Protein AF-A0A2K3DBJ4-F1 (afdb_monomer)

Organism: Chlamydomonas reinhardtii (NCBI:txid3055)

Foldseek 3Di:
DVCVVVVQVVQVVVCVVPVDHDDQVPFEDEDAPDPPDPDPDDDDDDDDDDDDDDDDDDDDDDDDDDDDDDDDDDDDDDDDDDDDDDDDDDDDDDDDDDDDDDDDDDDDDDDDDDDPDPPDDDDDDDDDDDDDDDDDDDDDDDDDDPPPQDDDPSHGYDQWDADPNFIGGYDDDPPPVVLPAQDLVQLLVQLVVVLPDPDALLRLQQCSQPPRLVVRLVVCLQSNHGWPVVNVLVLVQSQCCSFPSDRDDDDDPPPPPFFFFDDSLQCPDDLLQLGRNHDPNNLLSLLSLLVVLLLLLVCLQDDPVPDDDDPVSVVLQVLQCVQAVLDGSLLLLLWAFDPDDPTDPDTFGDRLNRGDDVSCVSSSSNSPSCNLFPHKDQQCCVLVQAALQLLLAFQASQQVADDPVHSNNGHCCVVQVLLRLQRQNTHLLLLLQLQVLLPVVVVLVVVDPPPPCDPVNQVVLLVSSCVRRCCPRSVHPDLVSHPPQCSTNNSVNVSSVVSVVSPDPSSSVNSVCLCPDVVHNNPHDDNSVSSSSSQQRIFDDDPPDTGRSSNRDSVNSSSSNSPVSSVLLLVLLVVLQCVLVVNDDGDPCLSVLLSNLSNVLVPDPDDCLLVSLLSSLSRSRDGCQVVQVVCVVVVDWDAFLQGDTQNVGPSCALCPVDPLNVLLLVVVCVVVVDRDGSCCLNSQNDDPPDDSVLSSQLSSLLSSLSVVLSVQSQVQHDPVVRHHDNVSNVVSSVSSNVSSVVSVVVSVVVCVPPVPPDPDDPPRVVVVVVVVVVPPPDDDDPPPPPPPPDDDDDQAPPPPDPDPDAPPPPDPSRAADQQPQPSPGGHNHPVSSVVVCVVPVDPRDDDDDDDDDD

Radius of gyration: 37.84 Å; Cα contacts (8 Å, |Δi|>4): 960; chains: 1; bounding box: 117×97×105 Å

Nearest PDB structures (foldseek):
  8snb-assembly1_6Q  TM=2.094E-01  e=3.112E+00  Strongylocentrotus purpuratus

Secondary structure (DSSP, 8-state):
-TTHHHHHHHHHHHHHHHS----GGG-EE---S---PPPPPPPPPP-----------------------------------------------------------------------------------------------PPPP-----EETTEEE-SEEEETTEEEE-S--S-GGGS-PPP-HHHHHHHHHHTTS---HHHHHHHIIIIIIHHHHHHHHHH-SPPHHHHHHHHHHHHHHHHHS--SPPPTT-TT-PPP-S-GGGTBS-GGGTS--B--HHHHHHHHHHHHHHHHHHGGG---TTPPPPHHHHHHHHHHHHH-TT--GGGGGTPPPPTT--SSSSS--EETTEEPPTT-HHHHHHHHGGGGSPPPEES-GGG---SGGGGG-B-TT-TTSB-TT-GGG-BGGGT-HHHHT-TT--BHHHHHHHHHHTHHHHHHHHTS-TT---HHHHHHHHHHHIIIIITTTS----GGGS-GGGSSHHHHHHHHHHHHHTS-HHHHHHHHHHHHSTTGGGGSPPHHHHHHHHHHHEEEEETTEEEEGGG--HHHHHHHT-HHHHHHHHHHHHHHHHHHTTTSPPPTTHHHHHHHHHHHHHHSSS-HHHHHHHHHHHTT-STTHHHHHHHHHTT--PBPTTS-B-TT-HHHIIIIISHHHHHHHHHHHHHHTS---HHHHHTTPPPTTS-HHHHHHHHHHHHHHHHHHHHHHHHS--TTTS---HHHHHHHHHHHHHHHHHHHHHHHHHHHH-TTTS---TTHHHHHHHHHHHSTTS--STTTTSGGG-PPPPS-S-TT-----SS-SSS-TT--EE-TTTSS-EESSHHHHHHHHHH-TTS-S--PPP----

pLDDT: mean 72.61, std 25.93, range [20.78, 98.25]

Sequence (854 aa):
MANVPGFLAAMETFRAASGQRLNLDKVELLPIGARRRATPAPTRAVAAGLAAGGAAAGNMAAHGVAATSVAAAGGMAAGGAAAGGAVAGGGPGTSHSGGGILAAGGAVPSRAGAVWAAAGVVVTGGVTAGGSAAGAGGAVAAPAPPNTVAMAHGLRVVSHSRTLGVVFYDLPLGTAAAQGAPSLSPAIGTLGTLCGLPLTAFGRGFCASSYAVSRVLYHMEFAGLPPQTVLADFLKTLVRFVDRRIIVATPQGAGRARPPGLPSDCVALPPRDGGFGLLPVVEHVRARHAVLAVRWLQHMHGSAAGTYVPPWTAAATALVQQLHTAAHPLCVLTMQRAAGGVGPAADGCAIFGQPVAATCPALVRLLGALSYLPPVTILRPAVLVPGPWCFALPLWGNPVLPCAAGLQAGGLERDFPALMALPGLLTLGTAVRCWEALAAVRQLVASKPAGALGPRLARRCTIQYKRSVLRPILRITDMARVPPALQSGPDAAAQFSALLARVPAAWRVAASATLHAPGGAASAPPAPQVWLLLAQSLGWRHGAADVPLLTLTVKQATQLQLAPAYDALRVRHLAFIQEAYSGAAPPAEAIHALRAALARLWALVWEPRHKEPLWRLAVNGFTGFGMLAAWAADGRVEKCPCGTQMTAGARVHHFWDCVVAEALRDVMREHANVDITRNQLWLVQAPPGLSQAVWDIVCLAAVAALEYGRQRLYACRDAADRTAEVAVVRKIGVEVIADFWSRLAAFKRIFAEDWKALRWTPAAPRLAYAALAADAVAAPAAHRARQRLRRPTKVCANPYCRSMDGPSALIAPSEGKTCSRCRRLTYCCGACQLEHWTETPGRHAPQQGPLGAC

Mean predicted aligned error: 17.63 Å

Solvent-accessible surface area (backbone atoms only — not comparable to full-atom values): 51925 Å² total; per-residue (Å²): 116,91,60,51,66,61,50,54,52,52,47,50,53,47,20,74,74,67,74,53,74,85,59,51,94,79,41,70,42,66,65,73,74,65,78,75,75,79,74,80,77,80,82,80,80,88,77,88,80,86,88,83,88,80,89,84,87,82,78,88,81,90,81,89,84,88,83,87,82,89,88,86,87,86,86,91,88,87,88,83,90,81,88,87,86,85,87,87,87,80,84,87,79,88,79,90,84,90,86,86,83,89,84,83,88,84,91,88,89,84,88,85,77,91,76,85,74,88,82,76,82,87,80,85,83,85,81,84,90,82,90,81,89,85,85,89,81,84,88,75,87,72,80,80,75,86,85,72,77,52,67,55,97,81,25,45,51,38,76,54,50,75,57,98,89,44,78,47,70,48,63,86,63,99,50,77,74,72,66,68,56,56,72,56,62,68,26,53,54,40,46,57,60,54,54,75,53,98,61,46,46,46,51,36,12,43,46,42,36,66,64,12,48,51,73,42,48,67,46,27,60,72,75,35,80,44,60,69,68,64,42,52,52,50,53,52,31,52,46,36,30,28,57,73,58,38,78,68,86,71,61,92,86,51,98,74,69,77,60,65,22,52,53,72,62,39,36,36,46,50,47,44,75,62,24,26,36,25,63,54,61,68,47,42,41,42,11,47,33,27,38,51,39,37,51,42,53,70,56,54,60,58,65,58,93,92,50,90,64,65,72,64,46,61,52,52,51,52,56,44,30,71,70,35,81,69,47,54,76,60,28,35,65,18,45,65,74,71,92,78,63,92,60,99,77,76,62,72,47,49,64,93,81,39,70,54,62,77,90,41,58,65,56,47,46,38,48,51,20,45,53,68,39,70,69,69,42,80,74,38,65,84,74,67,63,69,35,43,46,33,24,40,32,58,46,49,30,23,67,91,39,41,19,93,82,32,51,81,69,13,14,34,41,73,76,36,52,64,61,57,66,37,88,51,57,41,23,43,28,48,49,49,52,43,45,61,55,33,46,70,47,49,53,59,54,68,75,45,65,91,92,66,77,48,72,71,57,46,51,51,28,25,51,49,38,44,64,48,24,33,42,77,67,45,66,45,86,59,67,88,76,43,48,78,80,50,63,43,24,64,48,34,47,50,51,49,50,56,56,53,70,74,47,61,66,62,37,54,52,26,14,51,52,32,55,75,37,89,65,21,76,74,63,29,56,59,53,43,57,43,53,41,55,53,43,72,19,27,17,42,77,58,86,96,43,79,44,48,42,83,71,57,43,45,67,56,44,24,55,61,50,39,58,68,41,53,51,56,44,46,56,34,42,50,55,40,49,43,58,30,43,74,78,48,85,70,62,92,58,50,67,59,51,42,40,52,42,37,33,53,60,57,69,48,95,66,66,63,71,44,45,48,44,55,51,26,58,42,55,52,22,44,71,39,40,58,57,52,54,53,36,44,74,73,74,43,75,60,63,42,26,85,65,49,68,37,81,84,33,63,66,50,29,55,73,44,74,29,72,48,33,41,55,40,48,51,56,48,29,66,74,66,74,46,91,78,49,57,37,33,52,72,55,57,43,51,58,92,96,52,56,54,76,49,36,48,52,50,34,33,29,45,44,31,18,37,51,51,35,52,54,48,40,69,72,58,33,39,88,86,80,49,27,34,56,70,70,57,48,53,50,42,25,53,51,25,46,51,44,24,54,52,45,51,54,52,53,54,51,64,57,73,76,43,69,85,80,53,95,62,74,83,71,69,59,58,61,46,52,57,62,60,60,72,66,69,82,76,81,91,73,81,70,77,82,69,67,89,78,72,82,89,74,81,54,46,73,57,92,82,71,80,78,85,81,46,103,60,93,82,58,65,96,82,64,44,56,54,38,90,86,74,68,77,50,38,21,64,37,73,64,59,51,50,48,56,59,66,77,46,80,78,82,73,69,81,87,78,77,90,87,77,95,131

Structure (mmCIF, N/CA/C/O backbone):
data_AF-A0A2K3DBJ4-F1
#
_entry.id   AF-A0A2K3DBJ4-F1
#
loop_
_atom_site.group_PDB
_atom_site.id
_atom_site.type_symbol
_atom_site.label_atom_id
_atom_site.label_alt_id
_atom_site.label_comp_id
_atom_site.label_asym_id
_atom_site.label_entity_id
_atom_site.label_seq_id
_atom_site.pdbx_PDB_ins_code
_atom_site.Cartn_x
_atom_site.Cartn_y
_atom_site.Cartn_z
_atom_site.occupancy
_atom_site.B_iso_or_equiv
_atom_site.auth_seq_id
_atom_site.auth_comp_id
_atom_site.auth_asym_id
_atom_site.auth_atom_id
_atom_site.pdbx_PDB_model_num
ATOM 1 N N . MET A 1 1 ? -12.632 12.299 -40.012 1.00 61.47 1 MET A N 1
ATOM 2 C CA . MET A 1 1 ? -13.493 12.764 -41.122 1.00 61.47 1 MET A CA 1
ATOM 3 C C . MET A 1 1 ? -13.565 11.708 -42.221 1.00 61.47 1 MET A C 1
ATOM 5 O O . MET A 1 1 ? -14.616 11.106 -42.348 1.00 61.47 1 MET A O 1
ATOM 9 N N . ALA A 1 2 ? -12.461 11.365 -42.900 1.00 66.06 2 ALA A N 1
ATOM 10 C CA . ALA A 1 2 ? -12.450 10.370 -43.991 1.00 66.06 2 ALA A CA 1
ATOM 11 C C . ALA A 1 2 ? -13.000 8.966 -43.636 1.00 66.06 2 ALA A C 1
ATOM 13 O O . ALA A 1 2 ? -13.549 8.292 -44.497 1.00 66.06 2 ALA A O 1
ATOM 14 N N . ASN A 1 3 ? -12.910 8.542 -42.370 1.00 72.44 3 ASN A N 1
ATOM 15 C CA . ASN A 1 3 ? -13.364 7.212 -41.935 1.00 72.44 3 ASN A CA 1
ATOM 16 C C . ASN A 1 3 ? -14.857 7.147 -41.552 1.00 72.44 3 ASN A C 1
ATOM 18 O O . ASN A 1 3 ? -15.370 6.063 -41.286 1.00 72.44 3 ASN A O 1
ATOM 22 N N . VAL A 1 4 ? -15.556 8.287 -41.479 1.00 79.25 4 VAL A N 1
ATOM 23 C CA . VAL A 1 4 ? -16.956 8.344 -41.016 1.00 79.25 4 VAL A CA 1
ATOM 24 C C . VAL A 1 4 ? -17.913 7.593 -41.955 1.00 79.25 4 VAL A C 1
ATOM 26 O O . VAL A 1 4 ? -18.718 6.819 -41.440 1.00 79.25 4 VAL A O 1
ATOM 29 N N . PRO A 1 5 ? -17.809 7.707 -43.296 1.00 82.06 5 PRO A N 1
ATOM 30 C CA . PRO A 1 5 ? -18.654 6.929 -44.206 1.00 82.06 5 PRO A CA 1
ATOM 31 C C . PRO A 1 5 ? -18.510 5.412 -44.022 1.00 82.06 5 PRO A C 1
ATOM 33 O O . PRO A 1 5 ? -19.511 4.702 -43.983 1.00 82.06 5 PRO A O 1
ATOM 36 N N . GLY A 1 6 ? -17.280 4.918 -43.833 1.00 80.88 6 GLY A N 1
ATOM 37 C CA . GLY A 1 6 ? -17.023 3.494 -43.591 1.00 80.88 6 GLY A CA 1
ATOM 38 C C . GLY A 1 6 ? -17.614 2.994 -42.269 1.00 80.88 6 GLY A C 1
ATOM 39 O O . GLY A 1 6 ? -18.175 1.903 -42.215 1.00 80.88 6 GLY A O 1
ATOM 40 N N . PHE A 1 7 ? -17.557 3.810 -41.211 1.00 82.06 7 PHE A N 1
ATOM 41 C CA . PHE A 1 7 ? -18.215 3.502 -39.937 1.00 82.06 7 PHE A CA 1
ATOM 42 C C . PHE A 1 7 ? -19.743 3.444 -40.071 1.00 82.06 7 PHE A C 1
ATOM 44 O O . PHE A 1 7 ? -20.360 2.498 -39.588 1.00 82.06 7 PHE A O 1
ATOM 51 N N . LEU A 1 8 ? -20.357 4.424 -40.742 1.00 85.62 8 LEU A N 1
ATOM 52 C CA . LEU A 1 8 ? -21.807 4.443 -40.953 1.00 85.62 8 LEU A CA 1
ATOM 53 C C . LEU A 1 8 ? -22.270 3.231 -41.774 1.00 85.62 8 LEU A C 1
ATOM 55 O O . LEU A 1 8 ? -23.269 2.610 -41.422 1.00 85.62 8 LEU A O 1
ATOM 59 N N . ALA A 1 9 ? -21.502 2.835 -42.794 1.00 84.50 9 ALA A N 1
ATOM 60 C CA . ALA A 1 9 ? -21.759 1.615 -43.555 1.00 84.50 9 ALA A CA 1
ATOM 61 C C . ALA A 1 9 ? -21.688 0.356 -42.671 1.00 84.50 9 ALA A C 1
ATOM 63 O O . ALA A 1 9 ? -22.582 -0.485 -42.722 1.00 84.50 9 ALA A O 1
ATOM 64 N N . ALA A 1 10 ? -20.679 0.249 -41.798 1.00 84.12 10 ALA A N 1
ATOM 65 C CA . ALA A 1 10 ? -20.570 -0.866 -40.855 1.00 84.12 10 ALA A CA 1
ATOM 66 C C . ALA A 1 10 ? -21.744 -0.914 -39.859 1.00 84.12 10 ALA A C 1
ATOM 68 O O . ALA A 1 10 ? -22.229 -1.994 -39.520 1.00 84.12 10 ALA A O 1
ATOM 69 N N . MET A 1 11 ? -22.231 0.246 -39.412 1.00 85.62 11 MET A N 1
ATOM 70 C CA . MET A 1 11 ? -23.399 0.320 -38.536 1.00 85.62 11 MET A CA 1
ATOM 71 C C . MET A 1 11 ? -24.700 -0.055 -39.245 1.00 85.62 11 MET A C 1
ATOM 73 O O . MET A 1 11 ? -25.573 -0.642 -38.607 1.00 85.62 11 MET A O 1
ATOM 77 N N . GLU A 1 12 ? -24.823 0.211 -40.545 1.00 83.94 12 GLU A N 1
ATOM 78 C CA . GLU A 1 12 ? -25.959 -0.268 -41.338 1.00 83.94 12 GLU A CA 1
ATOM 79 C C . GLU A 1 12 ? -25.914 -1.795 -41.504 1.00 83.94 12 GLU A C 1
ATOM 81 O O . GLU A 1 12 ? -26.938 -2.458 -41.344 1.00 83.94 12 GLU A O 1
ATOM 86 N N . THR A 1 13 ? -24.728 -2.387 -41.684 1.00 85.56 13 THR A N 1
ATOM 87 C CA . THR A 1 13 ? -24.553 -3.850 -41.630 1.00 85.56 13 THR A CA 1
ATOM 88 C C . THR A 1 13 ? -24.972 -4.414 -40.269 1.00 85.56 13 THR A C 1
ATOM 90 O O . THR A 1 13 ? -25.681 -5.417 -40.196 1.00 85.56 13 THR A O 1
ATOM 93 N N . PHE A 1 14 ? -24.587 -3.756 -39.170 1.00 81.88 14 PHE A N 1
ATOM 94 C CA . PHE A 1 14 ? -24.975 -4.176 -37.820 1.00 81.88 14 PHE A CA 1
ATOM 95 C C . PHE A 1 14 ? -26.484 -4.057 -37.591 1.00 81.88 14 PHE A C 1
ATOM 97 O O . PHE A 1 14 ? -27.097 -4.928 -36.971 1.00 81.88 14 PHE A O 1
ATOM 104 N N . ARG A 1 15 ? -27.101 -3.003 -38.126 1.00 85.62 15 ARG A N 1
ATOM 105 C CA . ARG A 1 15 ? -28.551 -2.828 -38.129 1.00 85.62 15 ARG A CA 1
ATOM 106 C C . ARG A 1 15 ? -29.242 -3.940 -38.905 1.00 85.62 15 ARG A C 1
ATOM 108 O O . ARG A 1 15 ? -30.220 -4.482 -38.400 1.00 85.62 15 ARG A O 1
ATOM 115 N N . ALA A 1 16 ? -28.754 -4.279 -40.095 1.00 83.25 16 ALA A N 1
ATOM 116 C CA . ALA A 1 16 ? -29.315 -5.358 -40.901 1.00 83.25 16 ALA A CA 1
ATOM 117 C C . ALA A 1 16 ? -29.243 -6.707 -40.166 1.00 83.25 16 ALA A C 1
ATOM 119 O O . ALA A 1 16 ? -30.184 -7.490 -40.231 1.00 83.25 16 ALA A O 1
ATOM 120 N N . ALA A 1 17 ? -28.168 -6.946 -39.407 1.00 77.69 17 ALA A N 1
ATOM 121 C CA . ALA A 1 17 ? -27.976 -8.183 -38.653 1.00 77.69 17 ALA A CA 1
ATOM 122 C C . ALA A 1 17 ? -28.756 -8.250 -37.323 1.00 77.69 17 ALA A C 1
ATOM 124 O O . ALA A 1 17 ? -29.191 -9.325 -36.923 1.00 77.69 17 ALA A O 1
ATOM 125 N N . SER A 1 18 ? -28.906 -7.130 -36.606 1.00 84.88 18 SER A N 1
ATOM 126 C CA . SER A 1 18 ? -29.424 -7.113 -35.222 1.00 84.88 18 SER A CA 1
ATOM 127 C C . SER A 1 18 ? -30.773 -6.410 -35.045 1.00 84.88 18 SER A C 1
ATOM 129 O O . SER A 1 18 ? -31.349 -6.455 -33.959 1.00 84.88 18 SER A O 1
ATOM 131 N N . GLY A 1 19 ? -31.252 -5.691 -36.063 1.00 81.88 19 GLY A N 1
ATOM 132 C CA . GLY A 1 19 ? -32.410 -4.796 -35.979 1.00 81.88 19 GLY A CA 1
ATOM 133 C C . GLY A 1 19 ? -32.165 -3.505 -35.183 1.00 81.88 19 GLY A C 1
ATOM 134 O O . GLY A 1 19 ? -33.017 -2.614 -35.185 1.00 81.88 19 GLY A O 1
ATOM 135 N N . GLN A 1 20 ? -31.012 -3.355 -34.521 1.00 76.69 20 GLN A N 1
ATOM 136 C CA . GLN A 1 20 ? -30.690 -2.175 -33.718 1.00 76.69 20 GLN A CA 1
ATOM 137 C C . GLN A 1 20 ? -30.155 -1.045 -34.599 1.00 76.69 20 GLN A C 1
ATOM 139 O O . GLN A 1 20 ? -29.263 -1.247 -35.419 1.00 76.69 20 GLN A O 1
ATOM 144 N N . ARG A 1 21 ? -30.687 0.169 -34.425 1.00 80.88 21 ARG A N 1
ATOM 145 C CA . ARG A 1 21 ? -30.276 1.353 -35.194 1.00 80.88 21 ARG A CA 1
ATOM 146 C C . ARG A 1 21 ? -29.398 2.269 -34.353 1.00 80.88 21 ARG A C 1
ATOM 148 O O . ARG A 1 21 ? -29.686 2.506 -33.180 1.00 80.88 21 ARG A O 1
ATOM 155 N N . LEU A 1 22 ? -28.365 2.834 -34.973 1.00 80.75 22 LEU A N 1
ATOM 156 C CA . LEU A 1 22 ? -27.599 3.922 -34.377 1.00 80.75 22 LEU A CA 1
ATOM 157 C C . LEU A 1 22 ? -28.481 5.180 -34.316 1.00 80.75 22 LEU A C 1
ATOM 159 O O . LEU A 1 22 ? -28.971 5.642 -35.344 1.00 80.75 22 LEU A O 1
ATOM 163 N N . ASN A 1 23 ? -28.689 5.737 -33.123 1.00 80.62 23 ASN A N 1
ATOM 164 C CA . ASN A 1 23 ? -29.418 6.995 -32.963 1.00 80.62 23 ASN A CA 1
ATOM 165 C C . ASN A 1 23 ? -28.462 8.172 -33.205 1.00 80.62 23 ASN A C 1
ATOM 167 O O . ASN A 1 23 ? -27.698 8.530 -32.310 1.00 80.62 23 ASN A O 1
ATOM 171 N N . LEU A 1 24 ? -28.508 8.752 -34.405 1.00 78.12 24 LEU A N 1
ATOM 172 C CA . LEU A 1 24 ? -27.604 9.827 -34.830 1.00 78.12 24 LEU A CA 1
ATOM 173 C C . LEU A 1 24 ? -27.721 11.090 -33.959 1.00 78.12 24 LEU A C 1
ATOM 175 O O . LEU A 1 24 ? -26.712 11.750 -33.734 1.00 78.12 24 LEU A O 1
ATOM 179 N N . ASP A 1 25 ? -28.889 11.358 -33.365 1.00 75.94 25 ASP A N 1
ATOM 180 C CA . ASP A 1 25 ? -29.102 12.511 -32.474 1.00 75.94 25 ASP A CA 1
ATOM 181 C C . ASP A 1 25 ? -28.363 12.372 -31.134 1.00 75.94 25 ASP A C 1
ATOM 183 O O . ASP A 1 25 ? -28.143 13.350 -30.420 1.00 75.94 25 ASP A O 1
ATOM 187 N N . LYS A 1 26 ? -27.974 11.143 -30.774 1.00 75.75 26 LYS A N 1
ATOM 188 C CA . LYS A 1 26 ? -27.211 10.829 -29.557 1.00 75.75 26 LYS A CA 1
ATOM 189 C C . LYS A 1 26 ? -25.733 10.569 -29.826 1.00 75.75 26 LYS A C 1
ATOM 191 O O . LYS A 1 26 ? -24.999 10.263 -28.885 1.00 75.75 26 LYS A O 1
ATOM 196 N N . VAL A 1 27 ? -25.299 10.646 -31.084 1.00 80.44 27 VAL A N 1
ATOM 197 C CA . VAL A 1 27 ? -23.925 10.342 -31.487 1.00 80.44 27 VAL A CA 1
ATOM 198 C C . VAL A 1 27 ? -23.193 11.631 -31.816 1.00 80.44 27 VAL A C 1
ATOM 200 O O . VAL A 1 27 ? -23.574 12.399 -32.696 1.00 80.44 27 VAL A O 1
ATOM 203 N N . GLU A 1 28 ? -22.090 11.838 -31.111 1.00 81.94 28 GLU A N 1
ATOM 204 C CA . GLU A 1 28 ? -21.199 12.970 -31.316 1.00 81.94 28 GLU A CA 1
ATOM 205 C C . GLU A 1 28 ? -19.892 12.493 -31.960 1.00 81.94 28 GLU A C 1
ATOM 207 O O . GLU A 1 28 ? -19.337 11.454 -31.599 1.00 81.94 28 GLU A O 1
ATOM 212 N N . LEU A 1 29 ? -19.381 13.269 -32.913 1.00 80.69 29 LEU A N 1
ATOM 213 C CA . LEU A 1 29 ? -18.091 13.064 -33.551 1.00 80.69 29 LEU A CA 1
ATOM 214 C C . LEU A 1 29 ? -17.054 13.980 -32.894 1.00 80.69 29 LEU A C 1
ATOM 216 O O . LEU A 1 29 ? -17.097 15.196 -33.064 1.00 80.69 29 LEU A O 1
ATOM 220 N N . LEU A 1 30 ? -16.089 13.399 -32.186 1.00 75.88 30 LEU A N 1
ATOM 221 C CA . LEU A 1 30 ? -14.930 14.120 -31.659 1.00 75.88 30 LEU A CA 1
ATOM 222 C C . LEU A 1 30 ? -13.735 13.927 -32.611 1.00 75.88 30 LEU A C 1
ATOM 224 O O . LEU A 1 30 ? -13.261 12.796 -32.758 1.00 75.88 30 LEU A O 1
ATOM 228 N N . PRO A 1 31 ? -13.234 14.980 -33.282 1.00 67.88 31 PRO A N 1
ATOM 229 C CA . PRO A 1 31 ? -11.975 14.909 -34.019 1.00 67.88 31 PRO A CA 1
ATOM 230 C C . PRO A 1 31 ? -10.818 14.633 -33.048 1.00 67.88 31 PRO A C 1
ATOM 232 O O . PRO A 1 31 ? -10.802 15.180 -31.952 1.00 67.88 31 PRO A O 1
ATOM 235 N N . ILE A 1 32 ? -9.870 13.772 -33.427 1.00 62.72 32 ILE A N 1
ATOM 236 C CA . ILE A 1 32 ? -8.674 13.475 -32.625 1.00 62.72 32 ILE A CA 1
ATOM 237 C C . ILE A 1 32 ? -7.441 13.648 -33.515 1.00 62.72 32 ILE A C 1
ATOM 239 O O . ILE A 1 32 ? -7.362 13.045 -34.586 1.00 62.72 32 ILE A O 1
ATOM 243 N N . GLY A 1 33 ? -6.469 14.442 -33.063 1.00 54.56 33 GLY A N 1
ATOM 244 C CA . GLY A 1 33 ? -5.165 14.618 -33.705 1.00 54.56 33 GLY A CA 1
ATOM 245 C C . GLY A 1 33 ? -5.160 15.575 -34.898 1.00 54.56 33 GLY A C 1
ATOM 246 O O . GLY A 1 33 ? -4.182 15.609 -35.649 1.00 54.56 33 GLY A O 1
ATOM 247 N N . ALA A 1 34 ? -6.218 16.365 -35.100 1.00 48.16 34 ALA A N 1
ATOM 248 C CA . ALA A 1 34 ? -6.247 17.349 -36.171 1.00 48.16 34 ALA A CA 1
ATOM 249 C C . ALA A 1 34 ? -5.450 18.589 -35.741 1.00 48.16 34 ALA A C 1
ATOM 251 O O . ALA A 1 34 ? -5.960 19.459 -35.038 1.00 48.16 34 ALA A O 1
ATOM 252 N N . ARG A 1 35 ? -4.193 18.719 -36.196 1.00 42.47 35 ARG A N 1
ATOM 253 C CA . ARG A 1 35 ? -3.501 20.018 -36.161 1.00 42.47 35 ARG A CA 1
ATOM 254 C C . ARG A 1 35 ? -4.409 21.031 -36.861 1.00 42.47 35 ARG A C 1
ATOM 256 O O . ARG A 1 35 ? -4.543 20.977 -38.084 1.00 42.47 35 ARG A O 1
ATOM 263 N N . ARG A 1 36 ? -5.037 21.948 -36.116 1.00 39.59 36 ARG A N 1
ATOM 264 C CA . ARG A 1 36 ? -5.692 23.110 -36.725 1.00 39.59 36 ARG A CA 1
ATOM 265 C C . ARG A 1 36 ? -4.621 23.819 -37.552 1.00 39.59 36 ARG A C 1
ATOM 267 O O . ARG A 1 36 ? -3.653 24.327 -36.990 1.00 39.59 36 ARG A O 1
ATOM 274 N N . ARG A 1 37 ? -4.754 23.813 -38.884 1.00 32.69 37 ARG A N 1
ATOM 275 C CA . ARG A 1 37 ? -4.001 24.744 -39.731 1.00 32.69 37 ARG A CA 1
ATOM 276 C C . ARG A 1 37 ? -4.332 26.136 -39.207 1.00 32.69 37 ARG A C 1
ATOM 278 O O . ARG A 1 37 ? -5.509 26.482 -39.130 1.00 32.69 37 ARG A O 1
ATOM 285 N N . ALA A 1 38 ? -3.314 26.883 -38.791 1.00 32.03 38 ALA A N 1
ATOM 286 C CA . ALA A 1 38 ? -3.481 28.283 -38.448 1.00 32.03 38 ALA A CA 1
ATOM 287 C C . ALA A 1 38 ? -4.125 28.981 -39.652 1.00 32.03 38 ALA A C 1
ATOM 289 O O . ALA A 1 38 ? -3.584 28.947 -40.756 1.00 32.03 38 ALA A O 1
ATOM 290 N N . THR A 1 39 ? -5.314 29.543 -39.459 1.00 28.27 39 THR A N 1
ATOM 291 C CA . THR A 1 39 ? -5.908 30.474 -40.417 1.00 28.27 39 THR A CA 1
ATOM 292 C C . THR A 1 39 ? -4.963 31.669 -40.561 1.00 28.27 39 THR A C 1
ATOM 294 O O . THR A 1 39 ? -4.544 32.206 -39.531 1.00 28.27 39 THR A O 1
ATOM 297 N N . PRO A 1 40 ? -4.594 32.087 -41.786 1.00 28.36 40 PRO A N 1
ATOM 298 C CA . PRO A 1 40 ? -3.806 33.298 -41.970 1.00 28.36 40 PRO A CA 1
ATOM 299 C C . PRO A 1 40 ? -4.599 34.493 -41.430 1.00 28.36 40 PRO A C 1
ATOM 301 O O . PRO A 1 40 ? -5.813 34.581 -41.616 1.00 28.36 40 PRO A O 1
ATOM 304 N N . ALA A 1 41 ? -3.917 35.374 -40.698 1.00 27.50 41 ALA A N 1
ATOM 305 C CA . ALA A 1 41 ? -4.521 36.572 -40.130 1.00 27.50 41 ALA A CA 1
ATOM 306 C C . ALA A 1 41 ? -5.097 37.467 -41.247 1.00 27.50 41 ALA A C 1
ATOM 308 O O . ALA A 1 41 ? -4.475 37.574 -42.306 1.00 27.50 41 ALA A O 1
ATOM 309 N N . PRO A 1 42 ? -6.250 38.128 -41.034 1.00 29.86 42 PRO A N 1
ATOM 310 C CA . PRO A 1 42 ? -6.768 39.081 -42.002 1.00 29.86 42 PRO A CA 1
ATOM 311 C C . PRO A 1 42 ? -5.822 40.284 -42.097 1.00 29.86 42 PRO A C 1
ATOM 313 O O . PRO A 1 42 ? -5.420 40.871 -41.090 1.00 29.86 42 PRO A O 1
ATOM 316 N N . THR A 1 43 ? -5.462 40.638 -43.326 1.00 28.91 43 THR A N 1
ATOM 317 C CA . THR A 1 43 ? -4.745 41.860 -43.698 1.00 28.91 43 THR A CA 1
ATOM 318 C C . THR A 1 43 ? -5.444 43.084 -43.106 1.00 28.91 43 THR A C 1
ATOM 320 O O . THR A 1 43 ? -6.600 43.360 -43.423 1.00 28.91 43 THR A O 1
ATOM 323 N N . ARG A 1 44 ? -4.743 43.826 -42.237 1.00 28.95 44 ARG A N 1
ATOM 324 C CA . ARG A 1 44 ? -5.202 45.125 -41.729 1.00 28.95 44 ARG A CA 1
ATOM 325 C C . ARG A 1 44 ? -5.222 46.135 -42.876 1.00 28.95 44 ARG A C 1
ATOM 327 O O . ARG A 1 44 ? -4.174 46.463 -43.423 1.00 28.95 44 ARG A O 1
ATOM 334 N N . ALA A 1 45 ? -6.412 46.634 -43.195 1.00 27.41 45 ALA A N 1
ATOM 335 C CA . ALA A 1 45 ? -6.582 47.846 -43.978 1.00 27.41 45 ALA A CA 1
ATOM 336 C C . ALA A 1 45 ? -6.013 49.040 -43.195 1.00 27.41 45 ALA A C 1
ATOM 338 O O . ALA A 1 45 ? -6.292 49.211 -42.006 1.00 27.41 45 ALA A O 1
ATOM 339 N N . VAL A 1 46 ? -5.187 49.835 -43.869 1.00 28.56 46 VAL A N 1
ATOM 340 C CA . VAL A 1 46 ? -4.679 51.117 -43.383 1.00 28.56 46 VAL A CA 1
ATOM 341 C C . VAL A 1 46 ? -5.817 52.129 -43.469 1.00 28.56 46 VAL A C 1
ATOM 343 O O . VAL A 1 46 ? -6.338 52.373 -44.552 1.00 28.56 46 VAL A O 1
ATOM 346 N N . ALA A 1 47 ? -6.179 52.730 -42.339 1.00 27.34 47 ALA A N 1
ATOM 347 C CA . ALA A 1 47 ? -6.949 53.965 -42.301 1.00 27.34 47 ALA A CA 1
ATOM 348 C C . ALA A 1 47 ? -6.169 54.979 -41.459 1.00 27.34 47 ALA A C 1
ATOM 350 O O . ALA A 1 47 ? -5.896 54.754 -40.280 1.00 27.34 47 ALA A O 1
ATOM 351 N N . ALA A 1 48 ? -5.747 56.050 -42.123 1.00 25.56 48 ALA A N 1
ATOM 352 C CA . ALA A 1 48 ? -5.066 57.198 -41.551 1.00 25.56 48 ALA A CA 1
ATOM 353 C C . ALA A 1 48 ? -6.039 58.074 -40.743 1.00 25.56 48 ALA A C 1
ATOM 355 O O . ALA A 1 48 ? -7.209 58.186 -41.100 1.00 25.56 48 ALA A O 1
ATOM 356 N N . GLY A 1 49 ? -5.533 58.746 -39.705 1.00 25.22 49 GLY A N 1
ATOM 357 C CA . GLY A 1 49 ? -6.273 59.803 -39.014 1.00 25.22 49 GLY A CA 1
ATOM 358 C C . GLY A 1 49 ? -5.638 60.261 -37.700 1.00 25.22 49 GLY A C 1
ATOM 359 O O . GLY A 1 49 ? -5.927 59.681 -36.665 1.00 25.22 49 GLY A O 1
ATOM 360 N N . LEU A 1 50 ? -4.781 61.289 -37.797 1.00 25.78 50 LEU A N 1
ATOM 361 C CA . LEU A 1 50 ? -4.655 62.484 -36.928 1.00 25.78 50 LEU A CA 1
ATOM 362 C C . LEU A 1 50 ? -4.766 62.287 -35.394 1.00 25.78 50 LEU A C 1
ATOM 364 O O . LEU A 1 50 ? -5.823 61.964 -34.877 1.00 25.78 50 LEU A O 1
ATOM 368 N N . ALA A 1 51 ? -3.688 62.405 -34.614 1.00 25.16 51 ALA A N 1
ATOM 369 C CA . ALA A 1 51 ? -2.966 63.621 -34.195 1.00 25.16 51 ALA A CA 1
ATOM 370 C C . ALA A 1 51 ? -3.356 64.121 -32.783 1.00 25.16 51 ALA A C 1
ATOM 372 O O . ALA A 1 51 ? -4.529 64.235 -32.453 1.00 25.16 51 ALA A O 1
ATOM 373 N N . ALA A 1 52 ? -2.303 64.524 -32.057 1.00 24.56 52 ALA A N 1
ATOM 374 C CA . ALA A 1 52 ? -2.223 65.585 -31.043 1.00 24.56 52 ALA A CA 1
ATOM 375 C C . ALA A 1 52 ? -2.171 65.216 -29.542 1.00 24.56 52 ALA A C 1
ATOM 377 O O . ALA A 1 52 ? -3.137 64.741 -28.960 1.00 24.56 52 ALA A O 1
ATOM 378 N N . GLY A 1 53 ? -1.039 65.621 -28.937 1.00 24.83 53 GLY A N 1
ATOM 379 C CA . GLY A 1 53 ? -0.897 66.112 -27.556 1.00 24.83 53 GLY A CA 1
ATOM 380 C C . GLY A 1 53 ? -0.832 65.038 -26.468 1.00 24.83 53 GLY A C 1
ATOM 381 O O . GLY A 1 53 ? -1.630 64.122 -26.442 1.00 24.83 53 GLY A O 1
ATOM 382 N N . GLY A 1 54 ? 0.068 65.065 -25.494 1.00 25.44 54 GLY A N 1
ATOM 383 C CA . GLY A 1 54 ? 0.992 66.090 -25.033 1.00 25.44 54 GLY A CA 1
ATOM 384 C C . GLY A 1 54 ? 1.530 65.616 -23.679 1.00 25.44 54 GLY A C 1
ATOM 385 O O . GLY A 1 54 ? 0.806 65.016 -22.888 1.00 25.44 54 GLY A O 1
ATOM 386 N N . ALA A 1 55 ? 2.824 65.811 -23.465 1.00 24.97 55 ALA A N 1
ATOM 387 C CA . ALA A 1 55 ? 3.548 65.455 -22.254 1.00 24.97 55 ALA A CA 1
ATOM 388 C C . ALA A 1 55 ? 3.131 66.312 -21.047 1.00 24.97 55 ALA A C 1
ATOM 390 O O . ALA A 1 55 ? 2.806 67.480 -21.227 1.00 24.97 55 ALA A O 1
ATOM 391 N N . ALA A 1 56 ? 3.277 65.778 -19.832 1.00 24.97 56 ALA A N 1
ATOM 392 C CA . ALA A 1 56 ? 3.921 66.496 -18.727 1.00 24.97 56 ALA A CA 1
ATOM 393 C C . ALA A 1 56 ? 4.145 65.568 -17.528 1.00 24.97 56 ALA A C 1
ATOM 395 O O . ALA A 1 56 ? 3.233 64.913 -17.028 1.00 24.97 56 ALA A O 1
ATOM 396 N N . ALA A 1 57 ? 5.399 65.540 -17.095 1.00 24.56 57 ALA A N 1
ATOM 397 C CA . ALA A 1 57 ? 5.904 64.893 -15.901 1.00 24.56 57 ALA A CA 1
ATOM 398 C C . ALA A 1 57 ? 5.709 65.774 -14.653 1.00 24.56 57 ALA A C 1
ATOM 400 O O . ALA A 1 57 ? 5.541 66.987 -14.765 1.00 24.56 57 ALA A O 1
ATOM 401 N N . GLY A 1 58 ? 5.827 65.170 -13.468 1.00 24.28 58 GLY A N 1
ATOM 402 C CA . GLY A 1 58 ? 5.867 65.897 -12.199 1.00 24.28 58 GLY A CA 1
ATOM 403 C C . GLY A 1 58 ? 6.257 65.032 -10.999 1.00 24.28 58 GLY A C 1
ATOM 404 O O . GLY A 1 58 ? 5.380 64.556 -10.296 1.00 24.28 58 GLY A O 1
ATOM 405 N N . ASN A 1 59 ? 7.577 64.883 -10.819 1.00 24.67 59 ASN A N 1
ATOM 406 C CA . ASN A 1 59 ? 8.380 64.784 -9.581 1.00 24.67 59 ASN A CA 1
ATOM 407 C C . ASN A 1 59 ? 8.054 63.706 -8.521 1.00 24.67 59 ASN A C 1
ATOM 409 O O . ASN A 1 59 ? 6.948 63.620 -8.009 1.00 24.67 59 ASN A O 1
ATOM 413 N N . MET A 1 60 ? 8.982 62.783 -8.208 1.00 22.33 60 MET A N 1
ATOM 414 C CA . MET A 1 60 ? 10.242 62.957 -7.432 1.00 22.33 60 MET A CA 1
ATOM 415 C C . MET A 1 60 ? 9.979 63.439 -5.990 1.00 22.33 60 MET A C 1
ATOM 417 O O . MET A 1 60 ? 9.336 64.460 -5.816 1.00 22.33 60 MET A O 1
ATOM 421 N N . ALA A 1 61 ? 10.474 62.827 -4.910 1.00 25.55 61 ALA A N 1
ATOM 422 C CA . ALA A 1 61 ? 11.412 61.720 -4.730 1.00 25.55 61 ALA A CA 1
ATOM 423 C C . ALA A 1 61 ? 11.422 61.251 -3.254 1.00 25.55 61 ALA A C 1
ATOM 425 O O . ALA A 1 61 ? 11.118 62.037 -2.364 1.00 25.55 61 ALA A O 1
ATOM 426 N N . ALA A 1 62 ? 11.964 60.036 -3.066 1.00 26.02 62 ALA A N 1
ATOM 427 C CA . ALA A 1 62 ? 13.005 59.699 -2.075 1.00 26.02 62 ALA A CA 1
ATOM 428 C C . ALA A 1 62 ? 12.604 59.367 -0.616 1.00 26.02 62 ALA A C 1
ATOM 430 O O . ALA A 1 62 ? 11.823 60.077 -0.006 1.00 26.02 62 ALA A O 1
ATOM 431 N N . HIS A 1 63 ? 13.141 58.339 0.062 1.00 26.61 63 HIS A N 1
ATOM 432 C CA . HIS A 1 63 ? 14.185 57.323 -0.197 1.00 26.61 63 HIS A CA 1
ATOM 433 C C . HIS A 1 63 ? 13.878 56.109 0.717 1.00 26.61 63 HIS A C 1
ATOM 435 O O . HIS A 1 63 ? 13.346 56.297 1.803 1.00 26.61 63 HIS A O 1
ATOM 441 N N . GLY A 1 64 ? 14.040 54.852 0.282 1.00 23.77 64 GLY A N 1
ATOM 442 C CA . GLY A 1 64 ? 15.290 54.061 0.340 1.00 23.77 64 GLY A CA 1
ATOM 443 C C . GLY A 1 64 ? 15.173 53.053 1.501 1.00 23.77 64 GLY A C 1
ATOM 444 O O . GLY A 1 64 ? 14.830 53.468 2.596 1.00 23.77 64 GLY A O 1
ATOM 445 N N . VAL A 1 65 ? 15.205 51.727 1.298 1.00 26.16 65 VAL A N 1
ATOM 446 C CA . VAL A 1 65 ? 16.391 50.834 1.234 1.00 26.16 65 VAL A CA 1
ATOM 447 C C . VAL A 1 65 ? 15.976 49.549 0.463 1.00 26.16 65 VAL A C 1
ATOM 449 O O . VAL A 1 65 ? 14.994 48.920 0.843 1.00 26.16 65 VAL A O 1
ATOM 452 N N . ALA A 1 66 ? 16.457 49.308 -0.771 1.00 24.89 66 ALA A N 1
ATOM 453 C CA . ALA A 1 66 ? 17.604 48.461 -1.200 1.00 24.89 66 ALA A CA 1
ATOM 454 C C . ALA A 1 66 ? 17.399 46.929 -0.995 1.00 24.89 66 ALA A C 1
ATOM 456 O O . ALA A 1 66 ? 17.000 46.517 0.082 1.00 24.89 66 ALA A O 1
ATOM 457 N N . ALA A 1 67 ? 17.667 46.000 -1.929 1.00 24.44 67 ALA A N 1
ATOM 458 C CA . ALA A 1 67 ? 18.260 46.056 -3.267 1.00 24.44 67 ALA A CA 1
ATOM 459 C C . ALA A 1 67 ? 17.890 44.805 -4.111 1.00 24.44 67 ALA A C 1
ATOM 461 O O . ALA A 1 67 ? 17.841 43.681 -3.615 1.00 24.44 67 ALA A O 1
ATOM 462 N N . THR A 1 68 ? 17.668 45.046 -5.404 1.00 22.52 68 THR A N 1
ATOM 463 C CA . THR A 1 68 ? 17.740 44.149 -6.579 1.00 22.52 68 THR A CA 1
ATOM 464 C C . THR A 1 68 ? 19.230 43.901 -6.955 1.00 22.52 68 THR A C 1
ATOM 466 O O . THR A 1 68 ? 20.102 44.429 -6.282 1.00 22.52 68 THR A O 1
ATOM 469 N N . SER A 1 69 ? 19.677 43.140 -7.962 1.00 25.12 69 SER A N 1
ATOM 470 C CA . SER A 1 69 ? 19.242 43.072 -9.364 1.00 25.12 69 SER A CA 1
ATOM 471 C C . SER A 1 69 ? 20.102 42.093 -10.181 1.00 25.12 69 SER A C 1
ATOM 473 O O . SER A 1 69 ? 21.293 41.920 -9.935 1.00 25.12 69 SER A O 1
ATOM 475 N N . VAL A 1 70 ? 19.470 41.566 -11.231 1.00 23.38 70 VAL A N 1
ATOM 476 C CA . VAL A 1 70 ? 20.044 41.073 -12.492 1.00 23.38 70 VAL A CA 1
ATOM 477 C C . VAL A 1 70 ? 20.657 42.243 -13.280 1.00 23.38 70 VAL A C 1
ATOM 479 O O . VAL A 1 70 ? 20.084 43.330 -13.286 1.00 23.38 70 VAL A O 1
ATOM 482 N N . ALA A 1 71 ? 21.764 42.011 -13.991 1.00 23.70 71 ALA A N 1
ATOM 483 C CA . ALA A 1 71 ? 22.312 42.929 -14.992 1.00 23.70 71 ALA A CA 1
ATOM 484 C C . ALA A 1 71 ? 22.437 42.246 -16.364 1.00 23.70 71 ALA A C 1
ATOM 486 O O . ALA A 1 71 ? 22.666 41.041 -16.466 1.00 23.70 71 ALA A O 1
ATOM 487 N N . ALA A 1 72 ? 22.249 43.064 -17.397 1.00 23.92 72 ALA A N 1
ATOM 488 C CA . ALA A 1 72 ? 22.164 42.750 -18.815 1.00 23.92 72 ALA A CA 1
ATOM 489 C C . ALA A 1 72 ? 23.429 43.169 -19.590 1.00 23.92 72 ALA A C 1
ATOM 491 O O . ALA A 1 72 ? 24.195 43.992 -19.102 1.00 23.92 72 ALA A O 1
ATOM 492 N N . ALA A 1 73 ? 23.569 42.659 -20.821 1.00 23.78 73 ALA A N 1
ATOM 493 C CA . ALA A 1 73 ? 24.149 43.273 -22.038 1.00 23.78 73 ALA A CA 1
ATOM 494 C C . ALA A 1 73 ? 24.186 42.163 -23.120 1.00 23.78 73 ALA A C 1
ATOM 496 O O . ALA A 1 73 ? 24.433 41.016 -22.770 1.00 23.78 73 ALA A O 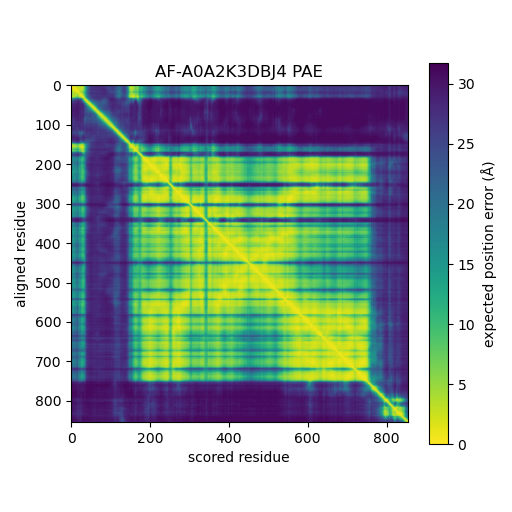1
ATOM 497 N N . GLY A 1 74 ? 23.942 42.316 -24.425 1.00 21.59 74 GLY A N 1
ATOM 498 C CA . GLY A 1 74 ? 23.798 43.450 -25.342 1.00 21.59 74 GLY A CA 1
ATOM 499 C C . GLY A 1 74 ? 24.484 43.067 -26.676 1.00 21.59 74 GLY A C 1
ATOM 500 O O . GLY A 1 74 ? 25.594 42.547 -26.625 1.00 21.59 74 GLY A O 1
ATOM 501 N N . GLY A 1 75 ? 23.867 43.308 -27.849 1.00 21.80 75 GLY A N 1
ATOM 502 C CA . GLY A 1 75 ? 24.613 43.411 -29.125 1.00 21.80 75 GLY A CA 1
ATOM 503 C C . GLY A 1 75 ? 24.060 42.744 -30.404 1.00 21.80 75 GLY A C 1
ATOM 504 O O . GLY A 1 75 ? 24.370 41.595 -30.678 1.00 21.80 75 GLY A O 1
ATOM 505 N N . MET A 1 76 ? 23.403 43.569 -31.235 1.00 22.03 76 MET A N 1
ATOM 506 C CA . MET A 1 76 ? 23.580 43.739 -32.700 1.00 22.03 76 MET A CA 1
ATOM 507 C C . MET A 1 76 ? 23.096 42.711 -33.754 1.00 22.03 76 MET A C 1
ATOM 509 O O . MET A 1 76 ? 22.864 41.537 -33.507 1.00 22.03 76 MET A O 1
ATOM 513 N N . ALA A 1 77 ? 22.879 43.269 -34.955 1.00 22.08 77 ALA A N 1
ATOM 514 C CA . ALA A 1 77 ? 21.983 42.873 -36.043 1.00 22.08 77 ALA A CA 1
ATOM 515 C C . ALA A 1 77 ? 22.686 42.370 -37.330 1.00 22.08 77 ALA A C 1
ATOM 517 O O . ALA A 1 77 ? 23.879 42.605 -37.491 1.00 22.08 77 ALA A O 1
ATOM 518 N N . ALA A 1 78 ? 21.890 41.765 -38.240 1.00 23.25 78 ALA A N 1
ATOM 519 C CA . ALA A 1 78 ? 22.021 41.525 -39.710 1.00 23.25 78 ALA A CA 1
ATOM 520 C C . ALA A 1 78 ? 21.448 40.115 -40.031 1.00 23.25 78 ALA A C 1
ATOM 522 O O . ALA A 1 78 ? 21.638 39.212 -39.230 1.00 23.25 78 ALA A O 1
ATOM 523 N N . GLY A 1 79 ? 20.708 39.763 -41.093 1.00 21.41 79 GLY A N 1
ATOM 524 C CA . GLY A 1 79 ? 20.447 40.315 -42.428 1.00 21.41 79 GLY A CA 1
ATOM 525 C C . GLY A 1 79 ? 20.608 39.180 -43.476 1.00 21.41 79 GLY A C 1
ATOM 526 O O . GLY A 1 79 ? 21.682 38.598 -43.537 1.00 21.41 79 GLY A O 1
ATOM 527 N N . GLY A 1 80 ? 19.573 38.866 -44.282 1.00 22.75 80 GLY A N 1
ATOM 528 C CA . GLY A 1 80 ? 19.609 37.956 -45.466 1.00 22.75 80 GLY A CA 1
ATOM 529 C C . GLY A 1 80 ? 18.620 36.766 -45.389 1.00 22.75 80 GLY A C 1
ATOM 530 O O . GLY A 1 80 ? 18.748 35.947 -44.490 1.00 22.75 80 GLY A O 1
ATOM 531 N N . ALA A 1 81 ? 17.502 36.679 -46.140 1.00 22.34 81 ALA A N 1
ATOM 532 C CA . ALA A 1 81 ? 17.325 36.440 -47.596 1.00 22.34 81 ALA A CA 1
ATOM 533 C C . ALA A 1 81 ? 17.944 35.093 -48.054 1.00 22.34 81 ALA A C 1
ATOM 535 O O . ALA A 1 81 ? 19.042 34.785 -47.623 1.00 22.34 81 ALA A O 1
ATOM 536 N N . ALA A 1 82 ? 17.419 34.242 -48.945 1.00 22.02 82 ALA A N 1
ATOM 537 C CA . ALA A 1 82 ? 16.162 34.010 -49.668 1.00 22.02 82 ALA A CA 1
ATOM 538 C C . ALA A 1 82 ? 16.368 32.700 -50.501 1.00 22.02 82 ALA A C 1
ATOM 540 O O . ALA A 1 82 ? 17.486 32.195 -50.552 1.00 22.02 82 ALA A O 1
ATOM 541 N N . ALA A 1 83 ? 15.326 32.244 -51.218 1.00 24.11 83 ALA A N 1
ATOM 542 C CA . ALA A 1 83 ? 15.275 31.175 -52.247 1.00 24.11 83 ALA A CA 1
ATOM 543 C C . ALA A 1 83 ? 15.153 29.720 -51.730 1.00 24.11 83 ALA A C 1
ATOM 545 O O . ALA A 1 83 ? 15.838 29.317 -50.804 1.00 24.11 83 ALA A O 1
ATOM 546 N N . GLY A 1 84 ? 14.284 28.847 -52.253 1.00 21.77 84 GLY A N 1
ATOM 547 C CA . GLY A 1 84 ? 13.506 28.868 -53.499 1.00 21.77 84 GLY A CA 1
ATOM 548 C C . GLY A 1 84 ? 13.795 27.597 -54.316 1.00 21.77 84 GLY A C 1
ATOM 549 O O . GLY A 1 84 ? 14.955 27.312 -54.579 1.00 21.77 84 GLY A O 1
ATOM 550 N N . GLY A 1 85 ? 12.754 26.852 -54.715 1.00 23.19 85 GLY A N 1
ATOM 551 C CA . GLY A 1 85 ? 12.834 25.681 -55.615 1.00 23.19 85 GLY A CA 1
ATOM 552 C C . GLY A 1 85 ? 12.137 24.442 -55.023 1.00 23.19 85 GLY A C 1
ATOM 553 O O . GLY A 1 85 ? 12.672 23.836 -54.108 1.00 23.19 85 GLY A O 1
ATOM 554 N N . ALA A 1 86 ? 10.871 24.106 -55.288 1.00 22.22 86 ALA A N 1
ATOM 555 C CA . ALA A 1 86 ? 10.152 23.825 -56.540 1.00 22.22 86 ALA A CA 1
ATOM 556 C C . ALA A 1 86 ? 10.299 22.369 -57.062 1.00 22.22 86 ALA A C 1
ATOM 558 O O . ALA A 1 86 ? 11.297 22.022 -57.673 1.00 22.22 86 ALA A O 1
ATOM 559 N N . VAL A 1 87 ? 9.197 21.617 -56.887 1.00 23.28 87 VAL A N 1
ATOM 560 C CA . VAL A 1 87 ? 8.485 20.769 -57.880 1.00 23.28 87 VAL A CA 1
ATOM 561 C C . VAL A 1 87 ? 8.986 19.344 -58.222 1.00 23.28 87 VAL A C 1
ATOM 563 O O . VAL A 1 87 ? 10.170 19.074 -58.357 1.00 23.28 87 VAL A O 1
ATOM 566 N N . ALA A 1 88 ? 7.963 18.502 -58.469 1.00 23.22 88 ALA A N 1
ATOM 567 C CA . ALA A 1 88 ? 7.886 17.170 -59.093 1.00 23.22 88 ALA A CA 1
ATOM 568 C C . ALA A 1 88 ? 8.104 15.977 -58.144 1.00 23.22 88 ALA A C 1
ATOM 570 O O . ALA A 1 88 ? 9.070 15.929 -57.403 1.00 23.22 88 ALA A O 1
ATOM 571 N N . GLY A 1 89 ? 7.245 14.958 -58.072 1.00 22.19 89 GLY A N 1
ATOM 572 C CA . GLY A 1 89 ? 6.166 14.511 -58.954 1.00 22.19 89 GLY A CA 1
ATOM 573 C C . GLY A 1 89 ? 6.251 12.981 -59.042 1.00 22.19 89 GLY A C 1
ATOM 574 O O . GLY A 1 89 ? 7.344 12.458 -59.217 1.00 22.19 89 GLY A O 1
ATOM 575 N N . GLY A 1 90 ? 5.127 12.270 -58.896 1.00 23.97 90 GLY A N 1
ATOM 576 C CA . GLY A 1 90 ? 5.041 10.834 -59.208 1.00 23.97 90 GLY A CA 1
ATOM 577 C C . GLY A 1 90 ? 4.432 9.951 -58.113 1.00 23.97 90 GLY A C 1
ATOM 578 O O . GLY A 1 90 ? 5.130 9.448 -57.242 1.00 23.97 90 GLY A O 1
ATOM 579 N N . GLY A 1 91 ? 3.123 9.705 -58.199 1.00 21.59 91 GLY A N 1
ATOM 580 C CA . GLY A 1 91 ? 2.620 8.324 -58.097 1.00 21.59 91 GLY A CA 1
ATOM 581 C C . GLY A 1 91 ? 2.445 7.770 -59.523 1.00 21.59 91 GLY A C 1
ATOM 582 O O . GLY A 1 91 ? 2.893 8.437 -60.458 1.00 21.59 91 GLY A O 1
ATOM 583 N N . PRO A 1 92 ? 1.683 6.687 -59.758 1.00 43.53 92 PRO A N 1
ATOM 584 C CA . PRO A 1 92 ? 1.212 5.620 -58.864 1.00 43.53 92 PRO A CA 1
ATOM 585 C C . PRO A 1 92 ? 1.416 4.209 -59.499 1.00 43.53 92 PRO A C 1
ATOM 587 O O . PRO A 1 92 ? 1.998 4.088 -60.570 1.00 43.53 92 PRO A O 1
ATOM 590 N N . GLY A 1 93 ? 0.902 3.137 -58.878 1.00 23.09 93 GLY A N 1
ATOM 591 C CA . GLY A 1 93 ? 0.742 1.815 -59.527 1.00 23.09 93 GLY A CA 1
ATOM 592 C C . GLY A 1 93 ? 0.731 0.651 -58.525 1.00 23.09 93 GLY A C 1
ATOM 593 O O . GLY A 1 93 ? 1.752 0.409 -57.899 1.00 23.09 93 GLY A O 1
ATOM 594 N N . THR A 1 94 ? -0.435 0.086 -58.156 1.00 23.36 94 THR A N 1
ATOM 595 C CA . THR A 1 94 ? -1.049 -1.158 -58.719 1.00 23.36 94 THR A CA 1
ATOM 596 C C . THR A 1 94 ? -0.275 -2.431 -58.315 1.00 23.36 94 THR A C 1
ATOM 598 O O . THR A 1 94 ? 0.937 -2.449 -58.431 1.00 23.36 94 THR A O 1
ATOM 601 N N . SER A 1 95 ? -0.830 -3.565 -57.869 1.00 23.27 95 SER A N 1
ATOM 602 C CA . SER A 1 95 ? -2.196 -4.116 -57.841 1.00 23.27 95 SER A CA 1
ATOM 603 C C . SER A 1 95 ? -2.135 -5.584 -57.341 1.00 23.27 95 SER A C 1
ATOM 605 O O . SER A 1 95 ? -1.112 -6.220 -57.550 1.00 23.27 95 SER A O 1
ATOM 607 N N . HIS A 1 96 ? -3.249 -6.088 -56.773 1.00 22.83 96 HIS A N 1
ATOM 608 C CA . HIS A 1 96 ? -3.783 -7.480 -56.753 1.00 22.83 96 HIS A CA 1
ATOM 609 C C . HIS A 1 96 ? -2.868 -8.667 -56.359 1.00 22.83 96 HIS A C 1
ATOM 611 O O . HIS A 1 96 ? -1.798 -8.865 -56.906 1.00 22.83 96 HIS A O 1
ATOM 617 N N . SER A 1 97 ? -3.233 -9.579 -55.453 1.00 24.08 97 SER A N 1
ATOM 618 C CA . SER A 1 97 ? -4.349 -10.558 -55.465 1.00 24.08 97 SER A CA 1
ATOM 619 C C . SER A 1 97 ? -4.157 -11.436 -54.195 1.00 24.08 97 SER A C 1
ATOM 621 O O . SER A 1 97 ? -3.040 -11.528 -53.702 1.00 24.08 97 SER A O 1
ATOM 623 N N . GLY A 1 98 ? -5.133 -12.017 -53.492 1.00 22.50 98 GLY A N 1
ATOM 624 C CA . GLY A 1 98 ? -6.336 -12.728 -53.923 1.00 22.50 98 GLY A CA 1
ATOM 625 C C . GLY A 1 98 ? -6.097 -14.242 -53.788 1.00 22.50 98 GLY A C 1
ATOM 626 O O . GLY A 1 98 ? -5.404 -14.807 -54.622 1.00 22.50 98 GLY A O 1
ATOM 627 N N . GLY A 1 99 ? -6.647 -14.897 -52.757 1.00 23.44 99 GLY A N 1
ATOM 628 C CA . GLY A 1 99 ? -6.584 -16.361 -52.624 1.00 23.44 99 GLY A CA 1
ATOM 629 C C . GLY A 1 99 ? -6.955 -16.878 -51.233 1.00 23.44 99 GLY A C 1
ATOM 630 O O . GLY A 1 99 ? -6.092 -17.022 -50.373 1.00 23.44 99 GLY A O 1
ATOM 631 N N . GLY A 1 100 ? -8.245 -17.128 -51.006 1.00 21.72 100 GLY A N 1
ATOM 632 C CA . GLY A 1 100 ? -8.743 -17.836 -49.827 1.00 21.72 100 GLY A CA 1
ATOM 633 C C . GLY A 1 100 ? -8.815 -19.345 -50.057 1.00 21.72 100 GLY A C 1
ATOM 634 O O . GLY A 1 100 ? -9.002 -19.778 -51.189 1.00 21.72 100 GLY A O 1
ATOM 635 N N . ILE A 1 101 ? -8.734 -20.127 -48.978 1.00 22.92 101 ILE A N 1
ATOM 636 C CA . ILE A 1 101 ? -9.230 -21.509 -48.923 1.00 22.92 101 ILE A CA 1
ATOM 637 C C . ILE A 1 101 ? -9.899 -21.721 -47.559 1.00 22.92 101 ILE A C 1
ATOM 639 O O . ILE A 1 101 ? -9.298 -21.501 -46.508 1.00 22.92 101 ILE A O 1
ATOM 643 N N . LEU A 1 102 ? -11.168 -22.122 -47.615 1.00 22.62 102 LEU A N 1
ATOM 644 C CA . LEU A 1 102 ? -11.976 -22.656 -46.522 1.00 22.62 102 LEU A CA 1
ATOM 645 C C . LEU A 1 102 ? -11.703 -24.160 -46.386 1.00 22.62 102 LEU A C 1
ATOM 647 O O . LEU A 1 102 ? -11.729 -24.869 -47.387 1.00 22.62 102 LEU A O 1
ATOM 651 N N . ALA A 1 103 ? -11.558 -24.654 -45.157 1.00 22.91 103 ALA A N 1
ATOM 652 C CA . ALA A 1 103 ? -11.900 -26.031 -44.805 1.00 22.91 103 ALA A CA 1
ATOM 653 C C . ALA A 1 103 ? -12.319 -26.098 -43.328 1.00 22.91 103 ALA A C 1
ATOM 655 O O . ALA A 1 103 ? -11.701 -25.487 -42.457 1.00 22.91 103 ALA A O 1
ATOM 656 N N . ALA A 1 104 ? -13.426 -26.796 -43.094 1.00 21.73 104 ALA A N 1
ATOM 657 C CA . ALA A 1 104 ? -14.202 -26.869 -41.865 1.00 21.73 104 ALA A CA 1
ATOM 658 C C . ALA A 1 104 ? -13.989 -28.196 -41.107 1.00 21.73 104 ALA A C 1
ATOM 660 O O . ALA A 1 104 ? -13.548 -29.180 -41.693 1.00 21.73 104 ALA A O 1
ATOM 661 N N . GLY A 1 105 ? -14.427 -28.222 -39.838 1.00 21.30 105 GLY A N 1
ATOM 662 C CA . GLY A 1 105 ? -14.662 -29.421 -39.011 1.00 21.30 105 GLY A CA 1
ATOM 663 C C . GLY A 1 105 ? -13.604 -29.606 -37.913 1.00 21.30 105 GLY A C 1
ATOM 664 O O . GLY A 1 105 ? -12.421 -29.588 -38.204 1.00 21.30 105 GLY A O 1
ATOM 665 N N . GLY A 1 106 ? -13.904 -29.765 -36.624 1.00 22.02 106 GLY A N 1
ATOM 666 C CA . GLY A 1 106 ? -15.158 -29.950 -35.903 1.00 22.02 106 GLY A CA 1
ATOM 667 C C . GLY A 1 106 ? -14.912 -29.749 -34.395 1.00 22.02 106 GLY A C 1
ATOM 668 O O . GLY A 1 106 ? -13.790 -29.870 -33.909 1.00 22.02 106 GLY A O 1
ATOM 669 N N . ALA A 1 107 ? -15.966 -29.359 -33.682 1.00 21.92 107 ALA A N 1
ATOM 670 C CA . ALA A 1 107 ? -15.993 -29.045 -32.251 1.00 21.92 107 ALA A CA 1
ATOM 671 C C . ALA A 1 107 ? -16.098 -30.297 -31.351 1.00 21.92 107 ALA A C 1
ATOM 673 O O . ALA A 1 107 ? -16.397 -31.364 -31.880 1.00 21.92 107 ALA A O 1
ATOM 674 N N . VAL A 1 108 ? -15.935 -30.114 -30.016 1.00 22.92 108 VAL A N 1
ATOM 675 C CA . VAL A 1 108 ? -16.625 -30.748 -28.834 1.00 22.92 108 VAL A CA 1
ATOM 676 C C . VAL A 1 108 ? -15.719 -30.601 -27.558 1.00 22.92 108 VAL A C 1
ATOM 678 O O . VAL A 1 108 ? -14.511 -30.458 -27.719 1.00 22.92 108 VAL A O 1
ATOM 681 N N . PRO A 1 109 ? -16.226 -30.423 -26.304 1.00 28.16 109 PRO A N 1
ATOM 682 C CA . PRO A 1 109 ? -16.236 -29.116 -25.627 1.00 28.16 109 PRO A CA 1
ATOM 683 C C . PRO A 1 109 ? -15.586 -29.108 -24.215 1.00 28.16 109 PRO A C 1
ATOM 685 O O . PRO A 1 109 ? -15.296 -30.144 -23.622 1.00 28.16 109 PRO A O 1
ATOM 688 N N . SER A 1 110 ? -15.443 -27.932 -23.590 1.00 23.14 110 SER A N 1
ATOM 689 C CA . SER A 1 110 ? -15.338 -27.836 -22.118 1.00 23.14 110 SER A CA 1
ATOM 690 C C . SER A 1 110 ? -15.973 -26.539 -21.590 1.00 23.14 110 SER A C 1
ATOM 692 O O . SER A 1 110 ? -15.502 -25.432 -21.833 1.00 23.14 110 SER A O 1
ATOM 694 N N . ARG A 1 111 ? -17.097 -26.712 -20.880 1.00 22.28 111 ARG A N 1
ATOM 695 C CA . ARG A 1 111 ? -17.791 -25.752 -19.994 1.00 22.28 111 ARG A CA 1
ATOM 696 C C . ARG A 1 111 ? -16.915 -25.502 -18.742 1.00 22.28 111 ARG A C 1
ATOM 698 O O . ARG A 1 111 ? -16.172 -26.395 -18.369 1.00 22.28 111 ARG A O 1
ATOM 705 N N . ALA A 1 112 ? -16.939 -24.400 -17.989 1.00 22.81 112 ALA A N 1
ATOM 706 C CA . ALA A 1 112 ? -17.792 -23.220 -17.927 1.00 22.81 112 ALA A CA 1
ATOM 707 C C . ALA A 1 112 ? -16.962 -22.036 -17.381 1.00 22.81 112 ALA A C 1
ATOM 709 O O . ALA A 1 112 ? -16.455 -22.092 -16.262 1.00 22.81 112 ALA A O 1
ATOM 710 N N . GLY A 1 113 ? -16.853 -20.954 -18.153 1.00 22.27 113 GLY A N 1
ATOM 711 C CA . GLY A 1 113 ? -16.422 -19.639 -17.679 1.00 22.27 113 GLY A CA 1
ATOM 712 C C . GLY A 1 113 ? -17.623 -18.702 -17.716 1.00 22.27 113 GLY A C 1
ATOM 713 O O . GLY A 1 113 ? -18.253 -18.554 -18.761 1.00 22.27 113 GLY A O 1
ATOM 714 N N . ALA A 1 114 ? -17.980 -18.111 -16.578 1.00 22.39 114 ALA A N 1
ATOM 715 C CA . ALA A 1 114 ? -19.081 -17.161 -16.479 1.00 22.39 114 ALA A CA 1
ATOM 716 C C . ALA A 1 114 ? -18.733 -15.868 -17.239 1.00 22.39 114 ALA A C 1
ATOM 718 O O . ALA A 1 114 ? -18.016 -15.001 -16.739 1.00 22.39 114 ALA A O 1
ATOM 719 N N . VAL A 1 115 ? -19.238 -15.761 -18.466 1.00 21.34 115 VAL A N 1
ATOM 720 C CA . VAL A 1 115 ? -19.198 -14.555 -19.294 1.00 21.34 115 VAL A CA 1
ATOM 721 C C . VAL A 1 115 ? -20.265 -13.589 -18.781 1.00 21.34 115 VAL A C 1
ATOM 723 O O . VAL A 1 115 ? -21.459 -13.854 -18.899 1.00 21.34 115 VAL A O 1
ATOM 726 N N . TRP A 1 116 ? -19.850 -12.446 -18.234 1.00 22.45 116 TRP A N 1
ATOM 727 C CA . TRP A 1 116 ? -20.734 -11.287 -18.107 1.00 22.45 116 TRP A CA 1
ATOM 728 C C . TRP A 1 116 ? -20.824 -10.611 -19.477 1.00 22.45 116 TRP A C 1
ATOM 730 O O . TRP A 1 116 ? -20.007 -9.761 -19.826 1.00 22.45 116 TRP A O 1
ATOM 740 N N . ALA A 1 117 ? -21.800 -11.039 -20.276 1.00 21.66 117 ALA A N 1
ATOM 741 C CA . ALA A 1 117 ? -22.182 -10.366 -21.506 1.00 21.66 117 ALA A CA 1
ATOM 742 C C . ALA A 1 117 ? -22.955 -9.089 -21.147 1.00 21.66 117 ALA A C 1
ATOM 744 O O . ALA A 1 117 ? -24.049 -9.143 -20.588 1.00 21.66 117 ALA A O 1
ATOM 745 N N . ALA A 1 118 ? -22.385 -7.929 -21.465 1.00 23.41 118 ALA A N 1
ATOM 746 C CA . ALA A 1 118 ? -23.096 -6.660 -21.432 1.00 23.41 118 ALA A CA 1
ATOM 747 C C . ALA A 1 118 ? -24.041 -6.580 -22.644 1.00 23.41 118 ALA A C 1
ATOM 749 O O . ALA A 1 118 ? -23.719 -5.975 -23.662 1.00 23.41 118 ALA A O 1
ATOM 750 N N . ALA A 1 119 ? -25.207 -7.215 -22.537 1.00 22.36 119 ALA A N 1
ATOM 751 C CA . ALA A 1 119 ? -26.354 -6.902 -23.377 1.00 22.36 119 ALA A CA 1
ATOM 752 C C . ALA A 1 119 ? -27.068 -5.688 -22.761 1.00 22.36 119 ALA A C 1
ATOM 754 O O . ALA A 1 119 ? -27.756 -5.803 -21.751 1.00 22.36 119 ALA A O 1
ATOM 755 N N . GLY A 1 120 ? -26.853 -4.508 -23.339 1.00 22.70 120 GLY A N 1
ATOM 756 C CA . GLY A 1 120 ? -27.532 -3.271 -22.962 1.00 22.70 120 GLY A CA 1
ATOM 757 C C . GLY A 1 120 ? -28.435 -2.797 -24.090 1.00 22.70 120 GLY A C 1
ATOM 758 O O . GLY A 1 120 ? -28.046 -1.929 -24.863 1.00 22.70 120 GLY A O 1
ATOM 759 N N . VAL A 1 121 ? -29.633 -3.375 -24.178 1.00 20.78 121 VAL A N 1
ATOM 760 C CA . VAL A 1 121 ? -30.758 -2.812 -24.933 1.00 20.78 121 VAL A CA 1
ATOM 761 C C . VAL A 1 121 ? -31.172 -1.507 -24.248 1.00 20.78 121 VAL A C 1
ATOM 763 O O . VAL A 1 121 ? -31.435 -1.477 -23.047 1.00 20.78 121 VAL A O 1
ATOM 766 N N . VAL A 1 122 ? -31.194 -0.412 -25.005 1.00 23.59 122 VAL A N 1
ATOM 767 C CA . VAL A 1 122 ? -31.588 0.916 -24.524 1.00 23.59 122 VAL A CA 1
ATOM 768 C C . VAL A 1 122 ? -33.114 1.021 -24.544 1.00 23.59 122 VAL A C 1
ATOM 770 O O . VAL A 1 122 ? -33.710 1.126 -25.611 1.00 23.59 122 VAL A O 1
ATOM 773 N N . VAL A 1 123 ? -33.737 1.054 -23.365 1.00 21.22 123 VAL A N 1
ATOM 774 C CA . VAL A 1 123 ? -35.100 1.574 -23.173 1.00 21.22 123 VAL A CA 1
ATOM 775 C C . VAL A 1 123 ? -34.975 2.955 -22.536 1.00 21.22 123 VAL A C 1
ATOM 777 O O . VAL A 1 123 ? -34.485 3.098 -21.418 1.00 21.22 123 VAL A O 1
ATOM 780 N N . THR A 1 124 ? -35.376 3.994 -23.264 1.00 27.39 124 THR A N 1
ATOM 781 C CA . THR A 1 124 ? -35.463 5.363 -22.747 1.00 27.39 124 THR A CA 1
ATOM 782 C C . THR A 1 124 ? -36.804 5.576 -22.055 1.00 27.39 124 THR A C 1
ATOM 784 O O . THR A 1 124 ? -37.830 5.634 -22.726 1.00 27.39 124 THR A O 1
ATOM 787 N N . GLY A 1 125 ? -36.796 5.734 -20.732 1.00 23.02 125 GLY A N 1
ATOM 788 C CA . GLY A 1 125 ? -37.916 6.319 -19.994 1.00 23.02 125 GLY A CA 1
ATOM 789 C C . GLY A 1 125 ? -37.804 7.842 -20.006 1.00 23.02 125 GLY A C 1
ATOM 790 O O . GLY A 1 125 ? -36.814 8.389 -19.521 1.00 23.02 125 GLY A O 1
ATOM 791 N N . GLY A 1 126 ? -38.792 8.511 -20.600 1.00 23.25 126 GLY A N 1
ATOM 792 C CA . GLY A 1 126 ? -38.949 9.961 -20.543 1.00 23.25 126 GLY A CA 1
ATOM 793 C C . GLY A 1 126 ? -39.382 10.423 -19.152 1.00 23.25 126 GLY A C 1
ATOM 794 O O . GLY A 1 126 ? -40.116 9.725 -18.457 1.00 23.25 126 GLY A O 1
ATOM 795 N N . VAL A 1 127 ? -38.936 11.615 -18.759 1.00 24.48 127 VAL A N 1
ATOM 796 C CA . VAL A 1 127 ? -39.498 12.344 -17.619 1.00 24.48 127 VAL A CA 1
ATOM 797 C C . VAL A 1 127 ? -39.885 13.730 -18.112 1.00 24.48 127 VAL A C 1
ATOM 799 O O . VAL A 1 127 ? -39.048 14.517 -18.547 1.00 24.48 127 VAL A O 1
ATOM 802 N N . THR A 1 128 ? -41.190 13.965 -18.072 1.00 24.41 128 THR A N 1
ATOM 803 C CA . THR A 1 128 ? -41.889 15.227 -18.288 1.00 24.41 128 THR A CA 1
ATOM 804 C C . THR A 1 128 ? -41.471 16.258 -17.244 1.00 24.41 128 THR A C 1
ATOM 806 O O . THR A 1 128 ? -41.471 15.976 -16.045 1.00 24.41 128 THR A O 1
ATOM 809 N N . ALA A 1 129 ? -41.138 17.461 -17.705 1.00 24.69 129 ALA A N 1
ATOM 810 C CA . ALA A 1 129 ? -40.915 18.624 -16.862 1.00 24.69 129 ALA A CA 1
ATOM 811 C C . ALA A 1 129 ? -42.249 19.136 -16.289 1.00 24.69 129 ALA A C 1
ATOM 813 O O . ALA A 1 129 ? -43.196 19.371 -17.034 1.00 24.69 129 ALA A O 1
ATOM 814 N N . GLY A 1 130 ? -42.294 19.341 -14.974 1.00 22.62 130 GLY A N 1
ATOM 815 C CA . GLY A 1 130 ? -43.310 20.121 -14.271 1.00 22.62 130 GLY A CA 1
ATOM 816 C C . GLY A 1 130 ? -42.596 20.955 -13.210 1.00 22.62 130 GLY A C 1
ATOM 817 O O . GLY A 1 130 ? -41.897 20.399 -12.364 1.00 22.62 130 GLY A O 1
ATOM 818 N N . GLY A 1 131 ? -42.669 22.280 -13.334 1.00 22.78 131 GLY A N 1
ATOM 819 C CA . GLY A 1 131 ? -41.898 23.237 -12.541 1.00 22.78 131 GLY A CA 1
ATOM 820 C C . GLY A 1 131 ? -42.636 23.829 -11.337 1.00 22.78 131 GLY A C 1
ATOM 821 O O . GLY A 1 131 ? -43.854 23.723 -11.225 1.00 22.78 131 GLY A O 1
ATOM 822 N N . SER A 1 132 ? -41.855 24.480 -10.467 1.00 23.28 132 SER A N 1
ATOM 823 C CA . SER A 1 132 ? -42.123 25.721 -9.697 1.00 23.28 132 SER A CA 1
ATOM 824 C C . SER A 1 132 ? -40.861 26.011 -8.853 1.00 23.28 132 SER A C 1
ATOM 826 O O . SER A 1 132 ? -40.398 25.119 -8.150 1.00 23.28 132 SER A O 1
ATOM 828 N N . ALA A 1 133 ? -40.077 27.059 -9.165 1.00 24.59 133 ALA A N 1
ATOM 829 C CA . ALA A 1 133 ? -40.088 28.427 -8.588 1.00 24.59 133 ALA A CA 1
ATOM 830 C C . ALA A 1 133 ? -39.713 28.450 -7.079 1.00 24.59 133 ALA A C 1
ATOM 832 O O . ALA A 1 133 ? -40.232 27.645 -6.324 1.00 24.59 133 ALA A O 1
ATOM 833 N N . ALA A 1 134 ? -38.833 29.297 -6.525 1.00 24.08 134 ALA A N 1
ATOM 834 C CA . ALA A 1 134 ? -38.264 30.584 -6.928 1.00 24.08 134 ALA A CA 1
ATOM 835 C C . ALA A 1 134 ? -36.953 30.883 -6.148 1.00 24.08 134 ALA A C 1
ATOM 837 O O . ALA A 1 134 ? -36.684 30.268 -5.118 1.00 24.08 134 ALA A O 1
ATOM 838 N N . GLY A 1 135 ? -36.177 31.871 -6.611 1.00 23.53 135 GLY A N 1
ATOM 839 C CA . GLY A 1 135 ? -35.041 32.456 -5.884 1.00 23.53 135 GLY A CA 1
ATOM 840 C C . GLY A 1 135 ? -34.138 33.287 -6.800 1.00 23.53 135 GLY A C 1
ATOM 841 O O . GLY A 1 135 ? -33.207 32.755 -7.393 1.00 23.53 135 GLY A O 1
ATOM 842 N N . ALA A 1 136 ? -34.472 34.568 -6.960 1.00 25.25 136 ALA A N 1
ATOM 843 C CA . ALA A 1 136 ? -33.903 35.511 -7.922 1.00 25.25 136 ALA A CA 1
ATOM 844 C C . ALA A 1 136 ? -32.463 35.968 -7.606 1.00 25.25 136 ALA A C 1
ATOM 846 O O . ALA A 1 136 ? -32.110 36.195 -6.451 1.00 25.25 136 ALA A O 1
ATOM 847 N N . GLY A 1 137 ? -31.674 36.195 -8.663 1.00 23.95 137 GLY A N 1
ATOM 848 C CA . GLY A 1 137 ? -30.380 36.877 -8.612 1.00 23.95 137 GLY A CA 1
ATOM 849 C C . GLY A 1 137 ? -29.816 37.162 -10.011 1.00 23.95 137 GLY A C 1
ATOM 850 O O . GLY A 1 137 ? -29.246 36.272 -10.627 1.00 23.95 137 GLY A O 1
ATOM 851 N N . GLY A 1 138 ? -30.003 38.400 -10.488 1.00 24.47 138 GLY A N 1
ATOM 852 C CA . GLY A 1 138 ? -29.181 39.114 -11.483 1.00 24.47 138 GLY A CA 1
ATOM 853 C C . GLY A 1 138 ? -28.902 38.447 -12.836 1.00 24.47 138 GLY A C 1
ATOM 854 O O . GLY A 1 138 ? -27.877 37.795 -13.012 1.00 24.47 138 GLY A O 1
ATOM 855 N N . ALA A 1 139 ? -29.753 38.706 -13.833 1.00 24.36 139 ALA A N 1
ATOM 856 C CA . ALA A 1 139 ? -29.488 38.368 -15.229 1.00 24.36 139 ALA A CA 1
ATOM 857 C C . ALA A 1 139 ? -28.440 39.318 -15.842 1.00 24.36 139 ALA A C 1
ATOM 859 O O . ALA A 1 139 ? -28.713 40.496 -16.060 1.00 24.36 139 ALA A O 1
ATOM 860 N N . VAL A 1 140 ? -27.261 38.788 -16.175 1.00 26.64 140 VAL A N 1
ATOM 861 C CA . VAL A 1 140 ? -26.396 39.351 -17.222 1.00 26.64 140 VAL A CA 1
ATOM 862 C C . VAL A 1 140 ? -26.750 38.611 -18.507 1.00 26.64 140 VAL 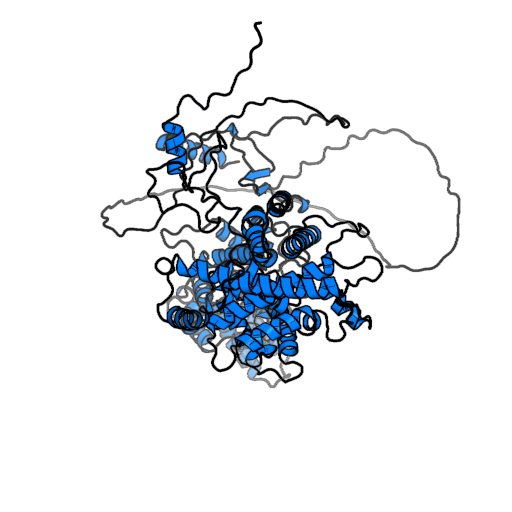A C 1
ATOM 864 O O . VAL A 1 140 ? -26.602 37.390 -18.578 1.00 26.64 140 VAL A O 1
ATOM 867 N N . ALA A 1 141 ? -27.270 39.330 -19.502 1.00 25.30 141 ALA A N 1
ATOM 868 C CA . ALA A 1 141 ? -27.590 38.769 -20.808 1.00 25.30 141 ALA A CA 1
ATOM 869 C C . ALA A 1 141 ? -26.313 38.209 -21.454 1.00 25.30 141 ALA A C 1
ATOM 871 O O . ALA A 1 141 ? -25.415 38.954 -21.845 1.00 25.30 141 ALA A O 1
ATOM 872 N N . ALA A 1 142 ? -26.222 36.881 -21.539 1.00 24.89 142 ALA A N 1
ATOM 873 C CA . ALA A 1 142 ? -25.195 36.217 -22.323 1.00 24.89 142 ALA A CA 1
ATOM 874 C C . ALA A 1 142 ? -25.432 36.533 -23.812 1.00 24.89 142 ALA A C 1
ATOM 876 O O . ALA A 1 142 ? -26.572 36.416 -24.271 1.00 24.89 142 ALA A O 1
ATOM 877 N N . PRO A 1 143 ? -24.399 36.909 -24.587 1.00 27.09 143 PRO A N 1
ATOM 878 C CA . PRO A 1 143 ? -24.546 37.017 -26.029 1.00 27.09 143 PRO A CA 1
ATOM 879 C C . PRO A 1 143 ? -24.915 35.633 -26.577 1.00 27.09 143 PRO A C 1
ATOM 881 O O . PRO A 1 143 ? -24.272 34.634 -26.245 1.00 27.09 143 PRO A O 1
ATOM 884 N N . ALA A 1 144 ? -25.977 35.565 -27.381 1.00 26.84 144 ALA A N 1
ATOM 885 C CA . ALA A 1 144 ? -26.397 34.332 -28.035 1.00 26.84 144 ALA A CA 1
ATOM 886 C C . ALA A 1 144 ? -25.221 33.755 -28.850 1.00 26.84 144 ALA A C 1
ATOM 888 O O . ALA A 1 144 ? -24.640 34.483 -29.662 1.00 26.84 144 ALA A O 1
ATOM 889 N N . PRO A 1 145 ? -24.828 32.481 -28.659 1.00 31.41 145 PRO A N 1
ATOM 890 C CA . PRO A 1 145 ? -23.790 31.897 -29.489 1.00 31.41 145 PRO A CA 1
ATOM 891 C C . PRO A 1 145 ? -24.338 31.722 -30.915 1.00 31.41 145 PRO A C 1
ATOM 893 O O . PRO A 1 145 ? -25.502 31.342 -31.077 1.00 31.41 145 PRO A O 1
ATOM 896 N N . PRO A 1 146 ? -23.532 31.947 -31.965 1.00 34.59 146 PRO A N 1
ATOM 897 C CA . PRO A 1 146 ? -23.918 31.558 -33.311 1.00 34.59 146 PRO A CA 1
ATOM 898 C C . PRO A 1 146 ? -24.013 30.025 -33.360 1.00 34.59 146 PRO A C 1
ATOM 900 O O . PRO A 1 146 ? -23.007 29.317 -33.365 1.00 34.59 146 PRO A O 1
ATOM 903 N N . ASN A 1 147 ? -25.240 29.501 -33.349 1.00 39.47 147 ASN A N 1
ATOM 904 C CA . ASN A 1 147 ? -25.534 28.077 -33.488 1.00 39.47 147 ASN A CA 1
ATOM 905 C C . ASN A 1 147 ? -25.395 27.645 -34.955 1.00 39.47 147 ASN A C 1
ATOM 907 O O . ASN A 1 147 ? -26.378 27.387 -35.641 1.00 39.47 147 ASN A O 1
ATOM 911 N N . THR A 1 148 ? -24.165 27.508 -35.438 1.00 43.69 148 THR A N 1
ATOM 912 C CA . THR A 1 148 ? -23.862 26.583 -36.535 1.00 43.69 148 THR A CA 1
ATOM 913 C C . THR A 1 148 ? -23.073 25.427 -35.945 1.00 43.69 148 THR A C 1
ATOM 915 O O . THR A 1 148 ? -21.847 25.434 -35.851 1.00 43.69 148 THR A O 1
ATOM 918 N N . VAL A 1 149 ? -23.801 24.422 -35.457 1.00 57.94 149 VAL A N 1
ATOM 919 C CA . VAL A 1 149 ? -23.184 23.185 -34.981 1.00 57.94 149 VAL A CA 1
ATOM 920 C C . VAL A 1 149 ? -22.557 22.508 -36.197 1.00 57.94 149 VAL A C 1
ATOM 922 O O . VAL A 1 149 ? -23.272 22.099 -37.107 1.00 57.94 149 VAL A O 1
ATOM 925 N N . ALA A 1 150 ? -21.226 22.431 -36.246 1.00 68.94 150 ALA A N 1
ATOM 926 C CA . ALA A 1 150 ? -20.533 21.790 -37.355 1.00 68.94 150 ALA A CA 1
ATOM 927 C C . ALA A 1 150 ? -21.018 20.336 -37.484 1.00 68.94 150 ALA A C 1
ATOM 929 O O . ALA A 1 150 ? -20.935 19.559 -36.532 1.00 68.94 150 ALA A O 1
ATOM 930 N N . MET A 1 151 ? -21.555 19.985 -38.650 1.00 75.06 151 MET A N 1
ATOM 931 C CA . MET A 1 151 ? -22.030 18.641 -38.971 1.00 75.06 151 MET A CA 1
ATOM 932 C C . MET A 1 151 ? -21.040 17.968 -39.914 1.00 75.06 151 MET A C 1
ATOM 934 O O . MET A 1 151 ? -20.549 18.590 -40.855 1.00 75.06 151 MET A O 1
ATOM 938 N N . ALA A 1 152 ? -20.771 16.685 -39.695 1.00 73.88 152 ALA A N 1
ATOM 939 C CA . ALA A 1 152 ? -20.010 15.860 -40.623 1.00 73.88 152 ALA A CA 1
ATOM 940 C C . ALA A 1 152 ? -20.763 14.558 -40.872 1.00 73.88 152 ALA A C 1
ATOM 942 O O . ALA A 1 152 ? -20.949 13.768 -39.951 1.00 73.88 152 ALA A O 1
ATOM 943 N N . HIS A 1 153 ? -21.203 14.346 -42.116 1.00 76.19 153 HIS A N 1
ATOM 944 C CA . HIS A 1 153 ? -21.992 13.172 -42.514 1.00 76.19 153 HIS A CA 1
ATOM 945 C C . HIS A 1 153 ? -23.216 12.921 -41.604 1.00 76.19 153 HIS A C 1
ATOM 947 O O . HIS A 1 153 ? -23.487 11.788 -41.222 1.00 76.19 153 HIS A O 1
ATOM 953 N N . GLY A 1 154 ? -23.925 13.988 -41.215 1.00 74.56 154 GLY A N 1
ATOM 954 C CA . GLY A 1 154 ? -25.106 13.909 -40.343 1.00 74.56 154 GLY A CA 1
ATOM 955 C C . GLY A 1 154 ? -24.811 13.731 -38.847 1.00 74.56 154 GLY A C 1
ATOM 956 O O . GLY A 1 154 ? -25.747 13.630 -38.065 1.00 74.56 154 GLY A O 1
ATOM 957 N N . LEU A 1 155 ? -23.538 13.713 -38.435 1.00 81.00 155 LEU A N 1
ATOM 958 C CA . LEU A 1 155 ? -23.134 13.635 -37.030 1.00 81.00 155 LEU A CA 1
ATOM 959 C C . LEU A 1 155 ? -22.683 14.991 -36.493 1.00 81.00 155 LEU A C 1
ATOM 961 O O . LEU A 1 155 ? -21.946 15.729 -37.158 1.00 81.00 155 LEU A O 1
ATOM 965 N N . ARG A 1 156 ? -23.063 15.268 -35.243 1.00 82.06 156 ARG A N 1
ATOM 966 C CA . ARG A 1 156 ? -22.659 16.469 -34.513 1.00 82.06 156 ARG A CA 1
ATOM 967 C C . ARG A 1 156 ? -21.171 16.442 -34.211 1.00 82.06 156 ARG A C 1
ATOM 969 O O . ARG A 1 156 ? -20.724 15.613 -33.426 1.00 82.06 156 ARG A O 1
ATOM 976 N N . VAL A 1 157 ? -20.408 17.376 -34.770 1.00 80.06 157 VAL A N 1
ATOM 977 C CA . VAL A 1 157 ? -18.986 17.518 -34.451 1.00 80.06 157 VAL A CA 1
ATOM 978 C C . VAL A 1 157 ? -18.838 18.319 -33.162 1.00 80.06 157 VAL A C 1
ATOM 980 O O . VAL A 1 157 ? -19.319 19.448 -33.061 1.00 80.06 157 VAL A O 1
ATOM 983 N N . VAL A 1 158 ? -18.162 17.738 -32.175 1.00 75.94 158 VAL A N 1
ATOM 984 C CA . VAL A 1 158 ? -17.935 18.352 -30.863 1.00 75.94 158 VAL A CA 1
ATOM 985 C C . VAL A 1 158 ? -16.450 18.578 -30.608 1.00 75.94 158 VAL A C 1
ATOM 987 O O . VAL A 1 158 ? -15.598 17.851 -31.110 1.00 75.94 158 VAL A O 1
ATOM 990 N N . SER A 1 159 ? -16.131 19.600 -29.815 1.00 69.62 159 SER A N 1
ATOM 991 C CA . SER A 1 159 ? -14.767 19.872 -29.336 1.00 69.62 159 SER A CA 1
ATOM 992 C C . SER A 1 159 ? -14.402 19.050 -28.097 1.00 69.62 159 SER A C 1
ATOM 994 O O . SER A 1 159 ? -13.221 18.866 -27.798 1.00 69.62 159 SER A O 1
ATOM 996 N N . HIS A 1 160 ? -15.413 18.550 -27.386 1.00 68.81 160 HIS A N 1
ATOM 997 C CA . HIS A 1 160 ? -15.281 17.625 -26.275 1.00 68.81 160 HIS A CA 1
ATOM 998 C C . HIS A 1 160 ? -16.503 16.702 -26.202 1.00 68.81 160 HIS A C 1
ATOM 1000 O O . HIS A 1 160 ? -17.597 17.096 -26.591 1.00 68.81 160 HIS A O 1
ATOM 1006 N N . SER A 1 161 ? -16.356 15.507 -25.638 1.00 72.19 161 SER A N 1
ATOM 1007 C CA . SER A 1 161 ? -17.484 14.599 -25.377 1.00 72.19 161 SER A CA 1
ATOM 1008 C C . SER A 1 161 ? -17.404 14.032 -23.963 1.00 72.19 161 SER A C 1
ATOM 1010 O O . SER A 1 161 ? -16.317 13.964 -23.394 1.00 72.19 161 SER A O 1
ATOM 1012 N N . ARG A 1 162 ? -18.534 13.643 -23.361 1.00 70.94 162 ARG A N 1
ATOM 1013 C CA . ARG A 1 162 ? -18.581 13.075 -22.003 1.00 70.94 162 ARG A CA 1
ATOM 1014 C C . ARG A 1 162 ? -19.230 11.698 -22.016 1.00 70.94 162 ARG A C 1
ATOM 1016 O O . ARG A 1 162 ? -20.408 11.579 -22.316 1.00 70.94 162 ARG A O 1
ATOM 1023 N N . THR A 1 163 ? -18.492 10.670 -21.603 1.00 68.00 163 THR A N 1
ATOM 1024 C CA . THR A 1 163 ? -19.004 9.294 -21.468 1.00 68.00 163 THR A CA 1
ATOM 1025 C C . THR A 1 163 ? -18.589 8.718 -20.118 1.00 68.00 163 THR A C 1
ATOM 1027 O O . THR A 1 163 ? -17.464 8.929 -19.673 1.00 68.00 163 THR A O 1
ATOM 1030 N N . LEU A 1 164 ? -19.517 8.046 -19.421 1.00 66.81 164 LEU A N 1
ATOM 1031 C CA . LEU A 1 164 ? -19.317 7.507 -18.060 1.00 66.81 164 LEU A CA 1
ATOM 1032 C C . LEU A 1 164 ? -18.782 8.549 -17.056 1.00 66.81 164 LEU A C 1
ATOM 1034 O O . LEU A 1 164 ? -18.053 8.248 -16.117 1.00 66.81 164 LEU A O 1
ATOM 1038 N N . GLY A 1 165 ? -19.136 9.819 -17.262 1.00 64.06 165 GLY A N 1
ATOM 1039 C CA . GLY A 1 165 ? -18.678 10.924 -16.427 1.00 64.06 165 GLY A CA 1
ATOM 1040 C C . GLY A 1 165 ? -17.217 11.347 -16.640 1.00 64.06 165 GLY A C 1
ATOM 1041 O O . GLY A 1 165 ? -16.762 12.218 -15.906 1.00 64.06 165 GLY A O 1
ATOM 1042 N N . VAL A 1 166 ? -16.520 10.797 -17.641 1.00 65.62 166 VAL A N 1
ATOM 1043 C CA . VAL A 1 166 ? -15.191 11.227 -18.111 1.00 65.62 166 VAL A CA 1
ATOM 1044 C C . VAL A 1 166 ? -15.355 12.109 -19.348 1.00 65.62 166 VAL A C 1
ATOM 1046 O O . VAL A 1 166 ? -16.188 11.811 -20.202 1.00 65.62 166 VAL A O 1
ATOM 1049 N N . VAL A 1 167 ? -14.587 13.198 -19.432 1.00 67.19 167 VAL A N 1
ATOM 1050 C CA . VAL A 1 167 ? -14.616 14.145 -20.558 1.00 67.19 167 VAL A CA 1
ATOM 1051 C C . VAL A 1 167 ? -13.398 13.923 -21.463 1.00 67.19 167 VAL A C 1
ATOM 1053 O O . VAL A 1 167 ? -12.277 13.817 -20.971 1.00 67.19 167 VAL A O 1
ATOM 1056 N N . PHE A 1 168 ? -13.624 13.865 -22.774 1.00 68.81 168 PHE A N 1
ATOM 1057 C CA . PHE A 1 168 ? -12.644 13.675 -23.849 1.00 68.81 168 PHE A CA 1
ATOM 1058 C C . PHE A 1 168 ? -12.540 14.955 -24.688 1.00 68.81 168 PHE A C 1
ATOM 1060 O O . PHE A 1 168 ? -13.550 15.631 -24.849 1.00 68.81 168 PHE A O 1
ATOM 1067 N N . TYR A 1 169 ? -11.366 15.279 -25.237 1.00 68.00 169 TYR A N 1
ATOM 1068 C CA . TYR A 1 169 ? -11.102 16.491 -26.036 1.00 68.00 169 TYR A CA 1
ATOM 1069 C C . TYR A 1 169 ? -10.000 16.245 -27.085 1.00 68.00 169 TYR A C 1
ATOM 1071 O O . TYR A 1 169 ? -9.201 15.321 -26.923 1.00 68.00 169 TYR A O 1
ATOM 1079 N N . ASP A 1 170 ? -9.938 17.077 -28.131 1.00 59.31 170 ASP A N 1
ATOM 1080 C CA . ASP A 1 170 ? -8.837 17.093 -29.116 1.00 59.31 170 ASP A CA 1
ATOM 1081 C C . ASP A 1 170 ? -7.652 17.945 -28.599 1.00 59.31 170 ASP A C 1
ATOM 1083 O O . ASP A 1 170 ? -7.860 19.015 -28.024 1.00 59.31 170 ASP A O 1
ATOM 1087 N N . LEU A 1 171 ? -6.405 17.483 -28.753 1.00 55.38 171 LEU A N 1
ATOM 1088 C CA . LEU A 1 171 ? -5.190 18.171 -28.262 1.00 55.38 171 LEU A CA 1
ATOM 1089 C C . LEU A 1 171 ? -4.628 19.176 -29.302 1.00 55.38 171 LEU A C 1
ATOM 1091 O O . LEU A 1 171 ? -4.792 18.944 -30.498 1.00 55.38 171 LEU A O 1
ATOM 1095 N N . PRO A 1 172 ? -3.880 20.233 -28.896 1.00 51.06 172 PRO A N 1
ATOM 1096 C CA . PRO A 1 172 ? -3.395 20.520 -27.550 1.00 51.06 172 PRO A CA 1
ATOM 1097 C C . PRO A 1 172 ? -4.025 21.799 -26.986 1.00 51.06 172 PRO A C 1
ATOM 1099 O O . PRO A 1 172 ? -3.876 22.888 -27.536 1.00 51.06 172 PRO A O 1
ATOM 1102 N N . LEU A 1 173 ? -4.692 21.697 -25.843 1.00 45.94 173 LEU A N 1
ATOM 1103 C CA . LEU A 1 173 ? -5.116 22.880 -25.109 1.00 45.94 173 LEU A CA 1
ATOM 1104 C C . LEU A 1 173 ? -4.035 23.247 -24.093 1.00 45.94 173 LEU A C 1
ATOM 1106 O O . LEU A 1 173 ? -3.722 22.463 -23.199 1.00 45.94 173 LEU A O 1
ATOM 1110 N N . GLY A 1 174 ? -3.544 24.486 -24.176 1.00 41.12 174 GLY A N 1
ATOM 1111 C CA . GLY A 1 174 ? -2.810 25.186 -23.110 1.00 41.12 174 GLY A CA 1
ATOM 1112 C C . GLY A 1 174 ? -3.627 25.387 -21.823 1.00 41.12 174 GLY A C 1
ATOM 1113 O O . GLY A 1 174 ? -3.276 26.201 -20.979 1.00 41.12 174 GLY A O 1
ATOM 1114 N N . THR A 1 175 ? -4.712 24.636 -21.651 1.00 42.50 175 THR A N 1
ATOM 1115 C CA . THR A 1 175 ? -5.521 24.537 -20.447 1.00 42.50 175 THR A CA 1
ATOM 1116 C C . THR A 1 175 ? -5.523 23.081 -19.986 1.00 42.50 175 THR A C 1
ATOM 1118 O O . THR A 1 175 ? -6.542 22.397 -19.972 1.00 42.50 175 THR A O 1
ATOM 1121 N N . ALA A 1 176 ? -4.372 22.606 -19.501 1.00 40.84 176 ALA A N 1
ATOM 1122 C CA . ALA A 1 176 ? -4.317 21.417 -18.640 1.00 40.84 176 ALA A CA 1
ATOM 1123 C C . ALA A 1 176 ? -5.305 21.508 -17.442 1.00 40.84 176 ALA A C 1
ATOM 1125 O O . ALA A 1 176 ? -5.648 20.496 -16.840 1.00 40.84 176 ALA A O 1
ATOM 1126 N N . ALA A 1 177 ? -5.834 22.707 -17.160 1.00 42.53 177 ALA A N 1
ATOM 1127 C CA . ALA A 1 177 ? -6.947 22.990 -16.256 1.00 42.53 177 ALA A CA 1
ATOM 1128 C C . ALA A 1 177 ? -8.325 22.413 -16.673 1.00 42.53 177 ALA A C 1
ATOM 1130 O O . ALA A 1 177 ? -9.237 22.406 -15.852 1.00 42.53 177 ALA A O 1
ATOM 1131 N N . ALA A 1 178 ? -8.514 21.926 -17.909 1.00 43.84 178 ALA A N 1
ATOM 1132 C CA . ALA A 1 178 ? -9.805 21.402 -18.381 1.00 43.84 178 ALA A CA 1
ATOM 1133 C C . ALA A 1 178 ? -10.056 19.914 -18.051 1.00 43.84 178 ALA A C 1
ATOM 1135 O O . ALA A 1 178 ? -11.172 19.426 -18.240 1.00 43.84 178 ALA A O 1
ATOM 1136 N N . GLN A 1 179 ? -9.078 19.191 -17.480 1.00 51.31 179 GLN A N 1
ATOM 1137 C CA . GLN A 1 179 ? -9.408 18.052 -16.616 1.00 51.31 179 GLN A CA 1
ATOM 1138 C C . GLN A 1 179 ? -9.974 18.638 -15.324 1.00 51.31 179 GLN A C 1
ATOM 1140 O O . GLN A 1 179 ? -9.243 18.843 -14.359 1.00 51.31 179 GLN A O 1
ATOM 1145 N N . GLY A 1 180 ? -11.271 18.954 -15.312 1.00 54.91 180 GLY A N 1
ATOM 1146 C CA . GLY A 1 180 ? -11.959 19.264 -14.067 1.00 54.91 180 GLY A CA 1
ATOM 1147 C C . GLY A 1 180 ? -11.683 18.119 -13.100 1.00 54.91 180 GLY A C 1
ATOM 1148 O O . GLY A 1 180 ? -12.078 16.981 -13.362 1.00 54.91 180 GLY A O 1
ATOM 1149 N N . ALA A 1 181 ? -10.926 18.403 -12.039 1.00 60.88 181 ALA A N 1
ATOM 1150 C CA . ALA A 1 181 ? -10.610 17.432 -11.007 1.00 60.88 181 ALA A CA 1
ATOM 1151 C C . ALA A 1 181 ? -11.897 16.704 -10.586 1.00 60.88 181 ALA A C 1
ATOM 1153 O O . ALA A 1 181 ? -12.961 17.336 -10.557 1.00 60.88 181 ALA A O 1
ATOM 1154 N N . PRO A 1 182 ? -11.839 15.396 -10.278 1.00 67.75 182 PRO A N 1
ATOM 1155 C CA . PRO A 1 182 ? -13.037 14.647 -9.928 1.00 67.75 182 PRO A CA 1
ATOM 1156 C C . PRO A 1 182 ? -13.785 15.375 -8.807 1.00 67.75 182 PRO A C 1
ATOM 1158 O O . PRO A 1 182 ? -13.225 15.611 -7.736 1.00 67.75 182 PRO A O 1
ATOM 1161 N N . SER A 1 183 ? -15.038 15.763 -9.066 1.00 79.12 183 SER A N 1
ATOM 1162 C CA . SER A 1 183 ? -15.852 16.447 -8.061 1.00 79.12 183 SER A CA 1
ATOM 1163 C C . SER A 1 183 ? -16.031 15.531 -6.855 1.00 79.12 183 SER A C 1
ATOM 1165 O O . SER A 1 183 ? -16.508 14.402 -6.980 1.00 79.12 183 SER A O 1
ATOM 1167 N N . LEU A 1 184 ? -15.652 16.025 -5.676 1.00 85.94 184 LEU A N 1
ATOM 1168 C CA . LEU A 1 184 ? -15.759 15.280 -4.421 1.00 85.94 184 LEU A CA 1
ATOM 1169 C C . LEU A 1 184 ? -17.117 15.472 -3.734 1.00 85.94 184 LEU A C 1
ATOM 1171 O O . LEU A 1 184 ? -17.419 14.774 -2.764 1.00 85.94 184 LEU A O 1
ATOM 1175 N N . SER A 1 185 ? -17.967 16.365 -4.252 1.00 85.62 185 SER A N 1
ATOM 1176 C CA . SER A 1 185 ? -19.283 16.682 -3.687 1.00 85.62 185 SER A CA 1
ATOM 1177 C C . SER A 1 185 ? -20.185 15.454 -3.496 1.00 85.62 185 SER A C 1
ATOM 1179 O O . SER A 1 185 ? -20.786 15.342 -2.428 1.00 85.62 185 SER A O 1
ATOM 1181 N N . PRO A 1 186 ? -20.259 14.478 -4.430 1.00 86.75 186 PRO A N 1
ATOM 1182 C CA . PRO A 1 186 ? -21.061 13.270 -4.222 1.00 86.75 186 PRO A CA 1
ATOM 1183 C C . PRO A 1 186 ? -20.584 12.422 -3.035 1.00 86.75 186 PRO A C 1
ATOM 1185 O O . PRO A 1 186 ? -21.402 11.866 -2.296 1.00 86.75 186 PRO A O 1
ATOM 1188 N N . ALA A 1 187 ? -19.265 12.330 -2.829 1.00 90.38 187 ALA A N 1
ATOM 1189 C CA . ALA A 1 187 ? -18.692 11.622 -1.689 1.00 90.38 187 ALA A CA 1
ATOM 1190 C C . ALA A 1 187 ? -18.998 12.365 -0.381 1.00 90.38 187 ALA A C 1
ATOM 1192 O O . ALA A 1 187 ? -19.489 11.751 0.564 1.00 90.38 187 ALA A O 1
ATOM 1193 N N . ILE A 1 188 ? -18.797 13.688 -0.346 1.00 89.75 188 ILE A N 1
ATOM 1194 C CA . ILE A 1 188 ? -19.078 14.530 0.829 1.00 89.75 188 ILE A CA 1
ATOM 1195 C C . ILE A 1 188 ? -20.566 14.479 1.209 1.00 89.75 188 ILE A C 1
ATOM 1197 O O . ILE A 1 188 ? -20.887 14.274 2.378 1.00 89.75 188 ILE A O 1
ATOM 1201 N N . GLY A 1 189 ? -21.477 14.573 0.235 1.00 87.81 189 GLY A N 1
ATOM 1202 C CA . GLY A 1 189 ? -22.916 14.440 0.478 1.00 87.81 189 GLY A CA 1
ATOM 1203 C C . GLY A 1 189 ? -23.283 13.082 1.083 1.00 87.81 189 GLY A C 1
ATOM 1204 O O . GLY A 1 189 ? -24.056 13.012 2.035 1.00 87.81 189 GLY A O 1
ATOM 1205 N N . THR A 1 190 ? -22.646 12.005 0.609 1.00 92.31 190 THR A N 1
ATOM 1206 C CA . THR A 1 190 ? -22.848 10.656 1.162 1.00 92.31 190 THR A CA 1
ATOM 1207 C C . THR A 1 190 ? -22.323 10.542 2.597 1.00 92.31 190 THR A C 1
ATOM 1209 O O . THR A 1 190 ? -22.985 9.943 3.442 1.00 92.31 190 THR A O 1
ATOM 1212 N N . LEU A 1 191 ? -21.176 11.157 2.918 1.00 91.56 191 LEU A N 1
ATOM 1213 C CA . LEU A 1 191 ? -20.693 11.243 4.304 1.00 91.56 191 LEU A CA 1
ATOM 1214 C C . LEU A 1 191 ? -21.688 11.993 5.202 1.00 91.56 191 LEU A C 1
ATOM 1216 O O . LEU A 1 191 ? -21.890 11.589 6.344 1.00 91.56 191 LEU A O 1
ATOM 1220 N N . GLY A 1 192 ? -22.351 13.031 4.681 1.00 88.19 192 GLY A N 1
ATOM 1221 C CA . GLY A 1 192 ? -23.426 13.743 5.377 1.00 88.19 192 GLY A CA 1
ATOM 1222 C C . GLY A 1 192 ? -24.600 12.835 5.742 1.00 88.19 192 GLY A C 1
ATOM 1223 O O . GLY A 1 192 ? -25.050 12.843 6.886 1.00 88.19 192 GLY A O 1
ATOM 1224 N N . THR A 1 193 ? -25.039 11.973 4.822 1.00 89.00 193 THR A N 1
ATOM 1225 C CA . THR A 1 193 ? -26.063 10.957 5.117 1.00 89.00 193 THR A CA 1
ATOM 1226 C C . THR A 1 193 ? -25.575 9.954 6.166 1.00 89.00 193 THR A C 1
ATOM 1228 O O . THR A 1 193 ? -26.285 9.662 7.128 1.00 89.00 193 THR A O 1
ATOM 1231 N N . LEU A 1 194 ? -24.339 9.459 6.035 1.00 90.50 194 LEU A N 1
ATOM 1232 C CA . LEU A 1 194 ? -23.758 8.502 6.982 1.00 90.50 194 LEU A CA 1
ATOM 1233 C C . LEU A 1 194 ? -23.542 9.104 8.381 1.00 90.50 194 LEU A C 1
ATOM 1235 O O . LEU A 1 194 ? -23.597 8.377 9.373 1.00 90.50 194 LEU A O 1
ATOM 1239 N N . CYS A 1 195 ? -23.356 10.424 8.494 1.00 88.00 195 CYS A N 1
ATOM 1240 C CA . CYS A 1 195 ? -23.328 11.134 9.775 1.00 88.00 195 CYS A CA 1
ATOM 1241 C C . CYS A 1 195 ? -24.632 10.966 10.565 1.00 88.00 195 CYS A C 1
ATOM 1243 O O . CYS A 1 195 ? -24.599 11.089 11.785 1.00 88.00 195 CYS A O 1
ATOM 1245 N N . GLY A 1 196 ? -25.761 10.640 9.931 1.00 82.06 196 GLY A N 1
ATOM 1246 C CA . GLY A 1 196 ? -27.021 10.332 10.614 1.00 82.06 196 GLY A CA 1
ATOM 1247 C C . GLY A 1 196 ? -27.034 8.979 11.339 1.00 82.06 196 GLY A C 1
ATOM 1248 O O . GLY A 1 196 ? -27.812 8.795 12.271 1.00 82.06 196 GLY A O 1
ATOM 1249 N N . LEU A 1 197 ? -26.122 8.059 11.008 1.00 86.56 197 LEU A N 1
ATOM 1250 C CA . LEU A 1 197 ? -26.154 6.677 11.498 1.00 86.56 197 LEU A CA 1
ATOM 1251 C C . LEU A 1 197 ? -25.322 6.466 12.781 1.00 86.56 197 LEU A C 1
ATOM 1253 O O . LEU A 1 197 ? -24.205 6.983 12.879 1.00 86.56 197 LEU A O 1
ATOM 1257 N N . PRO A 1 198 ? -25.806 5.677 13.764 1.00 87.25 198 PRO A N 1
ATOM 1258 C CA . PRO A 1 198 ? -25.109 5.393 15.023 1.00 87.25 198 PRO A CA 1
ATOM 1259 C C . PRO A 1 198 ? -23.990 4.348 14.851 1.00 87.25 198 PRO A C 1
ATOM 1261 O O . PRO A 1 198 ? -23.991 3.289 15.471 1.00 87.25 198 PRO A O 1
ATOM 1264 N N . LEU A 1 199 ? -23.023 4.642 13.984 1.00 89.88 199 LEU A N 1
ATOM 1265 C CA . LEU A 1 199 ? -21.914 3.745 13.661 1.00 89.88 199 LEU A CA 1
ATOM 1266 C C . LEU A 1 199 ? -20.730 3.945 14.612 1.00 89.88 199 LEU A C 1
ATOM 1268 O O . LEU A 1 199 ? -20.433 5.076 14.995 1.00 89.88 199 LEU A O 1
ATOM 1272 N N . THR A 1 200 ? -20.011 2.863 14.911 1.00 93.19 200 THR A N 1
ATOM 1273 C CA . THR A 1 200 ? -18.668 2.860 15.525 1.00 93.19 200 THR A CA 1
ATOM 1274 C C . THR A 1 200 ? -17.624 3.480 14.595 1.00 93.19 200 THR A C 1
ATOM 1276 O O . THR A 1 200 ? -17.891 3.660 13.407 1.00 93.19 200 THR A O 1
ATOM 1279 N N . ALA A 1 201 ? -16.414 3.777 15.079 1.00 94.00 201 ALA A N 1
ATOM 1280 C CA . ALA A 1 201 ? -15.312 4.208 14.209 1.00 94.00 201 ALA A CA 1
ATOM 1281 C C . ALA A 1 201 ? -15.025 3.185 13.098 1.00 94.00 201 ALA A C 1
ATOM 1283 O O . ALA A 1 201 ? -14.876 3.576 11.943 1.00 94.00 201 ALA A O 1
ATOM 1284 N N . PHE A 1 202 ? -15.065 1.884 13.408 1.00 94.50 202 PHE A N 1
ATOM 1285 C CA . PHE A 1 202 ? -14.957 0.828 12.396 1.00 94.50 202 PHE A CA 1
ATOM 1286 C C . PHE A 1 202 ? -16.056 0.938 11.340 1.00 94.50 202 PHE A C 1
ATOM 1288 O O . PHE A 1 202 ? -15.771 0.992 10.146 1.00 94.50 202 PHE A O 1
ATOM 1295 N N . GLY A 1 203 ? -17.320 1.016 11.775 1.00 92.75 203 GLY A N 1
ATOM 1296 C CA . GLY A 1 203 ? -18.460 1.141 10.870 1.00 92.75 203 GLY A CA 1
ATOM 1297 C C . GLY A 1 203 ? -18.351 2.386 9.992 1.00 92.75 203 GLY A C 1
ATOM 1298 O O . GLY A 1 203 ? -18.578 2.315 8.789 1.00 92.75 203 GLY A O 1
ATOM 1299 N N . ARG A 1 204 ? -17.911 3.514 10.561 1.00 94.38 204 ARG A N 1
ATOM 1300 C CA . ARG A 1 204 ? -17.649 4.747 9.810 1.00 94.38 204 ARG A CA 1
ATOM 1301 C C . ARG A 1 204 ? -16.529 4.559 8.785 1.00 94.38 204 ARG A C 1
ATOM 1303 O O . ARG A 1 204 ? -16.717 4.962 7.643 1.00 94.38 204 ARG A O 1
ATOM 1310 N N . GLY A 1 205 ? -15.415 3.919 9.143 1.00 94.25 205 GLY A N 1
ATOM 1311 C CA . GLY A 1 205 ? -14.318 3.611 8.217 1.00 94.25 205 GLY A CA 1
ATOM 1312 C C . GLY A 1 205 ? -14.777 2.762 7.028 1.00 94.25 205 GLY A C 1
ATOM 1313 O O . GLY A 1 205 ? -14.579 3.148 5.871 1.00 94.25 205 GLY A O 1
ATOM 1314 N N . PHE A 1 206 ? -15.484 1.660 7.298 1.00 92.44 206 PHE A N 1
ATOM 1315 C CA . PHE A 1 206 ? -16.019 0.774 6.261 1.00 92.44 206 PHE A CA 1
ATOM 1316 C C . PHE A 1 206 ? -17.078 1.456 5.387 1.00 92.44 206 PHE A C 1
ATOM 1318 O O . PHE A 1 206 ? -17.008 1.364 4.159 1.00 92.44 206 PHE A O 1
ATOM 1325 N N . CYS A 1 207 ? -18.041 2.166 5.984 1.00 93.06 207 CYS A N 1
ATOM 1326 C CA . CYS A 1 207 ? -19.100 2.848 5.241 1.00 93.06 207 CYS A CA 1
ATOM 1327 C C . CYS A 1 207 ? -18.562 4.022 4.415 1.00 93.06 207 CYS A C 1
ATOM 1329 O O . CYS A 1 207 ? -18.962 4.180 3.262 1.00 93.06 207 CYS A O 1
ATOM 1331 N N . ALA A 1 208 ? -17.630 4.814 4.953 1.00 94.38 208 ALA A N 1
ATOM 1332 C CA . ALA A 1 208 ? -16.977 5.880 4.197 1.00 94.38 208 ALA A CA 1
ATOM 1333 C C . ALA A 1 208 ? -16.263 5.310 2.966 1.00 94.38 208 ALA A C 1
ATOM 1335 O O . ALA A 1 208 ? -16.444 5.812 1.859 1.00 94.38 208 ALA A O 1
ATOM 1336 N N . SER A 1 209 ? -15.525 4.214 3.137 1.00 93.19 209 SER A N 1
ATOM 1337 C CA . SER A 1 209 ? -14.825 3.534 2.042 1.00 93.19 209 SER A CA 1
ATOM 1338 C C . SER A 1 209 ? -15.787 2.988 0.982 1.00 93.19 209 SER A C 1
ATOM 1340 O O . SER A 1 209 ? -15.598 3.211 -0.214 1.00 93.19 209 SER A O 1
ATOM 1342 N N . SER A 1 210 ? -16.841 2.298 1.424 1.00 89.31 210 SER A N 1
ATOM 1343 C CA . SER A 1 210 ? -17.728 1.521 0.549 1.00 89.31 210 SER A CA 1
ATOM 1344 C C . SER A 1 210 ? -18.795 2.364 -0.143 1.00 89.31 210 SER A C 1
ATOM 1346 O O . SER A 1 210 ? -19.163 2.057 -1.273 1.00 89.31 210 SER A O 1
ATOM 1348 N N . TYR A 1 211 ? -19.283 3.427 0.503 1.00 91.94 211 TYR A N 1
ATOM 1349 C CA . TYR A 1 211 ? -20.408 4.223 0.001 1.00 91.94 211 TYR A CA 1
ATOM 1350 C C . TYR A 1 211 ? -20.025 5.642 -0.411 1.00 91.94 211 TYR A C 1
ATOM 1352 O O . TYR A 1 211 ? -20.617 6.166 -1.348 1.00 91.94 211 TYR A O 1
ATOM 1360 N N . ALA A 1 212 ? -19.061 6.281 0.260 1.00 92.94 212 ALA A N 1
ATOM 1361 C CA . ALA A 1 212 ? -18.665 7.649 -0.077 1.00 92.94 212 ALA A CA 1
ATOM 1362 C C . ALA A 1 212 ? -17.485 7.675 -1.056 1.00 92.94 212 ALA A C 1
ATOM 1364 O O . ALA 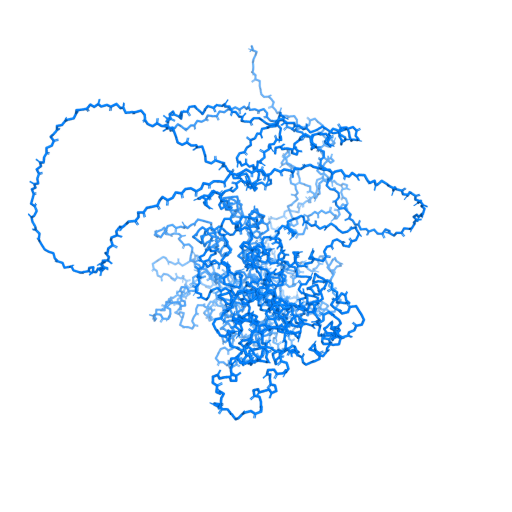A 1 212 ? -17.607 8.205 -2.159 1.00 92.94 212 ALA A O 1
ATOM 1365 N N . VAL A 1 213 ? -16.355 7.071 -0.680 1.00 92.94 213 VAL A N 1
ATOM 1366 C CA . VAL A 1 213 ? -15.125 7.062 -1.486 1.00 92.94 213 VAL A CA 1
ATOM 1367 C C . VAL A 1 213 ? -15.335 6.313 -2.804 1.00 92.94 213 VAL A C 1
ATOM 1369 O O . VAL A 1 213 ? -14.906 6.792 -3.852 1.00 92.94 213 VAL A O 1
ATOM 1372 N N . SER A 1 214 ? -16.062 5.193 -2.793 1.00 90.44 214 SER A N 1
ATOM 1373 C CA . SER A 1 214 ? -16.369 4.408 -4.000 1.00 90.44 214 SER A CA 1
ATOM 1374 C C . SER A 1 214 ? -16.994 5.227 -5.138 1.00 90.44 214 SER A C 1
ATOM 1376 O O . SER A 1 214 ? -16.701 4.954 -6.302 1.00 90.44 214 SER A O 1
ATOM 1378 N N . ARG A 1 215 ? -17.765 6.280 -4.824 1.00 88.94 215 ARG A N 1
ATOM 1379 C CA . ARG A 1 215 ? -18.399 7.171 -5.814 1.00 88.94 215 ARG A CA 1
ATOM 1380 C C . ARG A 1 215 ? -17.408 8.004 -6.619 1.00 88.94 215 ARG A C 1
ATOM 1382 O O . ARG A 1 215 ? -17.760 8.479 -7.692 1.00 88.94 215 ARG A O 1
ATOM 1389 N N . VAL A 1 216 ? -16.198 8.212 -6.102 1.00 89.56 216 VAL A N 1
ATOM 1390 C CA . VAL A 1 216 ? -15.180 9.064 -6.737 1.00 89.56 216 VAL A CA 1
ATOM 1391 C C . VAL A 1 216 ? -13.962 8.281 -7.227 1.00 89.56 216 VAL A C 1
ATOM 1393 O O . VAL A 1 216 ? -13.225 8.796 -8.064 1.00 89.56 216 VAL A O 1
ATOM 1396 N N . LEU A 1 217 ? -13.777 7.026 -6.793 1.00 89.44 217 LEU A N 1
ATOM 1397 C CA . LEU A 1 217 ? -12.635 6.194 -7.200 1.00 89.44 217 LEU A CA 1
ATOM 1398 C C . LEU A 1 217 ? -12.550 5.981 -8.714 1.00 89.44 217 LEU A C 1
ATOM 1400 O O . LEU A 1 217 ? -11.458 6.048 -9.266 1.00 89.44 217 LEU A O 1
ATOM 1404 N N . TYR A 1 218 ? -13.686 5.751 -9.381 1.00 85.62 218 TYR A N 1
ATOM 1405 C CA . TYR A 1 218 ? -13.719 5.602 -10.840 1.00 85.62 218 TYR A CA 1
ATOM 1406 C C . TYR A 1 218 ? -13.192 6.865 -11.531 1.00 85.62 218 TYR A C 1
ATOM 1408 O O . TYR A 1 218 ? -12.321 6.793 -12.390 1.00 85.62 218 TYR A O 1
ATOM 1416 N N . HIS A 1 219 ? -13.645 8.046 -11.105 1.00 83.81 219 HIS A N 1
ATOM 1417 C CA . HIS A 1 219 ? -13.177 9.299 -11.689 1.00 83.81 219 HIS A CA 1
ATOM 1418 C C . HIS A 1 219 ? -11.699 9.562 -11.383 1.00 83.81 219 HIS A C 1
ATOM 1420 O O . HIS A 1 219 ? -10.969 9.986 -12.273 1.00 83.81 219 HIS A O 1
ATOM 1426 N N . MET A 1 220 ? -11.235 9.262 -10.166 1.00 86.88 220 MET A N 1
ATOM 1427 C CA . MET A 1 220 ? -9.823 9.405 -9.791 1.00 86.88 220 MET A CA 1
ATOM 1428 C C . MET A 1 220 ? -8.897 8.443 -10.550 1.00 86.88 220 MET A C 1
ATOM 1430 O O . MET A 1 220 ? -7.742 8.772 -10.810 1.00 86.88 220 MET A O 1
ATOM 1434 N N . GLU A 1 221 ? -9.386 7.265 -10.937 1.00 85.56 221 GLU A N 1
ATOM 1435 C CA . GLU A 1 221 ? -8.633 6.318 -11.762 1.00 85.56 221 GLU A CA 1
ATOM 1436 C C . GLU A 1 221 ? -8.309 6.911 -13.140 1.00 85.56 221 GLU A C 1
ATOM 1438 O O . GLU A 1 221 ? -7.160 6.850 -13.573 1.00 85.56 221 GLU A O 1
ATOM 1443 N N . PHE A 1 222 ? -9.271 7.566 -13.795 1.00 80.38 222 PHE A N 1
ATOM 1444 C CA . PHE A 1 222 ? -9.066 8.111 -15.142 1.00 80.38 222 PHE A CA 1
ATOM 1445 C C . PHE A 1 222 ? -8.549 9.549 -15.159 1.00 80.38 222 PHE A C 1
ATOM 1447 O O . PHE A 1 222 ? -7.685 9.861 -15.976 1.00 80.38 222 PHE A O 1
ATOM 1454 N N . ALA A 1 223 ? -9.032 10.418 -14.269 1.00 78.31 223 ALA A N 1
ATOM 1455 C CA . ALA A 1 223 ? -8.631 11.825 -14.198 1.00 78.31 223 ALA A CA 1
ATOM 1456 C C . ALA A 1 223 ? -7.371 12.047 -13.343 1.00 78.31 223 ALA A C 1
ATOM 1458 O O . ALA A 1 223 ? -6.679 13.046 -13.515 1.00 78.31 223 ALA A O 1
ATOM 1459 N N . GLY A 1 224 ? -7.030 11.100 -12.466 1.00 81.88 224 GLY A N 1
ATOM 1460 C CA . GLY A 1 224 ? -5.988 11.268 -11.458 1.00 81.88 224 GLY A CA 1
ATOM 1461 C C . GLY A 1 224 ? -6.521 11.828 -10.139 1.00 81.88 224 GLY A C 1
ATOM 1462 O O . GLY A 1 224 ? -7.720 12.044 -9.950 1.00 81.88 224 GLY A O 1
ATOM 1463 N N . LEU A 1 225 ? -5.603 12.039 -9.197 1.00 85.25 225 LEU A N 1
ATOM 1464 C CA . LEU A 1 225 ? -5.925 12.659 -7.915 1.00 85.25 225 LEU A CA 1
ATOM 1465 C C . LEU A 1 225 ? -6.274 14.146 -8.110 1.00 85.25 225 LEU A C 1
ATOM 1467 O O . LEU A 1 225 ? -5.662 14.802 -8.954 1.00 85.25 225 LEU A O 1
ATOM 1471 N N . PRO A 1 226 ? -7.228 14.693 -7.334 1.00 84.38 226 PRO A N 1
ATOM 1472 C CA . PRO A 1 226 ? -7.525 16.121 -7.362 1.00 84.38 226 PRO A CA 1
ATOM 1473 C C . PRO A 1 226 ? -6.325 16.953 -6.860 1.00 84.38 226 PRO A C 1
ATOM 1475 O O . PRO A 1 226 ? -5.403 16.393 -6.257 1.00 84.38 226 PRO A O 1
ATOM 1478 N N . PRO A 1 227 ? -6.334 18.287 -7.065 1.00 83.31 227 PRO A N 1
ATOM 1479 C CA . PRO A 1 227 ? -5.309 19.187 -6.545 1.00 83.31 227 PRO A CA 1
ATOM 1480 C C . PRO A 1 227 ? -5.022 18.942 -5.062 1.00 83.31 227 PRO A C 1
ATOM 1482 O O . PRO A 1 227 ? -5.934 18.644 -4.289 1.00 83.31 227 PRO A O 1
ATOM 1485 N N . GLN A 1 228 ? -3.757 19.093 -4.660 1.00 82.88 228 GLN A N 1
ATOM 1486 C CA . GLN A 1 228 ? -3.282 18.681 -3.335 1.00 82.88 228 GLN A CA 1
ATOM 1487 C C . GLN A 1 228 ? -4.066 19.318 -2.179 1.00 82.88 228 GLN A C 1
ATOM 1489 O O . GLN A 1 228 ? -4.306 18.656 -1.174 1.00 82.88 228 GLN A O 1
ATOM 1494 N N . THR A 1 229 ? -4.498 20.572 -2.326 1.00 84.62 229 THR A N 1
ATOM 1495 C CA . THR A 1 229 ? -5.324 21.280 -1.336 1.00 84.62 229 THR A CA 1
ATOM 1496 C C . THR A 1 229 ? -6.686 20.605 -1.159 1.00 84.62 229 THR A C 1
ATOM 1498 O O . THR A 1 229 ? -7.032 20.179 -0.059 1.00 84.62 229 THR A O 1
ATOM 1501 N N . VAL A 1 230 ? -7.408 20.399 -2.264 1.00 86.88 230 VAL A N 1
ATOM 1502 C CA . VAL A 1 230 ? -8.717 19.728 -2.303 1.00 86.88 230 VAL A CA 1
ATOM 1503 C C . VAL A 1 230 ? -8.620 18.292 -1.778 1.00 86.88 230 VAL A C 1
ATOM 1505 O O . VAL A 1 230 ? -9.464 17.845 -1.000 1.00 86.88 230 VAL A O 1
ATOM 1508 N N . LEU A 1 231 ? -7.569 17.568 -2.174 1.00 88.88 231 LEU A N 1
ATOM 1509 C CA . LEU A 1 231 ? -7.301 16.215 -1.699 1.00 88.88 231 LEU A CA 1
ATOM 1510 C C . LEU A 1 231 ? -7.056 16.190 -0.187 1.00 88.88 231 LEU A C 1
ATOM 1512 O O . LEU A 1 231 ? -7.670 15.392 0.518 1.00 88.88 231 LEU A O 1
ATOM 1516 N N . ALA A 1 232 ? -6.180 17.060 0.320 1.00 89.62 232 ALA A N 1
ATOM 1517 C CA . ALA A 1 232 ? -5.846 17.119 1.738 1.00 89.62 232 ALA A CA 1
ATOM 1518 C C . ALA A 1 232 ? -7.078 17.434 2.596 1.00 89.62 232 ALA A C 1
ATOM 1520 O O . ALA A 1 232 ? -7.274 16.810 3.640 1.00 89.62 232 ALA A O 1
ATOM 1521 N N . ASP A 1 233 ? -7.939 18.345 2.148 1.00 89.75 233 ASP A N 1
ATOM 1522 C CA . ASP A 1 233 ? -9.165 18.690 2.867 1.00 89.75 233 ASP A CA 1
ATOM 1523 C C . ASP A 1 233 ? -10.176 17.541 2.870 1.00 89.75 233 ASP A C 1
ATOM 1525 O O . ASP A 1 233 ? -10.794 17.251 3.902 1.00 89.75 233 ASP A O 1
ATOM 1529 N N . PHE A 1 234 ? -10.285 16.803 1.765 1.00 91.31 234 PHE A N 1
ATOM 1530 C CA . PHE A 1 234 ? -11.102 15.595 1.709 1.00 91.31 234 PHE A CA 1
ATOM 1531 C C . PHE A 1 234 ? -10.583 14.493 2.643 1.00 91.31 234 PHE A C 1
ATOM 1533 O O . PHE A 1 234 ? -11.360 13.920 3.408 1.00 91.31 234 PHE A O 1
ATOM 1540 N N . LEU A 1 235 ? -9.271 14.235 2.660 1.00 92.81 235 LEU A N 1
ATOM 1541 C CA . LEU A 1 235 ? -8.661 13.257 3.568 1.00 92.81 235 LEU A CA 1
ATOM 1542 C C . LEU A 1 235 ? -8.860 13.647 5.041 1.00 92.81 235 LEU A C 1
ATOM 1544 O O . LEU A 1 235 ? -9.255 12.811 5.855 1.00 92.81 235 LEU A O 1
ATOM 1548 N N . LYS A 1 236 ? -8.684 14.931 5.384 1.00 91.12 236 LYS A N 1
ATOM 1549 C CA . LYS A 1 236 ? -9.000 15.457 6.725 1.00 91.12 236 LYS A CA 1
ATOM 1550 C C . LYS A 1 236 ? -10.472 15.248 7.074 1.00 91.12 236 LYS A C 1
ATOM 1552 O O . LYS A 1 236 ? -10.786 14.918 8.215 1.00 91.12 236 LYS A O 1
ATOM 1557 N N . THR A 1 237 ? -11.374 15.427 6.112 1.00 92.44 237 THR A N 1
ATOM 1558 C CA . THR A 1 237 ? -12.816 15.215 6.294 1.00 92.44 237 THR A CA 1
ATOM 1559 C C . THR A 1 237 ? -13.136 13.751 6.579 1.00 92.44 237 THR A C 1
ATOM 1561 O O . THR A 1 237 ? -13.885 13.467 7.511 1.00 92.44 237 THR A O 1
ATOM 1564 N N . LEU A 1 238 ? -12.514 12.813 5.859 1.00 94.00 238 LEU A N 1
ATOM 1565 C CA . LEU A 1 238 ? -12.655 11.380 6.128 1.00 94.00 238 LEU A CA 1
ATOM 1566 C C . LEU A 1 238 ? -12.173 11.017 7.537 1.00 94.00 238 LEU A C 1
ATOM 1568 O O . LEU A 1 238 ? -12.891 10.342 8.271 1.00 94.00 238 LEU A O 1
ATOM 1572 N N . VAL A 1 239 ? -11.006 11.515 7.952 1.00 92.62 239 VAL A N 1
ATOM 1573 C CA . VAL A 1 239 ? -10.483 11.287 9.309 1.00 92.62 239 VAL A CA 1
ATOM 1574 C C . VAL A 1 239 ? -11.425 11.870 10.367 1.00 92.62 239 VAL A C 1
ATOM 1576 O O . VAL A 1 239 ? -11.768 11.183 11.325 1.00 92.62 239 VAL A O 1
ATOM 1579 N N . ARG A 1 240 ? -11.912 13.106 10.186 1.00 91.19 240 ARG A N 1
ATOM 1580 C CA . ARG A 1 240 ? -12.891 13.744 11.090 1.00 91.19 240 ARG A CA 1
ATOM 1581 C C . ARG A 1 240 ? -14.189 12.952 11.186 1.00 91.19 240 ARG A C 1
ATOM 1583 O O . ARG A 1 240 ? -14.737 12.811 12.281 1.00 91.19 240 ARG A O 1
ATOM 1590 N N . PHE A 1 241 ? -14.662 12.424 10.063 1.00 93.06 241 PHE A N 1
ATOM 1591 C CA . PHE A 1 241 ? -15.849 11.589 10.016 1.00 93.06 241 PHE A CA 1
ATOM 1592 C C . PHE A 1 241 ? -15.630 10.298 10.809 1.00 93.06 241 PHE A C 1
ATOM 1594 O O . PHE A 1 241 ? -16.413 9.998 11.710 1.00 93.06 241 PHE A O 1
ATOM 1601 N N . VAL A 1 242 ? -14.541 9.572 10.543 1.00 93.81 242 VAL A N 1
ATOM 1602 C CA . VAL A 1 242 ? -14.243 8.312 11.235 1.00 93.81 242 VAL A CA 1
ATOM 1603 C C . VAL A 1 242 ? -13.981 8.528 12.720 1.00 93.81 242 VAL A C 1
ATOM 1605 O O . VAL A 1 242 ? -14.478 7.753 13.527 1.00 93.81 242 VAL A O 1
ATOM 1608 N N . ASP A 1 243 ? -13.295 9.592 13.116 1.00 91.88 243 ASP A N 1
ATOM 1609 C CA . ASP A 1 243 ? -12.999 9.869 14.521 1.00 91.88 243 ASP A CA 1
ATOM 1610 C C . ASP A 1 243 ? -14.225 10.386 15.292 1.00 91.88 243 ASP A C 1
ATOM 1612 O O . ASP A 1 243 ? -14.654 9.767 16.269 1.00 91.88 243 ASP A O 1
ATOM 1616 N N . ARG A 1 244 ? -14.824 11.487 14.814 1.00 86.81 244 ARG A N 1
ATOM 1617 C CA . ARG A 1 244 ? -15.771 12.333 15.568 1.00 86.81 244 ARG A CA 1
ATOM 1618 C C . ARG A 1 244 ? -17.186 12.377 15.006 1.00 86.81 244 ARG A C 1
ATOM 1620 O O . ARG A 1 244 ? -18.048 13.015 15.621 1.00 86.81 244 ARG A O 1
ATOM 1627 N N . ARG A 1 245 ? -17.430 11.728 13.860 1.00 88.62 245 ARG A N 1
ATOM 1628 C CA . ARG A 1 245 ? -18.711 11.769 13.135 1.00 88.62 245 ARG A CA 1
ATOM 1629 C C . ARG A 1 245 ? -19.075 13.198 12.696 1.00 88.62 245 ARG A C 1
ATOM 1631 O O . ARG A 1 245 ? -20.214 13.633 12.835 1.00 88.62 245 ARG A O 1
ATOM 1638 N N . ILE A 1 246 ? -18.086 13.937 12.185 1.00 84.62 246 ILE A N 1
ATOM 1639 C CA . ILE A 1 246 ? -18.221 15.323 11.705 1.00 84.62 246 ILE A CA 1
ATOM 1640 C C . ILE A 1 246 ? -17.662 15.432 10.281 1.00 84.62 246 ILE A C 1
ATOM 1642 O O . ILE A 1 246 ? -16.591 14.894 10.010 1.00 84.62 246 ILE A O 1
ATOM 1646 N N . ILE A 1 247 ? -18.356 16.166 9.403 1.00 79.12 247 ILE A N 1
ATOM 1647 C CA . ILE A 1 247 ? -17.924 16.431 8.016 1.00 79.12 247 ILE A CA 1
ATOM 1648 C C . ILE A 1 247 ? -17.563 17.899 7.732 1.00 79.12 247 ILE A C 1
ATOM 1650 O O . ILE A 1 247 ? -16.836 18.164 6.783 1.00 79.12 247 ILE A O 1
ATOM 1654 N N . VAL A 1 248 ? -18.009 18.849 8.559 1.00 71.62 248 VAL A N 1
ATOM 1655 C CA . VAL A 1 248 ? -17.689 20.283 8.419 1.00 71.62 248 VAL A CA 1
ATOM 1656 C C . VAL A 1 248 ? -16.729 20.695 9.531 1.00 71.62 248 VAL A C 1
ATOM 1658 O O . VAL A 1 248 ? -16.875 20.261 10.673 1.00 71.62 248 VAL A O 1
ATOM 1661 N N . ALA A 1 249 ? -15.730 21.525 9.224 1.00 57.19 249 ALA A N 1
ATOM 1662 C CA . ALA A 1 249 ? -14.932 22.150 10.273 1.00 57.19 249 ALA A CA 1
ATOM 1663 C C . ALA A 1 249 ? -15.851 23.038 11.125 1.00 57.19 249 ALA A C 1
ATOM 1665 O O . ALA A 1 249 ? -16.409 24.004 10.616 1.00 57.19 249 ALA A O 1
ATOM 1666 N N . THR A 1 250 ? -16.026 22.736 12.410 1.00 51.72 250 THR A N 1
ATOM 1667 C CA . THR A 1 250 ? -16.595 23.729 13.327 1.00 51.72 250 THR A CA 1
ATOM 1668 C C . THR A 1 250 ? -15.622 24.910 13.406 1.00 51.72 250 THR A C 1
ATOM 1670 O O . THR A 1 250 ? -14.431 24.649 13.616 1.00 51.72 250 THR A O 1
ATOM 1673 N N . PRO A 1 251 ? -16.080 26.165 13.244 1.00 48.88 251 PRO A N 1
ATOM 1674 C CA . PRO A 1 251 ? -15.230 27.340 13.406 1.00 48.88 251 PRO A CA 1
ATOM 1675 C C . PRO A 1 251 ? -14.481 27.297 14.741 1.00 48.88 251 PRO A C 1
ATOM 1677 O O . PRO A 1 251 ? -15.039 26.872 15.760 1.00 48.88 251 PRO A O 1
ATOM 1680 N N . GLN A 1 252 ? -13.217 27.725 14.737 1.00 40.91 252 GLN A N 1
ATOM 1681 C CA . GLN A 1 252 ? -12.483 27.978 15.976 1.00 40.91 252 GLN A CA 1
ATOM 1682 C C . GLN A 1 252 ? -13.281 29.009 16.792 1.00 40.91 252 GLN A C 1
ATOM 1684 O O . GLN A 1 252 ? -13.663 30.044 16.258 1.00 40.91 252 GLN A O 1
ATOM 1689 N N . GLY A 1 253 ? -13.609 28.690 18.047 1.00 38.41 253 GLY A N 1
ATOM 1690 C CA . GLY A 1 253 ? -14.422 29.554 18.917 1.00 38.41 253 GLY A CA 1
ATOM 1691 C C . GLY A 1 253 ? -15.894 29.151 19.075 1.00 38.41 253 GLY A C 1
ATOM 1692 O O . GLY A 1 253 ? -16.555 29.642 19.984 1.00 38.41 253 GLY A O 1
ATOM 1693 N N . ALA A 1 254 ? -16.421 28.199 18.294 1.00 46.56 254 ALA A N 1
ATOM 1694 C CA . ALA A 1 254 ? -17.717 27.602 18.618 1.00 46.56 254 ALA A CA 1
ATOM 1695 C C . ALA A 1 254 ? -17.560 26.710 19.865 1.00 46.56 254 ALA A C 1
ATOM 1697 O O . ALA A 1 254 ? -16.850 25.703 19.813 1.00 46.56 254 ALA A O 1
ATOM 1698 N N . GLY A 1 255 ? -18.242 27.034 20.970 1.00 40.25 255 GLY A N 1
ATOM 1699 C CA . GLY A 1 255 ? -18.172 26.340 22.275 1.00 40.25 255 GLY A CA 1
ATOM 1700 C C . GLY A 1 255 ? -18.562 24.847 22.297 1.00 40.25 255 GLY A C 1
ATOM 1701 O O . GLY A 1 255 ? -18.807 24.284 23.357 1.00 40.25 255 GLY A O 1
ATOM 1702 N N . ARG A 1 256 ? -18.639 24.186 21.133 1.00 49.56 256 ARG A N 1
ATOM 1703 C CA . ARG A 1 256 ? -18.950 22.762 20.927 1.00 49.56 256 ARG A CA 1
ATOM 1704 C C . ARG A 1 256 ? -17.944 22.044 20.009 1.00 49.56 256 ARG A C 1
ATOM 1706 O O . ARG A 1 256 ? -18.284 21.018 19.415 1.00 49.56 256 ARG A O 1
ATOM 1713 N N . ALA A 1 257 ? -16.721 22.554 19.847 1.00 58.28 257 ALA A N 1
ATOM 1714 C CA . ALA A 1 257 ? -15.686 21.842 19.098 1.00 58.28 257 ALA A CA 1
ATOM 1715 C C . ALA A 1 257 ? -15.367 20.497 19.783 1.00 58.28 257 ALA A C 1
ATOM 1717 O O . ALA A 1 257 ? -14.822 20.464 20.883 1.00 58.28 257 ALA A O 1
ATOM 1718 N N . ARG A 1 258 ? -15.714 19.367 19.145 1.00 70.81 258 ARG A N 1
ATOM 1719 C CA . ARG A 1 258 ? -15.351 18.032 19.655 1.00 70.81 258 ARG A CA 1
ATOM 1720 C C . ARG A 1 258 ? -13.839 17.830 19.483 1.00 70.81 258 ARG A C 1
ATOM 1722 O O . ARG A 1 258 ? -13.391 17.832 18.327 1.00 70.81 258 ARG A O 1
ATOM 1729 N N . PRO A 1 259 ? -13.055 17.651 20.564 1.00 79.81 259 PRO A N 1
ATOM 1730 C CA . PRO A 1 259 ? -11.618 17.446 20.443 1.00 79.81 259 PRO A CA 1
ATOM 1731 C C . PRO A 1 259 ? -11.321 16.174 19.636 1.00 79.81 259 PRO A C 1
ATOM 1733 O O . PRO A 1 259 ? -12.112 15.230 19.685 1.00 79.81 259 PRO A O 1
ATOM 1736 N N . PRO A 1 260 ? -10.227 16.134 18.858 1.00 85.00 260 PRO A N 1
ATOM 1737 C CA . PRO A 1 260 ? -9.826 14.919 18.156 1.00 85.00 260 PRO A CA 1
ATOM 1738 C C . PRO A 1 260 ? -9.476 13.797 19.146 1.00 85.00 260 PRO A C 1
ATOM 1740 O O . PRO A 1 260 ? -9.038 14.057 20.270 1.00 85.00 260 PRO A O 1
ATOM 1743 N N . GLY A 1 261 ? -9.688 12.556 18.716 1.00 87.50 261 GLY A N 1
ATOM 1744 C CA . GLY A 1 261 ? -9.287 11.348 19.430 1.00 87.50 261 GLY A CA 1
ATOM 1745 C C . GLY A 1 261 ? -8.334 10.501 18.599 1.00 87.50 261 GLY A C 1
ATOM 1746 O O . GLY A 1 261 ? -7.157 10.401 18.928 1.00 87.50 261 GLY A O 1
ATOM 1747 N N . LEU A 1 262 ? -8.833 9.902 17.514 1.00 90.94 262 LEU A N 1
ATOM 1748 C CA . LEU A 1 262 ? -8.045 9.011 16.663 1.00 90.94 262 LEU A CA 1
ATOM 1749 C C . LEU A 1 262 ? -6.907 9.748 15.938 1.00 90.94 262 LEU A C 1
ATOM 1751 O O . LEU A 1 262 ? -7.163 10.733 15.236 1.00 90.94 262 LEU A O 1
ATOM 1755 N N . PRO A 1 263 ? -5.675 9.222 16.008 1.00 87.88 263 PRO A N 1
ATOM 1756 C CA . PRO A 1 263 ? -4.586 9.653 15.145 1.00 87.88 263 PRO A CA 1
ATOM 1757 C C . PRO A 1 263 ? -4.880 9.377 13.665 1.00 87.88 263 PRO A C 1
ATOM 1759 O O . PRO A 1 263 ? -5.317 8.282 13.309 1.00 87.88 263 PRO A O 1
ATOM 1762 N N . SER A 1 264 ? -4.637 10.359 12.791 1.00 86.81 264 SER A N 1
ATOM 1763 C CA . SER A 1 264 ? -4.964 10.276 11.356 1.00 86.81 264 SER A CA 1
ATOM 1764 C C . SER A 1 264 ? -4.229 9.155 10.615 1.00 86.81 264 SER A C 1
ATOM 1766 O O . SER A 1 264 ? -4.776 8.574 9.682 1.00 86.81 264 SER A O 1
ATOM 1768 N N . ASP A 1 265 ? -3.004 8.859 11.044 1.00 85.06 265 ASP A N 1
ATOM 1769 C CA . ASP A 1 265 ? -2.109 7.825 10.515 1.00 85.06 265 ASP A CA 1
ATOM 1770 C C . ASP A 1 265 ? -2.599 6.391 10.792 1.00 85.06 265 ASP A C 1
ATOM 1772 O O . ASP A 1 265 ? -2.230 5.473 10.066 1.00 85.06 265 ASP A O 1
ATOM 1776 N N . CYS A 1 266 ? -3.471 6.200 11.786 1.00 85.31 266 CYS A N 1
ATOM 1777 C CA . CYS A 1 266 ? -3.964 4.881 12.209 1.00 85.31 266 CYS A CA 1
ATOM 1778 C C . CYS A 1 266 ? -5.392 4.575 11.745 1.00 85.31 266 CYS A C 1
ATOM 1780 O O . CYS A 1 266 ? -5.912 3.484 11.980 1.00 85.31 266 CYS A O 1
ATOM 1782 N N . VAL A 1 267 ? -6.070 5.549 11.129 1.00 90.12 267 VAL A N 1
ATOM 1783 C CA . VAL A 1 267 ? -7.452 5.369 10.658 1.00 90.12 267 VAL A CA 1
ATOM 1784 C C . VAL A 1 267 ? -7.485 4.464 9.428 1.00 90.12 267 VAL A C 1
ATOM 1786 O O . VAL A 1 267 ? -8.376 3.618 9.285 1.00 90.12 267 VAL A O 1
ATOM 1789 N N . ALA A 1 268 ? -6.491 4.640 8.555 1.00 84.50 268 ALA A N 1
ATOM 1790 C CA . ALA A 1 268 ? -6.158 3.670 7.529 1.00 84.50 268 ALA A CA 1
ATOM 1791 C C . ALA A 1 268 ? -5.542 2.430 8.195 1.00 84.50 268 ALA A C 1
ATOM 1793 O O . ALA A 1 268 ? -4.935 2.552 9.249 1.00 84.50 268 ALA A O 1
ATOM 1794 N N . LEU A 1 269 ? -5.688 1.263 7.564 1.00 90.25 269 LEU A N 1
ATOM 1795 C CA . LEU A 1 269 ? -5.333 -0.095 8.025 1.00 90.25 269 LEU A CA 1
ATOM 1796 C C . LEU A 1 269 ? -6.532 -0.933 8.520 1.00 90.25 269 LEU A C 1
ATOM 1798 O O . LEU A 1 269 ? -7.490 -0.397 9.085 1.00 90.25 269 LEU A O 1
ATOM 1802 N N . PRO A 1 270 ? -6.521 -2.262 8.292 1.00 90.62 270 PRO A N 1
ATOM 1803 C CA . PRO A 1 270 ? -7.596 -3.153 8.725 1.00 90.62 270 PRO A CA 1
ATOM 1804 C C . PRO A 1 270 ? -7.685 -3.283 10.256 1.00 90.62 270 PRO A C 1
ATOM 1806 O O . PRO A 1 270 ? -6.650 -3.335 10.919 1.00 90.62 270 PRO A O 1
ATOM 1809 N N . PRO A 1 271 ? -8.891 -3.468 10.827 1.00 93.81 271 PRO A N 1
ATOM 1810 C CA . PRO A 1 271 ? -9.048 -3.681 12.267 1.00 93.81 271 PRO A CA 1
ATOM 1811 C C . PRO A 1 271 ? -8.299 -4.892 12.818 1.00 93.81 271 PRO A C 1
ATOM 1813 O O . PRO A 1 271 ? -7.707 -4.795 13.886 1.00 93.81 271 PRO A O 1
ATOM 1816 N N . ARG A 1 272 ? -8.219 -6.000 12.069 1.00 92.62 272 ARG A N 1
ATOM 1817 C CA . ARG A 1 272 ? -7.409 -7.165 12.475 1.00 92.62 272 ARG A CA 1
ATOM 1818 C C . ARG A 1 272 ? -5.926 -6.840 12.713 1.00 92.62 272 ARG A C 1
ATOM 1820 O O . ARG A 1 272 ? -5.272 -7.558 13.453 1.00 92.62 272 ARG A O 1
ATOM 1827 N N . ASP A 1 273 ? -5.423 -5.770 12.098 1.00 90.62 273 ASP A N 1
ATOM 1828 C CA . ASP A 1 273 ? -4.025 -5.354 12.177 1.00 90.62 273 ASP A CA 1
ATOM 1829 C C . ASP A 1 273 ? -3.842 -4.192 13.187 1.00 90.62 273 ASP A C 1
ATOM 1831 O O . ASP A 1 273 ? -2.714 -3.785 13.452 1.00 90.62 273 ASP A O 1
ATOM 1835 N N . GLY A 1 274 ? -4.939 -3.679 13.770 1.00 91.81 274 GLY A N 1
ATOM 1836 C CA . GLY A 1 274 ? -4.974 -2.570 14.738 1.00 91.81 274 GLY A CA 1
ATOM 1837 C C . GLY A 1 274 ? -5.513 -1.233 14.207 1.00 91.81 274 GLY A C 1
ATOM 1838 O O . GLY A 1 274 ? -5.593 -0.274 14.968 1.00 91.81 274 GLY A O 1
ATOM 1839 N N . GLY A 1 275 ? -5.912 -1.152 12.931 1.00 93.81 275 GLY A N 1
ATOM 1840 C CA . GLY A 1 275 ? -6.478 0.067 12.327 1.00 93.81 275 GLY A CA 1
ATOM 1841 C C . GLY A 1 275 ? -8.002 0.203 12.456 1.00 93.81 275 GLY A C 1
ATOM 1842 O O . GLY A 1 275 ? -8.652 -0.549 13.180 1.00 93.81 275 GLY A O 1
ATOM 1843 N N . PHE A 1 276 ? -8.604 1.142 11.710 1.00 94.75 276 PHE A N 1
ATOM 1844 C CA . PHE A 1 276 ? -10.056 1.416 11.752 1.00 94.75 276 PHE A CA 1
ATOM 1845 C C . PHE A 1 276 ? -10.806 1.160 10.434 1.00 94.75 276 PHE A C 1
ATOM 1847 O O . PHE A 1 276 ? -12.005 1.419 10.339 1.00 94.75 276 PHE A O 1
ATOM 1854 N N . GLY A 1 277 ? -10.140 0.596 9.424 1.00 92.00 277 GLY A N 1
ATOM 1855 C CA . GLY A 1 277 ? -10.783 0.122 8.196 1.00 92.00 277 GLY A CA 1
ATOM 1856 C C . GLY A 1 277 ? -11.147 1.214 7.187 1.00 92.00 277 GLY A C 1
ATOM 1857 O O . GLY A 1 277 ? -11.936 0.952 6.279 1.00 92.00 277 GLY A O 1
ATOM 1858 N N . LEU A 1 278 ? -10.591 2.424 7.314 1.00 94.75 278 LEU A N 1
ATOM 1859 C CA . LEU A 1 278 ? -10.708 3.438 6.267 1.00 94.75 278 LEU A CA 1
ATOM 1860 C C . LEU A 1 278 ? -9.788 3.089 5.087 1.00 94.75 278 LEU A C 1
ATOM 1862 O O . LEU A 1 278 ? -8.628 2.719 5.270 1.00 94.75 278 LEU A O 1
ATOM 1866 N N . LEU A 1 279 ? -10.301 3.225 3.865 1.00 93.56 279 LEU A N 1
ATOM 1867 C CA . LEU A 1 279 ? -9.532 3.022 2.647 1.00 93.56 279 LEU A CA 1
ATOM 1868 C C . LEU A 1 279 ? -8.486 4.144 2.488 1.00 93.56 279 LEU A C 1
ATOM 1870 O O . LEU A 1 279 ? -8.869 5.316 2.436 1.00 93.56 279 LEU A O 1
ATOM 1874 N N . PRO A 1 280 ? -7.189 3.814 2.352 1.00 93.25 280 PRO A N 1
ATOM 1875 C CA . PRO A 1 280 ? -6.141 4.785 2.046 1.00 93.25 280 PRO A CA 1
ATOM 1876 C C . PRO A 1 280 ? -6.297 5.264 0.591 1.00 93.25 280 PRO A C 1
ATOM 1878 O O . PRO A 1 280 ? -5.875 4.597 -0.352 1.00 93.25 280 PRO A O 1
ATOM 1881 N N . VAL A 1 281 ? -7.021 6.373 0.393 1.00 93.06 281 VAL A N 1
ATOM 1882 C CA . VAL A 1 281 ? -7.515 6.813 -0.929 1.00 93.06 281 VAL A CA 1
ATOM 1883 C C . VAL A 1 281 ? -6.377 7.037 -1.925 1.00 93.06 281 VAL A C 1
ATOM 1885 O O . VA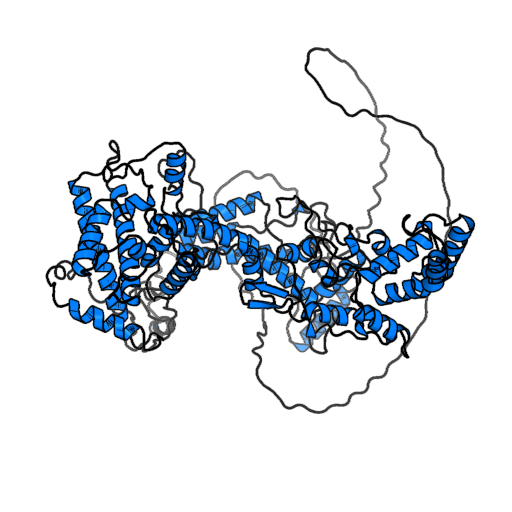L A 1 281 ? -6.478 6.614 -3.075 1.00 93.06 281 VAL A O 1
ATOM 1888 N N . VAL A 1 282 ? -5.296 7.684 -1.489 1.00 92.06 282 VAL A N 1
ATOM 1889 C CA . VAL A 1 282 ? -4.163 8.050 -2.350 1.00 92.06 282 VAL A CA 1
ATOM 1890 C C . VAL A 1 282 ? -3.445 6.800 -2.839 1.00 92.06 282 VAL A C 1
ATOM 1892 O O . VAL A 1 282 ? -3.259 6.612 -4.042 1.00 92.06 282 VAL A O 1
ATOM 1895 N N . GLU A 1 283 ? -3.104 5.920 -1.907 1.00 93.38 283 GLU A N 1
ATOM 1896 C CA . GLU A 1 283 ? -2.420 4.657 -2.139 1.00 93.38 283 GLU A CA 1
ATOM 1897 C C . GLU A 1 283 ? -3.280 3.734 -3.005 1.00 93.38 283 GLU A C 1
ATOM 1899 O O . GLU A 1 283 ? -2.776 3.092 -3.925 1.00 93.38 283 GLU A O 1
ATOM 1904 N N . HIS A 1 284 ? -4.596 3.712 -2.774 1.00 94.50 284 HIS A N 1
ATOM 1905 C CA . HIS A 1 284 ? -5.528 2.901 -3.550 1.00 94.50 284 HIS A CA 1
ATOM 1906 C C . HIS A 1 284 ? -5.678 3.386 -4.998 1.00 94.50 284 HIS A C 1
ATOM 1908 O O . HIS A 1 284 ? -5.715 2.572 -5.920 1.00 94.50 284 HIS A O 1
ATOM 1914 N N . VAL A 1 285 ? -5.743 4.700 -5.234 1.00 92.88 285 VAL A N 1
ATOM 1915 C CA . VAL A 1 285 ? -5.792 5.258 -6.598 1.00 92.88 285 VAL A CA 1
ATOM 1916 C C . VAL A 1 285 ? -4.476 4.995 -7.334 1.00 92.88 285 VAL A C 1
ATOM 1918 O O . VAL A 1 285 ? -4.500 4.505 -8.461 1.00 92.88 285 VAL A O 1
ATOM 1921 N N . ARG A 1 286 ? -3.328 5.211 -6.680 1.00 92.75 286 ARG A N 1
ATOM 1922 C CA . ARG A 1 286 ? -2.008 4.867 -7.239 1.00 92.75 286 ARG A CA 1
ATOM 1923 C C . ARG A 1 286 ? -1.887 3.376 -7.545 1.00 92.75 286 ARG A C 1
ATOM 1925 O O . ARG A 1 286 ? -1.389 3.005 -8.601 1.00 92.75 286 ARG A O 1
ATOM 1932 N N . ALA A 1 287 ? -2.418 2.520 -6.674 1.00 94.94 287 ALA A N 1
ATOM 1933 C CA . ALA A 1 287 ? -2.470 1.078 -6.890 1.00 94.94 287 ALA A CA 1
ATOM 1934 C C . ALA A 1 287 ? -3.303 0.699 -8.125 1.00 94.94 287 ALA A C 1
ATOM 1936 O O . ALA A 1 287 ? -2.934 -0.222 -8.851 1.00 94.94 287 ALA A O 1
ATOM 1937 N N . ARG A 1 288 ? -4.401 1.413 -8.407 1.00 94.44 288 ARG A N 1
ATOM 1938 C CA . ARG A 1 288 ? -5.164 1.229 -9.654 1.00 94.44 288 ARG A CA 1
ATOM 1939 C C . ARG A 1 288 ? -4.329 1.597 -10.877 1.00 94.44 288 ARG A C 1
ATOM 1941 O O . ARG A 1 288 ? -4.283 0.818 -11.825 1.00 94.44 288 ARG A O 1
ATOM 1948 N N . HIS A 1 289 ? -3.611 2.721 -10.837 1.00 92.44 289 HIS A N 1
ATOM 1949 C CA . HIS A 1 289 ? -2.687 3.101 -11.914 1.00 92.44 289 HIS A CA 1
ATOM 1950 C C . HIS A 1 289 ? -1.563 2.075 -12.097 1.00 92.44 289 HIS A C 1
ATOM 1952 O O . HIS A 1 289 ? -1.238 1.727 -13.229 1.00 92.44 289 HIS A O 1
ATOM 1958 N N . ALA A 1 290 ? -1.020 1.528 -11.007 1.00 93.88 290 ALA A N 1
ATOM 1959 C CA . ALA A 1 290 ? 0.017 0.498 -11.049 1.00 93.88 290 ALA A CA 1
ATOM 1960 C C . ALA A 1 290 ? -0.491 -0.785 -11.722 1.00 93.88 290 ALA A C 1
ATOM 1962 O O . ALA A 1 290 ? 0.195 -1.366 -12.558 1.00 93.88 290 ALA A O 1
ATOM 1963 N N . VAL A 1 291 ? -1.726 -1.195 -11.424 1.00 94.44 291 VAL A N 1
ATOM 1964 C CA . VAL A 1 291 ? -2.366 -2.338 -12.091 1.00 94.44 291 VAL A CA 1
ATOM 1965 C C . VAL A 1 291 ? -2.615 -2.061 -13.575 1.00 94.44 291 VAL A C 1
ATOM 1967 O O . VAL A 1 291 ? -2.473 -2.974 -14.384 1.00 94.44 291 VAL A O 1
ATOM 1970 N N . LEU A 1 292 ? -2.932 -0.823 -13.972 1.00 91.12 292 LEU A N 1
ATOM 1971 C CA . LEU A 1 292 ? -2.985 -0.456 -15.392 1.00 91.12 292 LEU A CA 1
ATOM 1972 C C . LEU A 1 292 ? -1.603 -0.575 -16.054 1.00 91.12 292 LEU A C 1
ATOM 1974 O O . LEU A 1 292 ? -1.512 -1.145 -17.137 1.00 91.12 292 LEU A O 1
ATOM 1978 N N . ALA A 1 293 ? -0.527 -0.140 -15.394 1.00 91.88 293 ALA A N 1
ATOM 1979 C CA . ALA A 1 293 ? 0.837 -0.329 -15.897 1.00 91.88 293 ALA A CA 1
ATOM 1980 C C . ALA A 1 293 ? 1.198 -1.820 -16.033 1.00 91.88 293 ALA A C 1
ATOM 1982 O O . ALA A 1 293 ? 1.728 -2.235 -17.057 1.00 91.88 293 ALA A O 1
ATOM 1983 N N . VAL A 1 294 ? 0.822 -2.665 -15.068 1.00 92.06 294 VAL A N 1
ATOM 1984 C CA . VAL A 1 294 ? 1.001 -4.124 -15.176 1.00 92.06 294 VAL A CA 1
ATOM 1985 C C . VAL A 1 294 ? 0.171 -4.721 -16.311 1.00 92.06 294 VAL A C 1
ATOM 1987 O O . VAL A 1 294 ? 0.668 -5.570 -17.045 1.00 92.06 294 VAL A O 1
ATOM 1990 N N . ARG A 1 295 ? -1.069 -4.266 -16.520 1.00 89.25 295 ARG A N 1
ATOM 1991 C CA . ARG A 1 295 ? -1.872 -4.692 -17.678 1.00 89.25 295 ARG A CA 1
ATOM 1992 C C . ARG A 1 295 ? -1.199 -4.310 -18.987 1.00 89.25 295 ARG A C 1
ATOM 1994 O O . ARG A 1 295 ? -1.209 -5.106 -19.917 1.00 89.25 295 ARG A O 1
ATOM 2001 N N . TRP A 1 296 ? -0.578 -3.139 -19.067 1.00 88.56 296 TRP A N 1
ATOM 2002 C CA . TRP A 1 296 ? 0.224 -2.778 -20.232 1.00 88.56 296 TRP A CA 1
ATOM 2003 C C . TRP A 1 296 ? 1.380 -3.767 -20.447 1.00 88.56 296 TRP A C 1
ATOM 2005 O O . TRP A 1 296 ? 1.539 -4.257 -21.564 1.00 88.56 296 TRP A O 1
ATOM 2015 N N . LEU A 1 297 ? 2.090 -4.154 -19.378 1.00 88.31 297 LEU A N 1
ATOM 2016 C CA . LEU A 1 297 ? 3.147 -5.174 -19.426 1.00 88.31 297 LEU A CA 1
ATOM 2017 C C . LEU A 1 297 ? 2.637 -6.552 -19.895 1.00 88.31 297 LEU A C 1
ATOM 2019 O O . LEU A 1 297 ? 3.295 -7.221 -20.689 1.00 88.31 297 LEU A O 1
ATOM 2023 N N . GLN A 1 298 ? 1.457 -6.978 -19.443 1.00 86.00 298 GLN A N 1
ATOM 2024 C CA . GLN A 1 298 ? 0.865 -8.263 -19.837 1.00 86.00 298 GLN A CA 1
ATOM 2025 C C . GLN A 1 298 ? 0.568 -8.336 -21.340 1.00 86.00 298 GLN A C 1
ATOM 2027 O O . GLN A 1 298 ? 0.765 -9.378 -21.952 1.00 86.00 298 GLN A O 1
ATOM 2032 N N . HIS A 1 299 ? 0.126 -7.232 -21.945 1.00 82.38 299 HIS A N 1
ATOM 2033 C CA . HIS A 1 299 ? -0.309 -7.207 -23.345 1.00 82.38 299 HIS A CA 1
ATOM 2034 C C . HIS A 1 299 ? 0.798 -6.765 -24.320 1.00 82.38 299 HIS A C 1
ATOM 2036 O O . HIS A 1 299 ? 0.513 -6.453 -25.476 1.00 82.38 299 HIS A O 1
ATOM 2042 N N . MET A 1 300 ? 2.061 -6.727 -23.876 1.00 74.06 300 MET A N 1
ATOM 2043 C CA . MET A 1 300 ? 3.202 -6.327 -24.711 1.00 74.06 300 MET A CA 1
ATOM 2044 C C . MET A 1 300 ? 3.481 -7.283 -25.870 1.00 74.06 300 MET A C 1
ATOM 2046 O O . MET A 1 300 ? 3.966 -6.846 -26.908 1.00 74.06 300 MET A O 1
ATOM 2050 N N . HIS A 1 301 ? 3.210 -8.577 -25.693 1.00 64.88 301 HIS A N 1
ATOM 2051 C CA . HIS A 1 301 ? 3.649 -9.630 -26.612 1.00 64.88 301 HIS A CA 1
ATOM 2052 C C . HIS A 1 301 ? 2.760 -9.804 -27.859 1.00 64.88 301 HIS A C 1
ATOM 2054 O O . HIS A 1 301 ? 3.006 -10.708 -28.654 1.00 64.88 301 HIS A O 1
ATOM 2060 N N . GLY A 1 302 ? 1.745 -8.951 -28.044 1.00 55.34 302 GLY A N 1
ATOM 2061 C CA . GLY A 1 302 ? 0.729 -9.120 -29.087 1.00 55.34 302 GLY A CA 1
ATOM 2062 C C . GLY A 1 302 ? -0.258 -10.249 -28.764 1.00 55.34 302 GLY A C 1
ATOM 2063 O O . GLY A 1 302 ? 0.001 -11.098 -27.920 1.00 55.34 302 GLY A O 1
ATOM 2064 N N . SER A 1 303 ? -1.432 -10.233 -29.394 1.00 46.97 303 SER A N 1
ATOM 2065 C CA . SER A 1 303 ? -2.512 -11.196 -29.135 1.00 46.97 303 SER A CA 1
ATOM 2066 C C . SER A 1 303 ? -2.027 -12.633 -29.370 1.00 46.97 303 SER A C 1
ATOM 2068 O O . SER A 1 303 ? -1.694 -12.996 -30.496 1.00 46.97 303 SER A O 1
ATOM 2070 N N . ALA A 1 304 ? -2.009 -13.472 -28.329 1.00 48.41 304 ALA A N 1
ATOM 2071 C CA . ALA A 1 304 ? -2.166 -14.902 -28.570 1.00 48.41 304 ALA A CA 1
ATOM 2072 C C . ALA A 1 304 ? -3.544 -15.074 -29.220 1.00 48.41 304 ALA A C 1
ATOM 2074 O O . ALA A 1 304 ? -4.502 -14.467 -28.734 1.00 48.41 304 ALA A O 1
ATOM 2075 N N . ALA A 1 305 ? -3.647 -15.831 -30.314 1.00 41.75 305 ALA A N 1
ATOM 2076 C CA . ALA A 1 305 ? -4.893 -15.968 -31.068 1.00 41.75 305 ALA A CA 1
ATOM 2077 C C . ALA A 1 305 ? -6.091 -16.207 -30.122 1.00 41.75 305 ALA A C 1
ATOM 2079 O O . ALA A 1 305 ? -6.111 -17.181 -29.375 1.00 41.75 305 ALA A O 1
ATOM 2080 N N . GLY A 1 306 ? -7.048 -15.269 -30.101 1.00 52.19 306 GLY A N 1
ATOM 2081 C CA . GLY A 1 306 ? -8.224 -15.313 -29.218 1.00 52.19 306 GLY A CA 1
ATOM 2082 C C . GLY A 1 306 ? -8.162 -14.460 -27.939 1.00 52.19 306 GLY A C 1
ATOM 2083 O O . GLY A 1 306 ? -9.156 -14.399 -27.220 1.00 52.19 306 GLY A O 1
ATOM 2084 N N . THR A 1 307 ? -7.059 -13.757 -27.648 1.00 61.59 307 THR A N 1
ATOM 2085 C CA . THR A 1 307 ? -6.964 -12.845 -26.487 1.00 61.59 307 THR A CA 1
ATOM 2086 C C . THR A 1 307 ? -7.141 -11.380 -26.884 1.00 61.59 307 THR A C 1
ATOM 2088 O O . THR A 1 307 ? -6.412 -10.845 -27.722 1.00 61.59 307 THR A O 1
ATOM 2091 N N . TYR A 1 308 ? -8.120 -10.711 -26.271 1.00 70.56 308 TYR A N 1
ATOM 2092 C CA . TYR A 1 308 ? -8.365 -9.283 -26.466 1.00 70.56 308 TYR A CA 1
ATOM 2093 C C . TYR A 1 308 ? -7.181 -8.459 -25.944 1.00 70.56 308 TYR A C 1
ATOM 2095 O O . TYR A 1 308 ? -6.893 -8.465 -24.748 1.00 70.56 308 TYR A O 1
ATOM 2103 N N . VAL A 1 309 ? -6.521 -7.720 -26.838 1.00 72.62 309 VAL A N 1
ATOM 2104 C CA . VAL A 1 309 ? -5.506 -6.723 -26.482 1.00 72.62 309 VAL A CA 1
ATOM 2105 C C . VAL A 1 309 ? -6.157 -5.341 -26.493 1.00 72.62 309 VAL A C 1
ATOM 2107 O O . VAL A 1 309 ? -6.633 -4.909 -27.544 1.00 72.62 309 VAL A O 1
ATOM 2110 N N . PRO A 1 310 ? -6.183 -4.616 -25.361 1.00 81.06 310 PRO A N 1
ATOM 2111 C CA . PRO A 1 310 ? -6.757 -3.279 -25.331 1.00 81.06 310 PRO A CA 1
ATOM 2112 C C . PRO A 1 310 ? -5.990 -2.319 -26.261 1.00 81.06 310 PRO A C 1
ATOM 2114 O O . PRO A 1 310 ? -4.784 -2.166 -26.087 1.00 81.06 310 PRO A O 1
ATOM 2117 N N . PRO A 1 311 ? -6.644 -1.589 -27.186 1.00 79.81 311 PRO A N 1
ATOM 2118 C CA . PRO A 1 311 ? -5.950 -0.728 -28.157 1.00 79.81 311 PRO A CA 1
ATOM 2119 C C . PRO A 1 311 ? -5.025 0.333 -27.537 1.00 79.81 311 PRO A C 1
ATOM 2121 O O . PRO A 1 311 ? -4.030 0.740 -28.137 1.00 79.81 311 PRO A O 1
ATOM 2124 N N . TRP A 1 312 ? -5.328 0.773 -26.312 1.00 84.06 312 TRP A N 1
ATOM 2125 C CA . TRP A 1 312 ? -4.532 1.773 -25.603 1.00 84.06 312 TRP A CA 1
ATOM 2126 C C . TRP A 1 312 ? -3.124 1.279 -25.233 1.00 84.06 312 TRP A C 1
ATOM 2128 O O . TRP A 1 312 ? -2.231 2.109 -25.085 1.00 84.06 312 TRP A O 1
ATOM 2138 N N . THR A 1 313 ? -2.891 -0.035 -25.104 1.00 85.56 313 THR A N 1
ATOM 2139 C CA . THR A 1 313 ? -1.563 -0.576 -24.760 1.00 85.56 313 THR A CA 1
ATOM 2140 C C . THR A 1 313 ? -0.585 -0.410 -25.919 1.00 85.56 313 THR A C 1
ATOM 2142 O O . THR A 1 313 ? 0.553 0.007 -25.708 1.00 85.56 313 THR A O 1
ATOM 2145 N N . ALA A 1 314 ? -1.040 -0.651 -27.151 1.00 81.19 314 ALA A N 1
ATOM 2146 C CA . ALA A 1 314 ? -0.261 -0.408 -28.361 1.00 81.19 314 ALA A CA 1
ATOM 2147 C C . ALA A 1 314 ? 0.044 1.089 -28.536 1.00 81.19 314 ALA A C 1
ATOM 2149 O O . ALA A 1 314 ? 1.185 1.459 -28.814 1.00 81.19 314 ALA A O 1
ATOM 2150 N N . ALA A 1 315 ? -0.949 1.952 -28.293 1.00 83.31 315 ALA A N 1
ATOM 2151 C CA . ALA A 1 315 ? -0.762 3.401 -28.328 1.00 83.31 315 ALA A CA 1
ATOM 2152 C C . ALA A 1 315 ? 0.251 3.883 -27.273 1.00 83.31 315 ALA A C 1
ATOM 2154 O O . ALA A 1 315 ? 1.125 4.684 -27.592 1.00 83.31 315 ALA A O 1
ATOM 2155 N N . ALA A 1 316 ? 0.181 3.368 -26.040 1.00 85.94 316 ALA A N 1
ATOM 2156 C CA . ALA A 1 316 ? 1.135 3.696 -24.981 1.00 85.94 316 ALA A CA 1
ATOM 2157 C C . ALA A 1 316 ? 2.570 3.292 -25.355 1.00 85.94 316 ALA A C 1
ATOM 2159 O O . ALA A 1 316 ? 3.488 4.097 -25.201 1.00 85.94 316 ALA A O 1
ATOM 2160 N N . THR A 1 317 ? 2.763 2.091 -25.914 1.00 85.38 317 THR A N 1
ATOM 2161 C CA . THR A 1 317 ? 4.073 1.637 -26.411 1.00 85.38 317 THR A CA 1
ATOM 2162 C C . THR A 1 317 ? 4.609 2.548 -27.510 1.00 85.38 317 THR A C 1
ATOM 2164 O O . THR A 1 317 ? 5.751 2.992 -27.419 1.00 85.38 317 THR A O 1
ATOM 2167 N N . ALA A 1 318 ? 3.784 2.885 -28.504 1.00 83.50 318 ALA A N 1
ATOM 2168 C CA . ALA A 1 318 ? 4.190 3.765 -29.596 1.00 83.50 318 ALA A CA 1
ATOM 2169 C C . ALA A 1 318 ? 4.569 5.171 -29.098 1.00 83.50 318 ALA A C 1
ATOM 2171 O O . ALA A 1 318 ? 5.589 5.714 -29.512 1.00 83.50 318 ALA A O 1
ATOM 2172 N N . LEU A 1 319 ? 3.792 5.746 -28.172 1.00 84.69 319 LEU A N 1
ATOM 2173 C CA . LEU A 1 319 ? 4.083 7.057 -27.581 1.00 84.69 319 LEU A CA 1
ATOM 2174 C C . LEU A 1 319 ? 5.400 7.058 -26.799 1.00 84.69 319 LEU A C 1
ATOM 2176 O O . LEU A 1 319 ? 6.169 8.008 -26.881 1.00 84.69 31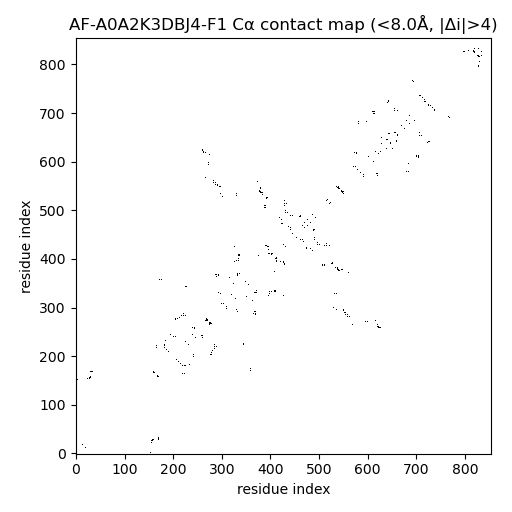9 LEU A O 1
ATOM 2180 N N . VAL A 1 320 ? 5.686 5.989 -26.060 1.00 86.50 320 VAL A N 1
ATOM 2181 C CA . VAL A 1 320 ? 6.934 5.866 -25.298 1.00 86.50 320 VAL A CA 1
ATOM 2182 C C . VAL A 1 320 ? 8.138 5.689 -26.222 1.00 86.50 320 VAL A C 1
ATOM 2184 O O . VAL A 1 320 ? 9.169 6.319 -26.006 1.00 86.50 320 VAL A O 1
ATOM 2187 N N . GLN A 1 321 ? 7.989 4.926 -27.304 1.00 85.81 321 GLN A N 1
ATOM 2188 C CA . GLN A 1 321 ? 9.021 4.781 -28.334 1.00 85.81 321 GLN A CA 1
ATOM 2189 C C . GLN A 1 321 ? 9.277 6.077 -29.119 1.00 85.81 321 GLN A C 1
ATOM 2191 O O . GLN A 1 321 ? 10.393 6.297 -29.585 1.00 85.81 321 GLN A O 1
ATOM 2196 N N . GLN A 1 322 ? 8.274 6.956 -29.239 1.00 85.06 322 GLN A N 1
ATOM 2197 C CA . GLN A 1 322 ? 8.460 8.303 -29.790 1.00 85.06 322 GLN A CA 1
ATOM 2198 C C . GLN A 1 322 ? 9.288 9.207 -28.868 1.00 85.06 322 GLN A C 1
ATOM 2200 O O . GLN A 1 322 ? 9.980 10.090 -29.369 1.00 85.06 322 GLN A O 1
ATOM 2205 N N . LEU A 1 323 ? 9.235 8.998 -27.546 1.00 83.38 323 LEU A N 1
ATOM 2206 C CA . LEU A 1 323 ? 10.074 9.740 -26.597 1.00 83.38 323 LEU A CA 1
ATOM 2207 C C . LEU A 1 323 ? 11.534 9.298 -26.689 1.00 83.38 323 LEU A C 1
ATOM 2209 O O . LEU A 1 323 ? 12.434 10.133 -26.671 1.00 83.38 323 LEU A O 1
ATOM 2213 N N . HIS A 1 324 ? 11.776 7.989 -26.780 1.00 86.50 324 HIS A N 1
ATOM 2214 C CA . HIS A 1 324 ? 13.119 7.452 -26.944 1.00 86.50 324 HIS A CA 1
ATOM 2215 C C . HIS A 1 324 ? 13.096 6.080 -27.630 1.00 86.50 324 HIS A C 1
ATOM 2217 O O . HIS A 1 324 ? 12.316 5.206 -27.261 1.00 86.50 324 HIS A O 1
ATOM 2223 N N . THR A 1 325 ? 14.009 5.839 -28.576 1.00 86.62 325 THR A N 1
ATOM 2224 C CA . THR A 1 325 ? 14.037 4.602 -29.386 1.00 86.62 325 THR A CA 1
ATOM 2225 C C . THR A 1 325 ? 14.288 3.336 -28.567 1.00 86.62 325 THR A C 1
ATOM 2227 O O . THR A 1 325 ? 13.778 2.271 -28.902 1.00 86.62 325 THR A O 1
ATOM 2230 N N . ALA A 1 326 ? 15.057 3.445 -27.481 1.00 88.75 326 ALA A N 1
ATOM 2231 C CA . ALA A 1 326 ? 15.286 2.350 -26.536 1.00 88.75 326 ALA A CA 1
ATOM 2232 C C . ALA A 1 326 ? 14.130 2.112 -25.556 1.00 88.75 326 ALA A C 1
ATOM 2234 O O . ALA A 1 326 ? 14.180 1.156 -24.785 1.00 88.75 326 ALA A O 1
ATOM 2235 N N . ALA A 1 327 ? 13.128 2.992 -25.525 1.00 89.50 327 ALA A N 1
ATOM 2236 C CA . ALA A 1 327 ? 12.080 2.894 -24.532 1.00 89.50 327 ALA A CA 1
ATOM 2237 C C . ALA A 1 327 ? 11.129 1.740 -24.846 1.00 89.50 327 ALA A C 1
ATOM 2239 O O . ALA A 1 327 ? 10.636 1.562 -25.961 1.00 89.50 327 ALA A O 1
ATOM 2240 N N . HIS A 1 328 ? 10.857 0.960 -23.814 1.00 88.62 328 HIS A N 1
ATOM 2241 C CA . HIS A 1 328 ? 9.940 -0.161 -23.839 1.00 88.62 328 HIS A CA 1
ATOM 2242 C C . HIS A 1 328 ? 9.167 -0.191 -22.521 1.00 88.62 328 HIS A C 1
ATOM 2244 O O . HIS A 1 328 ? 9.548 0.475 -21.555 1.00 88.62 328 HIS A O 1
ATOM 2250 N N . PRO A 1 329 ? 8.098 -0.984 -22.405 1.00 88.81 329 PRO A N 1
ATOM 2251 C CA . PRO A 1 329 ? 7.240 -0.851 -21.237 1.00 88.81 329 PRO A CA 1
ATOM 2252 C C . PRO A 1 329 ? 7.921 -1.268 -19.922 1.00 88.81 329 PRO A C 1
ATOM 2254 O O . PRO A 1 329 ? 7.637 -0.663 -18.899 1.00 88.81 329 PRO A O 1
ATOM 2257 N N . LEU A 1 330 ? 8.898 -2.193 -19.918 1.00 90.56 330 LEU A N 1
ATOM 2258 C CA . LEU A 1 330 ? 9.657 -2.501 -18.686 1.00 90.56 330 LEU A CA 1
ATOM 2259 C C . LEU A 1 330 ? 10.414 -1.296 -18.095 1.00 90.56 330 LEU A C 1
ATOM 2261 O O . LEU A 1 330 ? 10.704 -1.326 -16.901 1.00 90.56 330 LEU A O 1
ATOM 2265 N N . CYS A 1 331 ? 10.677 -0.230 -18.865 1.00 88.44 331 CYS A N 1
ATOM 2266 C CA . CYS A 1 331 ? 11.352 0.960 -18.346 1.00 88.44 331 CYS A CA 1
ATOM 2267 C C . CYS A 1 331 ? 10.583 1.586 -17.175 1.00 88.44 331 CYS A C 1
ATOM 2269 O O . CYS A 1 331 ? 11.212 2.172 -16.303 1.00 88.44 331 CYS A O 1
ATOM 2271 N N . VAL A 1 332 ? 9.253 1.410 -17.084 1.00 87.81 332 VAL A N 1
ATOM 2272 C CA . VAL A 1 332 ? 8.463 1.919 -15.943 1.00 87.81 332 VAL A CA 1
ATOM 2273 C C . VAL A 1 332 ? 8.870 1.325 -14.592 1.00 87.81 332 VAL A C 1
ATOM 2275 O O . VAL A 1 332 ? 8.540 1.891 -13.555 1.00 87.81 332 VAL A O 1
ATOM 2278 N N . LEU A 1 333 ? 9.591 0.199 -14.592 1.00 89.88 333 LEU A N 1
ATOM 2279 C CA . LEU A 1 333 ? 10.103 -0.459 -13.388 1.00 89.88 333 LEU A CA 1
ATOM 2280 C C . LEU A 1 333 ? 11.452 0.100 -12.922 1.00 89.88 333 LEU A C 1
ATOM 2282 O O . LEU A 1 333 ? 11.837 -0.146 -11.782 1.00 89.88 333 LEU A O 1
ATOM 2286 N N . THR A 1 334 ? 12.168 0.823 -13.785 1.00 84.81 334 THR A N 1
ATOM 2287 C CA . THR A 1 334 ? 13.446 1.478 -13.458 1.00 84.81 334 THR A CA 1
ATOM 2288 C C . THR A 1 334 ? 13.310 2.996 -13.343 1.00 84.81 334 THR A C 1
ATOM 2290 O O . THR A 1 334 ? 14.284 3.675 -13.016 1.00 84.81 334 THR A O 1
ATOM 2293 N N . MET A 1 335 ? 12.119 3.547 -13.611 1.00 77.38 335 MET A N 1
ATOM 2294 C CA . MET A 1 335 ? 11.874 4.983 -13.508 1.00 77.38 335 MET A CA 1
ATOM 2295 C C . MET A 1 335 ? 12.003 5.464 -12.067 1.00 77.38 335 MET A C 1
ATOM 2297 O O . MET A 1 335 ? 11.345 4.962 -11.156 1.00 77.38 335 MET A O 1
ATOM 2301 N N . GLN A 1 336 ? 12.804 6.509 -11.889 1.00 64.50 336 GLN A N 1
ATOM 2302 C CA . GLN A 1 336 ? 12.927 7.207 -10.620 1.00 64.50 336 GLN A CA 1
ATOM 2303 C C . GLN A 1 336 ? 11.901 8.339 -10.520 1.00 64.50 336 GLN A C 1
ATOM 2305 O O . GLN A 1 336 ? 11.593 9.002 -11.514 1.00 64.50 336 GLN A O 1
ATOM 2310 N N . ARG A 1 337 ? 11.436 8.636 -9.301 1.00 60.50 337 ARG A N 1
ATOM 2311 C CA . ARG A 1 337 ? 10.963 9.996 -9.001 1.00 60.50 337 ARG A CA 1
ATOM 2312 C C . ARG A 1 337 ? 12.177 10.918 -8.950 1.00 60.50 337 ARG A C 1
ATOM 2314 O O . ARG A 1 337 ? 13.192 10.547 -8.362 1.00 60.50 337 ARG A O 1
ATOM 2321 N N . ALA A 1 338 ? 12.053 12.129 -9.488 1.00 49.81 338 ALA A N 1
ATOM 2322 C CA . ALA A 1 338 ? 12.969 13.195 -9.108 1.00 49.81 338 ALA A CA 1
ATOM 2323 C C . ALA A 1 338 ? 12.925 13.334 -7.574 1.00 49.81 338 ALA A C 1
ATOM 2325 O O . ALA A 1 338 ? 11.851 13.363 -6.966 1.00 49.81 338 ALA A O 1
ATOM 2326 N N . ALA A 1 339 ? 14.089 13.309 -6.932 1.00 36.09 339 ALA A N 1
ATOM 2327 C CA . ALA A 1 339 ? 14.181 13.443 -5.487 1.00 36.09 339 ALA A CA 1
ATOM 2328 C C . ALA A 1 339 ? 13.795 14.882 -5.103 1.00 36.09 339 ALA A C 1
ATOM 2330 O O . ALA A 1 339 ? 14.578 15.796 -5.333 1.00 36.09 339 ALA A O 1
ATOM 2331 N N . GLY A 1 340 ? 12.594 15.093 -4.549 1.00 39.16 340 GLY A N 1
ATOM 2332 C CA . GLY A 1 340 ? 12.242 16.375 -3.918 1.00 39.16 340 GLY A CA 1
ATOM 2333 C C . GLY A 1 340 ? 10.787 16.855 -3.994 1.00 39.16 340 GLY A C 1
ATOM 2334 O O . GLY A 1 340 ? 10.402 17.669 -3.160 1.00 39.16 340 GLY A O 1
ATOM 2335 N N . GLY A 1 341 ? 9.936 16.385 -4.912 1.00 32.59 341 GLY A N 1
ATOM 2336 C CA . GLY A 1 341 ? 8.595 16.965 -5.051 1.00 32.59 341 GLY A CA 1
ATOM 2337 C C . GLY A 1 341 ? 7.547 16.370 -4.111 1.00 32.59 341 GLY A C 1
ATOM 2338 O O . GLY A 1 341 ? 7.004 15.289 -4.359 1.00 32.59 341 GLY A O 1
ATOM 2339 N N . VAL A 1 342 ? 7.169 17.116 -3.071 1.00 30.06 342 VAL A N 1
ATOM 2340 C CA . VAL A 1 342 ? 5.910 16.918 -2.335 1.00 30.06 342 VAL A CA 1
ATOM 2341 C C . VAL A 1 342 ? 4.758 17.431 -3.209 1.00 30.06 342 VAL A C 1
ATOM 2343 O O . VAL A 1 342 ? 4.372 18.592 -3.145 1.00 30.06 342 VAL A O 1
ATOM 2346 N N . GLY A 1 343 ? 4.204 16.573 -4.068 1.00 34.91 343 GLY A N 1
ATOM 2347 C CA . GLY A 1 343 ? 3.001 16.903 -4.839 1.00 34.91 343 GLY A CA 1
ATOM 2348 C C . GLY A 1 343 ? 2.687 15.922 -5.978 1.00 34.91 343 GLY A C 1
ATOM 2349 O O . GLY A 1 343 ? 3.596 15.273 -6.500 1.00 34.91 343 GLY A O 1
ATOM 2350 N N . PRO A 1 344 ? 1.407 15.787 -6.385 1.00 36.81 344 PRO A N 1
ATOM 2351 C CA . PRO A 1 344 ? 0.983 14.878 -7.453 1.00 36.81 344 PRO A CA 1
ATOM 2352 C C . PRO A 1 344 ? 1.177 15.412 -8.890 1.00 36.81 344 PRO A C 1
ATOM 2354 O O . PRO A 1 344 ? 0.695 14.770 -9.818 1.00 36.81 344 PRO A O 1
ATOM 2357 N N . ALA A 1 345 ? 1.870 16.540 -9.108 1.00 38.78 345 ALA A N 1
ATOM 2358 C CA . ALA A 1 345 ? 2.030 17.118 -10.454 1.00 38.78 345 ALA A CA 1
ATOM 2359 C C . ALA A 1 345 ? 3.325 17.923 -10.721 1.00 38.78 345 ALA A C 1
ATOM 2361 O O . ALA A 1 345 ? 3.486 18.405 -11.836 1.00 38.78 345 ALA A O 1
ATOM 2362 N N . ALA A 1 346 ? 4.229 18.106 -9.748 1.00 37.72 346 ALA A N 1
ATOM 2363 C CA . ALA A 1 346 ? 5.356 19.041 -9.908 1.00 37.72 346 ALA A CA 1
ATOM 2364 C C . ALA A 1 346 ? 6.627 18.418 -10.519 1.00 37.72 346 ALA A C 1
ATOM 2366 O O . ALA A 1 346 ? 7.364 19.116 -11.209 1.00 37.72 346 ALA A O 1
ATOM 2367 N N . ASP A 1 347 ? 6.847 17.112 -10.350 1.00 46.41 347 ASP A N 1
ATOM 2368 C CA . ASP A 1 347 ? 7.994 16.425 -10.947 1.00 46.41 347 ASP A CA 1
ATOM 2369 C C . ASP A 1 347 ? 7.535 15.711 -12.219 1.00 46.41 347 ASP A C 1
ATOM 2371 O O . ASP A 1 347 ? 6.820 14.705 -12.166 1.00 46.41 347 ASP A O 1
ATOM 2375 N N . GLY A 1 348 ? 7.903 16.256 -13.376 1.00 58.09 348 GLY A N 1
ATOM 2376 C CA . GLY A 1 348 ? 7.666 15.607 -14.660 1.00 58.09 348 GLY A CA 1
ATOM 2377 C C . GLY A 1 348 ? 8.249 14.191 -14.672 1.00 58.09 348 GLY A C 1
ATOM 2378 O O . GLY A 1 348 ? 9.358 13.946 -14.202 1.00 58.09 348 GLY A O 1
ATOM 2379 N N . CYS A 1 349 ? 7.494 13.241 -15.216 1.00 69.81 349 CYS A N 1
ATOM 2380 C CA . CYS A 1 349 ? 8.013 11.911 -15.504 1.00 69.81 349 CYS A CA 1
ATOM 2381 C C . CYS A 1 349 ? 8.996 12.024 -16.680 1.00 69.81 349 CYS A C 1
ATOM 2383 O O . CYS A 1 349 ? 8.668 12.683 -17.667 1.00 69.81 349 CYS A O 1
ATOM 2385 N N . ALA A 1 350 ? 10.182 11.417 -16.593 1.00 77.50 350 ALA A N 1
ATOM 2386 C CA . ALA A 1 350 ? 11.174 11.465 -17.667 1.00 77.50 350 ALA A CA 1
ATOM 2387 C C . ALA A 1 350 ? 11.713 10.072 -17.986 1.00 77.50 350 ALA A C 1
ATOM 2389 O O . ALA A 1 350 ? 12.253 9.401 -17.110 1.00 77.50 350 ALA A O 1
ATOM 2390 N N . ILE A 1 351 ? 11.594 9.644 -19.242 1.00 81.94 351 ILE A N 1
ATOM 2391 C CA . ILE A 1 351 ? 12.157 8.377 -19.714 1.00 81.94 351 ILE A CA 1
ATOM 2392 C C . ILE A 1 351 ? 13.548 8.665 -20.256 1.00 81.94 351 ILE A C 1
ATOM 2394 O O . ILE A 1 351 ? 13.691 9.397 -21.231 1.00 81.94 351 ILE A O 1
ATOM 2398 N N . PHE A 1 352 ? 14.574 8.110 -19.611 1.00 84.25 352 PHE A N 1
ATOM 2399 C CA . PHE A 1 352 ? 15.973 8.312 -19.997 1.00 84.25 352 PHE A CA 1
ATOM 2400 C C . PHE A 1 352 ? 16.365 9.794 -20.156 1.00 84.25 352 PHE A C 1
ATOM 2402 O O . PHE A 1 352 ? 17.025 10.189 -21.115 1.00 84.25 352 PHE A O 1
ATOM 2409 N N . GLY A 1 353 ? 15.894 10.641 -19.237 1.00 77.62 353 GLY A N 1
ATOM 2410 C CA . GLY A 1 353 ? 16.125 12.088 -19.273 1.00 77.62 353 GLY A CA 1
ATOM 2411 C C . GLY A 1 353 ? 15.224 12.866 -20.240 1.00 77.62 353 GLY A C 1
ATOM 2412 O O . GLY A 1 353 ? 15.235 14.092 -20.195 1.00 77.62 353 GLY A O 1
ATOM 2413 N N . GLN A 1 354 ? 14.405 12.197 -21.061 1.00 79.31 354 GLN A N 1
ATOM 2414 C CA . GLN A 1 354 ? 13.426 12.853 -21.932 1.00 79.31 354 GLN A CA 1
ATOM 2415 C C . GLN A 1 354 ? 12.121 13.111 -21.167 1.00 79.31 354 GLN A C 1
ATOM 2417 O O . GLN A 1 354 ? 11.465 12.147 -20.755 1.00 79.31 354 GLN A O 1
ATOM 2422 N N . PRO A 1 355 ? 11.719 14.378 -20.956 1.00 77.88 355 PRO A N 1
ATOM 2423 C CA . PRO A 1 355 ? 10.503 14.694 -20.224 1.00 77.88 355 PRO A CA 1
ATOM 2424 C C . PRO A 1 355 ? 9.267 14.243 -21.005 1.00 77.88 355 PRO A C 1
ATOM 2426 O O . PRO A 1 355 ? 9.123 14.488 -22.203 1.00 77.88 355 PRO A O 1
ATOM 2429 N N . VAL A 1 356 ? 8.334 13.609 -20.307 1.00 73.75 356 VAL A N 1
ATOM 2430 C CA . VAL A 1 356 ? 7.029 13.249 -20.855 1.00 73.75 356 VAL A CA 1
ATOM 2431 C C . VAL A 1 356 ? 6.171 14.509 -20.873 1.00 73.75 356 VAL A C 1
ATOM 2433 O O . VAL A 1 356 ? 5.920 15.117 -19.831 1.00 73.75 356 VAL A O 1
ATOM 2436 N N . ALA A 1 357 ? 5.702 14.905 -22.057 1.00 67.56 357 ALA A N 1
ATOM 2437 C CA . ALA A 1 357 ? 4.901 16.113 -22.211 1.00 67.56 357 ALA A CA 1
ATOM 2438 C C . ALA A 1 357 ? 3.639 16.075 -21.325 1.00 67.56 357 ALA A C 1
ATOM 2440 O O . ALA A 1 357 ? 2.812 15.162 -21.421 1.00 67.56 357 ALA A O 1
ATOM 2441 N N . ALA A 1 358 ? 3.448 17.118 -20.507 1.00 64.62 358 ALA A N 1
ATOM 2442 C CA . ALA A 1 358 ? 2.297 17.263 -19.607 1.00 64.62 358 ALA A CA 1
ATOM 2443 C C . ALA A 1 358 ? 0.941 17.279 -20.341 1.00 64.62 358 ALA A C 1
ATOM 2445 O O . ALA A 1 358 ? -0.103 17.031 -19.742 1.00 64.62 358 ALA A O 1
ATOM 2446 N N . THR A 1 359 ? 0.956 17.505 -21.657 1.00 62.97 359 THR A N 1
ATOM 2447 C CA . THR A 1 359 ? -0.197 17.393 -22.560 1.00 62.97 359 THR A CA 1
ATOM 2448 C C . THR A 1 359 ? -0.797 15.985 -22.623 1.00 62.97 359 THR A C 1
ATOM 2450 O O . THR A 1 359 ? -1.917 15.837 -23.105 1.00 62.97 359 THR A O 1
ATOM 2453 N N . CYS A 1 360 ? -0.109 14.950 -22.118 1.00 71.31 360 CYS A N 1
ATOM 2454 C CA . CYS A 1 360 ? -0.662 13.601 -21.970 1.00 71.31 360 CYS A CA 1
ATOM 2455 C C . CYS A 1 360 ? -0.677 13.131 -20.496 1.00 71.31 360 CYS A C 1
ATOM 2457 O O . CYS A 1 360 ? 0.107 12.259 -20.109 1.00 71.31 360 CYS A O 1
ATOM 2459 N N . PRO A 1 361 ? -1.595 13.644 -19.648 1.00 74.94 361 PRO A N 1
ATOM 2460 C CA . PRO A 1 361 ? -1.634 13.299 -18.223 1.00 74.94 361 PRO A CA 1
ATOM 2461 C C . PRO A 1 361 ? -1.840 11.803 -17.952 1.00 74.94 361 PRO A C 1
ATOM 2463 O O . PRO A 1 361 ? -1.345 11.277 -16.959 1.00 74.94 361 PRO A O 1
ATOM 2466 N N . ALA A 1 362 ? -2.559 11.102 -18.835 1.00 79.19 362 ALA A N 1
ATOM 2467 C CA . ALA A 1 362 ? -2.776 9.662 -18.716 1.00 79.19 362 ALA A CA 1
ATOM 2468 C C . ALA A 1 362 ? -1.469 8.869 -18.856 1.00 79.19 362 ALA A C 1
ATOM 2470 O O . ALA A 1 362 ? -1.237 7.945 -18.079 1.00 79.19 362 ALA A O 1
ATOM 2471 N N . LEU A 1 363 ? -0.599 9.267 -19.792 1.00 80.88 363 LEU A N 1
ATOM 2472 C CA . LEU A 1 363 ? 0.708 8.644 -19.972 1.00 80.88 363 LEU A CA 1
ATOM 2473 C C . LEU A 1 363 ? 1.627 8.947 -18.785 1.00 80.88 363 LEU A C 1
ATOM 2475 O O . LEU A 1 363 ? 2.229 8.028 -18.245 1.00 80.88 363 LEU A O 1
ATOM 2479 N N . VAL A 1 364 ? 1.665 10.196 -18.306 1.00 80.62 364 VAL A N 1
ATOM 2480 C CA . VAL A 1 364 ? 2.435 10.566 -17.101 1.00 80.62 364 VAL A CA 1
ATOM 2481 C C . VAL A 1 364 ? 2.012 9.721 -15.893 1.00 80.62 364 VAL A C 1
ATOM 2483 O O . VAL A 1 364 ? 2.864 9.187 -15.182 1.00 80.62 364 VAL A O 1
ATOM 2486 N N . ARG A 1 365 ? 0.699 9.543 -15.683 1.00 83.94 365 ARG A N 1
ATOM 2487 C CA . ARG A 1 365 ? 0.168 8.683 -14.613 1.00 83.94 365 ARG A CA 1
ATOM 2488 C C . ARG A 1 365 ? 0.584 7.229 -14.786 1.00 83.94 365 ARG A C 1
ATOM 2490 O O . ARG A 1 365 ? 1.020 6.625 -13.815 1.00 83.94 365 ARG A O 1
ATOM 2497 N N . LEU A 1 366 ? 0.451 6.683 -15.995 1.00 86.06 366 LEU A N 1
ATOM 2498 C CA . LEU A 1 366 ? 0.808 5.298 -16.304 1.00 86.06 366 LEU A CA 1
ATOM 2499 C C . LEU A 1 366 ? 2.297 5.029 -16.040 1.00 86.06 366 LEU A C 1
ATOM 2501 O O . LEU A 1 366 ? 2.630 4.043 -15.388 1.00 86.06 366 LEU A O 1
ATOM 2505 N N . LEU A 1 367 ? 3.173 5.923 -16.503 1.00 85.62 367 LEU A N 1
ATOM 2506 C CA . LEU A 1 367 ? 4.625 5.786 -16.390 1.00 85.62 367 LEU A CA 1
ATOM 2507 C C . LEU A 1 367 ? 5.122 5.938 -14.948 1.00 85.62 367 LEU A C 1
ATOM 2509 O O . LEU A 1 367 ? 5.969 5.172 -14.501 1.00 85.62 367 LEU A O 1
ATOM 2513 N N . GLY A 1 368 ? 4.556 6.882 -14.191 1.00 83.69 368 GLY A N 1
ATOM 2514 C CA . GLY A 1 368 ? 4.909 7.086 -12.786 1.00 83.69 368 GLY A CA 1
ATOM 2515 C C . GLY A 1 368 ? 4.269 6.084 -11.819 1.00 83.69 368 GLY A C 1
ATOM 2516 O O . GLY A 1 368 ? 4.625 6.073 -10.642 1.00 83.69 368 GLY A O 1
ATOM 2517 N N . ALA A 1 369 ? 3.324 5.253 -12.262 1.00 87.62 369 ALA A N 1
ATOM 2518 C CA . ALA A 1 369 ? 2.477 4.472 -11.363 1.00 87.62 369 ALA A CA 1
ATOM 2519 C C . ALA A 1 369 ? 3.242 3.459 -10.498 1.00 87.62 369 ALA A C 1
ATOM 2521 O O . ALA A 1 369 ? 2.950 3.320 -9.310 1.00 87.62 369 ALA A O 1
ATOM 2522 N N . LEU A 1 370 ? 4.216 2.757 -11.083 1.00 90.00 370 LEU A N 1
ATOM 2523 C CA . LEU A 1 370 ? 4.990 1.733 -10.373 1.00 90.00 370 LEU A CA 1
ATOM 2524 C C . LEU A 1 370 ? 6.069 2.328 -9.464 1.00 90.00 370 LEU A C 1
ATOM 2526 O O . LEU A 1 370 ? 6.469 1.663 -8.516 1.00 90.00 370 LEU A O 1
ATOM 2530 N N . SER A 1 371 ? 6.447 3.598 -9.661 1.00 86.69 371 SER A N 1
ATOM 2531 C CA . SER A 1 371 ? 7.401 4.304 -8.787 1.00 86.69 371 SER A CA 1
ATOM 2532 C C . SER A 1 371 ? 6.886 4.532 -7.359 1.00 86.69 371 SER A C 1
ATOM 2534 O O . SER A 1 371 ? 7.660 4.862 -6.466 1.00 86.69 371 SER A O 1
ATOM 2536 N N . TYR A 1 372 ? 5.577 4.367 -7.128 1.00 86.31 372 TYR A N 1
ATOM 2537 C CA . TYR A 1 372 ? 4.978 4.426 -5.792 1.00 86.31 372 TYR A CA 1
ATOM 2538 C C . TYR A 1 372 ? 5.091 3.107 -5.022 1.00 86.31 372 TYR A C 1
ATOM 2540 O O . TYR A 1 372 ? 4.804 3.081 -3.828 1.00 86.31 372 TYR A O 1
ATOM 2548 N N . LEU A 1 373 ? 5.462 2.014 -5.688 1.00 90.50 373 LEU A N 1
ATOM 2549 C CA . LEU A 1 373 ? 5.692 0.720 -5.057 1.00 90.50 373 LEU A CA 1
ATOM 2550 C C . LEU A 1 373 ? 7.180 0.581 -4.695 1.00 90.50 373 LEU A C 1
ATOM 2552 O O . LEU A 1 373 ? 8.018 1.279 -5.267 1.00 90.50 373 LEU A O 1
ATOM 2556 N N . PRO A 1 374 ? 7.543 -0.335 -3.780 1.00 89.81 374 PRO A N 1
ATOM 2557 C CA . PRO A 1 374 ? 8.938 -0.730 -3.613 1.00 89.81 374 PRO A CA 1
ATOM 2558 C C . PRO A 1 374 ? 9.532 -1.228 -4.949 1.00 89.81 374 PRO A C 1
ATOM 2560 O O . PRO A 1 374 ? 8.778 -1.622 -5.839 1.00 89.81 374 PRO A O 1
ATOM 2563 N N . PRO A 1 375 ? 10.861 -1.279 -5.118 1.00 89.62 375 PRO A N 1
ATOM 2564 C CA . PRO A 1 375 ? 11.482 -1.864 -6.298 1.00 89.62 375 PRO A CA 1
ATOM 2565 C C . PRO A 1 375 ? 11.099 -3.321 -6.442 1.00 89.62 375 PRO A C 1
ATOM 2567 O O . PRO A 1 375 ? 10.980 -4.051 -5.453 1.00 89.62 375 PRO A O 1
ATOM 2570 N N . VAL A 1 376 ? 10.970 -3.747 -7.691 1.00 93.25 376 VAL A N 1
ATOM 2571 C CA . VAL A 1 376 ? 10.824 -5.165 -7.995 1.00 93.25 376 VAL A CA 1
ATOM 2572 C C . VAL A 1 376 ? 12.101 -5.927 -7.651 1.00 93.25 376 VAL A C 1
ATOM 2574 O O . VAL A 1 376 ? 13.213 -5.411 -7.738 1.00 93.25 376 VAL A O 1
ATOM 2577 N N . THR A 1 377 ? 11.937 -7.189 -7.287 1.00 93.12 377 THR A N 1
ATOM 2578 C CA . THR A 1 377 ? 13.019 -8.148 -7.088 1.00 93.12 377 THR A CA 1
ATOM 2579 C C . THR A 1 377 ? 12.817 -9.347 -8.008 1.00 93.12 377 THR A C 1
ATOM 2581 O O . THR A 1 377 ? 11.723 -9.584 -8.528 1.00 93.12 377 THR A O 1
ATOM 2584 N N . ILE A 1 378 ? 13.887 -10.110 -8.231 1.00 94.50 378 ILE A N 1
ATOM 2585 C CA . ILE A 1 378 ? 13.818 -11.371 -8.973 1.00 94.50 378 ILE A CA 1
ATOM 2586 C C . ILE A 1 378 ? 13.265 -12.438 -8.022 1.00 94.50 378 ILE A C 1
ATOM 2588 O O . ILE A 1 378 ? 13.944 -12.854 -7.084 1.00 94.50 378 ILE A O 1
ATOM 2592 N N . LEU A 1 379 ? 12.026 -12.870 -8.259 1.00 94.31 379 LEU A N 1
ATOM 2593 C CA . LEU A 1 379 ? 11.357 -13.915 -7.476 1.00 94.31 379 LEU A CA 1
ATOM 2594 C C . LEU A 1 379 ? 11.605 -15.312 -8.052 1.00 94.31 379 LEU A C 1
ATOM 2596 O O . LEU A 1 379 ? 11.685 -16.282 -7.305 1.00 94.31 379 LEU A O 1
ATOM 2600 N N . ARG A 1 380 ? 11.733 -15.425 -9.381 1.00 91.44 380 ARG A N 1
ATOM 2601 C CA . ARG A 1 380 ? 11.879 -16.711 -10.084 1.00 91.44 380 ARG A CA 1
ATOM 2602 C C . ARG A 1 380 ? 13.150 -16.731 -10.939 1.00 91.44 380 ARG A C 1
ATOM 2604 O O . ARG A 1 380 ? 13.056 -16.637 -12.163 1.00 91.44 380 ARG A O 1
ATOM 2611 N N . PRO A 1 381 ? 14.343 -16.866 -10.331 1.00 90.69 381 PRO A N 1
ATOM 2612 C CA . PRO A 1 381 ? 15.606 -16.873 -11.073 1.00 90.69 381 PRO A CA 1
ATOM 2613 C C . PRO A 1 381 ? 15.709 -18.042 -12.064 1.00 90.69 381 PRO A C 1
ATOM 2615 O O . PRO A 1 381 ? 16.341 -17.897 -13.104 1.00 90.69 381 PRO A O 1
ATOM 2618 N N . ALA A 1 382 ? 15.021 -19.160 -11.803 1.00 88.69 382 ALA A N 1
ATOM 2619 C CA . ALA A 1 382 ? 14.963 -20.318 -12.699 1.00 88.69 382 ALA A CA 1
ATOM 2620 C C . ALA A 1 382 ? 14.305 -20.028 -14.065 1.00 88.69 382 ALA A C 1
ATOM 2622 O O . ALA A 1 382 ? 14.484 -20.798 -14.998 1.00 88.69 382 ALA A O 1
ATOM 2623 N N . VAL A 1 383 ? 13.561 -18.924 -14.209 1.00 88.44 383 VAL A N 1
ATOM 2624 C CA . VAL A 1 383 ? 13.021 -18.485 -15.511 1.00 88.44 383 VAL A CA 1
ATOM 2625 C C . VAL A 1 383 ? 14.114 -17.834 -16.373 1.00 88.44 383 VAL A C 1
ATOM 2627 O O . VAL A 1 383 ? 14.018 -17.823 -17.596 1.00 88.44 383 VAL A O 1
ATOM 2630 N N . LEU A 1 384 ? 15.180 -17.318 -15.754 1.00 92.31 384 LEU A N 1
ATOM 2631 C CA . LEU A 1 384 ? 16.252 -16.562 -16.410 1.00 92.31 384 LEU A CA 1
ATOM 2632 C C . LEU A 1 384 ? 17.453 -17.446 -16.788 1.00 92.31 384 LEU A C 1
ATOM 2634 O O . LEU A 1 384 ? 18.607 -17.016 -16.692 1.00 92.31 384 LEU A O 1
ATOM 2638 N N . VAL A 1 385 ? 17.193 -18.685 -17.218 1.00 93.56 385 VAL A N 1
ATOM 2639 C CA . VAL A 1 385 ? 18.243 -19.576 -17.735 1.00 93.56 385 VAL A CA 1
ATOM 2640 C C . VAL A 1 385 ? 18.821 -18.968 -19.022 1.00 93.56 385 VAL A C 1
ATOM 2642 O O . VAL A 1 385 ? 18.045 -18.613 -19.913 1.00 93.56 385 VAL A O 1
ATOM 2645 N N . PRO A 1 386 ? 20.154 -18.814 -19.142 1.00 95.62 386 PRO A N 1
ATOM 2646 C CA . PRO A 1 386 ? 20.781 -18.229 -20.326 1.00 95.62 386 PRO A CA 1
ATOM 2647 C C . PRO A 1 386 ? 20.397 -18.969 -21.617 1.00 95.62 386 PRO A C 1
ATOM 2649 O O . PRO A 1 386 ? 20.396 -20.196 -21.654 1.00 95.62 386 PRO A O 1
ATOM 2652 N N . GLY A 1 387 ? 20.108 -18.227 -22.688 1.00 94.19 387 GLY A N 1
ATOM 2653 C CA . GLY A 1 387 ? 19.728 -18.792 -23.987 1.00 94.19 387 GLY A CA 1
ATOM 2654 C C . GLY A 1 387 ? 19.649 -17.731 -25.093 1.00 94.19 387 GLY A C 1
ATOM 2655 O O . GLY A 1 387 ? 20.088 -16.599 -24.872 1.00 94.19 387 GLY A O 1
ATOM 2656 N N . PRO A 1 388 ? 19.056 -18.043 -26.263 1.00 94.19 388 PRO A N 1
ATOM 2657 C CA . PRO A 1 388 ? 18.990 -17.118 -27.404 1.00 94.19 388 PRO A CA 1
ATOM 2658 C C . PRO A 1 388 ? 18.337 -15.763 -27.096 1.00 94.19 388 PRO A C 1
ATOM 2660 O O . PRO A 1 388 ? 18.683 -14.738 -27.683 1.00 94.19 388 PRO A O 1
ATOM 2663 N N . TRP A 1 389 ? 17.433 -15.722 -26.112 1.00 94.75 389 TRP A N 1
ATOM 2664 C CA . TRP A 1 389 ? 16.813 -14.485 -25.630 1.00 94.75 389 TRP A CA 1
ATOM 2665 C C . TRP A 1 389 ? 17.827 -13.471 -25.084 1.00 94.75 389 TRP A C 1
ATOM 2667 O O . TRP A 1 389 ? 17.564 -12.270 -25.148 1.00 94.75 389 TRP A O 1
ATOM 2677 N N . CYS A 1 390 ? 18.998 -13.914 -24.600 1.00 96.62 390 CYS A N 1
ATOM 2678 C CA . CYS A 1 390 ? 20.053 -13.022 -24.122 1.00 96.62 390 CYS A CA 1
ATOM 2679 C C . CYS A 1 390 ? 20.539 -12.075 -25.228 1.00 96.62 390 CYS A C 1
ATOM 2681 O O . CYS A 1 390 ? 20.931 -10.953 -24.931 1.00 96.62 390 CYS A O 1
ATOM 2683 N N . PHE A 1 391 ? 20.468 -12.467 -26.505 1.00 96.06 391 PHE A N 1
ATOM 2684 C CA . PHE A 1 391 ? 20.828 -11.587 -27.619 1.00 96.06 391 PHE A CA 1
ATOM 2685 C C . PHE A 1 391 ? 19.854 -10.401 -27.772 1.00 96.06 391 PHE A C 1
ATOM 2687 O O . PHE A 1 391 ? 20.270 -9.270 -28.035 1.00 96.06 391 PHE A O 1
ATOM 2694 N N . ALA A 1 392 ? 18.557 -10.633 -27.555 1.00 95.25 392 ALA A N 1
ATOM 2695 C CA . ALA A 1 392 ? 17.500 -9.620 -27.635 1.00 95.25 392 ALA A CA 1
ATOM 2696 C C . ALA A 1 392 ? 17.200 -8.928 -26.286 1.00 95.25 392 ALA A C 1
ATOM 2698 O O . ALA A 1 392 ? 16.283 -8.111 -26.198 1.00 95.25 392 ALA A O 1
ATOM 2699 N N . LEU A 1 393 ? 17.986 -9.215 -25.241 1.00 96.12 393 LEU A N 1
ATOM 2700 C CA . LEU A 1 393 ? 17.864 -8.606 -23.917 1.00 96.12 393 LEU A CA 1
ATOM 2701 C C . LEU A 1 393 ? 18.038 -7.078 -23.993 1.00 96.12 393 LEU A C 1
ATOM 2703 O O . LEU A 1 393 ? 19.108 -6.636 -24.421 1.00 96.12 393 LEU A O 1
ATOM 2707 N N . PRO A 1 394 ? 17.055 -6.261 -23.566 1.00 95.44 394 PRO A N 1
ATOM 2708 C CA . PRO A 1 394 ? 17.232 -4.812 -23.504 1.00 95.44 394 PRO A CA 1
ATOM 2709 C C . PRO A 1 394 ? 18.320 -4.423 -22.496 1.00 95.44 394 PRO A C 1
ATOM 2711 O O . PRO A 1 394 ? 18.384 -4.976 -21.396 1.00 95.44 394 PRO A O 1
ATOM 2714 N N . LEU A 1 395 ? 19.168 -3.463 -22.866 1.00 94.94 395 LEU A N 1
ATOM 2715 C CA . LEU A 1 395 ? 20.211 -2.935 -21.977 1.00 94.94 395 LEU A CA 1
ATOM 2716 C C . LEU A 1 395 ? 19.669 -1.871 -21.024 1.00 94.94 395 LEU A C 1
ATOM 2718 O O . LEU A 1 395 ? 19.967 -1.892 -19.833 1.00 94.94 395 LEU A O 1
ATOM 2722 N N . TRP A 1 396 ? 18.886 -0.941 -21.567 1.00 93.56 396 TRP A N 1
ATOM 2723 C CA . TRP A 1 396 ? 18.440 0.264 -20.871 1.00 93.56 396 TRP A CA 1
ATOM 2724 C C . TRP A 1 396 ? 17.046 0.076 -20.298 1.00 93.56 396 TRP A C 1
ATOM 2726 O O . TRP A 1 396 ? 16.203 -0.575 -20.908 1.00 93.56 396 TRP A O 1
ATOM 2736 N N . GLY A 1 397 ? 16.792 0.648 -19.124 1.00 90.69 397 GLY A N 1
ATOM 2737 C CA . GLY A 1 397 ? 15.506 0.525 -18.444 1.00 90.69 397 GLY A CA 1
ATOM 2738 C C . GLY A 1 397 ? 15.136 -0.919 -18.101 1.00 90.69 397 GLY A C 1
ATOM 2739 O O . GLY A 1 397 ? 13.957 -1.272 -18.029 1.00 90.69 397 GLY A O 1
ATOM 2740 N N . ASN A 1 398 ? 16.149 -1.772 -17.939 1.00 94.00 398 ASN A N 1
ATOM 2741 C CA . ASN A 1 398 ? 15.986 -3.180 -17.641 1.00 94.00 398 ASN A CA 1
ATOM 2742 C C . ASN A 1 398 ? 16.135 -3.428 -16.126 1.00 94.00 398 ASN A C 1
ATOM 2744 O O . ASN A 1 398 ? 17.241 -3.300 -15.598 1.00 94.00 398 ASN A O 1
ATOM 2748 N N . PRO A 1 399 ? 15.071 -3.840 -15.413 1.00 92.88 399 PRO A N 1
ATOM 2749 C CA . PRO A 1 399 ? 15.119 -4.032 -13.963 1.00 92.88 399 PRO A CA 1
ATOM 2750 C C . PRO A 1 399 ? 16.019 -5.190 -13.504 1.00 92.88 399 PRO A C 1
ATOM 2752 O O . PRO A 1 399 ? 16.402 -5.217 -12.337 1.00 92.88 399 PRO A O 1
ATOM 2755 N N . VAL A 1 400 ? 16.384 -6.133 -14.387 1.00 94.00 400 VAL A N 1
ATOM 2756 C CA . VAL A 1 400 ? 17.350 -7.200 -14.048 1.00 94.00 400 VAL A CA 1
ATOM 2757 C C . VAL A 1 400 ? 18.810 -6.773 -14.240 1.00 94.00 400 VAL A C 1
ATOM 2759 O O . VAL A 1 400 ? 19.715 -7.509 -13.858 1.00 94.00 400 VAL A O 1
ATOM 2762 N N . LEU A 1 401 ? 19.044 -5.582 -14.802 1.00 93.44 401 LEU A N 1
ATOM 2763 C CA . LEU A 1 401 ? 20.357 -4.954 -14.945 1.00 93.44 401 LEU A CA 1
ATOM 2764 C C . LEU A 1 401 ? 20.347 -3.580 -14.238 1.00 93.44 401 LEU A C 1
ATOM 2766 O O . LEU A 1 401 ? 20.302 -2.537 -14.897 1.00 93.44 401 LEU A O 1
ATOM 2770 N N . PRO A 1 402 ? 20.337 -3.545 -12.892 1.00 89.56 402 PRO A N 1
ATOM 2771 C CA . PRO A 1 402 ? 20.314 -2.291 -12.148 1.00 89.56 402 PRO A CA 1
ATOM 2772 C C . PRO A 1 402 ? 21.644 -1.530 -12.255 1.00 89.56 402 PRO A C 1
ATOM 2774 O O . PRO A 1 402 ? 22.708 -2.111 -12.507 1.00 89.56 402 PRO A O 1
ATOM 2777 N N . CYS A 1 403 ? 21.600 -0.223 -11.993 1.00 90.00 403 CYS A N 1
ATOM 2778 C CA . CYS A 1 403 ? 22.817 0.569 -11.823 1.00 90.00 403 CYS A CA 1
ATOM 2779 C C . CYS A 1 403 ? 23.629 0.122 -10.591 1.00 90.00 403 CYS A C 1
ATOM 2781 O O . CYS A 1 403 ? 23.161 -0.660 -9.756 1.00 90.00 403 CYS A O 1
ATOM 2783 N N . ALA A 1 404 ? 24.859 0.617 -10.453 1.00 89.12 404 ALA A N 1
ATOM 2784 C CA . ALA A 1 404 ? 25.757 0.264 -9.354 1.00 89.12 404 ALA A CA 1
ATOM 2785 C C . ALA A 1 404 ? 25.180 0.617 -7.973 1.00 89.12 404 ALA A C 1
ATOM 2787 O O . ALA A 1 404 ? 25.387 -0.126 -7.018 1.00 89.12 404 ALA A O 1
ATOM 2788 N N . ALA A 1 405 ? 24.390 1.690 -7.888 1.00 86.50 405 ALA A N 1
ATOM 2789 C CA . ALA A 1 405 ? 23.688 2.107 -6.673 1.00 86.50 405 ALA A CA 1
ATOM 2790 C C . ALA A 1 405 ? 22.379 1.322 -6.403 1.00 86.50 405 ALA A C 1
ATOM 2792 O O . ALA A 1 405 ? 21.640 1.643 -5.472 1.00 86.50 405 ALA A O 1
ATOM 2793 N N . GLY A 1 406 ? 22.086 0.283 -7.193 1.00 87.00 406 GLY A N 1
ATOM 2794 C CA . GLY A 1 406 ? 20.914 -0.582 -7.053 1.00 87.00 406 GLY A CA 1
ATOM 2795 C C . GLY A 1 406 ? 19.696 -0.113 -7.854 1.00 87.00 406 GLY A C 1
ATOM 2796 O O . GLY A 1 406 ? 19.664 0.981 -8.408 1.00 87.00 406 GLY A O 1
ATOM 2797 N N . LEU A 1 407 ? 18.654 -0.948 -7.913 1.00 86.06 407 LEU A N 1
ATOM 2798 C CA . LEU A 1 407 ? 17.483 -0.694 -8.767 1.00 86.06 407 LEU A CA 1
ATOM 2799 C C . LEU A 1 407 ? 16.699 0.571 -8.376 1.00 86.06 407 LEU A C 1
ATOM 2801 O O . LEU A 1 407 ? 16.156 1.247 -9.243 1.00 86.06 407 LEU A O 1
ATOM 2805 N N . GLN A 1 408 ? 16.696 0.936 -7.088 1.00 81.25 408 GLN A N 1
ATOM 2806 C CA . GLN A 1 408 ? 16.144 2.214 -6.605 1.00 81.25 408 GLN A CA 1
ATOM 2807 C C . GLN A 1 408 ? 16.784 3.422 -7.290 1.00 81.25 408 GLN A C 1
ATOM 2809 O O . GLN A 1 408 ? 16.143 4.454 -7.487 1.00 81.25 408 GLN A O 1
ATOM 2814 N N . ALA A 1 409 ? 18.071 3.295 -7.620 1.00 80.88 409 ALA A N 1
ATOM 2815 C CA . ALA A 1 409 ? 18.850 4.326 -8.268 1.00 80.88 409 ALA A CA 1
ATOM 2816 C C . ALA A 1 409 ? 18.689 4.320 -9.808 1.00 80.88 409 ALA A C 1
ATOM 2818 O O . ALA A 1 409 ? 19.159 5.249 -10.456 1.00 80.88 409 ALA A O 1
ATOM 2819 N N . GLY A 1 410 ? 17.980 3.349 -10.396 1.00 84.31 410 GLY A N 1
ATOM 2820 C CA . GLY A 1 410 ? 17.727 3.234 -11.840 1.00 84.31 410 GLY A CA 1
ATOM 2821 C C . GLY A 1 410 ? 18.417 2.030 -12.497 1.00 84.31 410 GLY A C 1
ATOM 2822 O O . GLY A 1 410 ? 18.985 1.168 -11.817 1.00 84.31 410 GLY A O 1
ATOM 2823 N N . GLY A 1 411 ? 18.348 1.953 -13.831 1.00 89.25 411 GLY A N 1
ATOM 2824 C CA . GLY A 1 411 ? 19.007 0.919 -14.640 1.00 89.25 411 GLY A CA 1
ATOM 2825 C C . GLY A 1 411 ? 20.421 1.300 -15.098 1.00 89.25 411 GLY A C 1
ATOM 2826 O O . GLY A 1 411 ? 20.944 2.358 -14.738 1.00 89.25 411 GLY A O 1
ATOM 2827 N N . LEU A 1 412 ? 21.043 0.449 -15.924 1.00 92.75 412 LEU A N 1
ATOM 2828 C CA . LEU A 1 412 ? 22.391 0.671 -16.482 1.00 92.75 412 LEU A CA 1
ATOM 2829 C C . LEU A 1 412 ? 22.581 2.032 -17.167 1.00 92.75 412 LEU A C 1
ATOM 2831 O O . LEU A 1 412 ? 23.705 2.527 -17.223 1.00 92.75 412 LEU A O 1
ATOM 2835 N N . GLU A 1 413 ? 21.512 2.656 -17.665 1.00 91.62 413 GLU A N 1
ATOM 2836 C CA . GLU A 1 413 ? 21.548 3.990 -18.268 1.00 91.62 413 GLU A CA 1
ATOM 2837 C C . GLU A 1 413 ? 22.178 5.057 -17.358 1.00 91.62 413 GLU A C 1
ATOM 2839 O O . GLU A 1 413 ? 22.755 6.020 -17.860 1.00 91.62 413 GLU A O 1
ATOM 2844 N N . ARG A 1 414 ? 22.109 4.878 -16.031 1.00 90.12 414 ARG A N 1
ATOM 2845 C CA . ARG A 1 414 ? 22.695 5.803 -15.053 1.00 90.12 414 ARG A CA 1
ATOM 2846 C C . ARG A 1 414 ? 24.214 5.691 -14.966 1.00 90.12 414 ARG A C 1
ATOM 2848 O O . ARG A 1 414 ? 24.883 6.705 -14.792 1.00 90.12 414 ARG A O 1
ATOM 2855 N N . ASP A 1 415 ? 24.744 4.479 -15.093 1.00 93.12 415 ASP A N 1
ATOM 2856 C CA . ASP A 1 415 ? 26.187 4.224 -15.033 1.00 93.12 415 ASP A CA 1
ATOM 2857 C C . ASP A 1 415 ? 26.858 4.513 -16.388 1.00 93.12 415 ASP A C 1
ATOM 2859 O O . ASP A 1 415 ? 28.027 4.892 -16.437 1.00 93.12 415 ASP A O 1
ATOM 2863 N N . PHE A 1 416 ? 26.115 4.363 -17.494 1.00 94.81 416 PHE A N 1
ATOM 2864 C CA . PHE A 1 416 ? 26.631 4.501 -18.861 1.00 94.81 416 PHE A CA 1
ATOM 2865 C C . PHE A 1 416 ? 25.823 5.488 -19.727 1.00 94.81 416 PHE A C 1
ATOM 2867 O O . PHE A 1 416 ? 25.374 5.118 -20.819 1.00 94.81 416 PHE A O 1
ATOM 2874 N N . PRO A 1 417 ? 25.676 6.763 -19.319 1.00 92.44 417 PRO A N 1
ATOM 2875 C CA . PRO A 1 417 ? 24.858 7.738 -20.048 1.00 92.44 417 PRO A CA 1
ATOM 2876 C C . PRO A 1 417 ? 25.361 7.989 -21.480 1.00 92.44 417 PRO A C 1
ATOM 2878 O O . PRO A 1 417 ? 24.568 8.169 -22.401 1.00 92.44 417 PRO A O 1
ATOM 2881 N N . ALA A 1 418 ? 26.681 7.936 -21.703 1.00 93.94 418 ALA A N 1
ATOM 2882 C CA . ALA A 1 418 ? 27.262 8.104 -23.035 1.00 93.94 418 ALA A CA 1
ATOM 2883 C C . ALA A 1 418 ? 26.923 6.936 -23.980 1.00 93.94 418 ALA A C 1
ATOM 2885 O O . ALA A 1 418 ? 26.644 7.156 -25.154 1.00 93.94 418 ALA A O 1
ATOM 2886 N N . LEU A 1 419 ? 26.926 5.691 -23.490 1.00 95.06 419 LEU A N 1
ATOM 2887 C CA . LEU A 1 419 ? 26.551 4.532 -24.310 1.00 95.06 419 LEU A CA 1
ATOM 2888 C C . LEU A 1 419 ? 25.042 4.504 -24.566 1.00 95.06 419 LEU A C 1
ATOM 2890 O O . LEU A 1 419 ? 24.622 4.163 -25.668 1.00 95.06 419 LEU A O 1
ATOM 2894 N N . MET A 1 420 ? 24.241 4.912 -23.581 1.00 92.62 420 MET A N 1
ATOM 2895 C CA . MET A 1 420 ? 22.788 5.011 -23.703 1.00 92.62 420 MET A CA 1
ATOM 2896 C C . MET A 1 420 ? 22.349 6.011 -24.785 1.00 92.62 420 MET A C 1
ATOM 2898 O O . MET A 1 420 ? 21.390 5.748 -25.510 1.00 92.62 420 MET A O 1
ATOM 2902 N N . ALA A 1 421 ? 23.096 7.103 -24.971 1.00 90.81 421 ALA A N 1
ATOM 2903 C CA . ALA A 1 421 ? 22.835 8.089 -26.019 1.00 90.81 421 ALA A CA 1
ATOM 2904 C C . ALA A 1 421 ? 23.074 7.570 -27.457 1.00 90.81 421 ALA A C 1
ATOM 2906 O O . ALA A 1 421 ? 22.742 8.262 -28.422 1.00 90.81 421 ALA A O 1
ATOM 2907 N N . LEU A 1 422 ? 23.647 6.371 -27.639 1.00 91.56 422 LEU A N 1
ATOM 2908 C CA . LEU A 1 422 ? 23.854 5.782 -28.962 1.00 91.56 422 LEU A CA 1
ATOM 2909 C C . LEU A 1 422 ? 22.556 5.126 -29.477 1.00 91.56 422 LEU A C 1
ATOM 2911 O O . LEU A 1 422 ? 22.139 4.094 -28.948 1.00 91.56 422 LEU A O 1
ATOM 2915 N N . PRO A 1 423 ? 21.954 5.615 -30.579 1.00 84.38 423 PRO A N 1
ATOM 2916 C CA . PRO A 1 423 ? 20.613 5.200 -31.007 1.00 84.38 423 PRO A CA 1
ATOM 2917 C C . PRO A 1 423 ? 20.499 3.723 -31.415 1.00 84.38 423 PRO A C 1
ATOM 2919 O O . PRO A 1 423 ? 19.407 3.163 -31.383 1.00 84.38 423 PRO A O 1
ATOM 2922 N N . GLY A 1 424 ? 21.607 3.093 -31.820 1.00 87.25 424 GLY A N 1
ATOM 2923 C CA . GLY A 1 424 ? 21.639 1.688 -32.237 1.00 87.25 424 GLY A CA 1
ATOM 2924 C C . GLY A 1 424 ? 21.938 0.695 -31.110 1.00 87.25 424 GLY A C 1
ATOM 2925 O O . GLY A 1 424 ? 21.763 -0.508 -31.300 1.00 87.25 424 GLY A O 1
ATOM 2926 N N . LEU A 1 425 ? 22.395 1.158 -29.943 1.00 94.31 425 LEU A N 1
ATOM 2927 C CA . LEU A 1 425 ? 22.837 0.287 -28.857 1.00 94.31 425 LEU A CA 1
ATOM 2928 C C . LEU A 1 425 ? 21.660 -0.056 -27.940 1.00 94.31 425 LEU A C 1
ATOM 2930 O O . LEU A 1 425 ? 21.545 0.488 -26.855 1.00 94.31 425 LEU A O 1
ATOM 2934 N N . LEU A 1 426 ? 20.753 -0.921 -28.394 1.00 93.38 426 LEU A N 1
ATOM 2935 C CA . LEU A 1 426 ? 19.490 -1.189 -27.686 1.00 93.38 426 LEU A CA 1
ATOM 2936 C C . LEU A 1 426 ? 19.512 -2.482 -26.857 1.00 93.38 426 LEU A C 1
ATOM 2938 O O . LEU A 1 426 ? 18.913 -2.548 -25.782 1.00 93.38 426 LEU A O 1
ATOM 2942 N N . THR A 1 427 ? 20.200 -3.511 -27.354 1.00 96.19 427 THR A N 1
ATOM 2943 C CA . THR A 1 427 ? 20.201 -4.857 -26.769 1.00 96.19 427 THR A CA 1
ATOM 2944 C C . THR A 1 427 ? 21.606 -5.347 -26.449 1.00 96.19 427 THR A C 1
ATOM 2946 O O . THR A 1 427 ? 22.599 -4.868 -27.011 1.00 96.19 427 THR A O 1
ATOM 2949 N N . LEU A 1 428 ? 21.692 -6.351 -25.573 1.00 97.19 428 LEU A N 1
ATOM 2950 C CA . LEU A 1 428 ? 22.945 -7.023 -25.245 1.00 97.19 428 LEU A CA 1
ATOM 2951 C C . LEU A 1 428 ? 23.616 -7.606 -26.493 1.00 97.19 428 LEU A C 1
ATOM 2953 O O . LEU A 1 428 ? 24.829 -7.487 -26.627 1.00 97.19 428 LEU A O 1
ATOM 2957 N N . GLY A 1 429 ? 22.852 -8.158 -27.439 1.00 96.19 429 GLY A N 1
ATOM 2958 C CA . GLY A 1 429 ? 23.383 -8.647 -28.711 1.00 96.19 429 GLY A CA 1
ATOM 2959 C C . GLY A 1 429 ? 24.126 -7.563 -29.493 1.00 96.19 429 GLY A C 1
ATOM 2960 O O . GLY A 1 429 ? 25.237 -7.799 -29.969 1.00 96.19 429 GLY A O 1
ATOM 2961 N N . THR A 1 430 ? 23.588 -6.339 -29.561 1.00 95.81 430 THR A N 1
ATOM 2962 C CA . THR A 1 430 ? 24.304 -5.222 -30.196 1.00 95.81 430 THR A CA 1
ATOM 2963 C C . THR A 1 430 ? 25.558 -4.829 -29.415 1.00 95.81 430 THR A C 1
ATOM 2965 O O . THR A 1 430 ? 26.596 -4.599 -30.033 1.00 95.81 430 THR A O 1
ATOM 2968 N N . ALA A 1 431 ? 25.510 -4.802 -28.078 1.00 97.25 431 ALA A N 1
ATOM 2969 C CA . ALA A 1 431 ? 26.699 -4.530 -27.263 1.00 97.25 431 ALA A CA 1
ATOM 2970 C C . ALA A 1 431 ? 27.801 -5.580 -27.462 1.00 97.25 431 ALA A C 1
ATOM 2972 O O . ALA A 1 431 ? 28.962 -5.209 -27.626 1.00 97.25 431 ALA A O 1
ATOM 2973 N N . VAL A 1 432 ? 27.445 -6.868 -27.504 1.00 97.00 432 VAL A N 1
ATOM 2974 C CA . VAL A 1 432 ? 28.379 -7.973 -27.769 1.00 97.00 432 VAL A CA 1
ATOM 2975 C C . VAL A 1 432 ? 28.985 -7.840 -29.163 1.00 97.00 432 VAL A C 1
ATOM 2977 O O . VAL A 1 432 ? 30.203 -7.896 -29.286 1.00 97.00 432 VAL A O 1
ATOM 2980 N N . ARG A 1 433 ? 28.184 -7.543 -30.197 1.00 95.62 433 ARG A N 1
ATOM 2981 C CA . ARG A 1 433 ? 28.695 -7.284 -31.556 1.00 95.62 433 ARG A CA 1
ATOM 2982 C C . ARG A 1 433 ? 29.694 -6.127 -31.596 1.00 95.62 433 ARG A C 1
ATOM 2984 O O . ARG A 1 433 ? 30.764 -6.266 -32.183 1.00 95.62 433 ARG A O 1
ATOM 2991 N N . CYS A 1 434 ? 29.363 -4.993 -30.973 1.00 96.56 434 CYS A N 1
ATOM 2992 C CA . CYS A 1 434 ? 30.270 -3.846 -30.875 1.00 96.56 434 CYS A CA 1
ATOM 2993 C C . CYS A 1 434 ? 31.569 -4.224 -30.154 1.00 96.56 434 CYS A C 1
ATOM 2995 O O . CYS A 1 434 ? 32.658 -3.842 -30.580 1.00 96.56 434 CYS A O 1
ATOM 2997 N N . TRP A 1 435 ? 31.457 -4.988 -29.068 1.00 96.38 435 TRP A N 1
ATOM 2998 C CA . TRP A 1 435 ? 32.592 -5.418 -28.268 1.00 96.38 435 TRP A CA 1
ATOM 2999 C C . TRP A 1 435 ? 33.479 -6.420 -29.019 1.00 96.38 435 TRP A C 1
ATOM 3001 O O . TRP A 1 435 ? 34.695 -6.262 -28.996 1.00 96.38 435 TRP A O 1
ATOM 3011 N N . GLU A 1 436 ? 32.936 -7.413 -29.720 1.00 95.38 436 GLU A N 1
ATOM 3012 C CA . GLU A 1 436 ? 33.730 -8.344 -30.539 1.00 95.38 436 GLU A CA 1
ATOM 3013 C C . GLU A 1 436 ? 34.437 -7.616 -31.694 1.00 95.38 436 GLU A C 1
ATOM 3015 O O . GLU A 1 436 ? 35.638 -7.792 -31.893 1.00 95.38 436 GLU A O 1
ATOM 3020 N N . ALA A 1 437 ? 33.751 -6.690 -32.371 1.00 95.00 437 ALA A N 1
ATOM 3021 C CA . ALA A 1 437 ? 34.336 -5.869 -33.435 1.00 95.00 437 ALA A CA 1
ATOM 3022 C C . ALA A 1 437 ? 35.469 -4.932 -32.955 1.00 95.00 437 ALA A C 1
ATOM 3024 O O . ALA A 1 437 ? 36.287 -4.476 -33.759 1.00 95.00 437 ALA A O 1
ATOM 3025 N N . LEU A 1 438 ? 35.546 -4.660 -31.646 1.00 95.50 438 LEU A N 1
ATOM 3026 C CA . LEU A 1 438 ? 36.613 -3.886 -31.001 1.00 95.50 438 LEU A CA 1
ATOM 3027 C C . LEU A 1 438 ? 37.795 -4.738 -30.513 1.00 95.50 438 LEU A C 1
ATOM 3029 O O . LEU A 1 438 ? 38.719 -4.180 -29.921 1.00 95.50 438 LEU A O 1
ATOM 3033 N N . ALA A 1 439 ? 37.824 -6.052 -30.769 1.00 93.88 439 ALA A N 1
ATOM 3034 C CA . ALA A 1 439 ? 38.898 -6.934 -30.300 1.00 93.88 439 ALA A CA 1
ATOM 3035 C C . ALA A 1 439 ? 40.301 -6.448 -30.711 1.00 93.88 439 ALA A C 1
ATOM 3037 O O . ALA A 1 439 ? 41.177 -6.332 -29.855 1.00 93.88 439 ALA A O 1
ATOM 3038 N N . ALA A 1 440 ? 40.487 -6.062 -31.978 1.00 89.12 440 ALA A N 1
ATOM 3039 C CA . ALA A 1 440 ? 41.763 -5.536 -32.473 1.00 89.12 440 ALA A CA 1
ATOM 3040 C C . ALA A 1 440 ? 42.170 -4.221 -31.781 1.00 89.12 440 ALA A C 1
ATOM 3042 O O . ALA A 1 440 ? 43.338 -4.017 -31.463 1.00 89.12 440 ALA A O 1
ATOM 3043 N N . VAL A 1 441 ? 41.205 -3.335 -31.497 1.00 90.56 441 VAL A N 1
ATOM 3044 C CA . VAL A 1 441 ? 41.460 -2.088 -30.756 1.00 90.56 441 VAL A CA 1
ATOM 3045 C C . VAL A 1 441 ? 41.886 -2.400 -29.324 1.00 90.56 441 VAL A C 1
ATOM 3047 O O . VAL A 1 441 ? 42.879 -1.851 -28.856 1.00 90.56 441 VAL A O 1
ATOM 3050 N N . ARG A 1 442 ? 41.191 -3.319 -28.641 1.00 92.69 442 ARG A N 1
ATOM 3051 C CA . ARG A 1 442 ? 41.554 -3.746 -27.282 1.00 92.69 442 ARG A CA 1
ATOM 3052 C C . ARG A 1 442 ? 42.943 -4.372 -27.216 1.00 92.69 442 ARG A C 1
ATOM 3054 O O . ARG A 1 442 ? 43.696 -4.025 -26.318 1.00 92.69 442 ARG A O 1
ATOM 3061 N N . GLN A 1 443 ? 43.292 -5.251 -28.156 1.00 90.19 443 GLN A N 1
ATOM 3062 C CA . GLN A 1 443 ? 44.621 -5.872 -28.216 1.00 90.19 443 GLN A CA 1
ATOM 3063 C C . GLN A 1 443 ? 45.725 -4.824 -28.412 1.00 90.19 443 GLN A C 1
ATOM 3065 O O . GLN A 1 443 ? 46.731 -4.845 -27.707 1.00 90.19 443 GLN A O 1
ATOM 3070 N N . LEU A 1 444 ? 45.510 -3.859 -29.314 1.00 85.69 444 LEU A N 1
ATOM 3071 C CA . LEU A 1 444 ? 46.451 -2.760 -29.545 1.00 85.69 444 LEU A CA 1
ATOM 3072 C C . LEU A 1 444 ? 46.643 -1.891 -28.297 1.00 85.69 444 LEU A C 1
ATOM 3074 O O . LEU A 1 444 ? 47.774 -1.528 -27.980 1.00 85.69 444 LEU A O 1
ATOM 3078 N N . VAL A 1 445 ? 45.562 -1.578 -27.579 1.00 86.62 445 VAL A N 1
ATOM 3079 C CA . VAL A 1 445 ? 45.613 -0.811 -26.324 1.00 86.62 445 VAL A CA 1
ATOM 3080 C C . VAL A 1 445 ? 46.320 -1.607 -25.220 1.00 86.62 445 VAL A C 1
ATOM 3082 O O . VAL A 1 445 ? 47.207 -1.066 -24.571 1.00 86.62 445 VAL A O 1
ATOM 3085 N N . ALA A 1 446 ? 45.992 -2.891 -25.051 1.00 86.06 446 ALA A N 1
ATOM 3086 C CA . ALA A 1 446 ? 46.581 -3.762 -24.029 1.00 86.06 446 ALA A CA 1
ATOM 3087 C C . ALA A 1 446 ? 48.081 -4.030 -24.245 1.00 86.06 446 ALA A C 1
ATOM 3089 O O . ALA A 1 446 ? 48.804 -4.287 -23.290 1.00 86.06 446 ALA A O 1
ATOM 3090 N N . SER A 1 447 ? 48.564 -3.935 -25.489 1.00 84.56 447 SER A N 1
ATOM 3091 C CA . SER A 1 447 ? 49.990 -4.072 -25.823 1.00 84.56 447 SER A CA 1
ATOM 3092 C C . SER A 1 447 ? 50.865 -2.897 -25.357 1.00 84.56 447 SER A C 1
ATOM 3094 O O . SER A 1 447 ? 52.081 -2.913 -25.563 1.00 84.56 447 SER A O 1
ATOM 3096 N N . LYS A 1 448 ? 50.266 -1.844 -24.781 1.00 82.62 448 LYS A N 1
ATOM 3097 C CA . LYS A 1 448 ? 50.956 -0.631 -24.333 1.00 82.62 448 LYS A CA 1
ATOM 3098 C C . LYS A 1 448 ? 50.782 -0.418 -22.824 1.00 82.62 448 LYS A C 1
ATOM 3100 O O . LYS A 1 448 ? 49.701 -0.679 -22.301 1.00 82.62 448 LYS A O 1
ATOM 3105 N N . PRO A 1 449 ? 51.811 0.095 -22.124 1.00 77.06 449 PRO A N 1
ATOM 3106 C CA . PRO A 1 449 ? 51.684 0.457 -20.717 1.00 77.06 449 PRO A CA 1
ATOM 3107 C C . PRO A 1 449 ? 50.697 1.621 -20.524 1.00 77.06 449 PRO A C 1
ATOM 3109 O O . PRO A 1 449 ? 50.510 2.456 -21.417 1.00 77.06 449 PRO A O 1
ATOM 3112 N N . ALA A 1 450 ? 50.052 1.671 -19.355 1.00 68.31 450 ALA A N 1
ATOM 3113 C CA . ALA A 1 450 ? 49.060 2.691 -19.020 1.00 68.31 450 ALA A CA 1
ATOM 3114 C C . ALA A 1 450 ? 49.646 4.110 -19.173 1.00 68.31 450 ALA A C 1
ATOM 3116 O O . ALA A 1 450 ? 50.744 4.389 -18.700 1.00 68.31 450 ALA A O 1
ATOM 3117 N N . GLY A 1 451 ? 48.930 4.999 -19.869 1.00 65.69 451 GLY A N 1
ATOM 3118 C CA . GLY A 1 451 ? 49.375 6.375 -20.141 1.00 65.69 451 GLY A CA 1
ATOM 3119 C C . GLY A 1 451 ? 50.296 6.555 -21.360 1.00 65.69 451 GLY A C 1
ATOM 3120 O O . GLY A 1 451 ? 50.511 7.685 -21.784 1.00 65.69 451 GLY A O 1
ATOM 3121 N N . ALA A 1 452 ? 50.779 5.481 -21.998 1.00 68.00 452 ALA A N 1
ATOM 3122 C CA . ALA A 1 452 ? 51.723 5.556 -23.126 1.00 68.00 452 ALA A CA 1
ATOM 3123 C C . ALA A 1 452 ? 51.063 5.590 -24.524 1.00 68.00 452 ALA A C 1
ATOM 3125 O O . ALA A 1 452 ? 51.692 5.269 -25.541 1.00 68.00 452 ALA A O 1
ATOM 3126 N N . LEU A 1 453 ? 49.775 5.931 -24.611 1.00 78.19 453 LEU A N 1
ATOM 3127 C CA . LEU A 1 453 ? 49.014 5.849 -25.859 1.00 78.19 453 LEU A CA 1
ATOM 3128 C C . LEU A 1 453 ? 49.243 7.092 -26.731 1.00 78.19 453 LEU A C 1
ATOM 3130 O O . LEU A 1 453 ? 48.538 8.092 -26.636 1.00 78.19 453 LEU A O 1
ATOM 3134 N N . GLY A 1 454 ? 50.253 7.027 -27.602 1.00 83.69 454 GLY A N 1
ATOM 3135 C CA . GLY A 1 454 ? 50.611 8.143 -28.481 1.00 83.69 454 GLY A CA 1
ATOM 3136 C C . GLY A 1 454 ? 49.500 8.540 -29.481 1.00 83.69 454 GLY A C 1
ATOM 3137 O O . GLY A 1 454 ? 48.729 7.678 -29.927 1.00 83.69 454 GLY A O 1
ATOM 3138 N N . PRO A 1 455 ? 49.457 9.809 -29.947 1.00 85.44 455 PRO A N 1
ATOM 3139 C CA . PRO A 1 455 ? 48.377 10.336 -30.798 1.00 85.44 455 PRO A CA 1
ATOM 3140 C C . PRO A 1 455 ? 48.144 9.551 -32.098 1.00 85.44 455 PRO A C 1
ATOM 3142 O O . PRO A 1 455 ? 47.010 9.372 -32.547 1.00 85.44 455 PRO A O 1
ATOM 3145 N N . ARG A 1 456 ? 49.220 9.033 -32.709 1.00 87.06 456 ARG A N 1
ATOM 3146 C CA . ARG A 1 456 ? 49.147 8.234 -33.945 1.00 87.06 456 ARG A CA 1
ATOM 3147 C C . ARG A 1 456 ? 48.409 6.911 -33.729 1.00 87.06 456 ARG A C 1
ATOM 3149 O O . ARG A 1 456 ? 47.622 6.508 -34.586 1.00 87.06 456 ARG A O 1
ATOM 3156 N N . LEU A 1 457 ? 48.646 6.246 -32.597 1.00 86.06 457 LEU A N 1
ATOM 3157 C CA . LEU A 1 457 ? 47.999 4.979 -32.260 1.00 86.06 457 LEU A CA 1
ATOM 3158 C C . LEU A 1 457 ? 46.535 5.202 -31.875 1.00 86.06 457 LEU A C 1
ATOM 3160 O O . LEU A 1 457 ? 45.667 4.505 -32.394 1.00 86.06 457 LEU A O 1
ATOM 3164 N N . ALA A 1 458 ? 46.249 6.231 -31.071 1.00 86.75 458 ALA A N 1
ATOM 3165 C CA . ALA A 1 458 ? 44.880 6.630 -30.750 1.00 86.75 458 ALA A CA 1
ATOM 3166 C C . ALA A 1 458 ? 44.065 6.915 -32.026 1.00 86.75 458 ALA A C 1
ATOM 3168 O O . ALA A 1 458 ? 42.964 6.391 -32.193 1.00 86.75 458 ALA A O 1
ATOM 3169 N N . ARG A 1 459 ? 44.644 7.642 -32.997 1.00 90.19 459 ARG A N 1
ATOM 3170 C CA . ARG A 1 459 ? 44.015 7.890 -34.305 1.00 90.19 459 ARG A CA 1
ATOM 3171 C C . ARG A 1 459 ? 43.738 6.598 -35.080 1.00 90.19 459 ARG A C 1
ATOM 3173 O O . ARG A 1 459 ? 42.650 6.463 -35.639 1.00 90.19 459 ARG A O 1
ATOM 3180 N N . ARG A 1 460 ? 44.680 5.645 -35.109 1.00 90.62 460 ARG A N 1
ATOM 3181 C CA . ARG A 1 460 ? 44.480 4.328 -35.750 1.00 90.62 460 ARG A CA 1
ATOM 3182 C C . ARG A 1 460 ? 43.340 3.547 -35.091 1.00 90.62 460 ARG A C 1
ATOM 3184 O O . ARG A 1 460 ? 42.452 3.077 -35.799 1.00 90.62 460 ARG A O 1
ATOM 3191 N N . CYS A 1 461 ? 43.313 3.481 -33.760 1.00 91.75 461 CYS A N 1
ATOM 3192 C CA . CYS A 1 461 ? 42.233 2.844 -33.004 1.00 91.75 461 CYS A CA 1
ATOM 3193 C C . CYS A 1 461 ? 40.871 3.491 -33.297 1.00 91.75 461 CYS A C 1
ATOM 3195 O O . CYS A 1 461 ? 39.887 2.790 -33.522 1.00 91.75 461 CYS A O 1
ATOM 3197 N N . THR A 1 462 ? 40.812 4.821 -33.377 1.00 92.31 462 THR A N 1
ATOM 3198 C CA . THR A 1 462 ? 39.589 5.556 -33.729 1.00 92.31 462 THR A CA 1
ATOM 3199 C C . THR A 1 462 ? 39.132 5.287 -35.167 1.00 92.31 462 THR A C 1
ATOM 3201 O O . THR A 1 462 ? 37.936 5.143 -35.414 1.00 92.31 462 THR A O 1
ATOM 3204 N N . ILE A 1 463 ? 40.051 5.169 -36.134 1.00 92.44 463 ILE A N 1
ATOM 3205 C CA . ILE A 1 463 ? 39.710 4.778 -37.516 1.00 92.44 463 ILE A CA 1
ATOM 3206 C C . ILE A 1 463 ? 39.119 3.364 -37.544 1.00 92.44 463 ILE A C 1
ATOM 3208 O O . ILE A 1 463 ? 38.102 3.144 -38.207 1.00 92.44 463 ILE A O 1
ATOM 3212 N N . GLN A 1 464 ? 39.715 2.429 -36.802 1.00 92.56 464 GLN A N 1
ATOM 3213 C CA . GLN A 1 464 ? 39.218 1.058 -36.707 1.00 92.56 464 GLN A CA 1
ATOM 3214 C C . GLN A 1 464 ? 37.830 1.009 -36.060 1.00 92.56 464 GLN A C 1
ATOM 3216 O O . GLN A 1 464 ? 36.923 0.390 -36.604 1.00 92.56 464 GLN A O 1
ATOM 3221 N N . TYR A 1 465 ? 37.617 1.738 -34.964 1.00 94.31 465 TYR A N 1
ATOM 3222 C CA . TYR A 1 465 ? 36.306 1.866 -34.326 1.00 94.31 465 TYR A CA 1
ATOM 3223 C C . TYR A 1 465 ? 35.228 2.393 -35.292 1.00 94.31 465 TYR A C 1
ATOM 3225 O O . TYR A 1 465 ? 34.138 1.820 -35.387 1.00 94.31 465 TYR A O 1
ATOM 3233 N N . LYS A 1 466 ? 35.544 3.428 -36.084 1.00 92.69 466 LYS A N 1
ATOM 3234 C CA . LYS A 1 466 ? 34.629 3.960 -37.112 1.00 92.69 466 LYS A CA 1
ATOM 3235 C C . LYS A 1 466 ? 34.255 2.911 -38.162 1.00 92.69 466 LYS A C 1
ATOM 3237 O O . LYS A 1 466 ? 33.089 2.826 -38.551 1.00 92.69 466 LYS A O 1
ATOM 3242 N N . ARG A 1 467 ? 35.242 2.141 -38.634 1.00 93.62 467 ARG A N 1
ATOM 3243 C CA . ARG A 1 467 ? 35.076 1.133 -39.693 1.00 93.62 467 ARG A CA 1
ATOM 3244 C C . ARG A 1 467 ? 34.360 -0.125 -39.211 1.00 93.62 467 ARG A C 1
ATOM 3246 O O . ARG A 1 467 ? 33.548 -0.648 -39.962 1.00 93.62 467 ARG A O 1
ATOM 3253 N N . SER A 1 468 ? 34.627 -0.569 -37.986 1.00 93.12 468 SER A N 1
ATOM 3254 C CA . SER A 1 468 ? 34.164 -1.867 -37.482 1.00 93.12 468 SER A CA 1
ATOM 3255 C C . SER A 1 468 ? 32.912 -1.789 -36.609 1.00 93.12 468 SER A C 1
ATOM 3257 O O . SER A 1 468 ? 32.203 -2.783 -36.501 1.00 93.12 468 SER A O 1
ATOM 3259 N N . VAL A 1 469 ? 32.608 -0.633 -36.003 1.00 94.31 469 VAL A N 1
ATOM 3260 C CA . VAL A 1 469 ? 31.452 -0.481 -35.099 1.00 94.31 469 VAL A CA 1
ATOM 3261 C C . VAL A 1 469 ? 30.484 0.594 -35.565 1.00 94.31 469 VAL A C 1
ATOM 3263 O O . VAL A 1 469 ? 29.325 0.285 -35.846 1.00 94.31 469 VAL A O 1
ATOM 3266 N N . LEU A 1 470 ? 30.935 1.851 -35.654 1.00 92.69 470 LEU A N 1
ATOM 3267 C CA . LEU A 1 470 ? 30.016 2.979 -35.845 1.00 92.69 470 LEU A CA 1
ATOM 3268 C C . LEU A 1 470 ? 29.209 2.848 -37.135 1.00 92.69 470 LEU A C 1
ATOM 3270 O O . LEU A 1 470 ? 27.985 2.903 -37.085 1.00 92.69 470 LEU A O 1
ATOM 3274 N N . ARG A 1 471 ? 29.871 2.602 -38.271 1.00 91.50 471 ARG A N 1
ATOM 3275 C CA . ARG A 1 471 ? 29.193 2.458 -39.567 1.00 91.50 471 ARG A CA 1
ATOM 3276 C C . ARG A 1 471 ? 28.425 1.133 -39.714 1.00 91.50 471 ARG A C 1
ATOM 3278 O O . ARG A 1 471 ? 27.229 1.202 -39.988 1.00 91.50 471 ARG A O 1
ATOM 3285 N N . PRO A 1 472 ? 29.040 -0.056 -39.542 1.00 93.56 472 PRO A N 1
ATOM 3286 C CA . PRO A 1 472 ? 28.371 -1.320 -39.868 1.00 93.56 472 PRO A CA 1
ATOM 3287 C C . PRO A 1 472 ? 27.382 -1.806 -38.800 1.00 93.56 472 PRO A C 1
ATOM 3289 O O . PRO A 1 472 ? 26.416 -2.491 -39.134 1.00 93.56 472 PRO A O 1
ATOM 3292 N N . ILE A 1 473 ? 27.606 -1.486 -37.520 1.00 93.94 473 ILE A N 1
ATOM 3293 C CA . ILE A 1 473 ? 26.784 -1.999 -36.413 1.00 93.94 473 ILE A CA 1
ATOM 3294 C C . ILE A 1 473 ? 25.789 -0.936 -35.955 1.00 93.94 473 ILE A C 1
ATOM 3296 O O . ILE A 1 473 ? 24.586 -1.185 -35.971 1.00 93.94 473 ILE A O 1
ATOM 3300 N N . LEU A 1 474 ? 26.278 0.251 -35.582 1.00 92.62 474 LEU A N 1
ATOM 3301 C CA . LEU A 1 474 ? 25.441 1.317 -35.016 1.00 92.62 474 LEU A CA 1
ATOM 3302 C C . LEU A 1 474 ? 24.816 2.241 -36.072 1.00 92.62 474 LEU A C 1
ATOM 3304 O O . LEU A 1 474 ? 23.947 3.039 -35.731 1.00 92.62 474 LEU A O 1
ATOM 3308 N N . ARG A 1 475 ? 25.230 2.123 -37.342 1.00 93.06 475 ARG A N 1
ATOM 3309 C CA . ARG A 1 475 ? 24.768 2.942 -38.480 1.00 93.06 475 ARG A CA 1
ATOM 3310 C C . ARG A 1 475 ? 24.946 4.452 -38.266 1.00 93.06 475 ARG A C 1
ATOM 3312 O O . ARG A 1 475 ? 24.168 5.260 -38.764 1.00 93.06 475 ARG A O 1
ATOM 3319 N N . ILE A 1 476 ? 25.997 4.835 -37.544 1.00 91.25 476 ILE A N 1
ATOM 3320 C CA . ILE A 1 476 ? 26.397 6.221 -37.304 1.00 91.25 476 ILE A CA 1
ATOM 3321 C C . ILE A 1 476 ? 27.492 6.588 -38.308 1.00 91.25 476 ILE A C 1
ATOM 3323 O O . ILE A 1 476 ? 28.596 6.040 -38.288 1.00 91.25 476 ILE A O 1
ATOM 3327 N N . THR A 1 477 ? 27.175 7.515 -39.206 1.00 87.44 477 THR A N 1
ATOM 3328 C CA . THR A 1 477 ? 28.099 8.017 -40.235 1.00 87.44 477 THR A CA 1
ATOM 3329 C C . THR A 1 477 ? 28.804 9.303 -39.811 1.00 87.44 477 THR A C 1
ATOM 3331 O O . THR A 1 477 ? 29.964 9.501 -40.175 1.00 87.44 477 THR A O 1
ATOM 3334 N N . ASP A 1 478 ? 28.129 10.128 -39.010 1.00 87.75 478 ASP A N 1
ATOM 3335 C CA . ASP A 1 478 ? 28.619 11.405 -38.502 1.00 87.75 478 ASP A CA 1
ATOM 3336 C C . ASP A 1 478 ? 29.104 11.288 -37.048 1.00 87.75 478 ASP A C 1
ATOM 3338 O O . ASP A 1 478 ? 28.357 10.903 -36.147 1.00 87.75 478 ASP A O 1
ATOM 3342 N N . MET A 1 479 ? 30.368 11.652 -36.823 1.00 84.19 479 MET A N 1
ATOM 3343 C CA . MET A 1 479 ? 31.000 11.629 -35.503 1.00 84.19 479 MET A CA 1
ATOM 3344 C C . MET A 1 479 ? 30.479 12.703 -34.557 1.00 84.19 479 MET A C 1
ATOM 3346 O O . MET A 1 479 ? 30.569 12.501 -33.350 1.00 84.19 479 MET A O 1
ATOM 3350 N N . ALA A 1 480 ? 29.923 13.806 -35.066 1.00 86.19 480 ALA A N 1
ATOM 3351 C CA . ALA A 1 480 ? 29.344 14.847 -34.218 1.00 86.19 480 ALA A CA 1
ATOM 3352 C C . ALA A 1 480 ? 28.143 14.327 -33.408 1.00 86.19 480 ALA A C 1
ATOM 3354 O O . ALA A 1 480 ? 27.828 14.851 -32.344 1.00 86.19 480 ALA A O 1
ATOM 3355 N N . ARG A 1 481 ? 27.506 13.246 -33.879 1.00 85.69 481 ARG A N 1
ATOM 3356 C CA . ARG A 1 481 ? 26.398 12.564 -33.195 1.00 85.69 481 ARG A CA 1
ATOM 3357 C C . ARG A 1 481 ? 26.865 11.570 -32.125 1.00 85.69 481 ARG A C 1
ATOM 3359 O O . ARG A 1 481 ? 26.029 11.016 -31.417 1.00 85.69 481 ARG A O 1
ATOM 3366 N N . VAL A 1 482 ? 28.171 11.311 -32.020 1.00 91.06 482 VAL A N 1
ATOM 3367 C CA . VAL A 1 482 ? 28.754 10.427 -31.003 1.00 91.06 482 VAL A CA 1
ATOM 3368 C C . VAL A 1 482 ? 29.122 11.262 -29.772 1.00 91.06 482 VAL A C 1
ATOM 3370 O O . VAL A 1 482 ? 29.845 12.254 -29.914 1.00 91.06 482 VAL A O 1
ATOM 3373 N N . PRO A 1 483 ? 28.687 10.864 -28.562 1.00 93.50 483 PRO A N 1
ATOM 3374 C CA . PRO A 1 483 ? 29.041 11.566 -27.332 1.00 93.50 483 PRO A CA 1
ATOM 3375 C C . PRO A 1 483 ? 30.560 11.736 -27.179 1.00 93.50 483 PRO A C 1
ATOM 3377 O O . PRO A 1 483 ? 31.290 10.796 -27.505 1.00 93.50 483 PRO A O 1
ATOM 3380 N N . PRO A 1 484 ? 31.056 12.871 -26.645 1.00 92.75 484 PRO A N 1
ATOM 3381 C CA . PRO A 1 484 ? 32.492 13.167 -26.566 1.00 92.75 484 PRO A CA 1
ATOM 3382 C C . PRO A 1 484 ? 33.329 12.042 -25.942 1.00 92.75 484 PRO A C 1
ATOM 3384 O O . PRO A 1 484 ? 34.361 11.661 -26.489 1.00 92.75 484 PRO A O 1
ATOM 3387 N N . ALA A 1 485 ? 32.820 11.427 -24.870 1.00 90.94 485 ALA A N 1
ATOM 3388 C CA . ALA A 1 485 ? 33.464 10.314 -24.167 1.00 90.94 485 ALA A CA 1
ATOM 3389 C C . ALA A 1 485 ? 33.643 9.032 -25.012 1.00 90.94 485 ALA A C 1
ATOM 3391 O O . ALA A 1 485 ? 34.351 8.119 -24.600 1.00 90.94 485 ALA A O 1
ATOM 3392 N N . LEU A 1 486 ? 32.995 8.938 -26.178 1.00 93.25 486 LEU A N 1
ATOM 3393 C CA . LEU A 1 486 ? 33.023 7.779 -27.075 1.00 93.25 486 LEU A CA 1
ATOM 3394 C C . LEU A 1 486 ? 33.594 8.108 -28.459 1.00 93.25 486 LEU A C 1
ATOM 3396 O O . LEU A 1 486 ? 33.546 7.265 -29.354 1.00 93.25 486 LEU A O 1
ATOM 3400 N N . GLN A 1 487 ? 34.116 9.319 -28.675 1.00 91.81 487 GLN A N 1
ATOM 3401 C CA . GLN A 1 487 ? 34.687 9.700 -29.973 1.00 91.81 487 GLN A CA 1
ATOM 3402 C C . GLN A 1 487 ? 36.052 9.043 -30.234 1.00 91.81 487 GLN A C 1
ATOM 3404 O O . GLN A 1 487 ? 36.459 8.876 -31.388 1.00 91.81 487 GLN A O 1
ATOM 3409 N N . SER A 1 488 ? 36.738 8.652 -29.162 1.00 91.06 488 SER A N 1
ATOM 3410 C CA . SER A 1 488 ? 38.031 7.975 -29.151 1.00 91.06 488 SER A CA 1
ATOM 3411 C C . SER A 1 488 ? 37.845 6.455 -29.156 1.00 91.06 488 SER A C 1
ATOM 3413 O O . SER A 1 488 ? 37.083 5.906 -28.363 1.00 91.06 488 SER A O 1
ATOM 3415 N N . GLY A 1 489 ? 38.538 5.756 -30.061 1.00 90.69 489 GLY A N 1
ATOM 3416 C CA . GLY A 1 489 ? 38.470 4.294 -30.172 1.00 90.69 489 GLY A CA 1
ATOM 3417 C C . GLY A 1 489 ? 38.898 3.550 -28.895 1.00 90.69 489 GLY A C 1
ATOM 3418 O O . GLY A 1 489 ? 38.178 2.639 -28.484 1.00 90.69 489 GLY A O 1
ATOM 3419 N N . PRO A 1 490 ? 40.027 3.913 -28.252 1.00 91.50 490 PRO A N 1
ATOM 3420 C CA . PRO A 1 490 ? 40.431 3.343 -26.965 1.00 91.50 490 PRO A CA 1
ATOM 3421 C C . PRO A 1 490 ? 39.390 3.545 -25.855 1.00 91.50 490 PRO A C 1
ATOM 3423 O O . PRO A 1 490 ? 39.033 2.580 -25.181 1.00 91.50 490 PRO A O 1
ATOM 3426 N N . ASP A 1 491 ? 38.847 4.758 -25.717 1.00 91.75 491 ASP A N 1
ATOM 3427 C CA . ASP A 1 491 ? 37.868 5.076 -24.667 1.00 91.75 491 ASP A CA 1
ATOM 3428 C C . ASP A 1 491 ? 36.541 4.352 -24.905 1.00 91.75 491 ASP A C 1
ATOM 3430 O O . ASP A 1 491 ? 35.971 3.770 -23.983 1.00 91.75 491 ASP A O 1
ATOM 3434 N N . ALA A 1 492 ? 36.093 4.278 -26.163 1.00 93.69 492 ALA A N 1
ATOM 3435 C CA . ALA A 1 492 ? 34.944 3.464 -26.539 1.00 93.69 492 ALA A CA 1
ATOM 3436 C C . ALA A 1 492 ? 35.168 1.984 -26.181 1.00 93.69 492 ALA A C 1
ATOM 3438 O O . ALA A 1 492 ? 34.294 1.354 -25.587 1.00 93.69 492 ALA A O 1
ATOM 3439 N N . ALA A 1 493 ? 36.345 1.420 -26.476 1.00 94.19 493 ALA A N 1
ATOM 3440 C CA . ALA A 1 493 ? 36.668 0.034 -26.137 1.00 94.19 493 ALA A CA 1
ATOM 3441 C C . ALA A 1 493 ? 36.680 -0.228 -24.620 1.00 94.19 493 ALA A C 1
ATOM 3443 O O . ALA A 1 493 ? 36.210 -1.286 -24.184 1.00 94.19 493 ALA A O 1
ATOM 3444 N N . ALA A 1 494 ? 37.158 0.731 -23.822 1.00 93.75 494 ALA A N 1
ATOM 3445 C CA . ALA A 1 494 ? 37.094 0.673 -22.365 1.00 93.75 494 ALA A CA 1
ATOM 3446 C C . ALA A 1 494 ? 35.639 0.721 -21.866 1.00 93.75 494 ALA A C 1
ATOM 3448 O O . ALA A 1 494 ? 35.229 -0.151 -21.102 1.00 93.75 494 ALA A O 1
ATOM 3449 N N . GLN A 1 495 ? 34.830 1.657 -22.371 1.00 95.75 495 GLN A N 1
ATOM 3450 C CA . GLN A 1 495 ? 33.417 1.821 -22.007 1.00 95.75 495 GLN A CA 1
ATOM 3451 C C . GLN A 1 495 ? 32.568 0.588 -22.358 1.00 95.75 495 GLN A C 1
ATOM 3453 O O . GLN A 1 495 ? 31.820 0.097 -21.515 1.00 95.75 495 GLN A O 1
ATOM 3458 N N . PHE A 1 496 ? 32.721 0.012 -23.558 1.00 96.50 496 PHE A N 1
ATOM 3459 C CA . PHE A 1 496 ? 32.035 -1.238 -23.924 1.00 96.50 496 PHE A CA 1
ATOM 3460 C C . PHE A 1 496 ? 32.470 -2.419 -23.044 1.00 96.50 496 PHE A C 1
ATOM 3462 O O . PHE A 1 496 ? 31.651 -3.279 -22.719 1.00 96.50 496 PHE A O 1
ATOM 3469 N N . SER A 1 497 ? 33.745 -2.475 -22.646 1.00 96.12 497 SER A N 1
ATOM 3470 C CA . SER A 1 497 ? 34.238 -3.526 -21.745 1.00 96.12 497 SER A CA 1
ATOM 3471 C C . SER A 1 497 ? 33.679 -3.363 -20.332 1.00 96.12 497 SER A C 1
ATOM 3473 O O . SER A 1 497 ? 33.242 -4.349 -19.742 1.00 96.12 497 SER A O 1
ATOM 3475 N N . ALA A 1 498 ? 33.611 -2.128 -19.828 1.00 96.69 498 ALA A N 1
ATOM 3476 C CA . ALA A 1 498 ? 32.990 -1.805 -18.549 1.00 96.69 498 ALA A CA 1
ATOM 3477 C C . ALA A 1 498 ? 31.486 -2.133 -18.546 1.00 96.69 498 ALA A C 1
ATOM 3479 O O . ALA A 1 498 ? 31.007 -2.757 -17.603 1.00 96.69 498 ALA A O 1
ATOM 3480 N N . LEU A 1 499 ? 30.757 -1.811 -19.624 1.00 96.81 499 LEU A N 1
ATOM 3481 C CA . LEU A 1 499 ? 29.346 -2.178 -19.778 1.00 96.81 499 LEU A CA 1
ATOM 3482 C C . LEU A 1 499 ? 29.150 -3.697 -19.717 1.00 96.81 499 LEU A C 1
ATOM 3484 O O . LEU A 1 499 ? 28.323 -4.186 -18.952 1.00 96.81 499 LEU A O 1
ATOM 3488 N N . LEU A 1 500 ? 29.916 -4.467 -20.497 1.00 96.50 500 LEU A N 1
ATOM 3489 C CA . LEU A 1 500 ? 29.777 -5.924 -20.499 1.00 96.50 500 LEU A CA 1
ATOM 3490 C C . LEU A 1 500 ? 30.208 -6.562 -19.173 1.00 96.50 500 LEU A C 1
ATOM 3492 O O . LEU A 1 500 ? 29.642 -7.581 -18.787 1.00 96.50 500 LEU A O 1
ATOM 3496 N N . ALA A 1 501 ? 31.145 -5.966 -18.436 1.00 95.81 501 ALA A N 1
ATOM 3497 C CA . ALA A 1 501 ? 31.498 -6.437 -17.097 1.00 95.81 501 ALA A CA 1
ATOM 3498 C C . ALA A 1 501 ? 30.318 -6.359 -16.106 1.00 95.81 501 ALA A C 1
ATOM 3500 O O . ALA A 1 501 ? 30.277 -7.126 -15.148 1.00 95.81 501 ALA A O 1
ATOM 3501 N N . ARG A 1 502 ? 29.330 -5.486 -16.355 1.00 96.06 502 ARG A N 1
ATOM 3502 C CA . ARG A 1 502 ? 28.104 -5.363 -15.546 1.00 96.06 502 ARG A CA 1
ATOM 3503 C C . ARG A 1 502 ? 27.043 -6.416 -15.873 1.00 96.06 502 ARG A C 1
ATOM 3505 O O . ARG A 1 502 ? 26.062 -6.530 -15.144 1.00 96.06 502 ARG A O 1
ATOM 3512 N N . VAL A 1 503 ? 27.217 -7.182 -16.950 1.00 96.25 503 VAL A N 1
ATOM 3513 C CA . VAL A 1 503 ? 26.267 -8.209 -17.398 1.00 96.25 503 VAL A CA 1
ATOM 3514 C C . VAL A 1 503 ? 26.769 -9.603 -16.992 1.00 96.25 503 VAL A C 1
ATOM 3516 O O . VAL A 1 503 ? 27.948 -9.910 -17.225 1.00 96.25 503 VAL A O 1
ATOM 3519 N N . PRO A 1 504 ? 25.900 -10.490 -16.452 1.00 95.62 504 PRO A N 1
ATOM 3520 C CA . PRO A 1 504 ? 26.277 -11.857 -16.098 1.00 95.62 504 PRO A CA 1
ATOM 3521 C C . PRO A 1 504 ? 27.028 -12.574 -17.224 1.00 95.62 504 PRO A C 1
ATOM 3523 O O . PRO A 1 504 ? 26.604 -12.560 -18.382 1.00 95.62 504 PRO A O 1
ATOM 3526 N N . ALA A 1 505 ? 28.147 -13.224 -16.889 1.00 95.88 505 ALA A N 1
ATOM 3527 C CA . ALA A 1 505 ? 29.021 -13.862 -17.876 1.00 95.88 505 ALA A CA 1
ATOM 3528 C C . ALA A 1 505 ? 28.273 -14.888 -18.742 1.00 95.88 505 ALA A C 1
ATOM 3530 O O . ALA A 1 505 ? 28.411 -14.875 -19.962 1.00 95.88 505 ALA A O 1
ATOM 3531 N N . ALA A 1 506 ? 27.406 -15.701 -18.131 1.00 96.56 506 ALA A N 1
ATOM 3532 C CA . ALA A 1 506 ? 26.611 -16.695 -18.845 1.00 96.56 506 ALA A CA 1
ATOM 3533 C C . ALA A 1 506 ? 25.668 -16.071 -19.894 1.00 96.56 506 ALA A C 1
ATOM 3535 O O . ALA A 1 506 ? 25.487 -16.633 -20.970 1.00 96.56 506 ALA A O 1
ATOM 3536 N N . TRP A 1 507 ? 25.114 -14.881 -19.630 1.00 97.19 507 TRP A N 1
ATOM 3537 C CA . TRP A 1 507 ? 24.259 -14.172 -20.592 1.00 97.19 507 TRP A CA 1
ATOM 3538 C C . TRP A 1 507 ? 25.069 -13.606 -21.757 1.00 97.19 507 TRP A C 1
ATOM 3540 O O . TRP A 1 507 ? 24.616 -13.643 -22.899 1.00 97.19 507 TRP A O 1
ATOM 3550 N N . ARG A 1 508 ? 26.291 -13.126 -21.488 1.00 96.62 508 ARG A N 1
ATOM 3551 C CA . ARG A 1 508 ? 27.221 -12.678 -22.536 1.00 96.62 508 ARG A CA 1
ATOM 3552 C C . ARG A 1 508 ? 27.632 -13.824 -23.453 1.00 96.62 508 ARG A C 1
ATOM 3554 O O . ARG A 1 508 ? 27.612 -13.655 -24.668 1.00 96.62 508 ARG A O 1
ATOM 3561 N N . VAL A 1 509 ? 27.953 -14.982 -22.874 1.00 96.81 509 VAL A N 1
ATOM 3562 C CA . VAL A 1 509 ? 28.292 -16.199 -23.626 1.00 96.81 509 VAL A CA 1
ATOM 3563 C C . VAL A 1 509 ? 27.107 -16.651 -24.478 1.00 96.81 509 VAL A C 1
ATOM 3565 O O . VAL A 1 509 ? 27.282 -16.871 -25.670 1.00 96.81 509 VAL A O 1
ATOM 3568 N N . ALA A 1 510 ? 25.894 -16.704 -23.920 1.00 96.62 510 ALA A N 1
ATOM 3569 C CA . ALA A 1 510 ? 24.696 -17.075 -24.676 1.00 96.62 510 ALA A CA 1
ATOM 3570 C C . ALA A 1 510 ? 24.395 -16.099 -25.831 1.00 96.62 510 ALA A C 1
ATOM 3572 O O . ALA A 1 510 ? 24.069 -16.524 -26.941 1.00 96.62 510 ALA A O 1
ATOM 3573 N N . ALA A 1 511 ? 24.549 -14.789 -25.606 1.00 96.75 511 ALA A N 1
ATOM 3574 C CA . ALA A 1 511 ? 24.392 -13.787 -26.658 1.00 96.75 511 ALA A CA 1
ATOM 3575 C C . ALA A 1 511 ? 25.456 -13.934 -27.765 1.00 96.75 511 ALA A C 1
ATOM 3577 O O . ALA A 1 511 ? 25.110 -13.877 -28.942 1.00 96.75 511 ALA A O 1
ATOM 3578 N N . SER A 1 512 ? 26.725 -14.174 -27.416 1.00 95.75 512 SER A N 1
ATOM 3579 C CA . SER A 1 512 ? 27.793 -14.438 -28.396 1.00 95.75 512 SER A CA 1
ATOM 3580 C C . SER A 1 512 ? 27.542 -15.739 -29.171 1.00 95.75 512 SER A C 1
ATOM 3582 O O . SER A 1 512 ? 27.609 -15.750 -30.396 1.00 95.75 512 SER A O 1
ATOM 3584 N N . ALA A 1 513 ? 27.117 -16.814 -28.501 1.00 95.50 513 ALA A N 1
ATOM 3585 C CA . ALA A 1 513 ? 26.744 -18.065 -29.164 1.00 95.50 513 ALA A CA 1
ATOM 3586 C C . ALA A 1 513 ? 25.606 -17.866 -30.183 1.00 95.50 513 ALA A C 1
ATOM 3588 O O . ALA A 1 513 ? 25.661 -18.403 -31.283 1.00 95.50 513 ALA A O 1
ATOM 3589 N N . THR A 1 514 ? 24.613 -17.034 -29.853 1.00 95.56 514 THR A N 1
ATOM 3590 C CA . THR A 1 514 ? 23.502 -16.684 -30.760 1.00 95.56 514 THR A CA 1
ATOM 3591 C C . THR A 1 514 ? 23.983 -15.887 -31.976 1.00 95.56 514 THR A C 1
ATOM 3593 O O . THR A 1 514 ? 23.481 -16.073 -33.081 1.00 95.56 514 THR A O 1
ATOM 3596 N N . LEU A 1 515 ? 24.973 -15.006 -31.795 1.00 93.00 515 LEU A N 1
ATOM 3597 C CA . LEU A 1 515 ? 25.569 -14.231 -32.885 1.00 93.00 515 LEU A CA 1
ATOM 3598 C C . LEU A 1 515 ? 26.244 -15.130 -33.932 1.00 93.00 515 LEU A C 1
ATOM 3600 O O . LEU A 1 515 ? 26.121 -14.852 -35.124 1.00 93.00 515 LEU A O 1
ATOM 3604 N N . HIS A 1 516 ? 26.930 -16.183 -33.480 1.00 93.38 516 HIS A N 1
ATOM 3605 C CA . HIS A 1 516 ? 27.695 -17.108 -34.328 1.00 93.38 516 HIS A CA 1
ATOM 3606 C C . HIS A 1 516 ? 26.894 -18.338 -34.786 1.00 93.38 516 HIS A C 1
ATOM 3608 O O . HIS A 1 516 ? 27.392 -19.134 -35.580 1.00 93.38 516 HIS A O 1
ATOM 3614 N N . ALA A 1 517 ? 25.658 -18.506 -34.310 1.00 90.56 517 ALA A N 1
ATOM 3615 C CA . ALA A 1 517 ? 24.780 -19.601 -34.709 1.00 90.56 517 ALA A CA 1
ATOM 3616 C C . ALA A 1 517 ? 24.242 -19.431 -36.148 1.00 90.56 517 ALA A C 1
ATOM 3618 O O . ALA A 1 517 ? 24.115 -18.303 -36.640 1.00 90.56 517 ALA A O 1
ATOM 3619 N N . PRO A 1 518 ? 23.840 -20.526 -36.825 1.00 82.62 518 PRO A N 1
ATOM 3620 C CA . PRO A 1 518 ? 23.118 -20.452 -38.094 1.00 82.62 518 PRO A CA 1
ATOM 3621 C C . PRO A 1 518 ? 21.849 -19.595 -37.955 1.00 82.62 518 PRO A C 1
ATOM 3623 O O . PRO A 1 518 ? 21.030 -19.820 -37.067 1.00 82.62 518 PRO A O 1
ATOM 3626 N N . GLY A 1 519 ? 21.694 -18.582 -38.813 1.00 80.00 519 GLY A N 1
ATOM 3627 C CA . GLY A 1 519 ? 20.611 -17.589 -38.720 1.00 80.00 519 GLY A CA 1
ATOM 3628 C C . GLY A 1 519 ? 20.937 -16.350 -37.871 1.00 80.00 519 GLY A C 1
ATOM 3629 O O . GLY A 1 519 ? 20.201 -15.363 -37.933 1.00 80.00 519 GLY A O 1
ATOM 3630 N N . GLY A 1 520 ? 22.054 -16.346 -37.132 1.00 85.38 520 GLY A N 1
ATOM 3631 C CA . GLY A 1 520 ? 22.581 -15.193 -36.396 1.00 85.38 520 GLY A CA 1
ATOM 3632 C C . GLY A 1 520 ? 21.523 -14.487 -35.543 1.00 85.38 520 GLY A C 1
ATOM 3633 O O . GLY A 1 520 ? 20.763 -15.116 -34.809 1.00 85.38 520 GLY A O 1
ATOM 3634 N N . ALA A 1 521 ? 21.409 -13.164 -35.693 1.00 83.00 521 ALA A N 1
ATOM 3635 C CA . ALA A 1 521 ? 20.437 -12.345 -34.961 1.00 83.00 521 ALA A CA 1
ATOM 3636 C C . ALA A 1 521 ? 18.963 -12.758 -35.165 1.00 83.00 521 ALA A C 1
ATOM 3638 O O . ALA A 1 521 ? 18.143 -12.470 -34.297 1.00 83.00 521 ALA A O 1
ATOM 3639 N N . ALA A 1 522 ? 18.618 -13.421 -36.276 1.00 85.56 522 ALA A N 1
ATOM 3640 C CA . ALA A 1 522 ? 17.249 -13.866 -36.549 1.00 85.56 522 ALA A CA 1
ATOM 3641 C C . ALA A 1 522 ? 16.837 -15.089 -35.711 1.00 85.56 522 ALA A C 1
ATOM 3643 O O . ALA A 1 522 ? 15.648 -15.369 -35.592 1.00 85.56 522 ALA A O 1
ATOM 3644 N N . SER A 1 523 ? 17.802 -15.795 -35.109 1.00 85.88 523 SER A N 1
ATOM 3645 C CA . SER A 1 523 ? 17.537 -16.900 -34.177 1.00 85.88 523 SER A CA 1
ATOM 3646 C C . SER A 1 523 ? 17.088 -16.425 -32.786 1.00 85.88 523 SER A C 1
ATOM 3648 O O . SER A 1 523 ? 16.573 -17.214 -31.992 1.00 85.88 523 SER A O 1
ATOM 3650 N N . ALA A 1 524 ? 17.261 -15.134 -32.477 1.00 90.25 524 ALA A N 1
ATOM 3651 C CA . ALA A 1 524 ? 16.819 -14.557 -31.218 1.00 90.25 524 ALA A CA 1
ATOM 3652 C C . ALA A 1 524 ? 15.295 -14.326 -31.224 1.00 90.25 524 ALA A C 1
ATOM 3654 O O . ALA A 1 524 ? 14.745 -13.855 -32.223 1.00 90.25 524 ALA A O 1
ATOM 3655 N N . PRO A 1 525 ? 14.597 -14.588 -30.104 1.00 91.19 525 PRO A N 1
ATOM 3656 C CA . PRO A 1 525 ? 13.176 -14.293 -30.000 1.00 91.19 525 PRO A CA 1
ATOM 3657 C C . PRO A 1 525 ? 12.913 -12.782 -30.123 1.00 91.19 525 PRO A C 1
ATOM 3659 O O . PRO A 1 525 ? 13.751 -11.964 -29.723 1.00 91.19 525 PRO A O 1
ATOM 3662 N N . PRO A 1 526 ? 11.735 -12.382 -30.630 1.00 89.31 526 PRO A N 1
ATOM 3663 C CA . PRO A 1 526 ? 11.372 -10.979 -30.756 1.00 89.31 526 PRO A CA 1
ATOM 3664 C C . PRO A 1 526 ? 11.329 -10.291 -29.384 1.00 89.31 526 PRO A C 1
ATOM 3666 O O . PRO A 1 526 ? 10.909 -10.877 -28.383 1.00 89.31 526 PRO A O 1
ATOM 3669 N N . ALA A 1 527 ? 11.714 -9.011 -29.346 1.00 87.56 527 ALA A N 1
ATOM 3670 C CA . ALA A 1 527 ? 11.863 -8.244 -28.105 1.00 87.56 527 ALA A CA 1
ATOM 3671 C C . ALA A 1 527 ? 10.652 -8.326 -27.144 1.00 87.56 527 ALA A C 1
ATOM 3673 O O . ALA A 1 527 ? 10.878 -8.527 -25.950 1.00 87.56 527 ALA A O 1
ATOM 3674 N N . PRO A 1 528 ? 9.383 -8.280 -27.606 1.00 86.88 528 PRO A N 1
ATOM 3675 C CA . PRO A 1 528 ? 8.234 -8.417 -26.711 1.00 86.88 528 PRO A CA 1
ATOM 3676 C C . PRO A 1 528 ? 8.158 -9.742 -25.942 1.00 86.88 528 PRO A C 1
ATOM 3678 O O . PRO A 1 528 ? 7.700 -9.755 -24.799 1.00 86.88 528 PRO A O 1
ATOM 3681 N N . GLN A 1 529 ? 8.629 -10.848 -26.529 1.00 88.69 529 GLN A N 1
ATOM 3682 C CA . GLN A 1 529 ? 8.699 -12.137 -25.831 1.00 88.69 529 GLN A CA 1
ATOM 3683 C C . GLN A 1 529 ? 9.758 -12.104 -24.727 1.00 88.69 529 GLN A C 1
ATOM 3685 O O . GLN A 1 529 ? 9.516 -12.591 -23.624 1.00 88.69 529 GLN A O 1
ATOM 3690 N N . VAL A 1 530 ? 10.902 -11.462 -24.988 1.00 92.00 530 VAL A N 1
ATOM 3691 C CA . VAL A 1 530 ? 11.949 -11.268 -23.977 1.00 92.00 530 VAL A CA 1
ATOM 3692 C C . VAL A 1 530 ? 11.443 -10.391 -22.835 1.00 92.00 530 VAL A C 1
ATOM 3694 O O . VAL A 1 530 ? 11.654 -10.720 -21.672 1.00 92.00 530 VAL A O 1
ATOM 3697 N N . TRP A 1 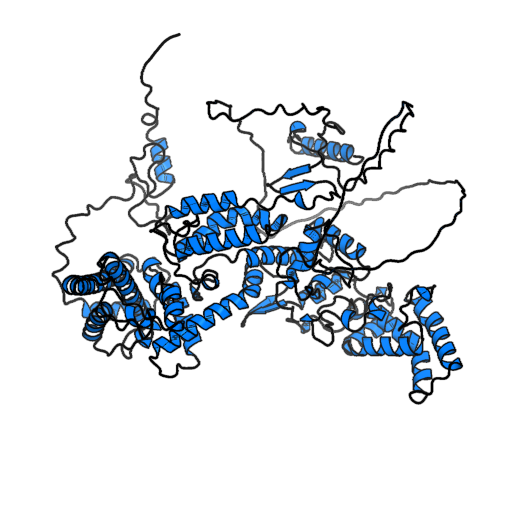531 ? 10.714 -9.310 -23.130 1.00 90.56 531 TRP A N 1
ATOM 3698 C CA . TRP A 1 531 ? 10.153 -8.448 -22.086 1.00 90.56 531 TRP A CA 1
ATOM 3699 C C . TRP A 1 531 ? 9.181 -9.197 -21.171 1.00 90.56 531 TRP A C 1
ATOM 3701 O O . TRP A 1 531 ? 9.203 -8.997 -19.955 1.00 90.56 531 TRP A O 1
ATOM 3711 N N . LEU A 1 532 ? 8.351 -10.077 -21.738 1.00 89.19 532 LEU A N 1
ATOM 3712 C CA . LEU A 1 532 ? 7.438 -10.916 -20.968 1.00 89.19 532 LEU A CA 1
ATOM 3713 C C . LEU A 1 532 ? 8.194 -11.919 -20.088 1.00 89.19 532 LEU A C 1
ATOM 3715 O O . LEU A 1 532 ? 7.865 -12.045 -18.911 1.00 89.19 532 LEU A O 1
ATOM 3719 N N . LEU A 1 533 ? 9.218 -12.585 -20.631 1.00 91.94 533 LEU A N 1
ATOM 3720 C CA . LEU A 1 533 ? 10.077 -13.508 -19.882 1.00 91.94 533 LEU A CA 1
ATOM 3721 C C . LEU A 1 533 ? 10.699 -12.814 -18.663 1.00 91.94 533 LEU A C 1
ATOM 3723 O O . LEU A 1 533 ? 10.639 -13.335 -17.548 1.00 91.94 533 LEU A O 1
ATOM 3727 N N . LEU A 1 534 ? 11.219 -11.596 -18.845 1.00 94.38 534 LEU A N 1
ATOM 3728 C CA . LEU A 1 534 ? 11.736 -10.795 -17.735 1.00 94.38 534 LEU A CA 1
ATOM 3729 C C . LEU A 1 534 ? 10.624 -10.472 -16.733 1.00 94.38 534 LEU A C 1
ATOM 3731 O O . LEU A 1 534 ? 10.788 -10.735 -15.543 1.00 94.38 534 LEU A O 1
ATOM 3735 N N . ALA A 1 535 ? 9.469 -9.982 -17.191 1.00 93.06 535 ALA A N 1
ATOM 3736 C CA . ALA A 1 535 ? 8.346 -9.642 -16.319 1.00 93.06 535 ALA A CA 1
ATOM 3737 C C . ALA A 1 535 ? 7.832 -10.835 -15.486 1.00 93.06 535 ALA A C 1
ATOM 3739 O O . ALA A 1 535 ? 7.446 -10.652 -14.333 1.00 93.06 535 ALA A O 1
ATOM 3740 N N . GLN A 1 536 ? 7.859 -12.055 -16.034 1.00 93.00 536 GLN A N 1
ATOM 3741 C CA . GLN A 1 536 ? 7.464 -13.291 -15.341 1.00 93.00 536 GLN A CA 1
ATOM 3742 C C . GLN A 1 536 ? 8.392 -13.659 -14.176 1.00 93.00 536 GLN A C 1
ATOM 3744 O O . GLN A 1 536 ? 7.967 -14.354 -13.248 1.00 93.00 536 GLN A O 1
ATOM 3749 N N . SER A 1 537 ? 9.648 -13.207 -14.223 1.00 94.50 537 SER A N 1
ATOM 3750 C CA . SER A 1 537 ? 10.639 -13.445 -13.168 1.00 94.50 537 SER A CA 1
ATOM 3751 C C . SER A 1 537 ? 10.554 -12.448 -12.005 1.00 94.50 537 SER A C 1
ATOM 3753 O O . SER A 1 537 ? 11.106 -12.710 -10.934 1.00 94.50 537 SER A O 1
ATOM 3755 N N . LEU A 1 538 ? 9.855 -11.326 -12.203 1.00 95.75 538 LEU A N 1
ATOM 3756 C CA . LEU A 1 538 ? 9.855 -10.170 -11.308 1.00 95.75 538 LEU A CA 1
ATOM 3757 C C . LEU A 1 538 ? 8.632 -10.132 -10.384 1.00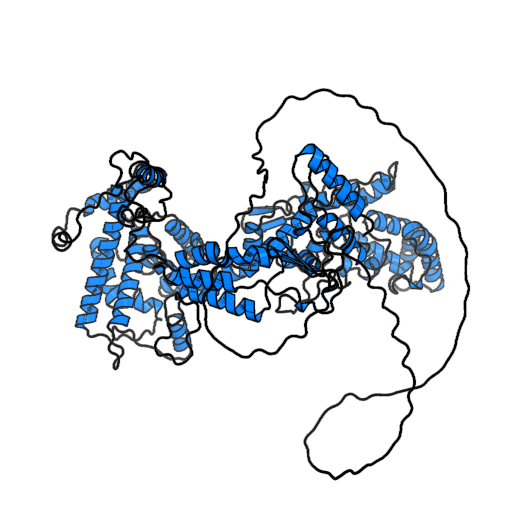 95.75 538 LEU A C 1
ATOM 3759 O O . LEU A 1 538 ? 7.553 -10.639 -10.701 1.00 95.75 538 LEU A O 1
ATOM 3763 N N . GLY A 1 539 ? 8.781 -9.455 -9.249 1.00 95.62 539 GLY A N 1
ATOM 3764 C CA . GLY A 1 539 ? 7.680 -9.136 -8.345 1.00 95.62 539 GLY A CA 1
ATOM 3765 C C . GLY A 1 539 ? 8.161 -8.475 -7.061 1.00 95.62 539 GLY A C 1
ATOM 3766 O O . GLY A 1 539 ? 9.221 -7.858 -7.041 1.00 95.62 539 GLY A O 1
ATOM 3767 N N . TRP A 1 540 ? 7.385 -8.609 -5.991 1.00 95.25 540 TRP A N 1
ATOM 3768 C CA . TRP A 1 540 ? 7.703 -8.063 -4.673 1.00 95.25 540 TRP A CA 1
ATOM 3769 C C . TRP A 1 540 ? 7.626 -9.137 -3.600 1.00 95.25 540 TRP A C 1
ATOM 3771 O O . TRP A 1 540 ? 6.792 -10.037 -3.678 1.00 95.25 540 TRP A O 1
ATOM 3781 N N . ARG A 1 541 ? 8.440 -8.987 -2.554 1.00 90.25 541 ARG A N 1
ATOM 3782 C CA . ARG A 1 541 ? 8.283 -9.732 -1.301 1.00 90.25 541 ARG A CA 1
ATOM 3783 C C . ARG A 1 541 ? 7.546 -8.860 -0.294 1.00 90.25 541 ARG A C 1
ATOM 3785 O O . ARG A 1 541 ? 7.961 -7.732 -0.041 1.00 90.25 541 ARG A O 1
ATOM 3792 N N . HIS A 1 542 ? 6.461 -9.371 0.275 1.00 83.19 542 HIS A N 1
ATOM 3793 C CA . HIS A 1 542 ? 5.680 -8.677 1.294 1.00 83.19 542 HIS A CA 1
ATOM 3794 C C . HIS A 1 542 ? 5.436 -9.611 2.484 1.00 83.19 542 HIS A C 1
ATOM 3796 O O . HIS A 1 542 ? 4.541 -10.461 2.468 1.00 83.19 542 HIS A O 1
ATOM 3802 N N . GLY A 1 543 ? 6.256 -9.459 3.527 1.00 78.81 543 GLY A N 1
ATOM 3803 C CA . GLY A 1 543 ? 6.337 -10.441 4.608 1.00 78.81 543 GLY A CA 1
ATOM 3804 C C . GLY A 1 543 ? 6.830 -11.786 4.069 1.00 78.81 543 GLY A C 1
ATOM 3805 O O . GLY A 1 543 ? 7.822 -11.831 3.349 1.00 78.81 543 GLY A O 1
ATOM 3806 N N . ALA A 1 544 ? 6.113 -12.866 4.383 1.00 78.56 544 ALA A N 1
ATOM 3807 C CA . ALA A 1 544 ? 6.405 -14.212 3.879 1.00 78.56 544 ALA A CA 1
ATOM 3808 C C . ALA A 1 544 ? 5.791 -14.513 2.495 1.00 78.56 544 ALA A C 1
ATOM 3810 O O . ALA A 1 544 ? 5.976 -15.609 1.974 1.00 78.56 544 ALA A O 1
ATOM 3811 N N . ALA A 1 545 ? 5.022 -13.583 1.916 1.00 87.06 545 ALA A N 1
ATOM 3812 C CA . ALA A 1 545 ? 4.310 -13.804 0.663 1.00 87.06 545 ALA A CA 1
ATOM 3813 C C . ALA A 1 545 ? 5.020 -13.144 -0.524 1.00 87.06 545 ALA A C 1
ATOM 3815 O O . ALA A 1 545 ? 5.409 -11.973 -0.468 1.00 87.06 545 ALA A O 1
ATOM 3816 N N . ASP A 1 546 ? 5.082 -13.882 -1.628 1.00 93.62 546 ASP A N 1
ATOM 3817 C CA . ASP A 1 546 ? 5.501 -13.371 -2.925 1.00 93.62 546 ASP A CA 1
ATOM 3818 C C . ASP A 1 546 ? 4.310 -12.757 -3.670 1.00 93.62 546 ASP A C 1
ATOM 3820 O O . ASP A 1 546 ? 3.214 -13.320 -3.732 1.00 93.62 546 ASP A O 1
ATOM 3824 N N . VAL A 1 547 ? 4.535 -11.593 -4.275 1.00 95.44 547 VAL A N 1
ATOM 3825 C CA . VAL A 1 547 ? 3.581 -10.893 -5.138 1.00 95.44 547 VAL A CA 1
ATOM 3826 C C . VAL A 1 547 ? 4.185 -10.816 -6.541 1.00 95.44 547 VAL A C 1
ATOM 3828 O O . VAL A 1 547 ? 4.951 -9.891 -6.820 1.00 95.44 547 VAL A O 1
ATOM 3831 N N . PRO A 1 548 ? 3.878 -11.769 -7.440 1.00 95.56 548 PRO A N 1
ATOM 3832 C CA . PRO A 1 548 ? 4.388 -11.735 -8.807 1.00 95.56 548 PRO A CA 1
ATOM 3833 C C . PRO A 1 548 ? 3.891 -10.499 -9.563 1.00 95.56 548 PRO A C 1
ATOM 3835 O O . PRO A 1 548 ? 2.713 -10.138 -9.467 1.00 95.56 548 PRO A O 1
ATOM 3838 N N . LEU A 1 549 ? 4.773 -9.885 -10.358 1.00 95.00 549 LEU A N 1
ATOM 3839 C CA . LEU A 1 549 ? 4.502 -8.649 -11.098 1.00 95.00 549 LEU A CA 1
ATOM 3840 C C . LEU A 1 549 ? 3.246 -8.768 -11.964 1.00 95.00 549 LEU A C 1
ATOM 3842 O O . LEU A 1 549 ? 2.341 -7.943 -11.875 1.00 95.00 549 LEU A O 1
ATOM 3846 N N . LEU A 1 550 ? 3.168 -9.831 -12.765 1.00 92.44 550 LEU A N 1
ATOM 3847 C CA . LEU A 1 550 ? 2.079 -10.050 -13.718 1.00 92.44 550 LEU A CA 1
ATOM 3848 C C . LEU A 1 550 ? 0.757 -10.477 -13.067 1.00 92.44 550 LEU A C 1
ATOM 3850 O O . LEU A 1 550 ? -0.240 -10.582 -13.768 1.00 92.44 550 LEU A O 1
ATOM 3854 N N . THR A 1 551 ? 0.710 -10.721 -11.757 1.00 91.81 551 THR A N 1
ATOM 3855 C CA . THR A 1 551 ? -0.531 -11.051 -11.032 1.00 91.81 551 THR A CA 1
ATOM 3856 C C . THR A 1 551 ? -0.899 -9.982 -10.007 1.00 91.81 551 THR A C 1
ATOM 3858 O O . THR A 1 551 ? -1.709 -10.233 -9.116 1.00 91.81 551 THR A O 1
ATOM 3861 N N . LEU A 1 552 ? -0.292 -8.795 -10.106 1.00 95.25 552 LEU A N 1
ATOM 3862 C CA . LEU A 1 552 ? -0.512 -7.705 -9.169 1.00 95.25 552 LEU A CA 1
ATOM 3863 C C . LEU A 1 552 ? -1.985 -7.284 -9.147 1.00 95.25 552 LEU A C 1
ATOM 3865 O O . LEU A 1 552 ? -2.562 -6.871 -10.153 1.00 95.25 552 LEU A O 1
ATOM 3869 N N . THR A 1 553 ? -2.584 -7.333 -7.962 1.00 95.50 553 THR A N 1
ATOM 3870 C CA . THR A 1 553 ? -3.929 -6.809 -7.712 1.00 95.50 553 THR A CA 1
ATOM 3871 C C . THR A 1 553 ? -3.872 -5.427 -7.071 1.00 95.50 553 THR A C 1
ATOM 3873 O O . THR A 1 553 ? -2.906 -5.074 -6.395 1.00 95.50 553 THR A O 1
ATOM 3876 N N . VAL A 1 554 ? -4.961 -4.657 -7.189 1.00 95.56 554 VAL A N 1
ATOM 3877 C CA . VAL A 1 554 ? -5.070 -3.337 -6.540 1.00 95.56 554 VAL A CA 1
ATOM 3878 C C . VAL A 1 554 ? -4.891 -3.465 -5.025 1.00 95.56 554 VAL A C 1
ATOM 3880 O O . VAL A 1 554 ? -4.260 -2.616 -4.405 1.00 95.56 554 VAL A O 1
ATOM 3883 N N . LYS A 1 555 ? -5.395 -4.547 -4.417 1.00 93.25 555 LYS A N 1
ATOM 3884 C CA . LYS A 1 555 ? -5.231 -4.819 -2.984 1.00 93.25 555 LYS A CA 1
ATOM 3885 C C . LYS A 1 555 ? -3.757 -4.996 -2.610 1.00 93.25 555 LYS A C 1
ATOM 3887 O O . LYS A 1 555 ? -3.304 -4.329 -1.686 1.00 93.25 555 LYS A O 1
ATOM 3892 N N . GLN A 1 556 ? -3.022 -5.839 -3.337 1.00 94.81 556 GLN A N 1
ATOM 3893 C CA . GLN A 1 556 ? -1.591 -6.062 -3.095 1.00 94.81 556 GLN A CA 1
ATOM 3894 C C . GLN A 1 556 ? -0.777 -4.784 -3.329 1.00 94.81 556 GLN A C 1
ATOM 3896 O O . GLN A 1 556 ? 0.005 -4.395 -2.469 1.00 94.81 556 GLN A O 1
ATOM 3901 N N . ALA A 1 557 ? -1.022 -4.075 -4.434 1.00 95.62 557 ALA A N 1
ATOM 3902 C CA . ALA A 1 557 ? -0.366 -2.801 -4.730 1.00 95.62 557 ALA A CA 1
ATOM 3903 C C . ALA A 1 557 ? -0.679 -1.717 -3.684 1.00 95.62 557 ALA A C 1
ATOM 3905 O O . ALA A 1 557 ? 0.184 -0.908 -3.357 1.00 95.62 557 ALA A O 1
ATOM 3906 N N . THR A 1 558 ? -1.895 -1.704 -3.123 1.00 94.19 558 THR A N 1
ATOM 3907 C CA . THR A 1 558 ? -2.231 -0.810 -2.004 1.00 94.19 558 THR A CA 1
ATOM 3908 C C . THR A 1 558 ? -1.411 -1.202 -0.775 1.00 94.19 558 THR A C 1
ATOM 3910 O O . THR A 1 558 ? -0.785 -0.343 -0.177 1.00 94.19 558 THR A O 1
ATOM 3913 N N . GLN A 1 559 ? -1.358 -2.490 -0.417 1.00 91.75 559 GLN A N 1
ATOM 3914 C CA . GLN A 1 559 ? -0.616 -2.977 0.756 1.00 91.75 559 GLN A CA 1
ATOM 3915 C C . GLN A 1 559 ? 0.884 -2.669 0.691 1.00 91.75 559 GLN A C 1
ATOM 3917 O O . GLN A 1 559 ? 1.444 -2.227 1.690 1.00 91.75 559 GLN A O 1
ATOM 3922 N N . LEU A 1 560 ? 1.504 -2.816 -0.483 1.00 93.00 560 LEU A N 1
ATOM 3923 C CA . LEU A 1 560 ? 2.918 -2.494 -0.709 1.00 93.00 560 LEU A CA 1
ATOM 3924 C C . LEU A 1 560 ? 3.268 -1.020 -0.428 1.00 93.00 560 LEU A C 1
ATOM 3926 O O . LEU A 1 560 ? 4.428 -0.714 -0.175 1.00 93.00 560 LEU A O 1
ATOM 3930 N N . GLN A 1 561 ? 2.281 -0.117 -0.435 1.00 92.38 561 GLN A N 1
ATOM 3931 C CA . GLN A 1 561 ? 2.460 1.308 -0.129 1.00 92.38 561 GLN A CA 1
ATOM 3932 C C . GLN A 1 561 ? 2.264 1.645 1.359 1.00 92.38 561 GLN A C 1
ATOM 3934 O O . GLN A 1 561 ? 2.569 2.758 1.775 1.00 92.38 561 GLN A O 1
ATOM 3939 N N . LEU A 1 562 ? 1.746 0.718 2.176 1.00 90.94 562 LEU A N 1
ATOM 3940 C CA . LEU A 1 562 ? 1.307 1.011 3.548 1.00 90.94 562 LEU A CA 1
ATOM 3941 C C . LEU A 1 562 ? 2.387 0.830 4.617 1.00 90.94 562 LEU A C 1
ATOM 3943 O O . LEU A 1 562 ? 2.073 0.962 5.799 1.00 90.94 562 LEU A O 1
ATOM 3947 N N . ALA A 1 563 ? 3.644 0.572 4.241 1.00 89.25 563 ALA A N 1
ATOM 3948 C CA . ALA A 1 563 ? 4.745 0.466 5.201 1.00 89.25 563 ALA A CA 1
ATOM 3949 C C . ALA A 1 563 ? 4.820 1.673 6.168 1.00 89.25 563 ALA A C 1
ATOM 3951 O O . ALA A 1 563 ? 4.811 1.433 7.375 1.00 89.25 563 ALA A O 1
ATOM 3952 N N . PRO A 1 564 ? 4.724 2.945 5.712 1.00 89.12 564 PRO A N 1
ATOM 3953 C CA . PRO A 1 564 ? 4.739 4.094 6.624 1.00 89.12 564 PRO A CA 1
ATOM 3954 C C . PRO A 1 564 ? 3.577 4.103 7.632 1.00 89.12 564 PRO A C 1
ATOM 3956 O O . PRO A 1 564 ? 3.758 4.479 8.788 1.00 89.12 564 PRO A O 1
ATOM 3959 N N . ALA A 1 565 ? 2.383 3.659 7.222 1.00 90.75 565 ALA A N 1
ATOM 3960 C CA . ALA A 1 565 ? 1.229 3.565 8.118 1.00 90.75 565 ALA A CA 1
ATOM 3961 C C . ALA A 1 565 ? 1.418 2.454 9.166 1.00 90.75 565 ALA A C 1
ATOM 3963 O O . ALA A 1 565 ? 1.087 2.640 10.337 1.00 90.75 565 ALA A O 1
ATOM 3964 N N . TYR A 1 566 ? 1.991 1.311 8.772 1.00 91.06 566 TYR A N 1
ATOM 3965 C CA . TYR A 1 566 ? 2.336 0.239 9.710 1.00 91.06 566 TYR A CA 1
ATOM 3966 C C . TYR A 1 566 ? 3.433 0.646 10.696 1.00 91.06 566 TYR A C 1
ATOM 3968 O O . TYR A 1 566 ? 3.372 0.229 11.854 1.00 91.06 566 TYR A O 1
ATOM 3976 N N . ASP A 1 567 ? 4.403 1.459 10.273 1.00 91.75 567 ASP A N 1
ATOM 3977 C CA . ASP A 1 567 ? 5.431 2.007 11.160 1.00 91.75 567 ASP A CA 1
ATOM 3978 C C . ASP A 1 567 ? 4.837 2.981 12.180 1.00 91.75 567 ASP A C 1
ATOM 3980 O O . ASP A 1 567 ? 5.107 2.856 13.376 1.00 91.75 567 ASP A O 1
ATOM 3984 N N . ALA A 1 568 ? 3.954 3.882 11.745 1.00 91.44 568 ALA A N 1
ATOM 3985 C CA . ALA A 1 568 ? 3.239 4.782 12.647 1.00 91.44 568 ALA A CA 1
ATOM 3986 C C . ALA A 1 568 ? 2.386 4.013 13.675 1.00 91.44 568 ALA A C 1
ATOM 3988 O O . ALA A 1 568 ? 2.433 4.297 14.875 1.00 91.44 568 ALA A O 1
ATOM 3989 N N . LEU A 1 569 ? 1.663 2.978 13.230 1.00 93.56 569 LEU A N 1
ATOM 3990 C CA . LEU A 1 569 ? 0.894 2.106 14.120 1.00 93.56 569 LEU A CA 1
ATOM 3991 C C . LEU A 1 569 ? 1.804 1.346 15.098 1.00 93.56 569 LEU A C 1
ATOM 3993 O O . LEU A 1 569 ? 1.489 1.232 16.283 1.00 93.56 569 LEU A O 1
ATOM 3997 N N . ARG A 1 570 ? 2.958 0.857 14.624 1.00 93.56 570 ARG A N 1
ATOM 3998 C CA . ARG A 1 570 ? 3.960 0.166 15.446 1.00 93.56 570 ARG A CA 1
ATOM 3999 C C . ARG A 1 570 ? 4.467 1.048 16.582 1.00 93.56 570 ARG A C 1
ATOM 4001 O O . ARG A 1 570 ? 4.514 0.569 17.710 1.00 93.56 570 ARG A O 1
ATOM 4008 N N . VAL A 1 571 ? 4.803 2.311 16.312 1.00 93.81 571 VAL A N 1
ATOM 4009 C CA . VAL A 1 571 ? 5.253 3.262 17.346 1.00 93.81 571 VAL A CA 1
ATOM 4010 C C . VAL A 1 571 ? 4.215 3.385 18.466 1.00 93.81 571 VAL A C 1
ATOM 4012 O O . VAL A 1 571 ? 4.560 3.325 19.645 1.00 93.81 571 VAL A O 1
ATOM 4015 N N . ARG A 1 572 ? 2.929 3.478 18.115 1.00 93.44 572 ARG A N 1
ATOM 4016 C CA . ARG A 1 572 ? 1.844 3.597 19.102 1.00 93.44 572 ARG A CA 1
ATOM 4017 C C . ARG A 1 572 ? 1.620 2.316 19.893 1.00 93.44 572 ARG A C 1
ATOM 4019 O O . ARG A 1 572 ? 1.484 2.377 21.110 1.00 93.44 572 ARG A O 1
ATOM 4026 N N . HIS A 1 573 ? 1.636 1.165 19.224 1.00 95.62 573 HIS A N 1
ATOM 4027 C CA . HIS A 1 573 ? 1.532 -0.130 19.894 1.00 95.62 573 HIS A CA 1
ATOM 4028 C C . HIS A 1 573 ? 2.688 -0.362 20.874 1.00 95.62 573 HIS A C 1
ATOM 4030 O O . HIS A 1 573 ? 2.452 -0.873 21.962 1.00 95.62 573 HIS A O 1
ATOM 4036 N N . LEU A 1 574 ? 3.916 0.044 20.534 1.00 95.12 574 LEU A N 1
ATOM 4037 C CA . LEU A 1 574 ? 5.055 -0.045 21.452 1.00 95.12 574 LEU A CA 1
ATOM 4038 C C . LEU A 1 574 ? 4.868 0.852 22.682 1.00 95.12 574 LEU A C 1
ATOM 4040 O O . LEU A 1 574 ? 5.083 0.387 23.796 1.00 95.12 574 LEU A O 1
ATOM 4044 N N . ALA A 1 575 ? 4.393 2.089 22.507 1.00 93.00 575 ALA A N 1
ATOM 4045 C CA . ALA A 1 575 ? 4.072 2.969 23.635 1.00 93.00 575 ALA A CA 1
ATOM 4046 C C . ALA A 1 575 ? 2.958 2.389 24.530 1.00 93.00 575 ALA A C 1
ATOM 4048 O O . ALA A 1 575 ? 3.035 2.449 25.755 1.00 93.00 575 ALA A O 1
ATOM 4049 N N . PHE A 1 576 ? 1.934 1.778 23.927 1.00 95.75 576 PHE A N 1
ATOM 4050 C CA . PHE A 1 576 ? 0.871 1.086 24.655 1.00 95.75 576 PHE A CA 1
ATOM 4051 C C . PHE A 1 576 ? 1.388 -0.124 25.445 1.00 95.75 576 PHE A C 1
ATOM 4053 O O . PHE A 1 576 ? 1.042 -0.278 26.614 1.00 95.75 576 PHE A O 1
ATOM 4060 N N . ILE A 1 577 ? 2.249 -0.946 24.837 1.00 96.69 577 ILE A N 1
ATOM 4061 C CA . ILE A 1 577 ? 2.889 -2.094 25.491 1.00 96.69 577 ILE A CA 1
ATOM 4062 C C . ILE A 1 577 ? 3.761 -1.631 26.661 1.00 96.69 577 ILE A C 1
ATOM 4064 O O . ILE A 1 577 ? 3.648 -2.188 27.748 1.00 96.69 577 ILE A O 1
ATOM 4068 N N . GLN A 1 578 ? 4.584 -0.598 26.467 1.00 94.12 578 GLN A N 1
ATOM 4069 C CA . GLN A 1 578 ? 5.462 -0.080 27.516 1.00 94.12 578 GLN A CA 1
ATOM 4070 C C . GLN A 1 578 ? 4.670 0.374 28.745 1.00 94.12 578 GLN A C 1
ATOM 4072 O O . GLN A 1 578 ? 5.015 0.037 29.877 1.00 94.12 578 GLN A O 1
ATOM 4077 N N . GLU A 1 579 ? 3.569 1.096 28.530 1.00 94.06 579 GLU A N 1
ATOM 4078 C CA . GLU A 1 579 ? 2.676 1.458 29.625 1.00 94.06 579 GLU A CA 1
ATOM 4079 C C . GLU A 1 579 ? 2.027 0.220 30.246 1.00 94.06 579 GLU A C 1
ATOM 4081 O O . GLU A 1 579 ? 1.967 0.122 31.466 1.00 94.06 579 GLU A O 1
ATOM 4086 N N . ALA A 1 580 ? 1.596 -0.770 29.464 1.00 95.88 580 ALA A N 1
ATOM 4087 C CA . ALA A 1 580 ? 0.960 -1.970 30.001 1.00 95.88 580 ALA A CA 1
ATOM 4088 C C . ALA A 1 580 ? 1.844 -2.738 31.011 1.00 95.88 580 ALA A C 1
ATOM 4090 O O . ALA A 1 580 ? 1.310 -3.304 31.962 1.00 95.88 580 ALA A O 1
ATOM 4091 N N . TYR A 1 581 ? 3.173 -2.703 30.856 1.00 94.31 581 TYR A N 1
ATOM 4092 C CA . TYR A 1 581 ? 4.143 -3.343 31.760 1.00 94.31 581 TYR A CA 1
ATOM 4093 C C . TYR A 1 581 ? 4.576 -2.487 32.966 1.00 94.31 581 TYR A C 1
ATOM 4095 O O . TYR A 1 581 ? 5.412 -2.921 33.753 1.00 94.31 581 TYR A O 1
ATOM 4103 N N . SER A 1 582 ? 4.009 -1.292 33.158 1.00 86.38 582 SER A N 1
ATOM 4104 C CA . SER A 1 582 ? 4.233 -0.466 34.364 1.00 86.38 582 SER A CA 1
ATOM 4105 C C . SER A 1 582 ? 5.703 -0.180 34.698 1.00 86.38 582 SER A C 1
ATOM 4107 O O . SER A 1 582 ? 6.066 -0.097 35.865 1.00 86.38 582 SER A O 1
ATOM 4109 N N . GLY A 1 583 ? 6.545 -0.009 33.676 1.00 76.00 583 GLY A N 1
ATOM 4110 C CA . GLY A 1 583 ? 7.978 0.262 33.841 1.00 76.00 583 GLY A CA 1
ATOM 4111 C C . GLY A 1 583 ? 8.872 -0.979 33.771 1.00 76.00 583 GLY A C 1
ATOM 4112 O O . GLY A 1 583 ? 10.077 -0.826 33.590 1.00 76.00 583 GLY A O 1
ATOM 4113 N N . ALA A 1 584 ? 8.311 -2.192 33.821 1.00 86.62 584 ALA A N 1
ATOM 4114 C CA . ALA A 1 584 ? 9.057 -3.404 33.494 1.00 86.62 584 ALA A CA 1
ATOM 4115 C C . ALA A 1 584 ? 9.382 -3.461 31.991 1.00 86.62 584 ALA A C 1
ATOM 4117 O O . ALA A 1 584 ? 8.627 -2.955 31.154 1.00 86.62 584 ALA A O 1
ATOM 4118 N N . ALA A 1 585 ? 10.507 -4.088 31.643 1.00 89.06 585 ALA A N 1
ATOM 4119 C CA . ALA A 1 585 ? 10.897 -4.277 30.251 1.00 89.06 585 ALA A CA 1
ATOM 4120 C C . ALA A 1 585 ? 9.927 -5.259 29.560 1.00 89.06 585 ALA A C 1
ATOM 4122 O O . ALA A 1 585 ? 9.779 -6.392 30.029 1.00 89.06 585 ALA A O 1
ATOM 4123 N N . PRO A 1 586 ? 9.256 -4.862 28.462 1.00 91.88 586 PRO A N 1
ATOM 4124 C CA . PRO A 1 586 ? 8.384 -5.768 27.731 1.00 91.88 586 PRO A CA 1
ATOM 4125 C C . PRO A 1 586 ? 9.208 -6.835 26.990 1.00 91.88 586 PRO A C 1
ATOM 4127 O O . PRO A 1 586 ? 10.307 -6.540 26.513 1.00 91.88 586 PRO A O 1
ATOM 4130 N N . PRO A 1 587 ? 8.679 -8.060 26.826 1.00 92.06 587 PRO A N 1
ATOM 4131 C CA . PRO A 1 587 ? 9.344 -9.094 26.042 1.00 92.06 587 PRO A CA 1
ATOM 4132 C C . PRO A 1 587 ? 9.422 -8.693 24.561 1.00 92.06 587 PRO A C 1
ATOM 4134 O O . PRO A 1 587 ? 8.549 -7.984 24.048 1.00 92.06 587 PRO A O 1
ATOM 4137 N N . ALA A 1 588 ? 10.443 -9.176 23.847 1.00 89.19 588 ALA A N 1
ATOM 4138 C CA . ALA A 1 588 ? 10.690 -8.812 22.446 1.00 89.19 588 ALA A CA 1
ATOM 4139 C C . ALA A 1 588 ? 9.502 -9.169 21.525 1.00 89.19 588 ALA A C 1
ATOM 4141 O O . ALA A 1 588 ? 9.152 -8.438 20.594 1.00 89.19 588 ALA A O 1
ATOM 4142 N N . GLU A 1 589 ? 8.822 -10.272 21.824 1.00 92.94 589 GLU A N 1
ATOM 4143 C CA . GLU A 1 589 ? 7.644 -10.778 21.125 1.00 92.94 589 GLU A CA 1
ATOM 4144 C C . GLU A 1 589 ? 6.331 -10.047 21.463 1.00 92.94 589 GLU A C 1
ATOM 4146 O O . GLU A 1 589 ? 5.324 -10.288 20.791 1.00 92.94 589 GLU A O 1
ATOM 4151 N N . ALA A 1 590 ? 6.311 -9.110 22.421 1.00 93.25 590 ALA A N 1
ATOM 4152 C CA . ALA A 1 590 ? 5.084 -8.442 22.880 1.00 93.25 590 ALA A CA 1
ATOM 4153 C C . ALA A 1 590 ? 4.284 -7.788 21.743 1.00 93.25 590 ALA A C 1
ATOM 4155 O O . ALA A 1 590 ? 3.053 -7.845 21.717 1.00 93.25 590 ALA A O 1
ATOM 4156 N N . ILE A 1 591 ? 4.969 -7.196 20.760 1.00 93.75 591 ILE A N 1
ATOM 4157 C CA . ILE A 1 591 ? 4.303 -6.574 19.612 1.00 93.75 591 ILE A CA 1
ATOM 4158 C C . ILE A 1 591 ? 3.621 -7.598 18.699 1.00 93.75 591 ILE A C 1
ATOM 4160 O O . ILE A 1 591 ? 2.529 -7.343 18.180 1.00 93.75 591 ILE A O 1
ATOM 4164 N N . HIS A 1 592 ? 4.241 -8.763 18.511 1.00 92.69 592 HIS A N 1
ATOM 4165 C CA . HIS A 1 592 ? 3.664 -9.859 17.742 1.00 92.69 592 HIS A CA 1
ATOM 4166 C C . HIS A 1 592 ? 2.467 -10.452 18.492 1.00 92.69 592 HIS A C 1
ATOM 4168 O O . HIS A 1 592 ? 1.419 -10.665 17.881 1.00 92.69 592 HIS A O 1
ATOM 4174 N N . ALA A 1 593 ? 2.579 -10.608 19.815 1.00 94.69 593 ALA A N 1
ATOM 4175 C CA . ALA A 1 593 ? 1.493 -11.060 20.679 1.00 94.69 593 ALA A CA 1
ATOM 4176 C C . ALA A 1 593 ? 0.286 -10.106 20.651 1.00 94.69 593 ALA A C 1
ATOM 4178 O O . ALA A 1 593 ? -0.843 -10.561 20.477 1.00 94.69 593 ALA A O 1
ATOM 4179 N N . LEU A 1 594 ? 0.504 -8.786 20.724 1.00 96.12 594 LEU A N 1
ATOM 4180 C CA . LEU A 1 594 ? -0.571 -7.793 20.621 1.00 96.12 594 LEU A CA 1
ATOM 4181 C C . LEU A 1 594 ? -1.270 -7.850 19.256 1.00 96.12 594 LEU A C 1
ATOM 4183 O O . LEU A 1 594 ? -2.498 -7.845 19.189 1.00 96.12 594 LEU A O 1
ATOM 4187 N N . ARG A 1 595 ? -0.512 -7.941 18.154 1.00 93.81 595 ARG A N 1
ATOM 4188 C CA . ARG A 1 595 ? -1.095 -8.085 16.807 1.00 93.81 595 ARG A CA 1
ATOM 4189 C C . ARG A 1 595 ? -1.921 -9.367 16.686 1.00 93.81 595 ARG A C 1
ATOM 4191 O O . ARG A 1 595 ? -3.026 -9.327 16.150 1.00 93.81 595 ARG A O 1
ATOM 4198 N N . ALA A 1 596 ? -1.426 -10.481 17.226 1.00 95.19 596 ALA A N 1
ATOM 4199 C CA . ALA A 1 596 ? -2.162 -11.741 17.268 1.00 95.19 596 ALA A CA 1
ATOM 4200 C C . ALA A 1 596 ? -3.442 -11.636 18.118 1.00 95.19 596 ALA A C 1
ATOM 4202 O O . ALA A 1 596 ? -4.487 -12.146 17.711 1.00 95.19 596 ALA A O 1
ATOM 4203 N N . ALA A 1 597 ? -3.391 -10.933 19.254 1.00 96.50 597 ALA A N 1
ATOM 4204 C CA . ALA A 1 597 ? -4.557 -10.670 20.092 1.00 96.50 597 ALA A CA 1
ATOM 4205 C C . ALA A 1 597 ? -5.607 -9.831 19.352 1.00 96.50 597 ALA A C 1
ATOM 4207 O O . ALA A 1 597 ? -6.755 -10.252 19.253 1.00 96.50 597 ALA A O 1
ATOM 4208 N N . LEU A 1 598 ? -5.233 -8.703 18.740 1.00 96.69 598 LEU A N 1
ATOM 4209 C CA . LEU A 1 598 ? -6.167 -7.867 17.971 1.00 96.69 598 LEU A CA 1
ATOM 4210 C C . LEU A 1 598 ? -6.806 -8.635 16.802 1.00 96.69 598 LEU A C 1
ATOM 4212 O O . LEU A 1 598 ? -8.013 -8.519 16.579 1.00 96.69 598 LEU A O 1
ATOM 4216 N N . ALA A 1 599 ? -6.038 -9.471 16.097 1.00 95.31 599 ALA A N 1
ATOM 4217 C CA . ALA A 1 599 ? -6.563 -10.330 15.038 1.00 95.31 599 ALA A CA 1
ATOM 4218 C C . ALA A 1 599 ? -7.585 -11.350 15.574 1.00 95.31 599 ALA A C 1
ATOM 4220 O O . ALA A 1 599 ? -8.671 -11.492 15.004 1.00 95.31 599 ALA A O 1
ATOM 4221 N N . ARG A 1 600 ? -7.271 -12.011 16.696 1.00 94.62 600 ARG A N 1
ATOM 4222 C CA . ARG A 1 600 ? -8.160 -12.963 17.381 1.00 94.62 600 ARG A CA 1
ATOM 4223 C C . ARG A 1 600 ? -9.451 -12.291 17.857 1.00 94.62 600 ARG A C 1
ATOM 4225 O O . ARG A 1 600 ? -10.541 -12.763 17.546 1.00 94.62 600 ARG A O 1
ATOM 4232 N N . LEU A 1 601 ? -9.345 -11.143 18.524 1.00 95.50 601 LEU A N 1
ATOM 4233 C CA . LEU A 1 601 ? -10.488 -10.368 19.015 1.00 95.50 601 LEU A CA 1
ATOM 4234 C C . LEU A 1 601 ? -11.354 -9.824 17.874 1.00 95.50 601 LEU A C 1
ATOM 4236 O O . LEU A 1 601 ? -12.583 -9.758 17.981 1.00 95.50 601 LEU A O 1
ATOM 4240 N N . TRP A 1 602 ? -10.742 -9.450 16.748 1.00 94.56 602 TRP A N 1
ATOM 4241 C CA . TRP A 1 602 ? -11.491 -9.028 15.571 1.00 94.56 602 TRP A CA 1
ATOM 4242 C C . TRP A 1 602 ? -12.345 -10.165 14.999 1.00 94.56 602 TRP A C 1
ATOM 4244 O O . TRP A 1 602 ? -13.486 -9.911 14.613 1.00 94.56 602 TRP A O 1
ATOM 4254 N N . ALA A 1 603 ? -11.843 -11.404 15.020 1.00 89.75 603 ALA A N 1
ATOM 4255 C CA . ALA A 1 603 ? -12.560 -12.589 14.548 1.00 89.75 603 ALA A CA 1
ATOM 4256 C C . ALA A 1 603 ? -13.741 -13.014 15.445 1.00 89.75 603 ALA A C 1
ATOM 4258 O O . ALA A 1 603 ? -14.629 -13.723 14.972 1.00 89.75 603 ALA A O 1
ATOM 4259 N N . LEU A 1 604 ? -13.797 -12.569 16.710 1.00 87.94 604 LEU A N 1
ATOM 4260 C CA . LEU A 1 604 ? -14.921 -12.866 17.609 1.00 87.94 604 LEU A CA 1
ATOM 4261 C C . LEU A 1 604 ? -16.251 -12.365 17.031 1.00 87.94 604 LEU A C 1
ATOM 4263 O O . LEU A 1 604 ? -16.357 -11.219 16.592 1.00 87.94 604 LEU A O 1
ATOM 4267 N N . VAL A 1 605 ? -17.302 -13.178 17.086 1.00 83.75 605 VAL A N 1
ATOM 4268 C CA . VAL A 1 605 ? -18.644 -12.736 16.684 1.00 83.75 605 VAL A CA 1
ATOM 4269 C C . VAL A 1 605 ? -19.258 -11.948 17.839 1.00 83.75 605 VAL A C 1
ATOM 4271 O O . VAL A 1 605 ? -19.856 -12.509 18.748 1.00 83.75 605 VAL A O 1
ATOM 4274 N N . TRP A 1 606 ? -19.035 -10.634 17.831 1.00 87.50 606 TRP A N 1
ATOM 4275 C CA . TRP A 1 606 ? -19.581 -9.691 18.805 1.00 87.50 606 TRP A CA 1
ATOM 4276 C C . TRP A 1 606 ? -19.679 -8.295 18.186 1.00 87.50 606 TRP A C 1
ATOM 4278 O O . TRP A 1 606 ? -18.893 -7.969 17.288 1.00 87.50 606 TRP A O 1
ATOM 4288 N N . GLU A 1 607 ? -20.615 -7.451 18.630 1.00 86.94 607 GLU A N 1
ATOM 4289 C CA . GLU A 1 607 ? -20.817 -6.159 17.982 1.00 86.94 607 GLU A CA 1
ATOM 4290 C C . GLU A 1 607 ? -19.571 -5.261 18.114 1.00 86.94 607 GLU A C 1
ATOM 4292 O O . GLU A 1 607 ? -18.997 -5.137 19.203 1.00 86.94 607 GLU A O 1
ATOM 4297 N N . PRO A 1 608 ? -19.172 -4.538 17.046 1.00 89.81 608 PRO A N 1
ATOM 4298 C CA . PRO A 1 608 ? -17.952 -3.728 17.051 1.00 89.81 608 PRO A CA 1
ATOM 4299 C C . PRO A 1 608 ? -17.883 -2.662 18.158 1.00 89.81 608 PRO A C 1
ATOM 4301 O O . PRO A 1 608 ? -16.792 -2.211 18.498 1.00 89.81 608 PRO A O 1
ATOM 4304 N N . ARG A 1 609 ? -19.024 -2.268 18.745 1.00 90.38 609 ARG A N 1
ATOM 4305 C CA . ARG A 1 609 ? -19.094 -1.315 19.870 1.00 90.38 609 ARG A CA 1
ATOM 4306 C C . ARG A 1 609 ? -18.422 -1.830 21.145 1.00 90.38 609 ARG A C 1
ATOM 4308 O O . ARG A 1 609 ? -17.987 -1.025 21.957 1.00 90.38 609 ARG A O 1
ATOM 4315 N N . HIS A 1 610 ? -18.350 -3.151 21.322 1.00 92.19 610 HIS A N 1
ATOM 4316 C CA . HIS A 1 610 ? -17.651 -3.786 22.444 1.00 92.19 610 HIS A CA 1
ATOM 4317 C C . HIS A 1 610 ? -16.144 -3.887 22.180 1.00 92.19 610 HIS A C 1
ATOM 4319 O O . HIS A 1 610 ? -15.364 -4.039 23.109 1.00 92.19 610 HIS A O 1
ATOM 4325 N N . LYS A 1 611 ? -15.732 -3.760 20.912 1.00 95.19 611 LYS A N 1
ATOM 4326 C CA . LYS A 1 611 ? -14.341 -3.876 20.468 1.00 95.19 611 LYS A CA 1
ATOM 4327 C C . LYS A 1 611 ? -13.630 -2.530 20.389 1.00 95.19 611 LYS A C 1
ATOM 4329 O O . LYS A 1 611 ? -12.500 -2.409 20.839 1.00 95.19 611 LYS A O 1
ATOM 4334 N N . GLU A 1 612 ? -14.293 -1.509 19.839 1.00 95.50 612 GLU A N 1
ATOM 4335 C CA . GLU A 1 612 ? -13.696 -0.193 19.547 1.00 95.50 612 GLU A CA 1
ATOM 4336 C C . GLU A 1 612 ? -12.895 0.419 20.713 1.00 95.50 612 GLU A C 1
ATOM 4338 O O . GLU A 1 612 ? -11.803 0.926 20.444 1.00 95.50 612 GLU A O 1
ATOM 4343 N N . PRO A 1 613 ? -13.357 0.362 21.979 1.00 96.88 613 PRO A N 1
ATOM 4344 C CA . PRO A 1 613 ? -12.614 0.926 23.103 1.00 96.88 613 PRO A CA 1
ATOM 4345 C C . PRO A 1 613 ? -11.200 0.354 23.252 1.00 96.88 613 PRO A C 1
ATOM 4347 O O . PRO A 1 613 ? -10.267 1.123 23.465 1.00 96.88 613 PRO A O 1
ATOM 4350 N N . LEU A 1 614 ? -11.000 -0.952 23.050 1.00 97.88 614 LEU A N 1
ATOM 4351 C CA . LEU A 1 614 ? -9.668 -1.558 23.136 1.00 97.88 614 LEU A CA 1
ATOM 4352 C C . LEU A 1 614 ? -8.742 -1.080 22.007 1.00 97.88 614 LEU A C 1
ATOM 4354 O O . LEU A 1 614 ? -7.579 -0.774 22.251 1.00 97.88 614 LEU A O 1
ATOM 4358 N N . TRP A 1 615 ? -9.257 -0.937 20.782 1.00 97.12 615 TRP A N 1
ATOM 4359 C CA . TRP A 1 615 ? -8.471 -0.399 19.664 1.00 97.12 615 TRP A CA 1
ATOM 4360 C C . TRP A 1 615 ? -8.092 1.061 19.892 1.00 97.12 615 TRP A C 1
ATOM 4362 O O . TRP A 1 615 ? -6.960 1.454 19.626 1.00 97.12 615 TRP A O 1
ATOM 4372 N N . ARG A 1 616 ? -9.020 1.873 20.415 1.00 96.44 616 ARG A N 1
ATOM 4373 C CA . ARG A 1 616 ? -8.719 3.255 20.808 1.00 96.44 616 ARG A CA 1
ATOM 4374 C C . ARG A 1 616 ? -7.678 3.295 21.916 1.00 96.44 616 ARG A C 1
ATOM 4376 O O . ARG A 1 616 ? -6.767 4.112 21.835 1.00 96.44 616 ARG A O 1
ATOM 4383 N N . LEU A 1 617 ? -7.771 2.409 22.902 1.00 96.62 617 LEU A N 1
ATOM 4384 C CA . LEU A 1 617 ? -6.792 2.315 23.979 1.00 96.62 617 LEU A CA 1
ATOM 4385 C C . LEU A 1 617 ? -5.385 2.040 23.428 1.00 96.62 617 LEU A C 1
ATOM 4387 O O . LEU A 1 617 ? -4.458 2.783 23.748 1.00 96.62 617 LEU A O 1
ATOM 4391 N N . ALA A 1 618 ? -5.263 1.068 22.518 1.00 96.25 618 ALA A N 1
ATOM 4392 C CA . ALA A 1 618 ? -3.996 0.647 21.918 1.00 96.25 618 ALA A CA 1
ATOM 4393 C C . ALA A 1 618 ? -3.272 1.741 21.108 1.00 96.25 618 ALA A C 1
ATOM 4395 O O . ALA A 1 618 ? -2.061 1.657 20.906 1.00 96.25 618 ALA A O 1
ATOM 4396 N N . VAL A 1 619 ? -3.988 2.775 20.648 1.00 94.50 619 VAL A N 1
ATOM 4397 C CA . VAL A 1 619 ? -3.419 3.872 19.839 1.00 94.50 619 VAL A CA 1
ATOM 4398 C C . VAL A 1 619 ? -3.498 5.248 20.506 1.00 94.50 619 VAL A C 1
ATOM 4400 O O . VAL A 1 619 ? -3.250 6.261 19.850 1.00 94.50 619 VAL A O 1
ATOM 4403 N N . ASN A 1 620 ? -3.846 5.312 21.795 1.00 93.25 620 ASN A N 1
ATOM 4404 C CA . ASN A 1 620 ? -4.141 6.564 22.506 1.00 93.25 620 ASN A CA 1
ATOM 4405 C C . ASN A 1 620 ? -5.279 7.398 21.875 1.00 93.25 620 ASN A C 1
ATOM 4407 O O . ASN A 1 620 ? -5.267 8.626 21.913 1.00 93.25 620 ASN A O 1
ATOM 4411 N N . GLY A 1 621 ? -6.245 6.730 21.250 1.00 93.62 621 GLY A N 1
ATOM 4412 C CA . GLY A 1 621 ? -7.230 7.304 20.337 1.00 93.62 621 GLY A CA 1
ATOM 4413 C C . GLY A 1 621 ? -8.532 7.800 20.970 1.00 93.62 621 GLY A C 1
ATOM 4414 O O . GLY A 1 621 ? -9.543 7.909 20.268 1.00 93.62 621 GLY A O 1
ATOM 4415 N N . PHE A 1 622 ? -8.568 8.056 22.279 1.00 93.38 622 PHE A N 1
ATOM 4416 C CA . PHE A 1 622 ? -9.748 8.633 22.931 1.00 93.38 622 PHE A CA 1
ATOM 4417 C C . PHE A 1 622 ? -9.776 10.155 22.801 1.00 93.38 622 PHE A C 1
ATOM 4419 O O . PHE A 1 622 ? -8.748 10.822 22.710 1.00 93.38 622 PHE A O 1
ATOM 4426 N N . THR A 1 623 ? -10.987 10.712 22.778 1.00 89.38 623 THR A N 1
ATOM 4427 C CA . THR A 1 623 ? -11.206 12.153 22.588 1.00 89.38 623 THR A CA 1
ATOM 4428 C C . THR A 1 623 ? -10.439 12.963 23.635 1.00 89.38 623 THR A C 1
ATOM 4430 O O . THR A 1 623 ? -10.654 12.778 24.830 1.00 89.38 623 THR A O 1
ATOM 4433 N N . GLY A 1 624 ? -9.566 13.866 23.177 1.00 86.38 624 GLY A N 1
ATOM 4434 C CA . GLY A 1 624 ? -8.762 14.745 24.030 1.00 86.38 624 GLY A CA 1
ATOM 4435 C C . GLY A 1 624 ? -7.418 14.168 24.484 1.00 86.38 624 GLY A C 1
ATOM 4436 O O . GLY A 1 624 ? -6.562 14.940 24.901 1.00 86.38 624 GLY A O 1
ATOM 4437 N N . PHE A 1 625 ? -7.162 12.862 24.346 1.00 90.06 625 PHE A N 1
ATOM 4438 C CA . PHE A 1 625 ? -5.929 12.248 24.865 1.00 90.06 625 PHE A CA 1
ATOM 4439 C C . PHE A 1 625 ? -4.665 12.776 24.181 1.00 90.06 625 PHE A C 1
ATOM 4441 O O . PHE A 1 625 ? -3.675 13.041 24.856 1.00 90.06 625 PHE A O 1
ATOM 4448 N N . GLY A 1 626 ? -4.700 12.992 22.863 1.00 85.12 626 GLY A N 1
ATOM 4449 C CA . GLY A 1 626 ? -3.567 13.583 22.142 1.00 85.12 626 GLY A CA 1
ATOM 4450 C C . GLY A 1 626 ? -3.251 15.017 22.584 1.00 85.12 626 GLY A C 1
ATOM 4451 O O . GLY A 1 626 ? -2.087 15.386 22.677 1.00 85.12 626 GLY A O 1
ATOM 4452 N N . MET A 1 627 ? -4.278 15.807 22.913 1.00 85.19 627 MET A N 1
ATOM 4453 C CA . MET A 1 627 ? -4.107 17.164 23.447 1.00 85.19 627 MET A CA 1
ATOM 4454 C C . MET A 1 627 ? -3.509 17.126 24.857 1.00 85.19 627 MET A C 1
ATOM 4456 O O . MET A 1 627 ? -2.566 17.855 25.132 1.00 85.19 627 MET A O 1
ATOM 4460 N N . LEU A 1 628 ? -4.022 16.249 25.724 1.00 86.12 628 LEU A N 1
ATOM 4461 C CA . LEU A 1 628 ? -3.502 16.073 27.082 1.00 86.12 628 LEU A CA 1
ATOM 4462 C C . LEU A 1 628 ? -2.038 15.614 27.077 1.00 86.12 628 LEU A C 1
ATOM 4464 O O . LEU A 1 628 ? -1.253 16.091 27.886 1.00 86.12 628 LEU A O 1
ATOM 4468 N N . ALA A 1 629 ? -1.659 14.735 26.146 1.00 84.50 629 ALA A N 1
ATOM 4469 C CA . ALA A 1 629 ? -0.271 14.313 25.977 1.00 84.50 629 ALA A CA 1
ATOM 4470 C C . ALA A 1 629 ? 0.641 15.472 25.535 1.00 84.50 629 ALA A C 1
ATOM 4472 O O . ALA A 1 629 ? 1.748 15.597 26.047 1.00 84.50 629 ALA A O 1
ATOM 4473 N N . ALA A 1 630 ? 0.172 16.335 24.626 1.00 85.25 630 ALA A N 1
ATOM 4474 C CA . ALA A 1 630 ? 0.913 17.531 24.225 1.00 85.25 630 ALA A CA 1
ATOM 4475 C C . ALA A 1 630 ? 1.074 18.518 25.394 1.00 85.25 630 ALA A C 1
ATOM 4477 O O . ALA A 1 630 ? 2.172 18.986 25.655 1.00 85.25 630 ALA A O 1
ATOM 4478 N N . TRP A 1 631 ? 0.009 18.765 26.160 1.00 87.19 631 TRP A N 1
ATOM 4479 C CA . TRP A 1 631 ? 0.067 19.621 27.347 1.00 87.19 631 TRP A CA 1
ATOM 4480 C C . TRP A 1 631 ? 1.023 19.096 28.414 1.00 87.19 631 TRP A C 1
ATOM 4482 O O . TRP A 1 631 ? 1.772 19.881 28.984 1.00 87.19 631 TRP A O 1
ATOM 4492 N N . ALA A 1 632 ? 1.030 17.785 28.657 1.00 84.75 632 ALA A N 1
ATOM 4493 C CA . ALA A 1 632 ? 1.968 17.175 29.592 1.00 84.75 632 ALA A CA 1
ATOM 4494 C C . ALA A 1 632 ? 3.428 17.375 29.150 1.00 84.75 632 ALA A C 1
ATOM 4496 O O . ALA A 1 632 ? 4.281 17.631 29.996 1.00 84.75 632 ALA A O 1
ATOM 4497 N N . ALA A 1 633 ? 3.707 17.322 27.842 1.00 84.62 633 ALA A N 1
ATOM 4498 C CA . ALA A 1 633 ? 5.031 17.635 27.299 1.00 84.62 633 ALA A CA 1
ATOM 4499 C C . ALA A 1 633 ? 5.429 19.109 27.521 1.00 84.62 633 ALA A C 1
ATOM 4501 O O . ALA A 1 633 ? 6.603 19.392 27.732 1.00 84.62 633 ALA A O 1
ATOM 4502 N N . ASP A 1 634 ? 4.450 20.017 27.568 1.00 88.00 634 ASP A N 1
ATOM 4503 C CA . ASP A 1 634 ? 4.628 21.434 27.924 1.00 88.00 634 ASP A CA 1
ATOM 4504 C C . ASP A 1 634 ? 4.609 21.683 29.453 1.00 88.00 634 ASP A C 1
ATOM 4506 O O . ASP A 1 634 ? 4.487 22.823 29.904 1.00 88.00 634 ASP A O 1
ATOM 4510 N N . GLY A 1 635 ? 4.664 20.630 30.279 1.00 85.12 635 GLY A N 1
ATOM 4511 C CA . GLY A 1 635 ? 4.656 20.724 31.745 1.00 85.12 635 GLY A CA 1
ATOM 4512 C C . GLY A 1 635 ? 3.283 20.991 32.377 1.00 85.12 635 GLY A C 1
ATOM 4513 O O . GLY A 1 635 ? 3.186 21.220 33.582 1.00 85.12 635 GLY A O 1
ATOM 4514 N N . ARG A 1 636 ? 2.196 20.953 31.598 1.00 85.81 636 ARG A N 1
ATOM 4515 C CA . ARG A 1 636 ? 0.826 21.165 32.086 1.00 85.81 636 ARG A CA 1
ATOM 4516 C C . ARG A 1 636 ? 0.139 19.843 32.419 1.00 85.81 636 ARG A C 1
ATOM 4518 O O . ARG A 1 636 ? -0.023 18.984 31.556 1.00 85.81 636 ARG A O 1
ATOM 4525 N N . VAL A 1 637 ? -0.379 19.724 33.641 1.00 81.56 637 VAL A N 1
ATOM 4526 C CA . VAL A 1 637 ? -1.124 18.539 34.097 1.00 81.56 637 VAL A CA 1
ATOM 4527 C C . VAL A 1 637 ? -2.596 18.885 34.310 1.00 81.56 637 VAL A C 1
ATOM 4529 O O . VAL A 1 637 ? -2.938 19.707 35.156 1.00 81.56 637 VAL A O 1
ATOM 4532 N N . GLU A 1 638 ? -3.481 18.239 33.551 1.00 86.25 638 GLU A N 1
ATOM 4533 C CA . GLU A 1 638 ? -4.930 18.408 33.707 1.00 86.25 638 GLU A CA 1
ATOM 4534 C C . GLU A 1 638 ? -5.483 17.452 34.783 1.00 86.25 638 GLU A C 1
ATOM 4536 O O . GLU A 1 638 ? -4.938 16.369 35.035 1.00 86.25 638 GLU A O 1
ATOM 4541 N N . LYS A 1 639 ? -6.603 17.838 35.402 1.00 88.94 639 LYS A N 1
ATOM 4542 C CA . LYS A 1 639 ? -7.341 17.006 36.359 1.00 88.94 639 LYS A CA 1
ATOM 4543 C C . LYS A 1 639 ? -8.409 16.170 35.659 1.00 88.94 639 LYS A C 1
ATOM 4545 O O . LYS A 1 639 ? -9.138 16.650 34.789 1.00 88.94 639 LYS A O 1
ATOM 4550 N N . CYS A 1 640 ? -8.526 14.914 36.071 1.00 91.75 640 CYS A N 1
ATOM 4551 C CA . CYS A 1 640 ? -9.684 14.090 35.758 1.00 91.75 640 CYS A CA 1
ATOM 4552 C C . CYS A 1 640 ? -10.903 14.599 36.544 1.00 91.75 640 CYS A C 1
ATOM 4554 O O . CYS A 1 640 ? -10.735 15.039 37.685 1.00 91.75 640 CYS A O 1
ATOM 4556 N N . PRO A 1 641 ? -12.139 14.470 36.020 1.00 92.50 641 PRO A N 1
ATOM 4557 C CA . PRO A 1 641 ? -13.334 14.781 36.797 1.00 92.50 641 PRO A CA 1
ATOM 4558 C C . PRO A 1 641 ? -13.461 14.018 38.127 1.00 92.50 641 PRO A C 1
ATOM 4560 O O . PRO A 1 641 ? -14.215 14.448 38.986 1.00 92.50 641 PRO A O 1
ATOM 4563 N N . CYS A 1 642 ? -12.718 12.927 38.350 1.00 91.69 642 CYS A N 1
ATOM 4564 C CA . CYS A 1 642 ? -12.664 12.268 39.661 1.00 91.69 642 CYS A CA 1
ATOM 4565 C C . CYS A 1 642 ? -11.835 13.026 40.720 1.00 91.69 642 CYS A C 1
ATOM 4567 O O . CYS A 1 642 ? -11.750 12.565 41.851 1.00 91.69 642 CYS A O 1
ATOM 4569 N N . GLY A 1 643 ? -11.193 14.145 40.362 1.00 89.69 643 GLY A N 1
ATOM 4570 C CA . GLY A 1 643 ? -10.386 14.987 41.255 1.00 89.69 643 GLY A CA 1
ATOM 4571 C C . GLY A 1 643 ? -8.873 14.757 41.165 1.00 89.69 643 GLY A C 1
ATOM 4572 O O . GLY A 1 643 ? -8.096 15.629 41.554 1.00 89.69 643 GLY A O 1
ATOM 4573 N N . THR A 1 644 ? -8.432 13.631 40.602 1.00 91.75 644 THR A N 1
ATOM 4574 C CA . THR A 1 644 ? -7.011 13.261 40.517 1.00 91.75 644 THR A CA 1
ATOM 4575 C C . THR A 1 644 ? -6.301 13.968 39.359 1.00 91.75 644 THR A C 1
ATOM 4577 O O . THR A 1 644 ? -6.835 14.074 38.251 1.00 91.75 644 THR A O 1
ATOM 4580 N N . GLN A 1 645 ? -5.069 14.424 39.592 1.00 90.25 645 GLN A N 1
ATOM 4581 C CA . GLN A 1 645 ? -4.185 14.920 38.534 1.00 90.25 645 GLN A CA 1
ATOM 4582 C C . GLN A 1 645 ? -3.630 13.757 37.701 1.00 90.25 645 GLN A C 1
ATOM 4584 O O . GLN A 1 645 ? -3.176 12.755 38.245 1.00 90.25 645 GLN A O 1
ATOM 4589 N N . MET A 1 646 ? -3.641 13.885 36.374 1.00 90.12 646 MET A N 1
ATOM 4590 C CA . MET A 1 646 ? -3.255 12.798 35.463 1.00 90.12 646 MET A CA 1
ATOM 4591 C C . MET A 1 646 ? -1.747 12.790 35.155 1.00 90.12 646 MET A C 1
ATOM 4593 O O . MET A 1 646 ? -1.351 12.864 33.993 1.00 90.12 646 MET A O 1
ATOM 4597 N N . THR A 1 647 ? -0.899 12.701 36.181 1.00 85.62 647 THR A N 1
ATOM 4598 C CA . THR A 1 647 ? 0.573 12.769 36.047 1.00 85.62 647 THR A CA 1
ATOM 4599 C C . THR A 1 647 ? 1.171 11.588 35.279 1.00 85.62 647 THR A C 1
ATOM 4601 O O . THR A 1 647 ? 2.071 11.777 34.469 1.00 85.62 647 THR A O 1
ATOM 4604 N N . ALA A 1 648 ? 0.625 10.381 35.455 1.00 83.06 648 ALA A N 1
ATOM 4605 C CA . ALA A 1 648 ? 1.033 9.175 34.723 1.00 83.06 648 ALA A CA 1
ATOM 4606 C C . ALA A 1 648 ? 0.489 9.109 33.277 1.00 83.06 648 ALA A C 1
ATOM 4608 O O . ALA A 1 648 ? 0.719 8.135 32.561 1.00 83.06 648 ALA A O 1
ATOM 4609 N N . GLY A 1 649 ? -0.254 10.134 32.842 1.00 88.69 649 GLY A N 1
ATOM 4610 C CA . GLY A 1 649 ? -0.896 10.206 31.533 1.00 88.69 649 GLY A CA 1
ATOM 4611 C C . GLY A 1 649 ? -2.372 9.793 31.543 1.00 88.69 649 GLY A C 1
ATOM 4612 O O . GLY A 1 649 ? -2.835 8.985 32.350 1.00 88.69 649 GLY A O 1
ATOM 4613 N N . ALA A 1 650 ? -3.137 10.348 30.597 1.00 90.81 650 ALA A N 1
ATOM 4614 C CA . ALA A 1 650 ? -4.594 10.187 30.535 1.00 90.81 650 ALA A CA 1
ATOM 4615 C C . ALA A 1 650 ? -5.042 8.725 30.353 1.00 90.81 650 ALA A C 1
ATOM 4617 O O . ALA A 1 650 ? -6.043 8.299 30.930 1.00 90.81 650 ALA A O 1
ATOM 4618 N N . ARG A 1 651 ? -4.296 7.946 29.559 1.00 93.31 651 ARG A N 1
ATOM 4619 C CA . ARG A 1 651 ? -4.597 6.534 29.295 1.00 93.31 651 ARG A CA 1
ATOM 4620 C C . ARG A 1 651 ? -4.462 5.683 30.557 1.00 93.31 651 ARG A C 1
ATOM 4622 O O . ARG A 1 651 ? -5.401 4.969 30.903 1.00 93.31 651 ARG A O 1
ATOM 4629 N N . VAL A 1 652 ? -3.325 5.804 31.239 1.00 94.12 652 VAL A N 1
ATOM 4630 C CA . VAL A 1 652 ? -3.035 5.108 32.498 1.00 94.12 652 VAL A CA 1
ATOM 4631 C C . VAL A 1 652 ? -4.049 5.491 33.568 1.00 94.12 652 VAL A C 1
ATOM 4633 O O . VAL A 1 652 ? -4.660 4.606 34.159 1.00 94.12 652 VAL A O 1
ATOM 4636 N N . HIS A 1 653 ? -4.339 6.782 33.734 1.00 95.06 653 HIS A N 1
ATOM 4637 C CA . HIS A 1 653 ? -5.313 7.204 34.729 1.00 95.06 653 HIS A CA 1
ATOM 4638 C C . HIS A 1 653 ? -6.719 6.647 34.449 1.00 95.06 653 HIS A C 1
ATOM 4640 O O . HIS A 1 653 ? -7.282 5.941 35.277 1.00 95.06 653 HIS A O 1
ATOM 4646 N N . HIS A 1 654 ? -7.311 6.905 33.280 1.00 95.50 654 HIS A N 1
ATOM 4647 C CA . HIS A 1 654 ? -8.717 6.544 33.050 1.00 95.50 654 HIS A CA 1
ATOM 4648 C C . HIS A 1 654 ? -8.991 5.035 32.984 1.00 95.50 654 HIS A C 1
ATOM 4650 O O . HIS A 1 654 ? -10.100 4.617 33.308 1.00 95.50 654 HIS A O 1
ATOM 4656 N N . PHE A 1 655 ? -8.016 4.231 32.553 1.00 96.69 655 PHE A N 1
ATOM 4657 C CA . PHE A 1 655 ? -8.191 2.787 32.346 1.00 96.69 655 PHE A CA 1
ATOM 4658 C C . PHE A 1 655 ? -7.434 1.925 33.365 1.00 96.69 655 PHE A C 1
ATOM 4660 O O . PHE A 1 655 ? -7.436 0.697 33.247 1.00 96.69 655 PHE A O 1
ATOM 4667 N N . TRP A 1 656 ? -6.789 2.555 34.349 1.00 95.88 656 TRP A N 1
ATOM 4668 C CA . TRP A 1 656 ? -6.127 1.886 35.462 1.00 95.88 656 TRP A CA 1
ATOM 4669 C C . TRP A 1 656 ? -6.285 2.702 36.760 1.00 95.88 656 TRP A C 1
ATOM 4671 O O . TRP A 1 656 ? -7.094 2.343 37.603 1.00 95.88 656 TRP A O 1
ATOM 4681 N N . ASP A 1 657 ? -5.635 3.846 36.936 1.00 95.19 657 ASP A N 1
ATOM 4682 C CA . ASP A 1 657 ? -5.549 4.456 38.283 1.00 95.19 657 ASP A CA 1
ATOM 4683 C C . ASP A 1 657 ? -6.832 5.142 38.790 1.00 95.19 657 ASP A C 1
ATOM 4685 O O . ASP A 1 657 ? -6.940 5.476 39.964 1.00 95.19 657 ASP A O 1
ATOM 4689 N N . CYS A 1 658 ? -7.806 5.421 37.926 1.00 96.00 658 CYS A N 1
ATOM 4690 C CA . CYS A 1 658 ? -9.031 6.110 38.320 1.00 96.00 658 CYS A CA 1
ATOM 4691 C C . CYS A 1 658 ? -9.844 5.256 39.300 1.00 96.00 658 CYS A C 1
ATOM 4693 O O . CYS A 1 658 ? -10.042 4.068 39.061 1.00 96.00 658 CYS A O 1
ATOM 4695 N N . VAL A 1 659 ? -10.433 5.888 40.318 1.00 95.88 659 VAL A N 1
ATOM 4696 C CA . VAL A 1 659 ? -11.312 5.236 41.310 1.00 95.88 659 VAL A CA 1
ATOM 4697 C C . VAL A 1 659 ? -12.458 4.430 40.678 1.00 95.88 659 VAL A C 1
ATOM 4699 O O . VAL A 1 659 ? -12.885 3.410 41.207 1.00 95.88 659 VAL A O 1
ATOM 4702 N N . VAL A 1 660 ? -12.944 4.851 39.504 1.00 96.06 660 VAL A N 1
ATOM 4703 C CA . VAL A 1 660 ? -13.961 4.113 38.735 1.00 96.06 660 VAL A CA 1
ATOM 4704 C C . VAL A 1 660 ? -13.383 2.831 38.124 1.00 96.06 660 VAL A C 1
ATOM 4706 O O . VAL A 1 660 ? -14.064 1.810 38.064 1.00 96.06 660 VAL A O 1
ATOM 4709 N N . ALA A 1 661 ? -12.133 2.877 37.662 1.00 96.75 661 ALA A N 1
ATOM 4710 C CA . ALA A 1 661 ? -11.441 1.719 37.113 1.00 96.75 661 ALA A CA 1
ATOM 4711 C C . ALA A 1 661 ? -10.985 0.747 38.206 1.00 96.75 661 ALA A C 1
ATOM 4713 O O . ALA A 1 661 ? -11.026 -0.463 37.992 1.00 96.75 661 ALA A O 1
ATOM 4714 N N . GLU A 1 662 ? -10.578 1.269 39.360 1.00 96.06 662 GLU A N 1
ATOM 4715 C CA . GLU A 1 662 ? -10.254 0.497 40.559 1.00 96.06 662 GLU A CA 1
ATOM 4716 C C . GLU A 1 662 ? -11.456 -0.314 41.043 1.00 96.06 662 GLU A C 1
ATOM 4718 O O . GLU A 1 662 ? -11.359 -1.535 41.105 1.00 96.06 662 GLU A O 1
ATOM 4723 N N . ALA A 1 663 ? -12.624 0.319 41.194 1.00 95.19 663 ALA A N 1
ATOM 4724 C CA . ALA A 1 663 ? -13.851 -0.371 41.596 1.00 95.19 663 ALA A CA 1
ATOM 4725 C C . ALA A 1 663 ? -14.215 -1.556 40.678 1.00 95.19 663 ALA A C 1
ATOM 4727 O O . ALA A 1 663 ? -14.646 -2.605 41.153 1.00 95.19 663 ALA A O 1
ATOM 4728 N N . LEU A 1 664 ? -14.032 -1.421 39.356 1.00 96.31 664 LEU A N 1
ATOM 4729 C CA . LEU A 1 664 ? -14.252 -2.537 38.431 1.00 96.31 664 LEU A CA 1
ATOM 4730 C C . LEU A 1 664 ? -13.198 -3.639 38.602 1.00 96.31 664 LEU A C 1
ATOM 4732 O O . LEU A 1 664 ? -13.543 -4.819 38.570 1.00 96.31 664 LEU A O 1
ATOM 4736 N N . ARG A 1 665 ? -11.921 -3.273 38.770 1.00 95.12 665 ARG A N 1
ATOM 4737 C CA . ARG A 1 665 ? -10.847 -4.252 38.981 1.00 95.12 665 ARG A CA 1
ATOM 4738 C C . ARG A 1 665 ? -11.024 -5.035 40.267 1.00 95.12 665 ARG A C 1
ATOM 4740 O O . ARG A 1 665 ? -10.739 -6.224 40.246 1.00 95.12 665 ARG A O 1
ATOM 4747 N N . ASP A 1 666 ? -11.490 -4.408 41.340 1.00 93.44 666 ASP A N 1
ATOM 4748 C CA . ASP A 1 666 ? -11.705 -5.094 42.614 1.00 93.44 666 ASP A CA 1
ATOM 4749 C C . ASP A 1 666 ? -12.770 -6.183 42.475 1.00 93.44 666 ASP A C 1
ATOM 4751 O O . ASP A 1 666 ? -12.518 -7.327 42.845 1.00 93.44 666 ASP A O 1
ATOM 4755 N N . VAL A 1 667 ? -13.887 -5.881 41.800 1.00 93.25 667 VAL A N 1
ATOM 4756 C CA . VAL A 1 667 ? -14.912 -6.883 41.456 1.00 93.25 667 VAL A CA 1
ATOM 4757 C C . VAL A 1 667 ? -14.338 -7.993 40.572 1.00 93.25 667 VAL A C 1
ATOM 4759 O O . VAL A 1 667 ? -14.623 -9.171 40.781 1.00 93.25 667 VAL A O 1
ATOM 4762 N N . MET A 1 668 ? -13.517 -7.642 39.576 1.00 92.31 668 MET A N 1
ATOM 4763 C CA . MET A 1 668 ? -12.885 -8.640 38.712 1.00 92.31 668 MET A CA 1
ATOM 4764 C C . MET A 1 668 ? -11.899 -9.527 39.484 1.00 92.31 668 MET A C 1
ATOM 4766 O O . MET A 1 668 ? -11.894 -10.730 39.250 1.00 92.31 668 MET A O 1
ATOM 4770 N N . ARG A 1 669 ? -11.090 -8.966 40.392 1.00 91.00 669 ARG A N 1
ATOM 4771 C CA . ARG A 1 669 ? -10.129 -9.701 41.231 1.00 91.00 669 ARG A CA 1
ATOM 4772 C C . ARG A 1 669 ? -10.859 -10.662 42.163 1.00 91.00 669 ARG A C 1
ATOM 4774 O O . ARG A 1 669 ? -10.488 -11.828 42.235 1.00 91.00 669 ARG A O 1
ATOM 4781 N N . GLU A 1 670 ? -11.916 -10.182 42.816 1.00 89.19 670 GLU A N 1
ATOM 4782 C CA . GLU A 1 670 ? -12.754 -10.981 43.712 1.00 89.19 670 GLU A CA 1
ATOM 4783 C C . GLU A 1 670 ? -13.354 -12.193 42.987 1.00 89.19 670 GLU A C 1
ATOM 4785 O O . GLU A 1 670 ? -13.285 -13.308 43.489 1.00 89.19 670 GLU A O 1
ATOM 4790 N N . HIS A 1 671 ? -13.896 -12.001 41.780 1.00 86.50 671 HIS A N 1
ATOM 4791 C CA . HIS A 1 671 ? -14.567 -13.082 41.047 1.00 86.50 671 HIS A CA 1
ATOM 4792 C C . HIS A 1 671 ? -13.603 -13.993 40.277 1.00 86.50 671 HIS A C 1
ATOM 4794 O O . HIS A 1 671 ? -13.898 -15.166 40.079 1.00 86.50 671 HIS A O 1
ATOM 4800 N N . ALA A 1 672 ? -12.463 -13.473 39.816 1.00 83.69 672 ALA A N 1
ATOM 4801 C CA . ALA A 1 672 ? -11.451 -14.276 39.133 1.00 83.69 672 ALA A CA 1
ATOM 4802 C C . ALA A 1 672 ? -10.568 -15.070 40.107 1.00 83.69 672 ALA A C 1
ATOM 4804 O O . ALA A 1 672 ? -9.894 -16.001 39.673 1.00 83.69 672 ALA A O 1
ATOM 4805 N N . ASN A 1 673 ? -10.543 -14.682 41.388 1.00 86.19 673 ASN A N 1
ATOM 4806 C CA . ASN A 1 673 ? -9.650 -15.211 42.420 1.00 86.19 673 ASN A CA 1
ATOM 4807 C C . ASN A 1 673 ? -8.163 -15.216 42.001 1.00 86.19 673 ASN A C 1
ATOM 4809 O O . ASN A 1 673 ? -7.396 -16.114 42.344 1.00 86.19 673 ASN A O 1
ATOM 4813 N N . VAL A 1 674 ? -7.763 -14.220 41.207 1.00 87.44 674 VAL A N 1
ATOM 4814 C CA . VAL A 1 674 ? -6.390 -14.014 40.734 1.00 87.44 674 VAL A CA 1
ATOM 4815 C C . VAL A 1 674 ? -6.111 -12.518 40.716 1.00 87.44 674 VAL A C 1
ATOM 4817 O O . VAL A 1 674 ? -6.975 -11.721 40.344 1.00 87.44 674 VAL A O 1
ATOM 4820 N N . ASP A 1 675 ? -4.890 -12.127 41.077 1.00 88.62 675 ASP A N 1
ATOM 4821 C CA . ASP A 1 675 ? -4.443 -10.749 40.920 1.00 88.62 675 ASP A CA 1
ATOM 4822 C C . ASP A 1 675 ? -4.317 -10.372 39.445 1.00 88.62 675 ASP A C 1
ATOM 4824 O O . ASP A 1 675 ? -3.496 -10.909 38.700 1.00 88.62 675 ASP A O 1
ATOM 4828 N N . ILE A 1 676 ? -5.144 -9.413 39.029 1.00 91.44 676 ILE A N 1
ATOM 4829 C CA . ILE A 1 676 ? -5.192 -8.932 37.650 1.00 91.44 676 ILE A CA 1
ATOM 4830 C C . ILE A 1 676 ? -4.186 -7.798 37.483 1.00 91.44 676 ILE A C 1
ATOM 4832 O O . ILE A 1 676 ? -4.327 -6.723 38.072 1.00 91.44 676 ILE A O 1
ATOM 4836 N N . THR A 1 677 ? -3.194 -8.011 36.625 1.00 94.25 677 THR A N 1
ATOM 4837 C CA . THR A 1 677 ? -2.179 -7.011 36.283 1.00 94.25 677 THR A CA 1
ATOM 4838 C C . THR A 1 677 ? -2.577 -6.180 35.057 1.00 94.25 677 THR A C 1
ATOM 4840 O O . THR A 1 677 ? -3.445 -6.550 34.257 1.00 94.25 677 THR A O 1
ATOM 4843 N N . ARG A 1 678 ? -1.926 -5.021 34.870 1.00 95.50 678 ARG A N 1
ATOM 4844 C CA . ARG A 1 678 ? -2.249 -4.101 33.764 1.00 95.50 678 ARG A CA 1
ATOM 4845 C C . ARG A 1 678 ? -2.001 -4.723 32.395 1.00 95.50 678 ARG A C 1
ATOM 4847 O O . ARG A 1 678 ? -2.851 -4.603 31.516 1.00 95.50 678 ARG A O 1
ATOM 4854 N N . ASN A 1 679 ? -0.888 -5.431 32.219 1.00 95.19 679 ASN A N 1
ATOM 4855 C CA . ASN A 1 679 ? -0.582 -6.143 30.978 1.00 95.19 679 ASN A CA 1
ATOM 4856 C C . ASN A 1 679 ? -1.591 -7.263 30.675 1.00 95.19 679 ASN A C 1
ATOM 4858 O O . ASN A 1 679 ? -1.977 -7.400 29.517 1.00 95.19 679 ASN A O 1
ATOM 4862 N N . GLN A 1 680 ? -2.095 -7.989 31.677 1.00 95.19 680 GLN A N 1
ATOM 4863 C CA . GLN A 1 680 ? -3.130 -9.009 31.478 1.00 95.19 680 GLN A CA 1
ATOM 4864 C C . GLN A 1 680 ? -4.423 -8.403 30.926 1.00 95.19 680 GLN A C 1
ATOM 4866 O O . GLN A 1 680 ? -4.977 -8.919 29.952 1.00 95.19 680 GLN A O 1
ATOM 4871 N N . LEU A 1 681 ? -4.874 -7.273 31.484 1.00 96.31 681 LEU A N 1
ATOM 4872 C CA . LEU A 1 681 ? -6.088 -6.596 31.025 1.00 96.31 681 LEU A CA 1
ATOM 4873 C C . LEU A 1 681 ? -5.896 -5.894 29.669 1.00 96.31 681 LEU A C 1
ATOM 4875 O O . LEU A 1 681 ? -6.726 -6.045 28.774 1.00 96.31 681 LEU A O 1
ATOM 4879 N N . TRP A 1 682 ? -4.821 -5.118 29.513 1.00 97.19 682 TRP A N 1
ATOM 4880 C CA . TRP A 1 682 ? -4.594 -4.258 28.345 1.00 97.19 682 TRP A CA 1
ATOM 4881 C C . TRP A 1 682 ? -4.073 -5.024 27.123 1.00 97.19 682 TRP A C 1
ATOM 4883 O O . TRP A 1 682 ? -4.485 -4.732 26.002 1.00 97.19 682 TRP A O 1
ATOM 4893 N N . LEU A 1 683 ? -3.188 -6.007 27.320 1.00 96.94 683 LEU A N 1
ATOM 4894 C CA . LEU A 1 683 ? -2.651 -6.850 26.241 1.00 96.94 683 LEU A CA 1
ATOM 4895 C C . LEU A 1 683 ? -3.462 -8.133 26.043 1.00 96.94 683 LEU A C 1
ATOM 4897 O O . LEU A 1 683 ? -3.134 -8.931 25.165 1.00 96.94 683 LEU A O 1
ATOM 4901 N N . VAL A 1 684 ? -4.531 -8.308 26.827 1.00 96.81 684 VAL A N 1
ATOM 4902 C CA . VAL A 1 684 ? -5.474 -9.426 26.720 1.00 96.81 684 VAL A CA 1
ATOM 4903 C C . VAL A 1 684 ? -4.745 -10.764 26.862 1.00 96.81 684 VAL A C 1
ATOM 4905 O O . VAL A 1 684 ? -4.885 -11.678 26.050 1.00 96.81 684 VAL A O 1
ATOM 4908 N N . GLN A 1 685 ? -3.917 -10.857 27.899 1.00 94.56 685 GLN A N 1
ATOM 4909 C CA . GLN A 1 685 ? -3.178 -12.062 28.268 1.00 94.56 685 GLN A CA 1
ATOM 4910 C C . GLN A 1 685 ? -3.880 -12.691 29.464 1.00 94.56 685 GLN A C 1
ATOM 4912 O O . GLN A 1 685 ? -3.995 -12.044 30.504 1.00 94.56 685 GLN A O 1
ATOM 4917 N N . ALA A 1 686 ? -4.387 -13.914 29.308 1.00 92.94 686 ALA A N 1
ATOM 4918 C CA . ALA A 1 686 ? -5.090 -14.574 30.398 1.00 92.94 686 ALA A CA 1
ATOM 4919 C C . ALA A 1 686 ? -4.155 -14.823 31.591 1.00 92.94 686 ALA A C 1
ATOM 4921 O O . ALA A 1 686 ? -3.042 -15.323 31.394 1.00 92.94 686 ALA A O 1
ATOM 4922 N N . PRO A 1 687 ? -4.597 -14.505 32.820 1.00 92.88 687 PRO A N 1
ATOM 4923 C CA . PRO A 1 687 ? -3.918 -14.954 34.022 1.00 92.88 687 PRO A CA 1
ATOM 4924 C C . PRO A 1 687 ? -3.808 -16.489 34.065 1.00 92.88 687 PRO A C 1
ATOM 4926 O O . PRO A 1 687 ? -4.671 -17.180 33.507 1.00 92.88 687 PRO A O 1
ATOM 4929 N N . PRO A 1 688 ? -2.779 -17.045 34.732 1.00 87.50 688 PRO A N 1
ATOM 4930 C CA . PRO A 1 688 ? -2.657 -18.487 34.919 1.00 87.50 688 PRO A CA 1
ATOM 4931 C C . PRO A 1 688 ? -3.937 -19.083 35.517 1.00 87.50 688 PRO A C 1
ATOM 4933 O O . PRO A 1 688 ? -4.503 -18.532 36.455 1.00 87.50 688 PRO A O 1
ATOM 4936 N N . GLY A 1 689 ? -4.403 -20.200 34.957 1.00 84.94 689 GLY A N 1
ATOM 4937 C CA . GLY A 1 689 ? -5.638 -20.864 35.389 1.00 84.94 689 GLY A CA 1
ATOM 4938 C C . GLY A 1 689 ? -6.919 -20.364 34.711 1.00 84.94 689 GLY A C 1
ATOM 4939 O O . GLY A 1 689 ? -7.932 -21.056 34.776 1.00 84.94 689 GLY A O 1
ATOM 4940 N N . LEU A 1 690 ? -6.888 -19.235 33.990 1.00 87.12 690 LEU A N 1
ATOM 4941 C CA . LEU A 1 690 ? -8.042 -18.736 33.236 1.00 87.12 690 LEU A CA 1
ATOM 4942 C C . LEU A 1 690 ? -7.956 -19.071 31.742 1.00 87.12 690 LEU A C 1
ATOM 4944 O O . LEU A 1 690 ? -6.893 -19.069 31.121 1.00 87.12 690 LEU A O 1
ATOM 4948 N N . SER A 1 691 ? -9.113 -19.328 31.129 1.00 89.19 691 SER A N 1
ATOM 4949 C CA . SER A 1 691 ? -9.204 -19.583 29.689 1.00 89.19 691 SER A CA 1
ATOM 4950 C C . SER A 1 691 ? -8.980 -18.304 28.884 1.00 89.19 691 SER A C 1
ATOM 4952 O O . SER A 1 691 ? -9.711 -17.325 29.046 1.00 89.19 691 SER A O 1
ATOM 4954 N N . GLN A 1 692 ? -8.049 -18.346 27.927 1.00 92.62 692 GLN A N 1
ATOM 4955 C CA . GLN A 1 692 ? -7.778 -17.229 27.017 1.00 92.62 692 GLN A CA 1
ATOM 4956 C C . GLN A 1 692 ? -9.019 -16.764 26.244 1.00 92.62 692 GLN A C 1
ATOM 4958 O O . GLN A 1 692 ? -9.220 -15.566 26.073 1.00 92.62 692 GLN A O 1
ATOM 4963 N N . ALA A 1 693 ? -9.881 -17.690 25.817 1.00 88.50 693 ALA A N 1
ATOM 4964 C CA . ALA A 1 693 ? -11.094 -17.346 25.076 1.00 88.50 693 ALA A CA 1
ATOM 4965 C C . ALA A 1 693 ? -12.130 -16.611 25.945 1.00 88.50 693 ALA A C 1
ATOM 4967 O O . ALA A 1 693 ? -12.830 -15.728 25.455 1.00 88.50 693 ALA A O 1
ATOM 4968 N N . VAL A 1 694 ? -12.224 -16.959 27.233 1.00 88.62 694 VAL A N 1
ATOM 4969 C CA . VAL A 1 694 ? -13.097 -16.259 28.191 1.00 88.62 694 VAL A CA 1
ATOM 4970 C C . VAL A 1 694 ? -12.502 -14.894 28.528 1.00 88.62 694 VAL A C 1
ATOM 4972 O O . VAL A 1 694 ? -13.208 -13.886 28.502 1.00 88.62 694 VAL A O 1
ATOM 4975 N N . TRP A 1 695 ? -11.191 -14.851 28.767 1.00 94.31 695 TRP A N 1
ATOM 4976 C CA . TRP A 1 695 ? -10.472 -13.624 29.088 1.00 94.31 695 TRP A CA 1
ATOM 4977 C C . TRP A 1 695 ? -10.562 -12.574 27.977 1.00 94.31 695 TRP A C 1
ATOM 4979 O O . TRP A 1 695 ? -10.781 -11.400 28.256 1.00 94.31 695 TRP A O 1
ATOM 4989 N N . ASP A 1 696 ? -10.508 -12.997 26.712 1.00 94.62 696 ASP A N 1
ATOM 4990 C CA . ASP A 1 696 ? -10.738 -12.133 25.552 1.00 94.62 696 ASP A CA 1
ATOM 4991 C C . ASP A 1 696 ? -12.057 -11.336 25.667 1.00 94.62 696 ASP A C 1
ATOM 4993 O O . ASP A 1 696 ? -12.096 -10.129 25.415 1.00 94.62 696 ASP A O 1
ATOM 4997 N N . ILE A 1 697 ? -13.143 -11.999 26.080 1.00 94.62 697 ILE A N 1
ATOM 4998 C CA . ILE A 1 697 ? -14.474 -11.392 26.234 1.00 94.62 697 ILE A CA 1
ATOM 4999 C C . ILE A 1 697 ? -14.502 -10.469 27.456 1.00 94.62 697 ILE A C 1
ATOM 5001 O O . ILE A 1 697 ? -15.034 -9.359 27.375 1.00 94.62 697 ILE A O 1
ATOM 5005 N N . VAL A 1 698 ? -13.906 -10.910 28.569 1.00 94.88 698 VAL A N 1
ATOM 5006 C CA . VAL A 1 698 ? -13.800 -10.139 29.816 1.00 94.88 698 VAL A CA 1
ATOM 5007 C C . VAL A 1 698 ? -13.045 -8.830 29.584 1.00 94.88 698 VAL A C 1
ATOM 5009 O O . VAL A 1 698 ? -13.563 -7.769 29.928 1.00 94.88 698 VAL A O 1
ATOM 5012 N N . CYS A 1 699 ? -11.887 -8.868 28.922 1.00 97.62 699 CYS A N 1
ATOM 5013 C CA . CYS A 1 699 ? -11.107 -7.678 28.582 1.00 97.62 699 CYS A CA 1
ATOM 5014 C C . CYS A 1 699 ? -11.898 -6.692 27.718 1.00 97.62 699 CYS A C 1
ATOM 5016 O O . CYS A 1 699 ? -11.931 -5.496 28.010 1.00 97.62 699 CYS A O 1
ATOM 5018 N N . LEU A 1 700 ? -12.567 -7.178 26.667 1.00 97.88 700 LEU A N 1
ATOM 5019 C CA . LEU A 1 700 ? -13.397 -6.335 25.804 1.00 97.88 700 LEU A CA 1
ATOM 5020 C C . LEU A 1 700 ? -14.567 -5.700 26.573 1.00 97.88 700 LEU A C 1
ATOM 5022 O O . LEU A 1 700 ? -14.827 -4.504 26.422 1.00 97.88 700 LEU A O 1
ATOM 5026 N N . ALA A 1 701 ? -15.255 -6.470 27.424 1.00 97.38 701 ALA A N 1
ATOM 5027 C CA . ALA A 1 701 ? -16.332 -5.961 28.269 1.00 97.38 701 ALA A CA 1
ATOM 5028 C C . ALA A 1 701 ? -15.828 -4.892 29.245 1.00 97.38 701 ALA A C 1
ATOM 5030 O O . ALA A 1 701 ? -16.443 -3.829 29.348 1.00 97.38 701 ALA A O 1
ATOM 5031 N N . ALA A 1 702 ? -14.710 -5.161 29.922 1.00 98.12 702 ALA A N 1
ATOM 5032 C CA . ALA A 1 702 ? -14.129 -4.286 30.930 1.00 98.12 702 ALA A CA 1
ATOM 5033 C C . ALA A 1 702 ? -13.686 -2.956 30.317 1.00 98.12 702 ALA A C 1
ATOM 5035 O O . ALA A 1 702 ? -14.153 -1.901 30.737 1.00 98.12 702 ALA A O 1
ATOM 5036 N N . VAL A 1 703 ? -12.872 -2.980 29.257 1.00 98.25 703 VAL A N 1
ATOM 5037 C CA . VAL A 1 703 ? -12.397 -1.747 28.604 1.00 98.25 703 VAL A CA 1
ATOM 5038 C C . VAL A 1 703 ? -13.562 -0.939 28.019 1.00 98.25 703 VAL A C 1
ATOM 5040 O O . VAL A 1 703 ? -13.550 0.292 28.072 1.00 98.25 703 VAL A O 1
ATOM 5043 N N . ALA A 1 704 ? -14.606 -1.600 27.508 1.00 97.81 704 ALA A N 1
ATOM 5044 C CA . ALA A 1 704 ? -15.796 -0.904 27.030 1.00 97.81 704 ALA A CA 1
ATOM 5045 C C . ALA A 1 704 ? -16.628 -0.264 28.154 1.00 97.81 704 ALA A C 1
ATOM 5047 O O . ALA A 1 704 ? -17.141 0.841 27.963 1.00 97.81 704 ALA A O 1
ATOM 5048 N N . ALA A 1 705 ? -16.737 -0.916 29.314 1.00 97.88 705 ALA A N 1
ATOM 5049 C CA . ALA A 1 705 ? -17.396 -0.358 30.492 1.00 97.88 705 ALA A CA 1
ATOM 5050 C C . ALA A 1 705 ? -16.604 0.822 31.084 1.00 97.88 705 ALA A C 1
ATOM 5052 O O . ALA A 1 705 ? -17.191 1.836 31.458 1.00 97.88 705 ALA A O 1
ATOM 5053 N N . LEU A 1 706 ? -15.268 0.751 31.084 1.00 98.12 706 LEU A N 1
ATOM 5054 C CA . LEU A 1 706 ? -14.404 1.860 31.505 1.00 98.12 706 LEU A CA 1
ATOM 5055 C C . LEU A 1 706 ? -14.553 3.085 30.597 1.00 98.12 706 LEU A C 1
ATOM 5057 O O . LEU A 1 706 ? -14.643 4.208 31.090 1.00 98.12 706 LEU A O 1
ATOM 5061 N N . GLU A 1 707 ? -14.661 2.891 29.279 1.00 96.56 707 GLU A N 1
ATOM 5062 C CA . GLU A 1 707 ? -14.954 4.000 28.363 1.00 96.56 707 GLU A CA 1
ATOM 5063 C C . GLU A 1 707 ? -16.341 4.606 28.623 1.00 96.56 707 GLU A C 1
ATOM 5065 O O . GLU A 1 707 ? -16.488 5.829 28.590 1.00 96.56 707 GLU A O 1
ATOM 5070 N N . TYR A 1 708 ? -17.350 3.782 28.927 1.00 95.81 708 TYR A N 1
ATOM 5071 C CA . TYR A 1 708 ? -18.658 4.280 29.357 1.00 95.81 708 TYR A CA 1
ATOM 5072 C C . TYR A 1 708 ? -18.531 5.133 30.632 1.00 95.81 708 TYR A C 1
ATOM 5074 O O . TYR A 1 708 ? -18.994 6.274 30.654 1.00 95.81 708 TYR A O 1
ATOM 5082 N N . GLY A 1 709 ? -17.817 4.646 31.651 1.00 95.88 709 GLY A N 1
ATOM 5083 C CA . GLY A 1 709 ? -17.542 5.390 32.883 1.00 95.88 709 GLY A CA 1
ATOM 5084 C C . GLY A 1 709 ? -16.838 6.723 32.636 1.00 95.88 709 GLY A C 1
ATOM 5085 O O . GLY A 1 709 ? -17.268 7.759 33.142 1.00 95.88 709 GLY A O 1
ATOM 5086 N N . ARG A 1 710 ? -15.808 6.732 31.783 1.00 94.81 710 ARG A N 1
ATOM 5087 C CA . ARG A 1 710 ? -15.096 7.953 31.383 1.00 94.81 710 ARG A CA 1
ATOM 5088 C C . ARG A 1 710 ? -16.040 8.966 30.734 1.00 94.81 710 ARG A C 1
ATOM 5090 O O . ARG A 1 710 ? -16.008 10.145 31.082 1.00 94.81 710 ARG A O 1
ATOM 5097 N N . GLN A 1 711 ? -16.897 8.532 29.809 1.00 92.69 711 GLN A N 1
ATOM 5098 C CA . GLN A 1 711 ? -17.885 9.413 29.176 1.00 92.69 711 GLN A CA 1
ATOM 5099 C C . GLN A 1 711 ? -18.862 10.002 30.200 1.00 92.69 711 GLN A C 1
ATOM 5101 O O . GLN A 1 711 ? -19.164 11.194 30.132 1.00 92.69 711 GLN A O 1
ATOM 5106 N N . ARG A 1 712 ? -19.315 9.197 31.170 1.00 94.00 712 ARG A N 1
ATOM 5107 C CA . ARG A 1 712 ? -20.201 9.643 32.256 1.00 94.00 712 ARG A CA 1
ATOM 5108 C C . ARG A 1 712 ? -19.518 10.659 33.172 1.00 94.00 712 ARG A C 1
ATOM 5110 O O . ARG A 1 712 ? -20.117 11.691 33.451 1.00 94.00 712 ARG A O 1
ATOM 5117 N N . LEU A 1 713 ? -18.255 10.436 33.543 1.00 92.56 713 LEU A N 1
ATOM 5118 C CA . LEU A 1 713 ? -17.461 11.380 34.341 1.00 92.56 713 LEU A CA 1
ATOM 5119 C C . LEU A 1 713 ? -17.384 12.763 33.682 1.00 92.56 713 LEU A C 1
ATOM 5121 O O . LEU A 1 713 ? -17.661 13.772 34.322 1.00 92.56 713 LEU A O 1
ATOM 5125 N N . TYR A 1 714 ? -17.064 12.822 32.387 1.00 90.00 714 TYR A N 1
ATOM 5126 C CA . TYR A 1 714 ? -17.002 14.098 31.667 1.00 90.00 714 TYR A CA 1
ATOM 5127 C C . TYR A 1 714 ? -18.376 14.733 31.421 1.00 90.00 714 TYR A C 1
ATOM 5129 O O . TYR A 1 714 ? -18.451 15.952 31.288 1.00 90.00 714 TYR A O 1
ATOM 5137 N N . ALA A 1 715 ? -19.446 13.937 31.354 1.00 88.88 715 ALA A N 1
ATOM 5138 C CA . ALA A 1 715 ? -20.811 14.439 31.205 1.00 88.88 715 ALA A CA 1
ATOM 5139 C C . ALA A 1 715 ? -21.387 15.016 32.510 1.00 88.88 715 ALA A C 1
ATOM 5141 O O . ALA A 1 715 ? -22.268 15.867 32.448 1.00 88.88 715 ALA A O 1
ATOM 5142 N N . CYS A 1 716 ? -20.903 14.556 33.666 1.00 87.94 716 CYS A N 1
ATOM 5143 C CA . CYS A 1 716 ? -21.388 14.952 34.989 1.00 87.94 716 CYS A CA 1
ATOM 5144 C C . CYS A 1 716 ? -20.453 15.918 35.735 1.00 87.94 716 CYS A C 1
ATOM 5146 O O . CYS A 1 716 ? -20.686 16.181 36.911 1.00 87.94 716 CYS A O 1
ATOM 5148 N N . ARG A 1 717 ? -19.388 16.414 35.092 1.00 85.38 717 ARG A N 1
ATOM 5149 C CA . ARG A 1 717 ? -18.464 17.367 35.721 1.00 85.38 717 ARG A CA 1
ATOM 5150 C C . ARG A 1 717 ? -19.124 18.732 35.920 1.00 85.38 717 ARG A C 1
ATOM 5152 O O . ARG A 1 717 ? -19.838 19.205 35.034 1.00 85.38 717 ARG A O 1
ATOM 5159 N N . ASP A 1 718 ? -18.798 19.373 37.030 1.00 78.31 718 ASP A N 1
ATOM 5160 C CA . ASP A 1 718 ? -19.128 20.764 37.291 1.00 78.31 718 ASP A CA 1
ATOM 5161 C C . ASP A 1 718 ? -18.371 21.690 36.321 1.00 78.31 718 ASP A C 1
ATOM 5163 O O . ASP A 1 718 ? -17.235 21.412 35.916 1.00 78.31 718 ASP A O 1
ATOM 5167 N N . ALA A 1 719 ? -19.017 22.773 35.892 1.00 72.69 719 ALA A N 1
ATOM 5168 C CA . ALA A 1 719 ? -18.433 23.710 34.938 1.00 72.69 719 ALA A CA 1
ATOM 5169 C C . ALA A 1 719 ? -17.338 24.597 35.560 1.00 72.69 719 ALA A C 1
ATOM 5171 O O . ALA A 1 719 ? -16.400 24.964 34.848 1.00 72.69 719 ALA A O 1
ATOM 5172 N N . ALA A 1 720 ? -17.444 24.918 36.853 1.00 70.75 720 ALA A N 1
ATOM 5173 C CA . ALA A 1 720 ? -16.511 25.758 37.594 1.00 70.75 720 ALA A CA 1
ATOM 5174 C C . ALA A 1 720 ? -15.289 24.955 38.064 1.00 70.75 720 ALA A C 1
ATOM 5176 O O . ALA A 1 720 ? -14.164 25.272 37.675 1.00 70.75 720 ALA A O 1
ATOM 5177 N N . ASP A 1 721 ? -15.507 23.859 38.796 1.00 70.06 721 ASP A N 1
ATOM 5178 C CA . ASP A 1 721 ? -14.410 23.085 39.405 1.00 70.06 721 ASP A CA 1
ATOM 5179 C C . ASP A 1 721 ? -13.819 22.018 38.476 1.00 70.06 721 ASP A C 1
ATOM 5181 O O . ASP A 1 721 ? -12.760 21.445 38.748 1.00 70.06 721 ASP A O 1
ATOM 5185 N N . ARG A 1 722 ? -14.489 21.742 37.346 1.00 79.38 722 ARG A N 1
ATOM 5186 C CA . ARG A 1 722 ? -14.133 20.690 36.373 1.00 79.38 722 ARG A CA 1
ATOM 5187 C C . ARG A 1 722 ? -14.059 19.279 36.978 1.00 79.38 722 ARG A C 1
ATOM 5189 O O . ARG A 1 722 ? -13.597 18.356 36.300 1.00 79.38 722 ARG A O 1
ATOM 5196 N N . THR A 1 723 ? -14.548 19.098 38.202 1.00 83.69 723 THR A N 1
ATOM 5197 C CA . THR A 1 723 ? -14.659 17.836 38.943 1.00 83.69 723 THR A CA 1
ATOM 5198 C C . THR A 1 723 ? -16.121 17.415 39.071 1.00 83.69 723 THR A C 1
ATOM 5200 O O . THR A 1 723 ? -17.034 18.201 38.848 1.00 83.69 723 THR A O 1
ATOM 5203 N N . ALA A 1 724 ? -16.361 16.143 39.365 1.00 83.75 724 ALA A N 1
ATOM 5204 C CA . ALA A 1 724 ? -17.670 15.615 39.718 1.00 83.75 724 ALA A CA 1
ATOM 5205 C C . ALA A 1 724 ? -17.730 15.382 41.233 1.00 83.75 724 ALA A C 1
ATOM 5207 O O . ALA A 1 724 ? -16.731 15.016 41.853 1.00 83.75 724 ALA A O 1
ATOM 5208 N N . GLU A 1 725 ? -18.914 15.554 41.819 1.00 87.25 725 GLU A N 1
ATOM 5209 C CA . GLU A 1 725 ? -19.147 15.287 43.239 1.00 87.25 725 GLU A CA 1
ATOM 5210 C C . GLU A 1 725 ? -18.797 13.829 43.597 1.00 87.25 725 GLU A C 1
ATOM 5212 O O . GLU A 1 725 ? -19.077 12.901 42.833 1.00 87.25 725 GLU A O 1
ATOM 5217 N N . VAL A 1 726 ? -18.227 13.598 44.783 1.00 88.12 726 VAL A N 1
ATOM 5218 C CA . VAL A 1 726 ? -17.788 12.264 45.236 1.00 88.12 726 VAL A CA 1
ATOM 5219 C C . VAL A 1 726 ? -18.921 11.230 45.170 1.00 88.12 726 VAL A C 1
ATOM 5221 O O . VAL A 1 726 ? -18.702 10.097 44.731 1.00 88.12 726 VAL A O 1
ATOM 5224 N N . ALA A 1 727 ? -20.146 11.613 45.547 1.00 88.75 727 ALA A N 1
ATOM 5225 C CA . ALA A 1 727 ? -21.320 10.745 45.454 1.00 88.75 727 ALA A CA 1
ATOM 5226 C C . ALA A 1 727 ? -21.634 10.340 44.000 1.00 88.75 727 ALA A C 1
ATOM 5228 O O . ALA A 1 727 ? -21.942 9.177 43.722 1.00 88.75 727 ALA A O 1
ATOM 5229 N N . VAL A 1 728 ? -21.484 11.273 43.054 1.00 91.12 728 VAL A N 1
ATOM 5230 C CA . VAL A 1 728 ? -21.661 11.028 41.616 1.00 91.12 728 VAL A CA 1
ATOM 5231 C C . VAL A 1 728 ? -20.571 10.101 41.083 1.00 91.12 728 VAL A C 1
ATOM 5233 O O . VAL A 1 728 ? -20.880 9.162 40.351 1.00 91.12 728 VAL A O 1
ATOM 5236 N N . VAL A 1 729 ? -19.312 10.296 41.485 1.00 91.69 729 VAL A N 1
ATOM 5237 C CA . VAL A 1 729 ? -18.195 9.421 41.092 1.00 91.69 729 VAL A CA 1
ATOM 5238 C C . VAL A 1 729 ? -18.427 7.982 41.568 1.00 91.69 729 VAL A C 1
ATOM 5240 O O . VAL A 1 729 ? -18.292 7.049 40.775 1.00 91.69 729 VAL A O 1
ATOM 5243 N N . ARG A 1 730 ? -18.864 7.790 42.822 1.00 91.56 730 ARG A N 1
ATOM 5244 C CA . ARG A 1 730 ? -19.228 6.463 43.359 1.00 91.56 730 ARG A CA 1
ATOM 5245 C C . ARG A 1 730 ? -20.377 5.826 42.579 1.00 91.56 730 ARG A C 1
ATOM 5247 O O . ARG A 1 730 ? -20.288 4.659 42.201 1.00 91.56 730 ARG A O 1
ATOM 5254 N N . LYS A 1 731 ? -21.428 6.596 42.274 1.00 93.62 731 LYS A N 1
ATOM 5255 C CA . LYS A 1 731 ? -22.551 6.130 41.446 1.00 93.62 731 LYS A CA 1
ATOM 5256 C C . LYS A 1 731 ? -22.086 5.682 40.059 1.00 93.62 731 LYS A C 1
ATOM 5258 O O . LYS A 1 731 ? -22.519 4.633 39.591 1.00 93.62 731 LYS A O 1
ATOM 5263 N N . ILE A 1 732 ? -21.192 6.435 39.416 1.00 94.38 732 ILE A N 1
ATOM 5264 C CA . ILE A 1 732 ? -20.617 6.060 38.117 1.00 94.38 732 ILE A CA 1
ATOM 5265 C C . ILE A 1 732 ? -19.829 4.748 38.231 1.00 94.38 732 ILE A C 1
ATOM 5267 O O . ILE A 1 732 ? -19.964 3.903 37.351 1.00 94.38 732 ILE A O 1
ATOM 5271 N N . GLY A 1 733 ? -19.077 4.533 39.316 1.00 92.88 733 GLY A N 1
ATOM 5272 C CA . GLY A 1 733 ? -18.418 3.249 39.595 1.00 92.88 733 GLY A CA 1
ATOM 5273 C C . GLY A 1 733 ? -19.393 2.066 39.577 1.00 92.88 733 GLY A C 1
ATOM 5274 O O . GLY A 1 733 ? -19.168 1.081 38.874 1.00 92.88 733 GLY A O 1
ATOM 5275 N N . VAL A 1 734 ? -20.535 2.200 40.257 1.00 93.75 734 VAL A N 1
ATOM 5276 C CA . VAL A 1 734 ? -21.601 1.181 40.249 1.00 93.75 734 VAL A CA 1
ATOM 5277 C C . VAL A 1 734 ? -22.208 1.000 38.851 1.00 93.75 734 VAL A C 1
ATOM 5279 O O . VAL A 1 734 ? -22.431 -0.131 38.418 1.00 93.75 734 VAL A O 1
ATOM 5282 N N . GLU A 1 735 ? -22.449 2.091 38.112 1.00 95.56 735 GLU A N 1
ATOM 5283 C CA . GLU A 1 735 ? -22.941 2.019 36.728 1.00 95.56 735 GLU A CA 1
ATOM 5284 C C . GLU A 1 735 ? -21.962 1.261 35.810 1.00 95.56 735 GLU A C 1
ATOM 5286 O O . GLU A 1 735 ? -22.404 0.488 34.961 1.00 95.56 735 GLU A O 1
ATOM 5291 N N . VAL A 1 736 ? -20.648 1.441 35.989 1.00 97.06 736 VAL A N 1
ATOM 5292 C CA . VAL A 1 736 ? -19.601 0.743 35.222 1.00 97.06 736 VAL A CA 1
ATOM 5293 C C . VAL A 1 736 ? -19.598 -0.755 35.510 1.00 97.06 736 VAL A C 1
ATOM 5295 O O . VAL A 1 736 ? -19.579 -1.548 34.569 1.00 97.06 736 VAL A O 1
ATOM 5298 N N . ILE A 1 737 ? -19.676 -1.154 36.781 1.00 96.25 737 ILE A N 1
ATOM 5299 C CA . ILE A 1 737 ? -19.771 -2.571 37.169 1.00 96.25 737 ILE A CA 1
ATOM 5300 C C . ILE A 1 737 ? -21.036 -3.202 36.565 1.00 96.25 737 ILE A C 1
ATOM 5302 O O . ILE A 1 737 ? -20.988 -4.289 35.985 1.00 96.25 737 ILE A O 1
ATOM 5306 N N . ALA A 1 738 ? -22.170 -2.500 36.629 1.00 93.69 738 ALA A N 1
ATOM 5307 C CA . ALA A 1 738 ? -23.419 -2.971 36.039 1.00 93.69 738 ALA A CA 1
ATOM 5308 C C . ALA A 1 738 ? -23.345 -3.086 34.502 1.00 93.69 738 ALA A C 1
ATOM 5310 O O . ALA A 1 738 ? -23.866 -4.050 33.932 1.00 93.69 738 ALA A O 1
ATOM 5311 N N . ASP A 1 739 ? -22.704 -2.132 33.819 1.00 95.62 739 ASP A N 1
ATOM 5312 C CA . ASP A 1 739 ? -22.495 -2.171 32.366 1.00 95.62 739 ASP A CA 1
ATOM 5313 C C . ASP A 1 739 ? -21.579 -3.337 31.961 1.00 95.62 739 ASP A C 1
ATOM 5315 O O . ASP A 1 739 ? -21.904 -4.069 31.023 1.00 95.62 739 ASP A O 1
ATOM 5319 N N . PHE A 1 740 ? -20.498 -3.581 32.710 1.00 96.12 740 PHE A N 1
ATOM 5320 C CA . PHE A 1 740 ? -19.601 -4.725 32.520 1.00 96.12 740 PHE A CA 1
ATOM 5321 C C . PHE A 1 740 ? -20.363 -6.059 32.545 1.00 96.12 740 PHE A C 1
ATOM 5323 O O . PHE A 1 740 ? -20.360 -6.794 31.550 1.00 96.12 740 PHE A O 1
ATOM 5330 N N . TRP A 1 741 ? -21.106 -6.338 33.620 1.00 93.44 741 TRP A N 1
ATOM 5331 C CA . TRP A 1 741 ? -21.901 -7.566 33.730 1.00 93.44 741 TRP A CA 1
ATOM 5332 C C . TRP A 1 741 ? -23.003 -7.648 32.674 1.00 93.44 741 TRP A C 1
ATOM 5334 O O . TRP A 1 741 ? -23.259 -8.716 32.113 1.00 93.44 741 TRP A O 1
ATOM 5344 N N . SER A 1 742 ? -23.630 -6.517 32.333 1.00 92.62 742 SER A N 1
ATOM 5345 C CA . SER A 1 742 ? -24.644 -6.468 31.278 1.00 92.62 742 SER A CA 1
ATOM 5346 C C . SER A 1 742 ? -24.070 -6.849 29.908 1.00 92.62 742 SER A C 1
ATOM 5348 O O . SER A 1 742 ? -24.776 -7.480 29.118 1.00 92.62 742 SER A O 1
ATOM 5350 N N . ARG A 1 743 ? -22.815 -6.491 29.605 1.00 93.31 743 ARG A N 1
ATOM 5351 C CA . ARG A 1 743 ? -22.131 -6.872 28.356 1.00 93.31 743 ARG A CA 1
ATOM 5352 C C . ARG A 1 743 ? -21.813 -8.361 28.316 1.00 93.31 743 ARG A C 1
ATOM 5354 O O . ARG A 1 743 ? -22.071 -8.989 27.292 1.00 93.31 743 ARG A O 1
ATOM 5361 N N . LEU A 1 744 ? -21.322 -8.927 29.418 1.00 90.12 744 LEU A N 1
ATOM 5362 C CA . LEU A 1 744 ? -21.065 -10.367 29.522 1.00 90.12 744 LEU A CA 1
ATOM 5363 C C . LEU A 1 744 ? -22.357 -11.182 29.381 1.00 90.12 744 LEU A C 1
ATOM 5365 O O . LEU A 1 744 ? -22.415 -12.135 28.604 1.00 90.12 744 LEU A O 1
ATOM 5369 N N . ALA A 1 745 ? -23.429 -10.757 30.054 1.00 86.94 745 ALA A N 1
ATOM 5370 C CA . ALA A 1 745 ? -24.741 -11.385 29.931 1.00 86.94 745 ALA A CA 1
ATOM 5371 C C . ALA A 1 745 ? -25.300 -11.291 28.501 1.00 86.94 745 ALA A C 1
ATOM 5373 O O . ALA A 1 745 ? -25.904 -12.246 28.012 1.00 86.94 745 ALA A O 1
ATOM 5374 N N . ALA A 1 746 ? -25.094 -10.160 27.815 1.00 85.81 746 ALA A N 1
ATOM 5375 C CA . ALA A 1 746 ? -25.485 -10.000 26.416 1.00 85.81 746 ALA A CA 1
ATOM 5376 C C . ALA A 1 746 ? -24.700 -10.944 25.495 1.00 85.81 746 ALA A C 1
ATOM 5378 O O . ALA A 1 746 ? -25.311 -11.610 24.663 1.00 85.81 746 ALA A O 1
ATOM 5379 N N . PHE A 1 747 ? -23.382 -11.062 25.682 1.00 85.56 747 PHE A N 1
ATOM 5380 C CA . PHE A 1 747 ? -22.559 -12.005 24.926 1.00 85.56 747 PHE A CA 1
ATOM 5381 C C . PHE A 1 747 ? -23.027 -13.451 25.138 1.00 85.56 747 PHE A C 1
ATOM 5383 O O . PHE A 1 747 ? -23.258 -14.167 24.170 1.00 85.56 747 PHE A O 1
ATOM 5390 N N . LYS A 1 748 ? -23.273 -13.864 26.390 1.00 82.19 748 LYS A N 1
ATOM 5391 C CA . LYS A 1 748 ? -23.774 -15.211 26.719 1.00 82.19 748 LYS A CA 1
ATOM 5392 C C . LYS A 1 748 ? -25.062 -15.562 25.962 1.00 82.19 748 LYS A C 1
ATOM 5394 O O . LYS A 1 748 ? -25.210 -16.696 25.516 1.00 82.19 748 LYS A O 1
ATOM 5399 N N . ARG A 1 749 ? -25.976 -14.600 25.781 1.00 79.88 749 ARG A N 1
ATOM 5400 C CA . ARG A 1 749 ? -27.238 -14.812 25.046 1.00 79.88 749 ARG A CA 1
ATOM 5401 C C . ARG A 1 749 ? -27.026 -15.101 23.561 1.00 79.88 749 ARG A C 1
ATOM 5403 O O . ARG A 1 749 ? -27.676 -16.002 23.049 1.00 79.88 749 ARG A O 1
ATOM 5410 N N . ILE A 1 750 ? -26.081 -14.416 22.908 1.00 72.44 750 ILE A N 1
ATOM 5411 C CA . ILE A 1 750 ? -25.756 -14.634 21.483 1.00 72.44 750 ILE A CA 1
ATOM 5412 C C . ILE A 1 750 ? -25.396 -16.106 21.221 1.00 72.44 750 ILE A C 1
ATOM 5414 O O . ILE A 1 750 ? -25.789 -16.672 20.207 1.00 72.44 750 ILE A O 1
ATOM 5418 N N . PHE A 1 751 ? -24.680 -16.746 22.148 1.00 65.69 751 PHE A N 1
ATOM 5419 C CA . PHE A 1 751 ? -24.208 -18.125 21.979 1.00 65.69 751 PHE A CA 1
ATOM 5420 C C . PHE A 1 751 ? -25.137 -19.190 22.573 1.00 65.69 751 PHE A C 1
ATOM 5422 O O . PHE A 1 751 ? -25.006 -20.361 22.222 1.00 65.69 751 PHE A O 1
ATOM 5429 N N . ALA A 1 752 ? -26.081 -18.810 23.437 1.00 61.06 752 ALA A N 1
ATOM 5430 C CA . ALA A 1 752 ? -27.107 -19.721 23.940 1.00 61.06 752 ALA A CA 1
ATOM 5431 C C . ALA A 1 752 ? -28.164 -20.057 22.870 1.00 61.06 752 ALA A C 1
ATOM 5433 O O . ALA A 1 752 ? -28.727 -21.149 22.900 1.00 61.06 752 ALA A O 1
ATOM 5434 N N . GLU A 1 753 ? -28.411 -19.144 21.924 1.00 52.78 753 GLU A N 1
ATOM 5435 C CA . GLU A 1 753 ? -29.499 -19.266 20.943 1.00 52.78 753 GLU A CA 1
ATOM 5436 C C . GLU A 1 753 ? -29.063 -19.886 19.593 1.00 52.78 753 GLU A C 1
ATOM 5438 O O . GLU A 1 753 ? -29.896 -20.502 18.939 1.00 52.78 753 GLU A O 1
ATOM 5443 N N . ASP A 1 754 ? -27.775 -19.841 19.205 1.00 49.75 754 ASP A N 1
ATOM 5444 C CA . ASP A 1 754 ? -27.341 -20.140 17.817 1.00 49.75 754 ASP A CA 1
ATOM 5445 C C . ASP A 1 754 ? -26.052 -20.992 17.663 1.00 49.75 754 ASP A C 1
ATOM 5447 O O . ASP A 1 754 ? -25.291 -20.862 16.698 1.00 49.75 754 ASP A O 1
ATOM 5451 N N . TRP A 1 755 ? -25.779 -21.932 18.577 1.00 44.44 755 TRP A N 1
ATOM 5452 C CA . TRP A 1 755 ? -24.523 -22.712 18.545 1.00 44.44 755 TRP A CA 1
ATOM 5453 C C . TRP A 1 755 ? -24.322 -23.591 17.291 1.00 44.44 755 TRP A C 1
ATOM 5455 O O . TRP A 1 755 ? -23.186 -23.939 16.972 1.00 44.44 755 TRP A O 1
ATOM 5465 N N . LYS A 1 756 ? -25.394 -23.948 16.564 1.00 40.12 756 LYS A N 1
ATOM 5466 C CA . LYS A 1 756 ? -25.330 -24.786 15.345 1.00 40.12 756 LYS A CA 1
ATOM 5467 C C . LYS A 1 756 ? -25.112 -23.996 14.047 1.00 40.12 756 LYS A C 1
ATOM 5469 O O . LYS A 1 756 ? -24.656 -24.576 13.066 1.00 40.12 756 LYS A O 1
ATOM 5474 N N . ALA A 1 757 ? -25.443 -22.703 14.014 1.00 40.62 757 ALA A N 1
ATOM 5475 C CA . ALA A 1 757 ? -25.406 -21.888 12.792 1.00 40.62 757 ALA A CA 1
ATOM 5476 C C . ALA A 1 757 ? -24.033 -21.233 12.541 1.00 40.62 757 ALA A C 1
ATOM 5478 O O . ALA A 1 757 ? -23.699 -20.840 11.421 1.00 40.62 757 ALA A O 1
ATOM 5479 N N . LEU A 1 758 ? -23.207 -21.140 13.581 1.00 41.62 758 LEU A N 1
ATOM 5480 C CA . LEU A 1 758 ? -21.886 -20.532 13.532 1.00 41.62 758 LEU A CA 1
ATOM 5481 C C . LEU A 1 758 ? -20.842 -21.610 13.215 1.00 41.62 758 LEU A C 1
ATOM 5483 O O . LEU A 1 758 ? -20.573 -22.479 14.036 1.00 41.62 758 LEU A O 1
ATOM 5487 N N . ARG A 1 759 ? -20.239 -21.546 12.016 1.00 38.81 759 ARG A N 1
ATOM 5488 C CA . ARG A 1 759 ? -19.113 -22.393 11.562 1.00 38.81 759 ARG A CA 1
ATOM 5489 C C . ARG A 1 759 ? -17.842 -22.140 12.392 1.00 38.81 759 ARG A C 1
ATOM 5491 O O . ARG A 1 759 ? -16.850 -21.6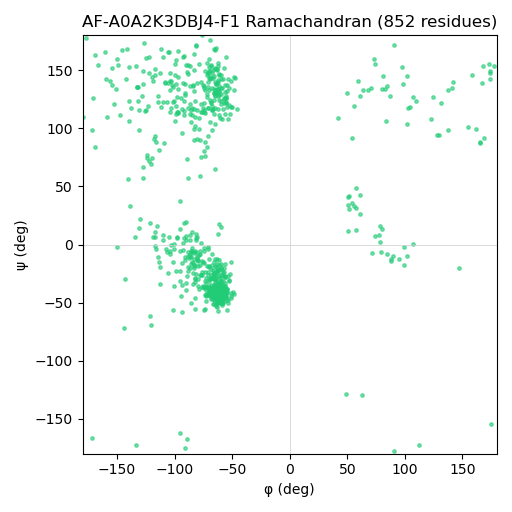25 11.887 1.00 38.81 759 ARG A O 1
ATOM 5498 N N . TRP A 1 760 ? -17.886 -22.464 13.675 1.00 42.12 760 TRP A N 1
ATOM 5499 C CA . TRP A 1 760 ? -16.740 -22.524 14.569 1.00 42.12 760 TRP A CA 1
ATOM 5500 C C . TRP A 1 760 ? -16.276 -23.973 14.644 1.00 42.12 760 TRP A C 1
ATOM 5502 O O . TRP A 1 760 ? -17.084 -24.891 14.787 1.00 42.12 760 TRP A O 1
ATOM 5512 N N . THR A 1 761 ? -14.972 -24.200 14.524 1.00 38.06 761 THR A N 1
ATOM 5513 C CA . THR A 1 761 ? -14.409 -25.530 14.746 1.00 38.06 761 THR A CA 1
ATOM 5514 C C . THR A 1 761 ? -14.670 -25.969 16.200 1.00 38.06 761 THR A C 1
ATOM 5516 O O . THR A 1 761 ? -14.597 -25.142 17.113 1.00 38.06 761 THR A O 1
ATOM 5519 N N . PRO A 1 762 ? -14.979 -27.254 16.460 1.00 35.16 762 PRO A N 1
ATOM 5520 C CA . PRO A 1 762 ? -15.696 -27.675 17.675 1.00 35.16 762 PRO A CA 1
ATOM 5521 C C . PRO A 1 762 ? -14.914 -27.602 19.001 1.00 35.16 762 PRO A C 1
ATOM 5523 O O . PRO A 1 762 ? -15.466 -27.934 20.049 1.00 35.16 762 PRO A O 1
ATOM 5526 N N . ALA A 1 763 ? -13.635 -27.215 18.985 1.00 37.84 763 ALA A N 1
ATOM 5527 C CA . ALA A 1 763 ? -12.737 -27.376 20.131 1.00 37.84 763 ALA A CA 1
ATOM 5528 C C . ALA A 1 763 ? -12.648 -26.144 21.056 1.00 37.84 763 ALA A C 1
ATOM 5530 O O . ALA A 1 763 ? -12.545 -26.299 22.269 1.00 37.84 763 ALA A O 1
ATOM 5531 N N . ALA A 1 764 ? -12.730 -24.920 20.523 1.00 38.97 764 ALA A N 1
ATOM 5532 C CA . ALA A 1 764 ? -12.544 -23.692 21.310 1.00 38.97 764 ALA A CA 1
ATOM 5533 C C . ALA A 1 764 ? -13.748 -23.287 22.204 1.00 38.97 764 ALA A C 1
ATOM 5535 O O . ALA A 1 764 ? -13.520 -22.823 23.322 1.00 38.97 764 ALA A O 1
ATOM 5536 N N . PRO A 1 765 ? -15.024 -23.470 21.794 1.00 45.19 765 PRO A N 1
ATOM 5537 C CA . PRO A 1 765 ? -16.167 -22.990 22.585 1.00 45.19 765 PRO A CA 1
ATOM 5538 C C . PRO A 1 765 ? -16.587 -23.913 23.740 1.00 45.19 765 PRO A C 1
ATOM 5540 O O . PRO A 1 765 ? -17.155 -23.436 24.721 1.00 45.19 765 PRO A O 1
ATOM 5543 N N . ARG A 1 766 ? -16.308 -25.227 23.662 1.00 36.91 766 ARG A N 1
ATOM 5544 C CA . ARG A 1 766 ? -16.690 -26.200 24.710 1.00 36.91 766 ARG A CA 1
ATOM 5545 C C . ARG A 1 766 ? -16.014 -25.914 26.055 1.00 36.91 766 ARG A C 1
ATOM 5547 O O . ARG A 1 766 ? -16.654 -26.057 27.091 1.00 36.91 766 ARG A O 1
ATOM 5554 N N . LEU A 1 767 ? -14.768 -25.440 26.033 1.00 38.59 767 LEU A N 1
ATOM 5555 C CA . LEU A 1 767 ? -14.023 -25.047 27.235 1.00 38.59 767 LEU A CA 1
ATOM 5556 C C . LEU A 1 767 ? -14.539 -23.731 27.842 1.00 38.59 767 LEU A C 1
ATOM 5558 O O . LEU A 1 767 ? -14.613 -23.608 29.061 1.00 38.59 767 LEU A O 1
ATOM 5562 N N . ALA A 1 768 ? -14.956 -22.768 27.011 1.00 39.94 768 ALA A N 1
ATOM 5563 C CA . ALA A 1 768 ? -15.535 -21.505 27.482 1.00 39.94 768 ALA A CA 1
ATOM 5564 C C . ALA A 1 768 ? -16.935 -21.696 28.095 1.00 39.94 768 ALA A C 1
ATOM 5566 O O . ALA A 1 768 ? -17.279 -21.046 29.080 1.00 39.94 768 ALA A O 1
ATOM 5567 N N . TYR A 1 769 ? -17.730 -22.615 27.538 1.00 39.34 769 TYR A N 1
ATOM 5568 C CA . TYR A 1 769 ? -19.062 -22.946 28.043 1.00 39.34 769 TYR A CA 1
ATOM 5569 C C . TYR A 1 769 ? -19.018 -23.683 29.392 1.00 39.34 769 TYR A C 1
ATOM 5571 O O . TYR A 1 769 ? -19.796 -23.355 30.282 1.00 39.34 769 TYR A O 1
ATOM 5579 N N . ALA A 1 770 ? -18.090 -24.633 29.570 1.00 37.09 770 ALA A N 1
ATOM 5580 C CA . ALA A 1 770 ? -17.938 -25.375 30.824 1.00 37.09 770 ALA A CA 1
ATOM 5581 C C . ALA A 1 770 ? -17.448 -24.488 31.985 1.00 37.09 770 ALA A C 1
ATOM 5583 O O . ALA A 1 770 ? -17.945 -24.623 33.099 1.00 37.09 770 ALA A O 1
ATOM 5584 N N . ALA A 1 771 ? -16.550 -23.533 31.712 1.00 38.62 771 ALA A N 1
ATOM 5585 C CA . ALA A 1 771 ? -16.057 -22.588 32.716 1.00 38.62 771 ALA A CA 1
ATOM 5586 C C . ALA A 1 771 ? -17.146 -21.602 33.190 1.00 38.62 771 ALA A C 1
ATOM 5588 O O . ALA A 1 771 ? -17.276 -21.344 34.376 1.00 38.62 771 ALA A O 1
ATOM 5589 N N . LEU A 1 772 ? -17.990 -21.099 32.279 1.00 40.12 772 LEU A N 1
ATOM 5590 C CA . LEU A 1 772 ? -19.054 -20.132 32.607 1.00 40.12 772 LEU A CA 1
ATOM 5591 C C . LEU A 1 772 ? -20.326 -20.765 33.204 1.00 40.12 772 LEU A C 1
ATOM 5593 O O . LEU A 1 772 ? -21.224 -20.041 33.647 1.00 40.12 772 LEU A O 1
ATOM 5597 N N . ALA A 1 773 ? -20.456 -22.093 33.156 1.00 37.75 773 ALA A N 1
ATOM 5598 C CA . ALA A 1 773 ? -21.592 -22.822 33.719 1.00 37.75 773 ALA A CA 1
ATOM 5599 C C . ALA A 1 773 ? -21.430 -23.106 35.223 1.00 37.75 773 ALA A C 1
ATOM 5601 O O . ALA A 1 773 ? -22.443 -23.229 35.908 1.00 37.75 773 ALA A O 1
ATOM 5602 N N . ALA A 1 774 ? -20.195 -23.153 35.734 1.00 37.03 774 ALA A N 1
ATOM 5603 C CA . ALA A 1 774 ? -19.911 -23.403 37.147 1.00 37.03 774 ALA A CA 1
ATOM 5604 C C . ALA A 1 774 ? -20.254 -22.201 38.055 1.00 37.03 774 ALA A C 1
ATOM 5606 O O . ALA A 1 774 ? -20.757 -22.398 39.156 1.00 37.03 774 ALA A O 1
ATOM 5607 N N . ASP A 1 775 ? -20.108 -20.966 37.559 1.00 40.59 775 ASP A N 1
ATOM 5608 C CA . ASP A 1 775 ? -20.251 -19.749 38.384 1.00 40.59 775 ASP A CA 1
ATOM 5609 C C . ASP A 1 775 ? -21.649 -19.099 38.336 1.00 40.59 775 ASP A C 1
ATOM 5611 O O . ASP A 1 775 ? -21.942 -18.143 39.052 1.00 40.59 775 ASP A O 1
ATOM 5615 N N . ALA A 1 776 ? -22.562 -19.602 37.500 1.00 35.28 776 ALA A N 1
ATOM 5616 C CA . ALA A 1 776 ? -23.867 -18.973 37.263 1.00 35.28 776 ALA A CA 1
ATOM 5617 C C . ALA A 1 776 ? -24.941 -19.272 38.335 1.00 35.28 776 ALA A C 1
ATOM 5619 O O . ALA A 1 776 ? -26.096 -18.877 38.156 1.00 35.28 776 ALA A O 1
ATOM 5620 N N . VAL A 1 777 ? -24.593 -19.960 39.429 1.00 35.53 777 VAL A N 1
ATOM 5621 C CA . VAL A 1 777 ? -25.545 -20.354 40.490 1.00 35.53 777 VAL A CA 1
ATOM 5622 C C . VAL A 1 777 ? -25.748 -19.252 41.548 1.00 35.53 777 VAL A C 1
ATOM 5624 O O . VAL A 1 777 ? -26.726 -19.291 42.290 1.00 35.53 777 VAL A O 1
ATOM 5627 N N . ALA A 1 778 ? -24.935 -18.192 41.563 1.00 37.06 778 ALA A N 1
ATOM 5628 C CA . ALA A 1 778 ? -25.057 -17.100 42.532 1.00 37.06 778 ALA A CA 1
ATOM 5629 C C . ALA A 1 778 ? -25.372 -15.749 41.859 1.00 37.06 778 ALA A C 1
ATOM 5631 O O . ALA A 1 778 ? -24.458 -15.033 41.477 1.00 37.06 778 ALA A O 1
ATOM 5632 N N . ALA A 1 779 ? -26.665 -15.411 41.695 1.00 28.98 779 ALA A N 1
ATOM 5633 C CA . ALA A 1 779 ? -27.227 -14.047 41.855 1.00 28.98 779 ALA A CA 1
ATOM 5634 C C . ALA A 1 779 ? -28.610 -13.867 41.177 1.00 28.98 779 ALA A C 1
ATOM 5636 O O . ALA A 1 779 ? -28.684 -13.533 39.989 1.00 28.98 779 ALA A O 1
ATOM 5637 N N . PRO A 1 780 ? -29.734 -13.944 41.920 1.00 32.62 780 PRO A N 1
ATOM 5638 C CA . PRO A 1 780 ? -31.030 -13.487 41.434 1.00 32.62 780 PRO A CA 1
ATOM 5639 C C . PRO A 1 780 ? -31.560 -12.314 42.277 1.00 32.62 780 PRO A C 1
ATOM 5641 O O . PRO A 1 780 ? -32.328 -12.505 43.212 1.00 32.62 780 PRO A O 1
ATOM 5644 N N . ALA A 1 781 ? -31.207 -11.076 41.914 1.00 31.06 781 ALA A N 1
ATOM 5645 C CA . ALA A 1 781 ? -31.904 -9.886 42.436 1.00 31.06 781 ALA A CA 1
ATOM 5646 C C . ALA A 1 781 ? -32.070 -8.752 41.403 1.00 31.06 781 ALA A C 1
ATOM 5648 O O . ALA A 1 781 ? -33.087 -8.063 41.395 1.00 31.06 781 ALA A O 1
ATOM 5649 N N . ALA A 1 782 ? -31.163 -8.610 40.430 1.00 35.53 782 ALA A N 1
ATOM 5650 C CA . ALA A 1 782 ? -31.231 -7.526 39.439 1.00 35.53 782 ALA A CA 1
ATOM 5651 C C . ALA A 1 782 ? -32.206 -7.775 38.260 1.00 35.53 782 ALA A C 1
ATOM 5653 O O . ALA A 1 782 ? -32.435 -6.890 37.432 1.00 35.53 782 ALA A O 1
ATOM 5654 N N . HIS A 1 783 ? -32.802 -8.972 38.154 1.00 33.09 783 HIS A N 1
ATOM 5655 C CA . HIS A 1 783 ? -33.599 -9.373 36.985 1.00 33.09 783 HIS A CA 1
ATOM 5656 C C . HIS A 1 783 ? -35.014 -8.759 36.948 1.00 33.09 783 HIS A C 1
ATOM 5658 O O . HIS A 1 783 ? -35.563 -8.536 35.866 1.00 33.09 783 HIS A O 1
ATOM 5664 N N . ARG A 1 784 ? -35.598 -8.414 38.106 1.00 29.02 784 ARG A N 1
ATOM 5665 C CA . ARG A 1 784 ? -37.011 -7.993 38.200 1.00 29.02 784 ARG A CA 1
ATOM 5666 C C . ARG A 1 784 ? -37.284 -6.530 37.819 1.00 29.02 784 ARG A C 1
ATOM 5668 O O . ARG A 1 784 ? -38.429 -6.197 37.531 1.00 29.02 784 ARG A O 1
ATOM 5675 N N . ALA A 1 785 ? -36.265 -5.675 37.702 1.00 30.44 785 ALA A N 1
ATOM 5676 C CA . ALA A 1 785 ? -36.461 -4.256 37.368 1.00 30.44 785 ALA A CA 1
ATOM 5677 C C . ALA A 1 785 ? -36.559 -3.955 35.853 1.00 30.44 785 ALA A C 1
ATOM 5679 O O . ALA A 1 785 ? -37.021 -2.883 35.471 1.00 30.44 785 ALA A O 1
ATOM 5680 N N . ARG A 1 786 ? -36.161 -4.880 34.960 1.00 33.03 786 ARG A N 1
ATOM 5681 C CA . ARG A 1 786 ? -36.126 -4.637 33.495 1.00 33.03 786 ARG A CA 1
ATOM 5682 C C . ARG A 1 786 ? -37.227 -5.336 32.683 1.00 33.03 786 ARG A C 1
ATOM 5684 O O . ARG A 1 786 ? -37.348 -5.068 31.490 1.00 33.03 786 ARG A O 1
ATOM 5691 N N . GLN A 1 787 ? -38.049 -6.197 33.287 1.00 29.33 787 GLN A N 1
ATOM 5692 C CA . GLN A 1 787 ? -39.036 -7.008 32.552 1.00 29.33 787 GLN A CA 1
ATOM 5693 C C . GLN A 1 787 ? -40.361 -6.297 32.211 1.00 29.33 787 GLN A C 1
ATOM 5695 O O . GLN A 1 787 ? -41.152 -6.842 31.448 1.00 29.33 787 GLN A O 1
ATOM 5700 N N . ARG A 1 788 ? -40.614 -5.064 32.675 1.00 29.67 788 ARG A N 1
ATOM 5701 C CA . ARG A 1 788 ? -41.887 -4.361 32.397 1.00 29.67 788 ARG A CA 1
ATOM 5702 C C . ARG A 1 788 ? -41.953 -3.564 31.081 1.00 29.67 788 ARG A C 1
ATOM 5704 O O . ARG A 1 788 ? -42.944 -2.878 30.868 1.00 29.67 788 ARG A O 1
ATOM 5711 N N . LEU A 1 789 ? -40.970 -3.656 30.173 1.00 34.38 789 LEU A N 1
ATOM 5712 C CA . LEU A 1 789 ? -40.932 -2.787 28.976 1.00 34.38 789 LEU A CA 1
ATOM 5713 C C . LEU A 1 789 ? -40.706 -3.447 27.605 1.00 34.38 789 LEU A C 1
ATOM 5715 O O . LEU A 1 789 ? -40.464 -2.730 26.637 1.00 34.38 789 LEU A O 1
ATOM 5719 N N . ARG A 1 790 ? -40.828 -4.770 27.437 1.00 28.69 790 ARG A N 1
ATOM 5720 C CA . ARG A 1 790 ? -40.777 -5.365 26.084 1.00 28.69 790 ARG A CA 1
ATOM 5721 C C . ARG A 1 790 ? -41.801 -6.479 25.889 1.00 28.69 790 ARG A C 1
ATOM 5723 O O . ARG A 1 790 ? -41.613 -7.589 26.370 1.00 28.69 790 ARG A O 1
ATOM 5730 N N . ARG A 1 791 ? -42.863 -6.184 25.129 1.00 28.36 791 ARG A N 1
ATOM 5731 C CA . ARG A 1 791 ? -43.652 -7.211 24.428 1.00 28.36 791 ARG A CA 1
ATOM 5732 C C . ARG A 1 791 ? -42.796 -7.818 23.301 1.00 28.36 791 ARG A C 1
ATOM 5734 O O . ARG A 1 791 ? -42.064 -7.066 22.656 1.00 28.36 791 ARG A O 1
ATOM 5741 N N . PRO A 1 792 ? -42.894 -9.128 23.021 1.00 29.84 792 PRO A N 1
ATOM 5742 C CA . PRO A 1 792 ? -42.222 -9.741 21.882 1.00 29.84 792 PRO A CA 1
ATOM 5743 C C . PRO A 1 792 ? -42.963 -9.369 20.590 1.00 29.84 792 PRO A C 1
ATOM 5745 O O . PRO A 1 792 ? -44.134 -9.699 20.412 1.00 29.84 792 PRO A O 1
ATOM 5748 N N . THR A 1 793 ? -42.304 -8.655 19.683 1.00 38.12 793 THR A N 1
ATOM 5749 C CA . THR A 1 793 ? -42.829 -8.367 18.341 1.00 38.12 793 THR A CA 1
ATOM 5750 C C . THR A 1 793 ? -42.467 -9.499 17.384 1.00 38.12 793 THR A C 1
ATOM 5752 O O . THR A 1 793 ? -41.287 -9.769 17.171 1.00 38.12 793 THR A O 1
ATOM 5755 N N . LYS A 1 794 ? -43.478 -10.141 16.783 1.00 44.28 794 LYS A N 1
ATOM 5756 C CA . LYS A 1 794 ? -43.315 -11.015 15.608 1.00 44.28 794 LYS A CA 1
ATOM 5757 C C . LYS A 1 794 ? -42.594 -10.238 14.492 1.00 44.28 794 LYS A C 1
ATOM 5759 O O . LYS A 1 794 ? -42.970 -9.107 14.200 1.00 44.28 794 LYS A O 1
ATOM 5764 N N . VAL A 1 795 ? -41.572 -10.842 13.882 1.00 53.06 795 VAL A N 1
ATOM 5765 C CA . VAL A 1 795 ? -40.661 -10.183 12.916 1.00 53.06 795 VAL A CA 1
ATOM 5766 C C . VAL A 1 795 ? -41.223 -10.136 11.482 1.00 53.06 795 VAL A C 1
ATOM 5768 O O . VAL A 1 795 ? -40.785 -9.312 10.682 1.00 53.06 795 VAL A O 1
ATOM 5771 N N . CYS A 1 796 ? -42.218 -10.964 11.142 1.00 49.66 796 CYS A N 1
ATOM 5772 C CA . CYS A 1 796 ? -42.845 -10.970 9.816 1.00 49.66 796 CYS A CA 1
ATOM 5773 C C . CYS A 1 796 ? -44.373 -10.948 9.912 1.00 49.66 796 CYS A C 1
ATOM 5775 O O . CYS A 1 796 ? -44.963 -11.691 10.697 1.00 49.66 796 CYS A O 1
ATOM 5777 N N . ALA A 1 797 ? -45.004 -10.107 9.090 1.00 59.16 797 ALA A N 1
ATOM 5778 C CA . ALA A 1 797 ? -46.457 -10.031 8.968 1.00 59.16 797 ALA A CA 1
ATOM 5779 C C . ALA A 1 797 ? -47.076 -11.137 8.086 1.00 59.16 797 ALA A C 1
ATOM 5781 O O . ALA A 1 797 ? -48.288 -11.313 8.146 1.00 59.16 797 ALA A O 1
ATOM 5782 N N . ASN A 1 798 ? -46.284 -11.891 7.306 1.00 55.78 798 ASN A N 1
ATOM 5783 C CA . ASN A 1 798 ? -46.771 -13.087 6.608 1.00 55.78 798 ASN A CA 1
ATOM 5784 C C . ASN A 1 798 ? -46.661 -14.312 7.551 1.00 55.78 798 ASN A C 1
ATOM 5786 O O . ASN A 1 798 ? -45.537 -14.729 7.857 1.00 55.78 798 ASN A O 1
ATOM 5790 N N . PRO A 1 799 ? -47.787 -14.907 7.998 1.00 51.72 799 PRO A N 1
ATOM 5791 C CA . PRO A 1 799 ? -47.790 -16.049 8.915 1.00 51.72 799 PRO A CA 1
ATOM 5792 C C . PRO A 1 799 ? -47.286 -17.362 8.289 1.00 51.72 799 PRO A C 1
ATOM 5794 O O . PRO A 1 799 ? -46.993 -18.300 9.026 1.00 51.72 799 PRO A O 1
ATOM 5797 N N . TYR A 1 800 ? -47.146 -17.432 6.962 1.00 47.03 800 TYR A N 1
ATOM 5798 C CA . TYR A 1 800 ? -46.689 -18.613 6.220 1.00 47.03 800 TYR A CA 1
ATOM 5799 C C . TYR A 1 800 ? -45.212 -18.543 5.800 1.00 47.03 800 TYR A C 1
ATOM 5801 O O . TYR A 1 800 ? -44.692 -19.474 5.183 1.00 47.03 800 TYR A O 1
ATOM 5809 N N . CYS A 1 801 ? -44.505 -17.460 6.140 1.00 43.72 801 CYS A N 1
ATOM 5810 C CA . CYS A 1 801 ? -43.110 -17.282 5.756 1.00 43.72 801 CYS A CA 1
ATOM 5811 C C . CYS A 1 801 ? -42.181 -18.290 6.460 1.00 43.72 801 CYS A C 1
ATOM 5813 O O . CYS A 1 801 ? -42.049 -18.276 7.683 1.00 43.72 801 CYS A O 1
ATOM 5815 N N . ARG A 1 802 ? -41.480 -19.121 5.672 1.00 45.41 802 ARG A N 1
ATOM 5816 C CA . ARG A 1 802 ? -40.437 -20.066 6.133 1.00 45.41 802 ARG A CA 1
ATOM 5817 C C . ARG A 1 802 ? -39.013 -19.680 5.696 1.00 45.41 802 ARG A C 1
ATOM 5819 O O . ARG A 1 802 ? -38.085 -20.467 5.850 1.00 45.41 802 ARG A O 1
ATOM 5826 N N . SER A 1 803 ? -38.836 -18.492 5.114 1.00 38.97 803 SER A N 1
ATOM 5827 C CA . SER A 1 803 ? -37.565 -18.059 4.517 1.00 38.97 803 SER A CA 1
ATOM 5828 C C . SER A 1 803 ? -36.533 -17.685 5.585 1.00 38.97 803 SER A C 1
ATOM 5830 O O . SER A 1 803 ? -36.716 -16.691 6.286 1.00 38.97 803 SER A O 1
ATOM 5832 N N . MET A 1 804 ? -35.426 -18.433 5.661 1.00 42.06 804 MET A N 1
ATOM 5833 C CA . MET A 1 804 ? -34.209 -18.038 6.399 1.00 42.06 804 MET A CA 1
ATOM 5834 C C . MET A 1 804 ? -33.256 -17.181 5.544 1.00 42.06 804 MET A C 1
ATOM 5836 O O . MET A 1 804 ? -32.325 -16.575 6.069 1.00 42.06 804 MET A O 1
ATOM 5840 N N . ASP A 1 805 ? -33.519 -17.075 4.238 1.00 37.16 805 ASP A N 1
ATOM 5841 C CA . ASP A 1 805 ? -32.721 -16.291 3.298 1.00 37.16 805 ASP A CA 1
ATOM 5842 C C . ASP A 1 805 ? -33.293 -14.875 3.146 1.00 37.16 805 ASP A C 1
ATOM 5844 O O . ASP A 1 805 ? -34.223 -14.602 2.385 1.00 37.16 805 ASP A O 1
ATOM 5848 N N . GLY A 1 806 ? -32.732 -13.940 3.906 1.00 32.81 806 GLY A N 1
ATOM 5849 C CA . GLY A 1 806 ? -32.902 -12.502 3.721 1.00 32.81 806 GLY A CA 1
ATOM 5850 C C . GLY A 1 806 ? -31.562 -11.793 3.943 1.00 32.81 806 GLY A C 1
ATOM 5851 O O . GLY A 1 806 ? -30.719 -12.317 4.669 1.00 32.81 806 GLY A O 1
ATOM 5852 N N . PRO A 1 807 ? -31.315 -10.615 3.332 1.00 31.94 807 PRO A N 1
ATOM 5853 C CA . PRO A 1 807 ? -30.061 -9.879 3.477 1.00 31.94 807 PRO A CA 1
ATOM 5854 C C . PRO A 1 807 ? -30.000 -9.234 4.869 1.00 31.94 807 PRO A C 1
ATOM 5856 O O . PRO A 1 807 ? -30.223 -8.037 5.028 1.00 31.94 807 PRO A O 1
ATOM 5859 N N . SER A 1 808 ? -29.728 -10.056 5.878 1.00 33.59 808 SER A N 1
ATOM 5860 C CA . SER A 1 808 ? -29.840 -9.712 7.294 1.00 33.59 808 SER A CA 1
ATOM 5861 C C . SER A 1 808 ? -28.683 -10.321 8.085 1.00 33.59 808 SER A C 1
ATOM 5863 O O . SER A 1 808 ? -28.885 -11.033 9.057 1.00 33.59 808 SER A O 1
ATOM 5865 N N . ALA A 1 809 ? -27.449 -10.010 7.682 1.00 34.25 809 ALA A N 1
ATOM 5866 C CA . ALA A 1 809 ? -26.284 -10.096 8.571 1.00 34.25 809 ALA A CA 1
ATOM 5867 C C . ALA A 1 809 ? -25.914 -8.720 9.177 1.00 34.25 809 ALA A C 1
ATOM 5869 O O . ALA A 1 809 ? -24.881 -8.584 9.825 1.00 34.25 809 ALA A O 1
ATOM 5870 N N . LEU A 1 810 ? -26.722 -7.674 8.932 1.00 33.34 810 LEU A N 1
ATOM 5871 C CA . LEU A 1 810 ? -26.383 -6.273 9.240 1.00 33.34 810 LEU A CA 1
ATOM 5872 C C . LEU A 1 810 ? -27.497 -5.462 9.931 1.00 33.34 810 LEU A C 1
ATOM 5874 O O . LEU A 1 810 ? -27.322 -4.263 10.131 1.00 33.34 810 LEU A O 1
ATOM 5878 N N . ILE A 1 811 ? -28.619 -6.076 10.316 1.00 32.34 811 ILE A N 1
ATOM 5879 C CA . ILE A 1 811 ? -29.713 -5.398 11.031 1.00 32.34 811 ILE A CA 1
ATOM 5880 C C . ILE A 1 811 ? -30.121 -6.264 12.228 1.00 32.34 811 ILE A C 1
ATOM 5882 O O . ILE A 1 811 ? -30.202 -7.484 12.104 1.00 32.34 811 ILE A O 1
ATOM 5886 N N . ALA A 1 812 ? -30.317 -5.647 13.398 1.00 35.00 812 ALA A N 1
ATOM 5887 C CA . ALA A 1 812 ? -30.680 -6.350 14.628 1.00 35.00 812 ALA A CA 1
ATOM 5888 C C . ALA A 1 812 ? -32.047 -7.069 14.496 1.00 35.00 812 ALA A C 1
ATOM 5890 O O . ALA A 1 812 ? -32.885 -6.608 13.716 1.00 35.00 812 ALA A O 1
ATOM 5891 N N . PRO A 1 813 ? -32.332 -8.131 15.284 1.00 34.97 813 PRO A N 1
ATOM 5892 C CA . PRO A 1 813 ? -33.505 -9.013 15.122 1.00 34.97 813 PRO A CA 1
ATOM 5893 C C . PRO A 1 813 ? -34.901 -8.370 15.289 1.00 34.97 813 PRO A C 1
ATOM 5895 O O . PRO A 1 813 ? -35.899 -9.081 15.347 1.00 34.97 813 PRO A O 1
ATOM 5898 N N . SER A 1 814 ? -35.006 -7.043 15.387 1.00 39.66 814 SER A N 1
ATOM 5899 C CA . SER A 1 814 ? -36.259 -6.300 15.580 1.00 39.66 814 SER A CA 1
ATOM 5900 C C . SER A 1 814 ? -36.634 -5.355 14.432 1.00 39.66 814 SER A C 1
ATOM 5902 O O . SER A 1 814 ? -37.676 -4.712 14.510 1.00 39.66 814 SER A O 1
ATOM 5904 N N . GLU A 1 815 ? -35.823 -5.239 13.379 1.00 49.56 815 GLU A N 1
ATOM 5905 C CA . GLU A 1 815 ? -36.036 -4.252 12.309 1.00 49.56 815 GLU A CA 1
ATOM 5906 C C . GLU A 1 815 ? -36.124 -4.935 10.935 1.00 49.56 815 GLU A C 1
ATOM 5908 O O . GLU A 1 815 ? -35.182 -4.944 10.147 1.00 49.56 815 GLU A O 1
ATOM 5913 N N . GLY A 1 816 ? -37.272 -5.550 10.637 1.00 54.91 816 GLY A N 1
ATOM 5914 C CA . GLY A 1 816 ? -37.578 -5.984 9.269 1.00 54.91 816 GLY A CA 1
ATOM 5915 C C . GLY A 1 816 ? -37.822 -4.793 8.327 1.00 54.91 816 GLY A C 1
ATOM 5916 O O . GLY A 1 816 ? -37.855 -3.632 8.736 1.00 54.91 816 GLY A O 1
ATOM 5917 N N . LYS A 1 817 ? -38.031 -5.064 7.037 1.00 54.22 817 LYS A N 1
ATOM 5918 C CA . LYS A 1 817 ? -38.345 -4.031 6.041 1.00 54.22 817 LYS A CA 1
ATOM 5919 C C . LYS A 1 817 ? -39.797 -3.591 6.191 1.00 54.22 817 LYS A C 1
ATOM 5921 O O . LYS A 1 817 ? -40.712 -4.370 5.928 1.00 54.22 817 LYS A O 1
ATOM 5926 N N . THR A 1 818 ? -40.022 -2.342 6.581 1.00 55.22 818 THR A N 1
ATOM 5927 C CA . THR A 1 818 ? -41.366 -1.757 6.586 1.00 55.22 818 THR A CA 1
ATOM 5928 C C . THR A 1 818 ? -41.829 -1.512 5.150 1.00 55.22 818 THR A C 1
ATOM 5930 O O . THR A 1 818 ? -41.067 -0.997 4.330 1.00 55.22 818 THR A O 1
ATOM 5933 N N . CYS A 1 819 ? -43.074 -1.866 4.829 1.00 51.06 819 CYS A N 1
ATOM 5934 C CA . CYS A 1 819 ? -43.659 -1.652 3.507 1.00 51.06 819 CYS A CA 1
ATOM 5935 C C . CYS A 1 819 ? -43.458 -0.200 3.053 1.00 51.06 819 CYS A C 1
ATOM 5937 O O . CYS A 1 819 ? -43.987 0.723 3.676 1.00 51.06 819 CYS A O 1
ATOM 5939 N N . SER A 1 820 ? -42.750 0.015 1.945 1.00 51.81 820 SER A N 1
ATOM 5940 C CA . SER A 1 820 ? -42.488 1.367 1.433 1.00 51.81 820 SER A CA 1
ATOM 5941 C C . SER A 1 820 ? -43.760 2.116 1.017 1.00 51.81 820 SER A C 1
ATOM 5943 O O . SER A 1 820 ? -43.754 3.345 1.012 1.00 51.81 820 SER A O 1
ATOM 5945 N N . ARG A 1 821 ? -44.851 1.393 0.714 1.00 50.44 821 ARG A N 1
ATOM 5946 C CA . ARG A 1 821 ? -46.156 1.965 0.343 1.00 50.44 821 ARG A CA 1
ATOM 5947 C C . ARG A 1 821 ? -47.032 2.313 1.546 1.00 50.44 821 ARG A C 1
ATOM 5949 O O . ARG A 1 821 ? -47.523 3.430 1.619 1.00 50.44 821 ARG A O 1
ATOM 5956 N N . CYS A 1 822 ? -47.229 1.393 2.496 1.00 52.69 822 CYS A N 1
ATOM 5957 C CA . CYS A 1 822 ? -48.169 1.613 3.608 1.00 52.69 822 CYS A CA 1
ATOM 5958 C C . CYS A 1 822 ? -47.510 2.012 4.935 1.00 52.69 822 CYS A C 1
ATOM 5960 O O . CYS A 1 822 ? -48.210 2.449 5.843 1.00 52.69 822 CYS A O 1
ATOM 5962 N N . ARG A 1 823 ? -46.189 1.826 5.074 1.00 57.44 823 ARG A N 1
ATOM 5963 C CA . ARG A 1 823 ? -45.380 2.065 6.288 1.00 57.44 823 ARG A CA 1
ATOM 5964 C C . ARG A 1 823 ? -45.903 1.418 7.586 1.00 57.44 823 ARG A C 1
ATOM 5966 O O . ARG A 1 823 ? -45.398 1.732 8.657 1.00 57.44 823 ARG A O 1
ATOM 5973 N N . ARG A 1 824 ? -46.889 0.515 7.507 1.00 50.22 824 ARG A N 1
ATOM 5974 C CA . ARG A 1 824 ? -47.585 -0.080 8.665 1.00 50.22 824 ARG A CA 1
ATOM 5975 C C . ARG A 1 824 ? -47.197 -1.525 8.969 1.00 50.22 824 ARG A C 1
ATOM 5977 O O . ARG A 1 824 ? -47.368 -1.958 10.100 1.00 50.22 824 ARG A O 1
ATOM 5984 N N . LEU A 1 825 ? -46.706 -2.268 7.979 1.00 56.69 825 LEU A N 1
ATOM 5985 C CA . LEU A 1 825 ? -46.373 -3.688 8.113 1.00 56.69 825 LEU A CA 1
ATOM 5986 C C . LEU A 1 825 ? -44.887 -3.916 7.850 1.00 56.69 825 LEU A C 1
ATOM 5988 O O . LEU A 1 825 ? -44.319 -3.295 6.949 1.00 56.69 825 LEU A O 1
ATOM 5992 N N . THR A 1 826 ? -44.286 -4.809 8.634 1.00 57.78 826 THR A N 1
ATOM 5993 C CA . THR A 1 826 ? -42.852 -5.117 8.623 1.00 57.78 826 THR A CA 1
ATOM 5994 C C . THR A 1 826 ? -42.635 -6.556 8.151 1.00 57.78 826 THR A C 1
ATOM 5996 O O . THR A 1 826 ? -43.253 -7.486 8.675 1.00 57.78 826 THR A O 1
ATOM 5999 N N . TYR A 1 827 ? -41.773 -6.738 7.148 1.00 63.12 827 TYR A N 1
ATOM 6000 C CA . TYR A 1 827 ? -41.494 -8.027 6.506 1.00 63.12 827 TYR A CA 1
ATOM 6001 C C . TYR A 1 827 ? -40.040 -8.450 6.703 1.00 63.12 827 TYR A C 1
ATOM 6003 O O . TYR A 1 827 ? -39.130 -7.620 6.689 1.00 63.12 827 TYR A O 1
ATOM 6011 N N . CYS A 1 828 ? -39.803 -9.755 6.822 1.00 53.75 828 CYS A N 1
ATOM 6012 C CA . CYS A 1 828 ? -38.451 -10.301 6.940 1.00 53.75 828 CYS A CA 1
ATOM 6013 C C . CYS A 1 828 ? -37.700 -10.365 5.593 1.00 53.75 828 CYS A C 1
ATOM 6015 O O . CYS A 1 828 ? -36.472 -10.292 5.581 1.00 53.75 828 CYS A O 1
ATOM 6017 N N . CYS A 1 829 ? -38.400 -10.455 4.453 1.00 56.56 829 CYS A N 1
ATOM 6018 C CA . CYS A 1 829 ? -37.791 -10.572 3.124 1.00 56.56 829 CYS A CA 1
ATOM 6019 C C . CYS A 1 829 ? -38.603 -9.855 2.024 1.00 56.56 829 CYS A C 1
ATOM 6021 O O . CYS A 1 829 ? -39.743 -9.439 2.230 1.00 56.56 829 CYS A O 1
ATOM 6023 N N . GLY A 1 830 ? -37.998 -9.696 0.840 1.00 55.81 830 GLY A N 1
ATOM 6024 C CA . GLY A 1 830 ? -38.637 -9.033 -0.307 1.00 55.81 830 GLY A CA 1
ATOM 6025 C C . GLY A 1 830 ? -39.809 -9.816 -0.911 1.00 55.81 830 GLY A C 1
ATOM 6026 O O . GLY A 1 830 ? -40.721 -9.200 -1.449 1.00 55.81 830 GLY A O 1
ATOM 6027 N N . ALA A 1 831 ? -39.823 -11.147 -0.771 1.00 59.31 831 ALA A N 1
ATOM 6028 C CA . ALA A 1 831 ? -40.906 -11.996 -1.268 1.00 59.31 831 ALA A CA 1
ATOM 6029 C C . ALA A 1 831 ? -42.216 -11.762 -0.494 1.00 59.31 831 ALA A C 1
ATOM 6031 O O . ALA A 1 831 ? -43.238 -11.496 -1.111 1.00 59.31 831 ALA A O 1
ATOM 6032 N N . CYS A 1 832 ? -42.173 -11.715 0.845 1.00 59.59 832 CYS A N 1
ATOM 6033 C CA . CYS A 1 832 ? -43.357 -11.401 1.658 1.00 59.59 832 CYS A CA 1
ATOM 6034 C C . CYS A 1 832 ? -43.870 -9.968 1.440 1.00 59.59 832 CYS A C 1
ATOM 6036 O O . CYS A 1 832 ? -45.062 -9.704 1.573 1.00 59.59 832 CYS A O 1
ATOM 6038 N N . GLN A 1 833 ? -42.976 -9.034 1.097 1.00 65.62 833 GLN A N 1
ATOM 6039 C CA . GLN A 1 833 ? -43.371 -7.677 0.723 1.00 65.62 833 GLN A CA 1
ATOM 6040 C C . GLN A 1 833 ? -44.115 -7.650 -0.624 1.00 65.62 833 GLN A C 1
ATOM 6042 O O . GLN A 1 833 ? -45.078 -6.897 -0.761 1.00 65.62 833 GLN A O 1
ATOM 6047 N N . LEU A 1 834 ? -43.676 -8.451 -1.600 1.00 62.69 834 LEU A N 1
ATOM 6048 C CA . LEU A 1 834 ? -44.323 -8.582 -2.909 1.00 62.69 834 LEU A CA 1
ATOM 6049 C C . LEU A 1 834 ? -45.676 -9.291 -2.808 1.00 62.69 834 LEU A C 1
ATOM 6051 O O . LEU A 1 834 ? -46.639 -8.827 -3.404 1.00 62.69 834 LEU A O 1
ATOM 6055 N N . GLU A 1 835 ? -45.763 -10.343 -1.999 1.00 66.00 835 GLU A N 1
ATOM 6056 C CA . GLU A 1 835 ? -46.994 -11.100 -1.753 1.00 66.00 835 GLU A CA 1
ATOM 6057 C C . GLU A 1 835 ? -48.090 -10.220 -1.128 1.00 66.00 835 GLU A C 1
ATOM 6059 O O . GLU A 1 835 ? -49.219 -10.172 -1.610 1.00 66.00 835 GLU A O 1
ATOM 6064 N N . HIS A 1 836 ? -47.729 -9.383 -0.150 1.00 64.50 836 HIS A N 1
ATOM 6065 C CA . HIS A 1 836 ? -48.633 -8.363 0.388 1.00 64.50 836 HIS A CA 1
ATOM 6066 C C . HIS A 1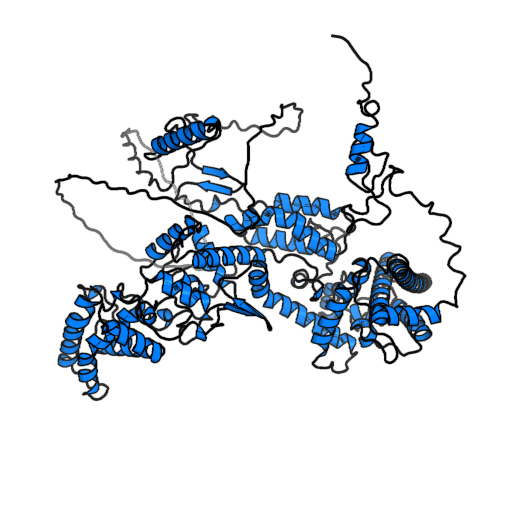 836 ? -49.129 -7.369 -0.679 1.00 64.50 836 HIS A C 1
ATOM 6068 O O . HIS A 1 836 ? -50.283 -6.930 -0.638 1.00 64.50 836 HIS A O 1
ATOM 6074 N N . TRP A 1 837 ? -48.264 -6.989 -1.626 1.00 68.44 837 TRP A N 1
ATOM 6075 C CA . TRP A 1 837 ? -48.648 -6.105 -2.728 1.00 68.44 837 TRP A CA 1
ATOM 6076 C C . TRP A 1 837 ? -49.589 -6.787 -3.723 1.00 68.44 837 TRP A C 1
ATOM 6078 O O . TRP A 1 837 ? -50.407 -6.091 -4.321 1.00 68.44 837 TRP A O 1
ATOM 6088 N N . THR A 1 838 ? -49.499 -8.109 -3.885 1.00 63.12 838 THR A N 1
ATOM 6089 C CA . THR A 1 838 ? -50.367 -8.885 -4.781 1.00 63.12 838 THR A CA 1
ATOM 6090 C C . THR A 1 838 ? -51.702 -9.274 -4.144 1.00 63.12 838 THR A C 1
ATOM 6092 O O . THR A 1 838 ? -52.714 -9.265 -4.833 1.00 63.12 838 THR A O 1
ATOM 6095 N N . GLU A 1 839 ? -51.743 -9.546 -2.836 1.00 58.75 839 GLU A N 1
ATOM 6096 C CA . GLU A 1 839 ? -52.960 -9.981 -2.127 1.00 58.75 839 GLU A CA 1
ATOM 6097 C C . GLU A 1 839 ? -53.931 -8.838 -1.783 1.00 58.75 839 GLU A C 1
ATOM 6099 O O . GLU A 1 839 ? -55.093 -9.087 -1.464 1.00 58.75 839 GLU A O 1
ATOM 6104 N N . THR A 1 840 ? -53.503 -7.569 -1.870 1.00 55.06 840 THR A N 1
ATOM 6105 C CA . THR A 1 840 ? -54.349 -6.415 -1.497 1.00 55.06 840 THR A CA 1
ATOM 6106 C C . THR A 1 840 ? -54.449 -5.345 -2.601 1.00 55.06 840 THR A C 1
ATOM 6108 O O . THR A 1 840 ? -53.992 -4.214 -2.405 1.00 55.06 840 THR A O 1
ATOM 6111 N N . PRO A 1 841 ? -55.082 -5.622 -3.761 1.00 47.53 841 PRO A N 1
ATOM 6112 C CA . PRO A 1 841 ? -55.103 -4.679 -4.887 1.00 47.53 841 PRO A CA 1
ATOM 6113 C C . PRO A 1 841 ? -55.861 -3.364 -4.610 1.00 47.53 841 PRO A C 1
ATOM 6115 O O . PRO A 1 841 ? -55.646 -2.378 -5.306 1.00 47.53 841 PRO A O 1
ATOM 6118 N N . GLY A 1 842 ? -56.723 -3.309 -3.583 1.00 48.75 842 GLY A N 1
ATOM 6119 C CA . GLY A 1 842 ? -57.640 -2.180 -3.344 1.00 48.75 842 GLY A CA 1
ATOM 6120 C C . GLY A 1 842 ? -57.281 -1.191 -2.221 1.00 48.75 842 GLY A C 1
ATOM 6121 O O . GLY A 1 842 ? -57.945 -0.169 -2.097 1.00 48.75 842 GLY A O 1
ATOM 6122 N N . ARG A 1 843 ? -56.258 -1.436 -1.384 1.00 44.94 843 ARG A N 1
ATOM 6123 C CA . ARG A 1 843 ? -55.927 -0.558 -0.225 1.00 44.94 843 ARG A CA 1
ATOM 6124 C C . ARG A 1 843 ? -54.804 0.459 -0.481 1.00 44.94 843 ARG A C 1
ATOM 6126 O O . ARG A 1 843 ? -54.363 1.134 0.450 1.00 44.94 843 ARG A O 1
ATOM 6133 N N . HIS A 1 844 ? -54.315 0.563 -1.716 1.00 52.91 844 HIS A N 1
ATOM 6134 C CA . HIS A 1 844 ? -53.161 1.402 -2.073 1.00 52.91 844 HIS A CA 1
ATOM 6135 C C . HIS A 1 844 ? -53.456 2.478 -3.130 1.00 52.91 844 HIS A C 1
ATOM 6137 O O . HIS A 1 844 ? -52.519 3.030 -3.706 1.00 52.91 844 HIS A O 1
ATOM 6143 N N . ALA A 1 845 ? -54.729 2.820 -3.350 1.00 37.69 845 ALA A N 1
ATOM 6144 C CA . ALA A 1 845 ? -55.096 4.023 -4.094 1.00 37.69 845 ALA A CA 1
ATOM 6145 C C . ALA A 1 845 ? -54.878 5.281 -3.221 1.00 37.69 845 ALA A C 1
ATOM 6147 O O . ALA A 1 845 ? -55.207 5.254 -2.030 1.00 37.69 845 ALA A O 1
ATOM 6148 N N . PRO A 1 846 ? -54.311 6.376 -3.762 1.00 35.50 846 PRO A N 1
ATOM 6149 C CA . PRO A 1 846 ? -54.182 7.628 -3.026 1.00 35.50 846 PRO A CA 1
ATOM 6150 C C . PRO A 1 846 ? -55.575 8.202 -2.736 1.00 35.50 846 PRO A C 1
ATOM 6152 O O . PRO A 1 846 ? -56.422 8.261 -3.624 1.00 35.50 846 PRO A O 1
ATOM 6155 N N . GLN A 1 847 ? -55.810 8.623 -1.490 1.00 31.78 847 GLN A N 1
ATOM 6156 C CA . GLN A 1 847 ? -57.000 9.384 -1.112 1.00 31.78 847 GLN A CA 1
ATOM 6157 C C . GLN A 1 847 ? -57.042 10.681 -1.933 1.00 31.78 847 GLN A C 1
ATOM 6159 O O . GLN A 1 847 ? -56.240 11.584 -1.703 1.00 31.78 847 GLN A O 1
ATOM 6164 N N . GLN A 1 848 ? -57.960 10.764 -2.895 1.00 30.84 848 GLN A N 1
ATOM 6165 C CA . GLN A 1 848 ? -58.378 12.026 -3.495 1.00 30.84 848 GLN A CA 1
ATOM 6166 C C . GLN A 1 848 ? -59.437 12.653 -2.579 1.00 30.84 848 GLN A C 1
ATOM 6168 O O . GLN A 1 848 ? -60.490 12.061 -2.348 1.00 30.84 848 GLN A O 1
ATOM 6173 N N . GLY A 1 849 ? -59.127 13.822 -2.015 1.00 29.72 849 GLY A N 1
ATOM 6174 C CA . GLY A 1 849 ? -60.131 14.741 -1.474 1.00 29.72 849 GLY A CA 1
ATOM 6175 C C . GLY A 1 849 ? -60.788 15.535 -2.615 1.00 29.72 849 GLY A C 1
ATOM 6176 O O . GLY A 1 849 ? -60.176 15.657 -3.677 1.00 29.72 849 GLY A O 1
ATOM 6177 N N . PRO A 1 850 ? -62.024 16.030 -2.432 1.00 38.06 850 PRO A N 1
ATOM 6178 C CA . PRO A 1 850 ? -62.856 16.549 -3.515 1.00 38.06 850 PRO A CA 1
ATOM 6179 C C . PRO A 1 850 ? -62.500 17.998 -3.883 1.00 38.06 850 PRO A C 1
ATOM 6181 O O . PRO A 1 850 ? -61.782 18.654 -3.131 1.00 38.06 850 PRO A O 1
ATOM 6184 N N . LEU A 1 851 ? -63.109 18.469 -4.986 1.00 29.14 851 LEU A N 1
ATOM 6185 C CA . LEU A 1 851 ? -63.110 19.805 -5.628 1.00 29.14 851 LEU A CA 1
ATOM 6186 C C . LEU A 1 851 ? -62.334 19.778 -6.955 1.00 29.14 851 LEU A C 1
ATOM 6188 O O . LEU A 1 851 ? -61.167 19.417 -6.981 1.00 29.14 851 LEU A O 1
ATOM 6192 N N . GLY A 1 852 ? -62.883 20.143 -8.108 1.00 29.45 852 GLY A N 1
ATOM 6193 C CA . GLY A 1 852 ? -64.168 20.727 -8.481 1.00 29.45 852 GLY A CA 1
ATOM 6194 C C . GLY A 1 852 ? -64.080 21.025 -9.985 1.00 29.45 852 GLY A C 1
ATOM 6195 O O . GLY A 1 852 ? -62.988 21.257 -10.497 1.00 29.45 852 GLY A O 1
ATOM 6196 N N . ALA A 1 853 ? -65.201 20.923 -10.691 1.00 31.06 853 ALA A N 1
ATOM 6197 C CA . ALA A 1 853 ? -65.299 21.067 -12.140 1.00 31.06 853 ALA A CA 1
ATOM 6198 C C . ALA A 1 853 ? -64.833 22.443 -12.659 1.00 31.06 853 ALA A C 1
ATOM 6200 O O . ALA A 1 853 ? -65.221 23.462 -12.087 1.00 31.06 853 ALA A O 1
ATOM 6201 N N . CYS A 1 854 ? -64.033 22.427 -13.732 1.00 30.22 854 CYS A N 1
ATOM 6202 C CA . CYS A 1 854 ? -64.121 23.234 -14.963 1.00 30.22 854 CYS A CA 1
ATOM 6203 C C . CYS A 1 854 ? -62.869 22.993 -15.814 1.00 30.22 854 CYS A C 1
ATOM 6205 O O . CYS A 1 854 ? -61.753 23.248 -15.307 1.00 30.22 854 CYS A O 1
#